Protein 8BGK (pdb70)

Sequence (84 aa):
WAQALLPIWTYTQTVSAPLFAALVAAYGIYAVTRYGIKKARTRNDSHQCANNRGWCRKSCFGHEYIDWYYTDVCGSFYCCRPRNWAQALLPIWTYTQTVSAPLFAALVAAYGIYAVTRYGIKKARTRNDSHQCANNRGWCRKSCFGHEYIDWYYTDVCGSFYCCRPRNWAQALLPIWTYTQTVSAPLFAALVAAYGIYAVTRYGIKKARTRNDSHQCANNRGWCRKSCFGHEYIDWYYTDVCGSFYCCRPRNWAQALLPIWTYTQTVSAPLFAALVAAYGIYAVTRYGIKKARTRNDSHQCANNRGWCRKSCFGHEYIDWYYTDVCGSFYCCRPRNWAQALLPIWTYTQTVSAPLFAALVAAYGIYAVTRYGIKKARTRNDSHQCANNRGWCRKSCFGHEYIDWYYTDVCGSFYCCRPRNWAQALLPIWTYTQTVSAPLFAALVAAYGIYAVTRYGIKKARTRNDSHQCANNRGWCRKSCFGHEYIDWYYTDVCGSFYCCRPRNWAQALLPIWTYTQTVSAPLFAALVAAYGIYAVTRYGIKKARTRNDSHQCANNRGWCRKSCFGHEYIDWYYTDVCGSFYCCRPRNWAQALLPIWTYTQTVSAPLFAALVAAYGIYAVTRYGIKKARTRNDSHQCANNRGWCRKSCFGHEYIDWYYTDVCGSFYCCRPRNWAQALLPIWTYTQTVSAPLFAALVAAYGIYAVTRYGIKKARTRNDSHQCANNRGWCRKSCFGHEYIDWYYTDVCGSFYCCRPRNWAQALLPIWTYTQTVSAPLFAALVAAYGIYAVTRYGIKKARTRNDSHQCANNRGWCRKSCFGHEYIDWYYTDVCGSFYCCRPRN

Structure (mmCIF, N/CA/C/O backbone):
data_8BGK
#
_entry.id   8BGK
#
loop_
_atom_site.group_PDB
_atom_site.id
_atom_site.type_symbol
_atom_site.label_atom_id
_atom_site.label_alt_id
_atom_site.label_comp_id
_atom_site.label_asym_id
_atom_site.label_entity_id
_atom_site.label_seq_id
_atom_site.pdbx_PDB_ins_code
_atom_site.Cartn_x
_atom_site.Cartn_y
_atom_site.Cartn_z
_atom_site.occupancy
_atom_site.B_iso_or_equiv
_atom_site.auth_seq_id
_atom_site.auth_comp_id
_atom_site.auth_asym_id
_atom_site.auth_atom_id
_atom_site.pdbx_PDB_model_num
ATOM 1 N N . TRP A 1 1 ? 12.307 -0.685 -14.395 1.00 0.00 1 TRP B N 1
ATOM 2 C CA . TRP A 1 1 ? 12.090 -1.453 -13.149 1.00 0.00 1 TRP B CA 1
ATOM 3 C C . TRP A 1 1 ? 11.757 -2.923 -13.476 1.00 0.00 1 TRP B C 1
ATOM 4 O O . TRP A 1 1 ? 12.331 -3.838 -12.882 1.00 0.00 1 TRP B O 1
ATOM 27 N N . ALA A 1 2 ? 10.856 -3.121 -14.464 1.00 0.00 2 ALA B N 1
ATOM 28 C CA . ALA A 1 2 ? 10.268 -4.428 -14.800 1.00 0.00 2 ALA B CA 1
ATOM 29 C C . ALA A 1 2 ? 9.469 -5.000 -13.630 1.00 0.00 2 ALA B C 1
ATOM 30 O O . ALA A 1 2 ? 8.245 -5.110 -13.697 1.00 0.00 2 ALA B O 1
ATOM 37 N N . GLN A 1 3 ? 10.170 -5.350 -12.567 1.00 0.00 3 GLN B N 1
ATOM 38 C CA . GLN A 1 3 ? 9.564 -5.739 -11.322 1.00 0.00 3 GLN B CA 1
ATOM 39 C C . GLN A 1 3 ? 9.517 -4.497 -10.468 1.00 0.00 3 GLN B C 1
ATOM 40 O O . GLN A 1 3 ? 10.492 -3.755 -10.415 1.00 0.00 3 GLN B O 1
ATOM 54 N N . ALA A 1 4 ? 8.365 -4.238 -9.884 1.00 0.00 4 ALA B N 1
ATOM 55 C CA . ALA A 1 4 ? 8.135 -3.028 -9.086 1.00 0.00 4 ALA B CA 1
ATOM 56 C C . ALA A 1 4 ? 9.095 -2.925 -7.907 1.00 0.00 4 ALA B C 1
ATOM 57 O O . ALA A 1 4 ? 8.736 -3.204 -6.764 1.00 0.00 4 ALA B O 1
ATOM 64 N N . LEU A 1 5 ? 10.322 -2.523 -8.208 1.00 0.00 5 LEU B N 1
ATOM 65 C CA . LEU A 1 5 ? 11.350 -2.289 -7.224 1.00 0.00 5 LEU B CA 1
ATOM 66 C C . LEU A 1 5 ? 11.084 -1.019 -6.431 1.00 0.00 5 LEU B C 1
ATOM 67 O O . LEU A 1 5 ? 12.021 -0.347 -6.003 1.00 0.00 5 LEU B O 1
ATOM 83 N N . LEU A 1 6 ? 9.814 -0.682 -6.268 1.00 0.00 6 LEU B N 1
ATOM 84 C CA . LEU A 1 6 ? 9.411 0.553 -5.628 1.00 0.00 6 LEU B CA 1
ATOM 85 C C . LEU A 1 6 ? 7.877 0.594 -5.519 1.00 0.00 6 LEU B C 1
ATOM 86 O O . LEU A 1 6 ? 7.232 1.549 -5.938 1.00 0.00 6 LEU B O 1
ATOM 102 N N . PRO A 1 7 ? 7.285 -0.432 -4.885 1.00 0.00 7 PRO B N 1
ATOM 103 C CA . PRO A 1 7 ? 5.861 -0.734 -4.975 1.00 0.00 7 PRO B CA 1
ATOM 104 C C . PRO A 1 7 ? 5.039 -0.141 -3.837 1.00 0.00 7 PRO B C 1
ATOM 105 O O . PRO A 1 7 ? 4.468 -0.878 -3.036 1.00 0.00 7 PRO B O 1
ATOM 116 N N . ILE A 1 8 ? 4.969 1.183 -3.751 1.00 0.00 8 ILE B N 1
ATOM 117 C CA . ILE A 1 8 ? 4.251 1.798 -2.642 1.00 0.00 8 ILE B CA 1
ATOM 118 C C . ILE A 1 8 ? 3.922 3.290 -2.881 1.00 0.00 8 ILE B C 1
ATOM 119 O O . ILE A 1 8 ? 2.949 3.583 -3.565 1.00 0.00 8 ILE B O 1
ATOM 135 N N . TRP A 1 9 ? 4.725 4.223 -2.352 1.00 0.00 9 TRP B N 1
ATOM 136 C CA . TRP A 1 9 ? 4.476 5.669 -2.490 1.00 0.00 9 TRP B CA 1
ATOM 137 C C . TRP A 1 9 ? 4.362 6.142 -3.948 1.00 0.00 9 TRP B C 1
ATOM 138 O O . TRP A 1 9 ? 4.010 7.294 -4.199 1.00 0.00 9 TRP B O 1
ATOM 159 N N . THR A 1 10 ? 4.659 5.273 -4.898 1.00 0.00 10 THR B N 1
ATOM 160 C CA . THR A 1 10 ? 4.568 5.635 -6.302 1.00 0.00 10 THR B CA 1
ATOM 161 C C . THR A 1 10 ? 3.626 4.679 -7.056 1.00 0.00 10 THR B C 1
ATOM 162 O O . THR A 1 10 ? 3.356 4.863 -8.242 1.00 0.00 10 THR B O 1
ATOM 173 N N . TYR A 1 11 ? 3.119 3.668 -6.355 1.00 0.00 11 TYR B N 1
ATOM 174 C CA . TYR A 1 11 ? 2.184 2.712 -6.938 1.00 0.00 11 TYR B CA 1
ATOM 175 C C . TYR A 1 11 ? 0.986 2.535 -6.014 1.00 0.00 11 TYR B C 1
ATOM 176 O O . TYR A 1 11 ? -0.054 3.172 -6.190 1.00 0.00 11 TYR B O 1
ATOM 194 N N . THR A 1 12 ? 1.155 1.655 -5.026 1.00 0.00 12 THR B N 1
ATOM 195 C CA . THR A 1 12 ? 0.165 1.432 -3.983 1.00 0.00 12 THR B CA 1
ATOM 196 C C . THR A 1 12 ? 0.846 1.055 -2.675 1.00 0.00 12 THR B C 1
ATOM 197 O O . THR A 1 12 ? 1.102 1.904 -1.818 1.00 0.00 12 THR B O 1
ATOM 208 N N . GLN A 1 13 ? 1.161 -0.229 -2.567 1.00 0.00 13 GLN B N 1
ATOM 209 C CA . GLN A 1 13 ? 1.812 -0.819 -1.408 1.00 0.00 13 GLN B CA 1
ATOM 210 C C . GLN A 1 13 ? 1.808 -2.340 -1.589 1.00 0.00 13 GLN B C 1
ATOM 211 O O . GLN A 1 13 ? 0.749 -2.967 -1.630 1.00 0.00 13 GLN B O 1
ATOM 244 N N . THR A 1 15 ? 3.668 -6.341 -0.820 1.00 0.00 15 THR B N 1
ATOM 245 C CA . THR A 1 15 ? 4.539 -7.194 -0.056 1.00 0.00 15 THR B CA 1
ATOM 246 C C . THR A 1 15 ? 5.490 -7.926 -0.982 1.00 0.00 15 THR B C 1
ATOM 247 O O . THR A 1 15 ? 5.061 -8.542 -1.959 1.00 0.00 15 THR B O 1
ATOM 258 N N . VAL A 1 16 ? 6.774 -7.871 -0.680 1.00 0.00 16 VAL B N 1
ATOM 259 C CA . VAL A 1 16 ? 7.759 -8.529 -1.525 1.00 0.00 16 VAL B CA 1
ATOM 260 C C . VAL A 1 16 ? 8.756 -9.293 -0.702 1.00 0.00 16 VAL B C 1
ATOM 261 O O . VAL A 1 16 ? 8.605 -10.497 -0.499 1.00 0.00 16 VAL B O 1
ATOM 274 N N . SER A 1 17 ? 9.752 -8.602 -0.207 1.00 0.00 17 SER B N 1
ATOM 275 C CA . SER A 1 17 ? 10.807 -9.254 0.509 1.00 0.00 17 SER B CA 1
ATOM 276 C C . SER A 1 17 ? 11.739 -8.238 1.106 1.00 0.00 17 SER B C 1
ATOM 277 O O . SER A 1 17 ? 11.580 -7.030 0.923 1.00 0.00 17 SER B O 1
ATOM 285 N N . ALA A 1 18 ? 12.706 -8.760 1.793 1.00 0.00 18 ALA B N 1
ATOM 286 C CA . ALA A 1 18 ? 13.750 -7.966 2.414 1.00 0.00 18 ALA B CA 1
ATOM 287 C C . ALA A 1 18 ? 14.608 -7.254 1.365 1.00 0.00 18 ALA B C 1
ATOM 288 O O . ALA A 1 18 ? 14.821 -6.050 1.471 1.00 0.00 18 ALA B O 1
ATOM 295 N N . PRO A 1 19 ? 15.103 -7.975 0.330 1.00 0.00 19 PRO B N 1
ATOM 296 C CA . PRO A 1 19 ? 15.885 -7.364 -0.748 1.00 0.00 19 PRO B CA 1
ATOM 297 C C . PRO A 1 19 ? 15.197 -6.147 -1.355 1.00 0.00 19 PRO B C 1
ATOM 298 O O . PRO A 1 19 ? 15.843 -5.153 -1.693 1.00 0.00 19 PRO B O 1
ATOM 309 N N . LEU A 1 20 ? 13.882 -6.232 -1.480 1.00 0.00 20 LEU B N 1
ATOM 310 C CA . LEU A 1 20 ? 13.101 -5.173 -2.077 1.00 0.00 20 LEU B CA 1
ATOM 311 C C . LEU A 1 20 ? 12.910 -4.050 -1.063 1.00 0.00 20 LEU B C 1
ATOM 312 O O . LEU A 1 20 ? 13.063 -2.870 -1.379 1.00 0.00 20 LEU B O 1
ATOM 328 N N . PHE A 1 21 ? 12.605 -4.439 0.161 1.00 0.00 21 PHE B N 1
ATOM 329 C CA . PHE A 1 21 ? 12.366 -3.496 1.242 1.00 0.00 21 PHE B CA 1
ATOM 330 C C . PHE A 1 21 ? 13.614 -2.669 1.490 1.00 0.00 21 PHE B C 1
ATOM 331 O O . PHE A 1 21 ? 13.560 -1.443 1.602 1.00 0.00 21 PHE B O 1
ATOM 348 N N . ALA A 1 22 ? 14.740 -3.363 1.540 1.00 0.00 22 ALA B N 1
ATOM 349 C CA . ALA A 1 22 ? 16.018 -2.745 1.818 1.00 0.00 22 ALA B CA 1
ATOM 350 C C . ALA A 1 22 ? 16.379 -1.756 0.725 1.00 0.00 22 ALA B C 1
ATOM 351 O O . ALA A 1 22 ? 16.954 -0.706 0.990 1.00 0.00 22 ALA B O 1
ATOM 358 N N . ALA A 1 23 ? 15.996 -2.090 -0.499 1.00 0.00 23 ALA B N 1
ATOM 359 C CA . ALA A 1 23 ? 16.286 -1.259 -1.654 1.00 0.00 23 ALA B CA 1
ATOM 360 C C . ALA A 1 23 ? 15.564 0.071 -1.543 1.00 0.00 23 ALA B C 1
ATOM 361 O O . ALA A 1 23 ? 16.059 1.111 -1.983 1.00 0.00 23 ALA B O 1
ATOM 368 N N . LEU A 1 24 ? 14.395 0.028 -0.937 1.00 0.00 24 LEU B N 1
ATOM 369 C CA . LEU A 1 24 ? 13.556 1.200 -0.811 1.00 0.00 24 LEU B CA 1
ATOM 370 C C . LEU A 1 24 ? 13.954 2.030 0.395 1.00 0.00 24 LEU B C 1
ATOM 371 O O . LEU A 1 24 ? 13.935 3.259 0.351 1.00 0.00 24 LEU B O 1
ATOM 387 N N . VAL A 1 25 ? 14.335 1.366 1.467 1.00 0.00 25 VAL B N 1
ATOM 388 C CA . VAL A 1 25 ? 14.801 2.064 2.650 1.00 0.00 25 VAL B CA 1
ATOM 389 C C . VAL A 1 25 ? 16.137 2.718 2.366 1.00 0.00 25 VAL B C 1
ATOM 390 O O . VAL A 1 25 ? 16.430 3.814 2.846 1.00 0.00 25 VAL B O 1
ATOM 403 N N . ALA A 1 26 ? 16.926 2.047 1.553 1.00 0.00 26 ALA B N 1
ATOM 404 C CA . ALA A 1 26 ? 18.259 2.522 1.221 1.00 0.00 26 ALA B CA 1
ATOM 405 C C . ALA A 1 26 ? 18.205 3.744 0.311 1.00 0.00 26 ALA B C 1
ATOM 406 O O . ALA A 1 26 ? 19.051 4.631 0.400 1.00 0.00 26 ALA B O 1
ATOM 413 N N . ALA A 1 27 ? 17.202 3.796 -0.554 1.00 0.00 27 ALA B N 1
ATOM 414 C CA . ALA A 1 27 ? 17.107 4.865 -1.533 1.00 0.00 27 ALA B CA 1
ATOM 415 C C . ALA A 1 27 ? 16.235 6.006 -1.034 1.00 0.00 27 ALA B C 1
ATOM 416 O O . ALA A 1 27 ? 16.520 7.176 -1.290 1.00 0.00 27 ALA B O 1
ATOM 423 N N . TYR A 1 28 ? 15.179 5.670 -0.312 1.00 0.00 28 TYR B N 1
ATOM 424 C CA . TYR A 1 28 ? 14.200 6.666 0.087 1.00 0.00 28 TYR B CA 1
ATOM 425 C C . TYR A 1 28 ? 14.291 6.986 1.570 1.00 0.00 28 TYR B C 1
ATOM 426 O O . TYR A 1 28 ? 14.618 8.109 1.951 1.00 0.00 28 TYR B O 1
ATOM 444 N N . GLY A 1 29 ? 14.028 5.989 2.401 1.00 0.00 29 GLY B N 1
ATOM 445 C CA . GLY A 1 29 ? 13.940 6.218 3.818 1.00 0.00 29 GLY B CA 1
ATOM 446 C C . GLY A 1 29 ? 12.913 5.309 4.434 1.00 0.00 29 GLY B C 1
ATOM 447 O O . GLY A 1 29 ? 11.774 5.255 3.970 1.00 0.00 29 GLY B O 1
ATOM 451 N N . ILE A 1 30 ? 13.320 4.607 5.478 1.00 0.00 30 ILE B N 1
ATOM 452 C CA . ILE A 1 30 ? 12.510 3.566 6.102 1.00 0.00 30 ILE B CA 1
ATOM 453 C C . ILE A 1 30 ? 11.097 4.074 6.419 1.00 0.00 30 ILE B C 1
ATOM 454 O O . ILE A 1 30 ? 10.122 3.342 6.259 1.00 0.00 30 ILE B O 1
ATOM 470 N N . TYR A 1 31 ? 10.987 5.348 6.787 1.00 0.00 31 TYR B N 1
ATOM 471 C CA . TYR A 1 31 ? 9.739 5.892 7.289 1.00 0.00 31 TYR B CA 1
ATOM 472 C C . TYR A 1 31 ? 8.635 5.842 6.236 1.00 0.00 31 TYR B C 1
ATOM 473 O O . TYR A 1 31 ? 7.535 5.442 6.545 1.00 0.00 31 TYR B O 1
ATOM 491 N N . ALA A 1 32 ? 8.959 6.196 4.990 1.00 0.00 32 ALA B N 1
ATOM 492 C CA . ALA A 1 32 ? 7.994 6.246 3.900 1.00 0.00 32 ALA B CA 1
ATOM 493 C C . ALA A 1 32 ? 7.700 4.843 3.428 1.00 0.00 32 ALA B C 1
ATOM 494 O O . ALA A 1 32 ? 6.580 4.516 3.040 1.00 0.00 32 ALA B O 1
ATOM 501 N N . VAL A 1 33 ? 8.726 4.019 3.504 1.00 0.00 33 VAL B N 1
ATOM 502 C CA . VAL A 1 33 ? 8.646 2.629 3.120 1.00 0.00 33 VAL B CA 1
ATOM 503 C C . VAL A 1 33 ? 7.593 1.904 3.961 1.00 0.00 33 VAL B C 1
ATOM 504 O O . VAL A 1 33 ? 6.631 1.356 3.434 1.00 0.00 33 VAL B O 1
ATOM 517 N N . THR A 1 34 ? 7.743 1.954 5.271 1.00 0.00 34 THR B N 1
ATOM 518 C CA . THR A 1 34 ? 6.797 1.300 6.167 1.00 0.00 34 THR B CA 1
ATOM 519 C C . THR A 1 34 ? 5.627 2.234 6.509 1.00 0.00 34 THR B C 1
ATOM 520 O O . THR A 1 34 ? 4.800 1.930 7.371 1.00 0.00 34 THR B O 1
ATOM 531 N N . ARG A 1 35 ? 5.552 3.363 5.818 1.00 0.00 35 ARG B N 1
ATOM 532 C CA . ARG A 1 35 ? 4.493 4.335 6.040 1.00 0.00 35 ARG B CA 1
ATOM 533 C C . ARG A 1 35 ? 3.259 4.008 5.230 1.00 0.00 35 ARG B C 1
ATOM 534 O O . ARG A 1 35 ? 2.167 3.847 5.771 1.00 0.00 35 ARG B O 1
ATOM 555 N N . TYR A 1 36 ? 3.434 3.918 3.930 1.00 0.00 36 TYR B N 1
ATOM 556 C CA . TYR A 1 36 ? 2.289 3.836 3.043 1.00 0.00 36 TYR B CA 1
ATOM 557 C C . TYR A 1 36 ? 1.741 2.418 2.933 1.00 0.00 36 TYR B C 1
ATOM 558 O O . TYR A 1 36 ? 0.542 2.234 2.729 1.00 0.00 36 TYR B O 1
ATOM 576 N N . GLY A 1 37 ? 2.600 1.413 3.066 1.00 0.00 37 GLY B N 1
ATOM 577 C CA . GLY A 1 37 ? 2.091 0.058 3.106 1.00 0.00 37 GLY B CA 1
ATOM 578 C C . GLY A 1 37 ? 2.966 -0.989 2.438 1.00 0.00 37 GLY B C 1
ATOM 579 O O . GLY A 1 37 ? 2.467 -2.054 2.074 1.00 0.00 37 GLY B O 1
ATOM 583 N N . ILE A 1 38 ? 4.255 -0.716 2.258 1.00 0.00 38 ILE B N 1
ATOM 584 C CA . ILE A 1 38 ? 5.163 -1.753 1.772 1.00 0.00 38 ILE B CA 1
ATOM 585 C C . ILE A 1 38 ? 5.168 -2.901 2.769 1.00 0.00 38 ILE B C 1
ATOM 586 O O . ILE A 1 38 ? 4.696 -2.755 3.902 1.00 0.00 38 ILE B O 1
ATOM 602 N N . LYS A 1 39 ? 5.713 -4.028 2.383 1.00 0.00 39 LYS B N 1
ATOM 603 C CA . LYS A 1 39 ? 5.918 -5.071 3.346 1.00 0.00 39 LYS B CA 1
ATOM 604 C C . LYS A 1 39 ? 7.155 -5.900 3.046 1.00 0.00 39 LYS B C 1
ATOM 605 O O . LYS A 1 39 ? 7.369 -6.347 1.914 1.00 0.00 39 LYS B O 1
ATOM 624 N N . LYS A 1 40 ? 7.955 -6.119 4.087 1.00 0.00 40 LYS B N 1
ATOM 625 C CA . LYS A 1 40 ? 9.144 -6.937 3.980 1.00 0.00 40 LYS B CA 1
ATOM 626 C C . LYS A 1 40 ? 8.776 -8.417 4.088 1.00 0.00 40 LYS B C 1
ATOM 627 O O . LYS A 1 40 ? 9.230 -9.118 4.991 1.00 0.00 40 LYS B O 1
ATOM 646 N N . ALA A 1 41 ? 7.938 -8.863 3.159 1.00 0.00 41 ALA B N 1
ATOM 647 C CA . ALA A 1 41 ? 7.441 -10.241 3.117 1.00 0.00 41 ALA B CA 1
ATOM 648 C C . ALA A 1 41 ? 6.691 -10.629 4.393 1.00 0.00 41 ALA B C 1
ATOM 649 O O . ALA A 1 41 ? 7.272 -11.201 5.316 1.00 0.00 41 ALA B O 1
ATOM 656 N N . ARG A 1 42 ? 5.387 -10.340 4.420 1.00 0.00 42 ARG B N 1
ATOM 657 C CA . ARG A 1 42 ? 4.543 -10.665 5.571 1.00 0.00 42 ARG B CA 1
ATOM 658 C C . ARG A 1 42 ? 3.086 -10.255 5.334 1.00 0.00 42 ARG B C 1
ATOM 659 O O . ARG A 1 42 ? 2.178 -10.802 5.954 1.00 0.00 42 ARG B O 1
ATOM 680 N N . THR A 1 43 ? 2.881 -9.298 4.421 1.00 0.00 43 THR B N 1
ATOM 681 C CA . THR A 1 43 ? 1.592 -8.634 4.235 1.00 0.00 43 THR B CA 1
ATOM 682 C C . THR A 1 43 ? 1.252 -7.759 5.450 1.00 0.00 43 THR B C 1
ATOM 683 O O . THR A 1 43 ? 1.581 -8.116 6.580 1.00 0.00 43 THR B O 1
ATOM 694 N N . ARG A 1 44 ? 0.653 -6.589 5.222 1.00 0.00 44 ARG B N 1
ATOM 695 C CA . ARG A 1 44 ? 0.332 -5.684 6.327 1.00 0.00 44 ARG B CA 1
ATOM 696 C C . ARG A 1 44 ? -0.519 -6.377 7.389 1.00 0.00 44 ARG B C 1
ATOM 697 O O . ARG A 1 44 ? -0.057 -6.630 8.503 1.00 0.00 44 ARG B O 1
ATOM 718 N N . ASN A 1 45 ? -1.758 -6.690 7.029 1.00 0.00 45 ASN B N 1
ATOM 719 C CA . ASN A 1 45 ? -2.689 -7.357 7.936 1.00 0.00 45 ASN B CA 1
ATOM 720 C C . ASN A 1 45 ? -3.504 -8.372 7.150 1.00 0.00 45 ASN B C 1
ATOM 721 O O . ASN A 1 45 ? -3.107 -8.774 6.057 1.00 0.00 45 ASN B O 1
ATOM 732 N N . ASP A 1 46 ? -4.653 -8.763 7.691 1.00 0.00 46 ASP B N 1
ATOM 733 C CA . ASP A 1 46 ? -5.610 -9.581 6.965 1.00 0.00 46 ASP B CA 1
ATOM 734 C C . ASP A 1 46 ? -6.110 -8.824 5.739 1.00 0.00 46 ASP B C 1
ATOM 735 O O . ASP A 1 46 ? -6.598 -9.415 4.775 1.00 0.00 46 ASP B O 1
ATOM 744 N N . SER A 1 47 ? -5.993 -7.504 5.821 1.00 0.00 47 SER B N 1
ATOM 745 C CA . SER A 1 47 ? -6.264 -6.601 4.721 1.00 0.00 47 SER B CA 1
ATOM 746 C C . SER A 1 47 ? -5.669 -7.121 3.414 1.00 0.00 47 SER B C 1
ATOM 747 O O . SER A 1 47 ? -4.532 -7.595 3.382 1.00 0.00 47 SER B O 1
ATOM 755 N N . HIS A 1 48 ? -6.428 -6.991 2.343 1.00 0.00 48 HIS B N 1
ATOM 756 C CA . HIS A 1 48 ? -6.039 -7.520 1.041 1.00 0.00 48 HIS B CA 1
ATOM 757 C C . HIS A 1 48 ? -6.352 -6.494 -0.036 1.00 0.00 48 HIS B C 1
ATOM 758 O O . HIS A 1 48 ? -7.113 -5.566 0.206 1.00 0.00 48 HIS B O 1
ATOM 773 N N . GLN A 1 49 ? -5.770 -6.648 -1.213 1.00 0.00 49 GLN B N 1
ATOM 774 C CA . GLN A 1 49 ? -5.894 -5.625 -2.242 1.00 0.00 49 GLN B CA 1
ATOM 775 C C . GLN A 1 49 ? -7.196 -5.751 -3.002 1.00 0.00 49 GLN B C 1
ATOM 776 O O . GLN A 1 49 ? -7.786 -6.829 -3.103 1.00 0.00 49 GLN B O 1
ATOM 790 N N . CYS A 1 50 ? -7.622 -4.629 -3.534 1.00 0.00 50 CYS B N 1
ATOM 791 C CA . CYS A 1 50 ? -8.833 -4.557 -4.331 1.00 0.00 50 CYS B CA 1
ATOM 792 C C . CYS A 1 50 ? -8.475 -4.105 -5.733 1.00 0.00 50 CYS B C 1
ATOM 793 O O . CYS A 1 50 ? -7.661 -3.187 -5.908 1.00 0.00 50 CYS B O 1
ATOM 800 N N . ALA A 1 51 ? -9.043 -4.788 -6.730 1.00 0.00 51 ALA B N 1
ATOM 801 C CA . ALA A 1 51 ? -8.650 -4.617 -8.130 1.00 0.00 51 ALA B CA 1
ATOM 802 C C . ALA A 1 51 ? -7.218 -5.110 -8.330 1.00 0.00 51 ALA B C 1
ATOM 803 O O . ALA A 1 51 ? -6.662 -5.047 -9.426 1.00 0.00 51 ALA B O 1
ATOM 810 N N . ASN A 1 52 ? -6.666 -5.627 -7.225 1.00 0.00 52 ASN B N 1
ATOM 811 C CA . ASN A 1 52 ? -5.278 -6.060 -7.102 1.00 0.00 52 ASN B CA 1
ATOM 812 C C . ASN A 1 52 ? -4.326 -5.166 -7.875 1.00 0.00 52 ASN B C 1
ATOM 813 O O . ASN A 1 52 ? -3.423 -5.650 -8.559 1.00 0.00 52 ASN B O 1
ATOM 824 N N . ASN A 1 53 ? -4.509 -3.857 -7.724 1.00 0.00 53 ASN B N 1
ATOM 825 C CA . ASN A 1 53 ? -3.710 -2.883 -8.462 1.00 0.00 53 ASN B CA 1
ATOM 826 C C . ASN A 1 53 ? -4.075 -1.451 -8.074 1.00 0.00 53 ASN B C 1
ATOM 827 O O . ASN A 1 53 ? -3.204 -0.589 -7.977 1.00 0.00 53 ASN B O 1
ATOM 838 N N . ARG A 1 54 ? -5.363 -1.192 -7.857 1.00 0.00 54 ARG B N 1
ATOM 839 C CA . ARG A 1 54 ? -5.822 0.174 -7.617 1.00 0.00 54 ARG B CA 1
ATOM 840 C C . ARG A 1 54 ? -5.599 0.609 -6.171 1.00 0.00 54 ARG B C 1
ATOM 841 O O . ARG A 1 54 ? -4.948 1.623 -5.921 1.00 0.00 54 ARG B O 1
ATOM 862 N N . GLY A 1 55 ? -6.146 -0.141 -5.226 1.00 0.00 55 GLY B N 1
ATOM 863 C CA . GLY A 1 55 ? -6.028 0.231 -3.828 1.00 0.00 55 GLY B CA 1
ATOM 864 C C . GLY A 1 55 ? -6.021 -0.975 -2.921 1.00 0.00 55 GLY B C 1
ATOM 865 O O . GLY A 1 55 ? -6.140 -2.103 -3.392 1.00 0.00 55 GLY B O 1
ATOM 869 N N . TRP A 1 56 ? -5.899 -0.751 -1.621 1.00 0.00 56 TRP B N 1
ATOM 870 C CA . TRP A 1 56 ? -5.835 -1.853 -0.679 1.00 0.00 56 TRP B CA 1
ATOM 871 C C . TRP A 1 56 ? -6.994 -1.789 0.308 1.00 0.00 56 TRP B C 1
ATOM 872 O O . TRP A 1 56 ? -7.230 -0.757 0.934 1.00 0.00 56 TRP B O 1
ATOM 893 N N . CYS A 1 57 ? -7.706 -2.899 0.437 1.00 0.00 57 CYS B N 1
ATOM 894 C CA . CYS A 1 57 ? -8.816 -3.009 1.374 1.00 0.00 57 CYS B CA 1
ATOM 895 C C . CYS A 1 57 ? -8.302 -2.971 2.813 1.00 0.00 57 CYS B C 1
ATOM 896 O O . CYS A 1 57 ? -7.687 -3.926 3.284 1.00 0.00 57 CYS B O 1
ATOM 903 N N . ARG A 1 58 ? -8.557 -1.864 3.500 1.00 0.00 58 ARG B N 1
ATOM 904 C CA . ARG A 1 58 ? -8.086 -1.662 4.868 1.00 0.00 58 ARG B CA 1
ATOM 905 C C . ARG A 1 58 ? -9.239 -1.209 5.744 1.00 0.00 58 ARG B C 1
ATOM 906 O O . ARG A 1 58 ? -10.301 -0.857 5.245 1.00 0.00 58 ARG B O 1
ATOM 927 N N . LYS A 1 59 ? -9.025 -1.215 7.050 1.00 0.00 59 LYS B N 1
ATOM 928 C CA . LYS A 1 59 ? -10.094 -0.918 7.996 1.00 0.00 59 LYS B CA 1
ATOM 929 C C . LYS A 1 59 ? -10.237 0.584 8.229 1.00 0.00 59 LYS B C 1
ATOM 930 O O . LYS A 1 59 ? -11.224 1.031 8.812 1.00 0.00 59 LYS B O 1
ATOM 949 N N . SER A 1 60 ? -9.246 1.346 7.778 1.00 0.00 60 SER B N 1
ATOM 950 C CA . SER A 1 60 ? -9.254 2.799 7.909 1.00 0.00 60 SER B CA 1
ATOM 951 C C . SER A 1 60 ? -7.971 3.371 7.320 1.00 0.00 60 SER B C 1
ATOM 952 O O . SER A 1 60 ? -6.906 2.754 7.413 1.00 0.00 60 SER B O 1
ATOM 960 N N . CYS A 1 61 ? -8.075 4.545 6.719 1.00 0.00 61 CYS B N 1
ATOM 961 C CA . CYS A 1 61 ? -6.944 5.156 6.034 1.00 0.00 61 CYS B CA 1
ATOM 962 C C . CYS A 1 61 ? -6.187 6.085 6.970 1.00 0.00 61 CYS B C 1
ATOM 963 O O . CYS A 1 61 ? -6.779 6.721 7.846 1.00 0.00 61 CYS B O 1
ATOM 970 N N . PHE A 1 62 ? -4.877 6.158 6.781 1.00 0.00 62 PHE B N 1
ATOM 971 C CA . PHE A 1 62 ? -4.021 6.945 7.664 1.00 0.00 62 PHE B CA 1
ATOM 972 C C . PHE A 1 62 ? -4.055 8.416 7.262 1.00 0.00 62 PHE B C 1
ATOM 973 O O . PHE A 1 62 ? -4.692 8.781 6.272 1.00 0.00 62 PHE B O 1
ATOM 990 N N . GLY A 1 63 ? -3.336 9.250 8.006 1.00 0.00 63 GLY B N 1
ATOM 991 C CA . GLY A 1 63 ? -3.310 10.678 7.731 1.00 0.00 63 GLY B CA 1
ATOM 992 C C . GLY A 1 63 ? -2.393 11.036 6.576 1.00 0.00 63 GLY B C 1
ATOM 993 O O . GLY A 1 63 ? -1.538 11.913 6.699 1.00 0.00 63 GLY B O 1
ATOM 997 N N . HIS A 1 64 ? -2.575 10.343 5.461 1.00 0.00 64 HIS B N 1
ATOM 998 C CA . HIS A 1 64 ? -1.806 10.571 4.242 1.00 0.00 64 HIS B CA 1
ATOM 999 C C . HIS A 1 64 ? -2.442 9.794 3.100 1.00 0.00 6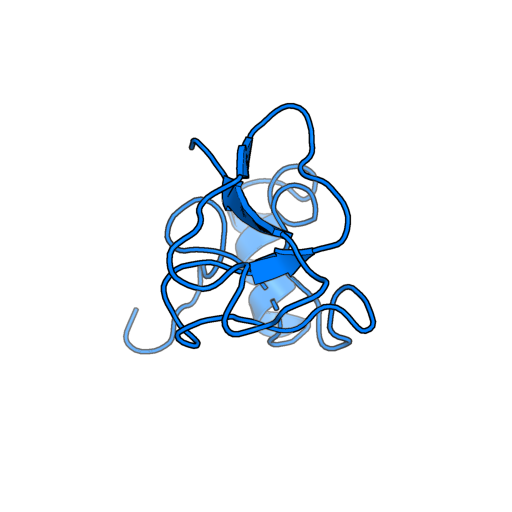4 HIS B C 1
ATOM 1000 O O . HIS A 1 64 ? -1.787 9.455 2.112 1.00 0.00 64 HIS B O 1
ATOM 1015 N N . GLU A 1 65 ? -3.737 9.527 3.238 1.00 0.00 65 GLU B N 1
ATOM 1016 C CA . GLU A 1 65 ? -4.451 8.674 2.301 1.00 0.00 65 GLU B CA 1
ATOM 1017 C C . GLU A 1 65 ? -5.894 9.128 2.158 1.00 0.00 65 GLU B C 1
ATOM 1018 O O . GLU A 1 65 ? -6.308 10.112 2.768 1.00 0.00 65 GLU B O 1
ATOM 1030 N N . TYR A 1 66 ? -6.647 8.406 1.350 1.00 0.00 66 TYR B N 1
ATOM 1031 C CA . TYR A 1 66 ? -8.066 8.661 1.181 1.00 0.00 66 TYR B CA 1
ATOM 1032 C C . TYR A 1 66 ? -8.780 7.356 0.871 1.00 0.00 66 TYR B C 1
ATOM 1033 O O . TYR A 1 66 ? -8.194 6.458 0.257 1.00 0.00 66 TYR B O 1
ATOM 1051 N N . ILE A 1 67 ? -10.024 7.228 1.318 1.00 0.00 67 ILE B N 1
ATOM 1052 C CA . ILE A 1 67 ? -10.800 6.047 0.987 1.00 0.00 67 ILE B CA 1
ATOM 1053 C C . ILE A 1 67 ? -11.232 6.123 -0.453 1.00 0.00 67 ILE B C 1
ATOM 1054 O O . ILE A 1 67 ? -11.868 7.096 -0.866 1.00 0.00 67 ILE B O 1
ATOM 1070 N N . ASP A 1 68 ? -10.890 5.121 -1.217 1.00 0.00 68 ASP B N 1
ATOM 1071 C CA . ASP A 1 68 ? -11.443 4.996 -2.535 1.00 0.00 68 ASP B CA 1
ATOM 1072 C C . ASP A 1 68 ? -12.428 3.861 -2.522 1.00 0.00 68 ASP B C 1
ATOM 1073 O O . ASP A 1 68 ? -12.354 2.961 -1.689 1.00 0.00 68 ASP B O 1
ATOM 1082 N N . TRP A 1 69 ? -13.380 3.932 -3.402 1.00 0.00 69 TRP B N 1
ATOM 1083 C CA . TRP A 1 69 ? -14.472 3.001 -3.397 1.00 0.00 69 TRP B CA 1
ATOM 1084 C C . TRP A 1 69 ? -14.467 2.203 -4.682 1.00 0.00 69 TRP B C 1
ATOM 1085 O O . TRP A 1 69 ? -13.405 1.763 -5.116 1.00 0.00 69 TRP B O 1
ATOM 1106 N N . TYR A 1 70 ? -15.647 2.000 -5.257 1.00 0.00 70 TYR B N 1
ATOM 1107 C CA . TYR A 1 70 ? -15.881 1.074 -6.375 1.00 0.00 70 TYR B CA 1
ATOM 1108 C C . TYR A 1 70 ? -15.725 -0.340 -5.856 1.00 0.00 70 TYR B C 1
ATOM 1109 O O . TYR A 1 70 ? -16.546 -1.217 -6.101 1.00 0.00 70 TYR B O 1
ATOM 1127 N N . TYR A 1 71 ? -14.651 -0.515 -5.116 1.00 0.00 71 TYR B N 1
ATOM 1128 C CA . TYR A 1 71 ? -14.186 -1.794 -4.663 1.00 0.00 71 TYR B CA 1
ATOM 1129 C C . TYR A 1 71 ? -14.454 -2.007 -3.177 1.00 0.00 71 TYR B C 1
ATOM 1130 O O . TYR A 1 71 ? -14.505 -3.141 -2.709 1.00 0.00 71 TYR B O 1
ATOM 1148 N N . THR A 1 72 ? -14.624 -0.918 -2.438 1.00 0.00 72 THR B N 1
ATOM 1149 C CA . THR A 1 72 ? -14.878 -0.999 -1.001 1.00 0.00 72 THR B CA 1
ATOM 1150 C C . THR A 1 72 ? -16.129 -1.840 -0.703 1.00 0.00 72 THR B C 1
ATOM 1151 O O . THR A 1 72 ? -16.255 -2.452 0.357 1.00 0.00 72 THR B O 1
ATOM 1162 N N . ASP A 1 73 ? -17.017 -1.922 -1.677 1.00 0.00 73 ASP B N 1
ATOM 1163 C CA . ASP A 1 73 ? -18.267 -2.637 -1.513 1.00 0.00 73 ASP B CA 1
ATOM 1164 C C . ASP A 1 73 ? -18.196 -4.001 -2.198 1.00 0.00 73 ASP B C 1
ATOM 1165 O O . ASP A 1 73 ? -19.002 -4.887 -1.926 1.00 0.00 73 ASP B O 1
ATOM 1174 N N . VAL A 1 74 ? -17.204 -4.178 -3.069 1.00 0.00 74 VAL B N 1
ATOM 1175 C CA . VAL A 1 74 ? -16.952 -5.487 -3.664 1.00 0.00 74 VAL B CA 1
ATOM 1176 C C . VAL A 1 74 ? -16.218 -6.328 -2.636 1.00 0.00 74 VAL B C 1
ATOM 1177 O O . VAL A 1 74 ? -16.438 -7.532 -2.507 1.00 0.00 74 VAL B O 1
ATOM 1190 N N . CYS A 1 75 ? -15.353 -5.652 -1.893 1.00 0.00 75 CYS B N 1
ATOM 1191 C CA . CYS A 1 75 ? -14.752 -6.207 -0.705 1.00 0.00 75 CYS B CA 1
ATOM 1192 C C . CYS A 1 75 ? -15.813 -6.297 0.377 1.00 0.00 75 CYS B C 1
ATOM 1193 O O . CYS A 1 75 ? -15.839 -7.237 1.169 1.00 0.00 75 CYS B O 1
ATOM 1200 N N . GLY A 1 76 ? -16.698 -5.307 0.392 1.00 0.00 76 GLY B N 1
ATOM 1201 C CA . GLY A 1 76 ? -17.840 -5.357 1.274 1.00 0.00 76 GLY B CA 1
ATOM 1202 C C . GLY A 1 76 ? -17.593 -4.677 2.600 1.00 0.00 76 GLY B C 1
ATOM 1203 O O . GLY A 1 76 ? -18.285 -3.720 2.948 1.00 0.00 76 GLY B O 1
ATOM 1207 N N . SER A 1 77 ? -16.601 -5.153 3.338 1.00 0.00 77 SER B N 1
ATOM 1208 C CA . SER A 1 77 ? -16.360 -4.654 4.677 1.00 0.00 77 SER B CA 1
ATOM 1209 C C . SER A 1 77 ? -15.184 -3.691 4.713 1.00 0.00 77 SER B C 1
ATOM 1210 O O . SER A 1 77 ? -15.129 -2.806 5.568 1.00 0.00 77 SER B O 1
ATOM 1218 N N . PHE A 1 78 ? -14.246 -3.844 3.790 1.00 0.00 78 PHE B N 1
ATOM 1219 C CA . PHE A 1 78 ? -13.037 -3.059 3.863 1.00 0.00 78 PHE B CA 1
ATOM 1220 C C . PHE A 1 78 ? -13.046 -1.841 2.985 1.00 0.00 78 PHE B C 1
ATOM 1221 O O . PHE A 1 78 ? -13.695 -1.787 1.944 1.00 0.00 78 PHE B O 1
ATOM 1238 N N . TYR A 1 79 ? -12.264 -0.885 3.435 1.00 0.00 79 TYR B N 1
ATOM 1239 C CA . TYR A 1 79 ? -12.122 0.397 2.805 1.00 0.00 79 TYR B CA 1
ATOM 1240 C C . TYR A 1 79 ? -10.921 0.393 1.870 1.00 0.00 79 TYR B C 1
ATOM 1241 O O . TYR A 1 79 ? -9.796 0.172 2.309 1.00 0.00 79 TYR B O 1
ATOM 1259 N N . CYS A 1 80 ? -11.156 0.621 0.590 1.00 0.00 80 CYS B N 1
ATOM 1260 C CA . CYS A 1 80 ? -10.081 0.629 -0.395 1.00 0.00 80 CYS B CA 1
ATOM 1261 C C . CYS A 1 80 ? -9.224 1.882 -0.234 1.00 0.00 80 CYS B C 1
ATOM 1262 O O . CYS A 1 80 ? -9.430 2.883 -0.916 1.00 0.00 80 CYS B O 1
ATOM 1269 N N . CYS A 1 81 ? -8.266 1.829 0.674 1.00 0.00 81 CYS B N 1
ATOM 1270 C CA . CYS A 1 81 ? -7.430 2.978 0.956 1.00 0.00 81 CYS B CA 1
ATOM 1271 C C . CYS A 1 81 ? -6.387 3.174 -0.131 1.00 0.00 81 CYS B C 1
ATOM 1272 O O . CYS A 1 81 ? -5.611 2.266 -0.440 1.00 0.00 81 CYS B O 1
ATOM 1279 N N . ARG A 1 82 ? -6.396 4.355 -0.729 1.00 0.00 82 ARG B N 1
ATOM 1280 C CA . ARG A 1 82 ? -5.413 4.707 -1.733 1.00 0.00 82 ARG B CA 1
ATOM 1281 C C . ARG A 1 82 ? -4.697 5.984 -1.299 1.00 0.00 82 ARG B C 1
ATOM 1282 O O . ARG A 1 82 ? -5.284 7.064 -1.310 1.00 0.00 82 ARG B O 1
ATOM 1303 N N . PRO A 1 83 ? -3.438 5.855 -0.849 1.00 0.00 83 PRO B N 1
ATOM 1304 C CA . PRO A 1 83 ? -2.620 6.988 -0.388 1.00 0.00 83 PRO B CA 1
ATOM 1305 C C . PRO A 1 83 ? -2.595 8.153 -1.380 1.00 0.00 83 PRO B C 1
ATOM 1306 O O . PRO A 1 83 ? -2.546 7.956 -2.596 1.00 0.00 83 PRO B O 1
ATOM 1317 N N . ARG A 1 84 ? -2.610 9.372 -0.844 1.00 0.00 84 ARG B N 1
ATOM 1318 C CA . ARG A 1 84 ? -2.774 10.571 -1.663 1.00 0.00 84 ARG B CA 1
ATOM 1319 C C . ARG A 1 84 ? -1.504 10.946 -2.416 1.00 0.00 84 ARG B C 1
ATOM 1320 O O . ARG A 1 84 ? -1.569 11.571 -3.475 1.00 0.00 84 ARG B O 1
ATOM 1341 N N . ASN A 1 85 ? -0.356 10.579 -1.867 1.00 0.00 85 ASN B N 1
ATOM 1342 C CA . ASN A 1 85 ? 0.923 10.800 -2.535 1.00 0.00 85 ASN B CA 1
ATOM 1343 C C . ASN A 1 85 ? 1.005 10.066 -3.868 1.00 0.00 85 ASN B C 1
ATOM 1344 O O . ASN A 1 85 ? 1.758 10.464 -4.755 1.00 0.00 85 ASN B O 1
ATOM 1377 N N . TRP A 1 1 ? 9.708 0.477 -14.099 1.00 0.00 1 TRP B N 2
ATOM 1378 C CA . TRP A 1 1 ? 11.079 -0.077 -14.146 1.00 0.00 1 TRP B CA 2
ATOM 1379 C C . TRP A 1 1 ? 11.013 -1.578 -14.370 1.00 0.00 1 TRP B C 2
ATOM 1380 O O . TRP A 1 1 ? 9.968 -2.184 -14.131 1.00 0.00 1 TRP B O 2
ATOM 1403 N N . ALA A 1 2 ? 12.110 -2.165 -14.852 1.00 0.00 2 ALA B N 2
ATOM 1404 C CA . ALA A 1 2 ? 12.171 -3.596 -15.129 1.00 0.00 2 ALA B CA 2
ATOM 1405 C C . ALA A 1 2 ? 11.571 -4.397 -13.983 1.00 0.00 2 ALA B C 2
ATOM 1406 O O . ALA A 1 2 ? 10.658 -5.201 -14.169 1.00 0.00 2 ALA B O 2
ATOM 1413 N N . GLN A 1 3 ? 12.084 -4.140 -12.797 1.00 0.00 3 GLN B N 2
ATOM 1414 C CA . GLN A 1 3 ? 11.571 -4.719 -11.585 1.00 0.00 3 GLN B CA 2
ATOM 1415 C C . GLN A 1 3 ? 11.224 -3.573 -10.665 1.00 0.00 3 GLN B C 2
ATOM 1416 O O . GLN A 1 3 ? 12.013 -2.647 -10.515 1.00 0.00 3 GLN B O 2
ATOM 1430 N N . ALA A 1 4 ? 10.010 -3.600 -10.136 1.00 0.00 4 ALA B N 2
ATOM 1431 C CA . ALA A 1 4 ? 9.522 -2.555 -9.235 1.00 0.00 4 ALA B CA 2
ATOM 1432 C C . ALA A 1 4 ? 10.349 -2.488 -7.956 1.00 0.00 4 ALA B C 2
ATOM 1433 O O . ALA A 1 4 ? 9.923 -2.906 -6.879 1.00 0.00 4 ALA B O 2
ATOM 1440 N N . LEU A 1 5 ? 11.545 -1.970 -8.129 1.00 0.00 5 LEU B N 2
ATOM 1441 C CA . LEU A 1 5 ? 12.528 -1.790 -7.083 1.00 0.00 5 LEU B CA 2
ATOM 1442 C C . LEU A 1 5 ? 12.010 -0.894 -5.992 1.00 0.00 5 LEU B C 2
ATOM 1443 O O . LEU A 1 5 ? 12.375 -1.007 -4.838 1.00 0.00 5 LEU B O 2
ATOM 1459 N N . LEU A 1 6 ? 11.159 -0.007 -6.388 1.00 0.00 6 LEU B N 2
ATOM 1460 C CA . LEU A 1 6 ? 10.785 1.104 -5.563 1.00 0.00 6 LEU B CA 2
ATOM 1461 C C . LEU A 1 6 ? 9.260 1.175 -5.481 1.00 0.00 6 LEU B C 2
ATOM 1462 O O . LEU A 1 6 ? 8.643 2.167 -5.842 1.00 0.00 6 LEU B O 2
ATOM 1478 N N . PRO A 1 7 ? 8.657 0.126 -4.890 1.00 0.00 7 PRO B N 2
ATOM 1479 C CA . PRO A 1 7 ? 7.268 -0.275 -5.141 1.00 0.00 7 PRO B CA 2
ATOM 1480 C C . PRO A 1 7 ? 6.213 0.463 -4.326 1.00 0.00 7 PRO B C 2
ATOM 1481 O O . PRO A 1 7 ? 5.072 0.018 -4.275 1.00 0.00 7 PRO B O 2
ATOM 1492 N N . ILE A 1 8 ? 6.551 1.591 -3.721 1.00 0.00 8 ILE B N 2
ATOM 1493 C CA . ILE A 1 8 ? 5.625 2.194 -2.772 1.00 0.00 8 ILE B CA 2
ATOM 1494 C C . ILE A 1 8 ? 5.298 3.679 -3.067 1.00 0.00 8 ILE B C 2
ATOM 1495 O O . ILE A 1 8 ? 4.391 3.949 -3.847 1.00 0.00 8 ILE B O 2
ATOM 1511 N N . TRP A 1 9 ? 6.025 4.628 -2.463 1.00 0.00 9 TRP B N 2
ATOM 1512 C CA . TRP A 1 9 ? 5.788 6.073 -2.644 1.00 0.00 9 TRP B CA 2
ATOM 1513 C C . TRP A 1 9 ? 5.840 6.532 -4.110 1.00 0.00 9 TRP B C 2
ATOM 1514 O O . TRP A 1 9 ? 5.660 7.716 -4.391 1.00 0.00 9 TRP B O 2
ATOM 1535 N N . THR A 1 10 ? 6.077 5.616 -5.038 1.00 0.00 10 THR B N 2
ATOM 1536 C CA . THR A 1 10 ? 6.060 5.955 -6.451 1.00 0.00 10 THR B CA 2
ATOM 1537 C C . THR A 1 10 ? 5.223 4.941 -7.251 1.00 0.00 10 THR B C 2
ATOM 1538 O O . THR A 1 10 ? 4.737 5.253 -8.339 1.00 0.00 10 THR B O 2
ATOM 1549 N N . TYR A 1 11 ? 5.045 3.736 -6.702 1.00 0.00 11 TYR B N 2
ATOM 1550 C CA . TYR A 1 11 ? 4.203 2.721 -7.337 1.00 0.00 11 TYR B CA 2
ATOM 1551 C C . TYR A 1 11 ? 2.935 2.510 -6.510 1.00 0.00 11 TYR B C 2
ATOM 1552 O O . TYR A 1 11 ? 1.892 3.095 -6.797 1.00 0.00 11 TYR B O 2
ATOM 1570 N N . THR A 1 12 ? 3.037 1.669 -5.479 1.00 0.00 12 THR B N 2
ATOM 1571 C CA . THR A 1 12 ? 1.940 1.447 -4.548 1.00 0.00 12 THR B CA 2
ATOM 1572 C C . THR A 1 12 ? 2.458 1.293 -3.120 1.00 0.00 12 THR B C 2
ATOM 1573 O O . THR A 1 12 ? 2.603 2.272 -2.386 1.00 0.00 12 THR B O 2
ATOM 1584 N N . GLN A 1 13 ? 2.745 0.054 -2.750 1.00 0.00 13 GLN B N 2
ATOM 1585 C CA . GLN A 1 13 ? 3.264 -0.300 -1.433 1.00 0.00 13 GLN B CA 2
ATOM 1586 C C . GLN A 1 13 ? 3.452 -1.820 -1.370 1.00 0.00 13 GLN B C 2
ATOM 1587 O O . GLN A 1 13 ? 4.329 -2.360 -2.045 1.00 0.00 13 GLN B O 2
ATOM 1620 N N . THR A 1 15 ? 3.525 -5.997 0.009 1.00 0.00 15 THR B N 2
ATOM 1621 C CA . THR A 1 15 ? 4.553 -6.859 0.553 1.00 0.00 15 THR B CA 2
ATOM 1622 C C . THR A 1 15 ? 5.397 -7.468 -0.551 1.00 0.00 15 THR B C 2
ATOM 1623 O O . THR A 1 15 ? 4.867 -8.030 -1.512 1.00 0.00 15 THR B O 2
ATOM 1634 N N . VAL A 1 16 ? 6.713 -7.355 -0.416 1.00 0.00 16 VAL B N 2
ATOM 1635 C CA . VAL A 1 16 ? 7.617 -7.878 -1.434 1.00 0.00 16 VAL B CA 2
ATOM 1636 C C . VAL A 1 16 ? 8.683 -8.767 -0.827 1.00 0.00 16 VAL B C 2
ATOM 1637 O O . VAL A 1 16 ? 8.432 -9.937 -0.536 1.00 0.00 16 VAL B O 2
ATOM 1650 N N . SER A 1 17 ? 9.857 -8.221 -0.614 1.00 0.00 17 SER B N 2
ATOM 1651 C CA . SER A 1 17 ? 10.948 -8.998 -0.114 1.00 0.00 17 SER B CA 2
ATOM 1652 C C . SER A 1 17 ? 11.857 -8.134 0.725 1.00 0.00 17 SER B C 2
ATOM 1653 O O . SER A 1 17 ? 11.931 -6.916 0.546 1.00 0.00 17 SER B O 2
ATOM 1661 N N . ALA A 1 18 ? 12.501 -8.773 1.658 1.00 0.00 18 ALA B N 2
ATOM 1662 C CA . ALA A 1 18 ? 13.452 -8.108 2.542 1.00 0.00 18 ALA B CA 2
ATOM 1663 C C . ALA A 1 18 ? 14.590 -7.428 1.762 1.00 0.00 18 ALA B C 2
ATOM 1664 O O . ALA A 1 18 ? 14.897 -6.265 2.026 1.00 0.00 18 ALA B O 2
ATOM 1671 N N . PRO A 1 19 ? 15.226 -8.121 0.783 1.00 0.00 19 PRO B N 2
ATOM 1672 C CA . PRO A 1 19 ? 16.243 -7.507 -0.083 1.00 0.00 19 PRO B CA 2
ATOM 1673 C C . PRO A 1 19 ? 15.737 -6.235 -0.742 1.00 0.00 19 PRO B C 2
ATOM 1674 O O . PRO A 1 19 ? 16.479 -5.268 -0.924 1.00 0.00 19 PRO B O 2
ATOM 1685 N N . LEU A 1 20 ? 14.460 -6.245 -1.074 1.00 0.00 20 LEU B N 2
ATOM 1686 C CA . LEU A 1 20 ? 13.837 -5.152 -1.769 1.00 0.00 20 LEU B CA 2
ATOM 1687 C C . LEU A 1 20 ? 13.640 -3.996 -0.793 1.00 0.00 20 LEU B C 2
ATOM 1688 O O . LEU A 1 20 ? 13.993 -2.852 -1.072 1.00 0.00 20 LEU B O 2
ATOM 1704 N N . PHE A 1 21 ? 13.118 -4.335 0.371 1.00 0.00 21 PHE B N 2
ATOM 1705 C CA . PHE A 1 21 ? 12.862 -3.380 1.438 1.00 0.00 21 PHE B CA 2
ATOM 1706 C C . PHE A 1 21 ? 14.142 -2.664 1.816 1.00 0.00 21 PHE B C 2
ATOM 1707 O O . PHE A 1 21 ? 14.180 -1.438 1.937 1.00 0.00 21 PHE B O 2
ATOM 1724 N N . ALA A 1 22 ? 15.193 -3.451 1.977 1.00 0.00 22 ALA B N 2
ATOM 1725 C CA . ALA A 1 22 ? 16.475 -2.943 2.419 1.00 0.00 22 ALA B CA 2
ATOM 1726 C C . ALA A 1 22 ? 17.046 -1.975 1.398 1.00 0.00 22 ALA B C 2
ATOM 1727 O O . ALA A 1 22 ? 17.777 -1.052 1.744 1.00 0.00 22 ALA B O 2
ATOM 1734 N N . ALA A 1 23 ? 16.677 -2.183 0.141 1.00 0.00 23 ALA B N 2
ATOM 1735 C CA . ALA A 1 23 ? 17.137 -1.346 -0.952 1.00 0.00 23 ALA B CA 2
ATOM 1736 C C . ALA A 1 23 ? 16.514 0.039 -0.876 1.00 0.00 23 ALA B C 2
ATOM 1737 O O . ALA A 1 23 ? 17.184 1.045 -1.102 1.00 0.00 23 ALA B O 2
ATOM 1744 N N . LEU A 1 24 ? 15.235 0.090 -0.539 1.00 0.00 24 LEU B N 2
ATOM 1745 C CA . LEU A 1 24 ? 14.531 1.351 -0.431 1.00 0.00 24 LEU B CA 2
ATOM 1746 C C . LEU A 1 24 ? 14.930 2.074 0.836 1.00 0.00 24 LEU B C 2
ATOM 1747 O O . LEU A 1 24 ? 15.054 3.294 0.861 1.00 0.00 24 LEU B O 2
ATOM 1763 N N . VAL A 1 25 ? 15.140 1.316 1.889 1.00 0.00 25 VAL B N 2
ATOM 1764 C CA . VAL A 1 25 ? 15.583 1.882 3.142 1.00 0.00 25 VAL B CA 2
ATOM 1765 C C . VAL A 1 25 ? 16.990 2.425 2.983 1.00 0.00 25 VAL B C 2
ATOM 1766 O O . VAL A 1 25 ? 17.379 3.411 3.605 1.00 0.00 25 VAL B O 2
ATOM 1779 N N . ALA A 1 26 ? 17.726 1.802 2.089 1.00 0.00 26 ALA B N 2
ATOM 1780 C CA . ALA A 1 26 ? 19.087 2.222 1.802 1.00 0.00 26 ALA B CA 2
ATOM 1781 C C . ALA A 1 26 ? 19.098 3.433 0.877 1.00 0.00 26 ALA B C 2
ATOM 1782 O O . ALA A 1 26 ? 20.051 4.212 0.860 1.00 0.00 26 ALA B O 2
ATOM 1789 N N . ALA A 1 27 ? 18.026 3.592 0.117 1.00 0.00 27 ALA B N 2
ATOM 1790 C CA . ALA A 1 27 ? 17.962 4.633 -0.896 1.00 0.00 27 ALA B CA 2
ATOM 1791 C C . ALA A 1 27 ? 17.208 5.859 -0.399 1.00 0.00 27 ALA B C 2
ATOM 1792 O O . ALA A 1 27 ? 17.348 6.949 -0.954 1.00 0.00 27 ALA B O 2
ATOM 1799 N N . TYR A 1 28 ? 16.404 5.683 0.638 1.00 0.00 28 TYR B N 2
ATOM 1800 C CA . TYR A 1 28 ? 15.586 6.770 1.148 1.00 0.00 28 TYR B CA 2
ATOM 1801 C C . TYR A 1 28 ? 15.831 6.990 2.630 1.00 0.00 28 TYR B C 2
ATOM 1802 O O . TYR A 1 28 ? 16.398 8.004 3.027 1.00 0.00 28 TYR B O 2
ATOM 1820 N N . GLY A 1 29 ? 15.420 6.031 3.445 1.00 0.00 29 GLY B N 2
ATOM 1821 C CA . GLY A 1 29 ? 15.602 6.160 4.878 1.00 0.00 29 GLY B CA 2
ATOM 1822 C C . GLY A 1 29 ? 15.115 4.944 5.623 1.00 0.00 29 GLY B C 2
ATOM 1823 O O . GLY A 1 29 ? 15.899 4.070 5.937 1.00 0.00 29 GLY B O 2
ATOM 1827 N N . ILE A 1 30 ? 13.832 4.933 5.959 1.00 0.00 30 ILE B N 2
ATOM 1828 C CA . ILE A 1 30 ? 13.166 3.772 6.514 1.00 0.00 30 ILE B CA 2
ATOM 1829 C C . ILE A 1 30 ? 11.700 4.121 6.735 1.00 0.00 30 ILE B C 2
ATOM 1830 O O . ILE A 1 30 ? 10.816 3.306 6.499 1.00 0.00 30 ILE B O 2
ATOM 1846 N N . TYR A 1 31 ? 11.455 5.378 7.104 1.00 0.00 31 TYR B N 2
ATOM 1847 C CA . TYR A 1 31 ? 10.143 5.809 7.495 1.00 0.00 31 TYR B CA 2
ATOM 1848 C C . TYR A 1 31 ? 9.213 5.763 6.309 1.00 0.00 31 TYR B C 2
ATOM 1849 O O . TYR A 1 31 ? 8.221 5.085 6.364 1.00 0.00 31 TYR B O 2
ATOM 1867 N N . ALA A 1 32 ? 9.616 6.405 5.217 1.00 0.00 32 ALA B N 2
ATOM 1868 C CA . ALA A 1 32 ? 8.822 6.515 3.998 1.00 0.00 32 ALA B CA 2
ATOM 1869 C C . ALA A 1 32 ? 8.563 5.145 3.437 1.00 0.00 32 ALA B C 2
ATOM 1870 O O . ALA A 1 32 ? 7.504 4.879 2.879 1.00 0.00 32 ALA B O 2
ATOM 1877 N N . VAL A 1 33 ? 9.539 4.280 3.621 1.00 0.00 33 VAL B N 2
ATOM 1878 C CA . VAL A 1 33 ? 9.441 2.911 3.201 1.00 0.00 33 VAL B CA 2
ATOM 1879 C C . VAL A 1 33 ? 8.287 2.218 3.922 1.00 0.00 33 VAL B C 2
ATOM 1880 O O . VAL A 1 33 ? 7.297 1.837 3.307 1.00 0.00 33 VAL B O 2
ATOM 1893 N N . THR A 1 34 ? 8.386 2.110 5.234 1.00 0.00 34 THR B N 2
ATOM 1894 C CA . THR A 1 34 ? 7.327 1.493 6.024 1.00 0.00 34 THR B CA 2
ATOM 1895 C C . THR A 1 34 ? 6.219 2.512 6.345 1.00 0.00 34 THR B C 2
ATOM 1896 O O . THR A 1 34 ? 5.375 2.292 7.219 1.00 0.00 34 THR B O 2
ATOM 1907 N N . ARG A 1 35 ? 6.219 3.620 5.611 1.00 0.00 35 ARG B N 2
ATOM 1908 C CA . ARG A 1 35 ? 5.262 4.695 5.817 1.00 0.00 35 ARG B CA 2
ATOM 1909 C C . ARG A 1 35 ? 4.017 4.468 5.004 1.00 0.00 35 ARG B C 2
ATOM 1910 O O . ARG A 1 35 ? 2.950 4.198 5.545 1.00 0.00 35 ARG B O 2
ATOM 1931 N N . TYR A 1 36 ? 4.168 4.553 3.700 1.00 0.00 36 TYR B N 2
ATOM 1932 C CA . TYR A 1 36 ? 3.025 4.500 2.809 1.00 0.00 36 TYR B CA 2
ATOM 1933 C C . TYR A 1 36 ? 2.447 3.097 2.729 1.00 0.00 36 TYR B C 2
ATOM 1934 O O . TYR A 1 36 ? 1.265 2.930 2.435 1.00 0.00 36 TYR B O 2
ATOM 1952 N N . GLY A 1 37 ? 3.269 2.089 2.994 1.00 0.00 37 GLY B N 2
ATOM 1953 C CA . GLY A 1 37 ? 2.721 0.761 3.156 1.00 0.00 37 GLY B CA 2
ATOM 1954 C C . GLY A 1 37 ? 3.551 -0.349 2.550 1.00 0.00 37 GLY B C 2
ATOM 1955 O O . GLY A 1 37 ? 2.997 -1.394 2.201 1.00 0.00 37 GLY B O 2
ATOM 1959 N N . ILE A 1 38 ? 4.859 -0.149 2.403 1.00 0.00 38 ILE B N 2
ATOM 1960 C CA . ILE A 1 38 ? 5.712 -1.233 1.945 1.00 0.00 38 ILE B CA 2
ATOM 1961 C C . ILE A 1 38 ? 5.698 -2.325 2.999 1.00 0.00 38 ILE B C 2
ATOM 1962 O O . ILE A 1 38 ? 5.379 -2.070 4.166 1.00 0.00 38 ILE B O 2
ATOM 1978 N N . LYS A 1 39 ? 6.030 -3.529 2.613 1.00 0.00 39 LYS B N 2
ATOM 1979 C CA . LYS A 1 39 ? 6.212 -4.556 3.599 1.00 0.00 39 LYS B CA 2
ATOM 1980 C C . LYS A 1 39 ? 7.413 -5.444 3.297 1.00 0.00 39 LYS B C 2
ATOM 1981 O O . LYS A 1 39 ? 7.579 -5.942 2.180 1.00 0.00 39 LYS B O 2
ATOM 2000 N N . LYS A 1 40 ? 8.231 -5.655 4.329 1.00 0.00 40 LYS B N 2
ATOM 2001 C CA . LYS A 1 40 ? 9.430 -6.473 4.231 1.00 0.00 40 LYS B CA 2
ATOM 2002 C C . LYS A 1 40 ? 9.086 -7.957 4.314 1.00 0.00 40 LYS B C 2
ATOM 2003 O O . LYS A 1 40 ? 9.566 -8.667 5.196 1.00 0.00 40 LYS B O 2
ATOM 2022 N N . ALA A 1 41 ? 8.230 -8.398 3.402 1.00 0.00 41 ALA B N 2
ATOM 2023 C CA . ALA A 1 41 ? 7.832 -9.800 3.292 1.00 0.00 41 ALA B CA 2
ATOM 2024 C C . ALA A 1 41 ? 7.272 -10.362 4.597 1.00 0.00 41 ALA B C 2
ATOM 2025 O O . ALA A 1 41 ? 7.509 -11.521 4.933 1.00 0.00 41 ALA B O 2
ATOM 2032 N N . ARG A 1 42 ? 6.517 -9.552 5.324 1.00 0.00 42 ARG B N 2
ATOM 2033 C CA . ARG A 1 42 ? 5.915 -10.001 6.572 1.00 0.00 42 ARG B CA 2
ATOM 2034 C C . ARG A 1 42 ? 4.419 -9.708 6.607 1.00 0.00 42 ARG B C 2
ATOM 2035 O O . ARG A 1 42 ? 3.805 -9.726 7.673 1.00 0.00 42 ARG B O 2
ATOM 2056 N N . THR A 1 43 ? 3.845 -9.447 5.428 1.00 0.00 43 THR B N 2
ATOM 2057 C CA . THR A 1 43 ? 2.418 -9.153 5.293 1.00 0.00 43 THR B CA 2
ATOM 2058 C C . THR A 1 43 ? 2.047 -7.816 5.942 1.00 0.00 43 THR B C 2
ATOM 2059 O O . THR A 1 43 ? 2.119 -7.649 7.161 1.00 0.00 43 THR B O 2
ATOM 2070 N N . ARG A 1 44 ? 1.671 -6.857 5.098 1.00 0.00 44 ARG B N 2
ATOM 2071 C CA . ARG A 1 44 ? 1.218 -5.556 5.553 1.00 0.00 44 ARG B CA 2
ATOM 2072 C C . ARG A 1 44 ? -0.034 -5.703 6.407 1.00 0.00 44 ARG B C 2
ATOM 2073 O O . ARG A 1 44 ? -0.068 -5.294 7.567 1.00 0.00 44 ARG B O 2
ATOM 2094 N N . ASN A 1 45 ? -1.053 -6.302 5.812 1.00 0.00 45 ASN B N 2
ATOM 2095 C CA . ASN A 1 45 ? -2.350 -6.464 6.450 1.00 0.00 45 ASN B CA 2
ATOM 2096 C C . ASN A 1 45 ? -3.130 -7.573 5.754 1.00 0.00 45 ASN B C 2
ATOM 2097 O O . ASN A 1 45 ? -2.983 -7.778 4.549 1.00 0.00 45 ASN B O 2
ATOM 2108 N N . ASP A 1 46 ? -3.952 -8.293 6.514 1.00 0.00 46 ASP B N 2
ATOM 2109 C CA . ASP A 1 46 ? -4.678 -9.446 5.975 1.00 0.00 46 ASP B CA 2
ATOM 2110 C C . ASP A 1 46 ? -5.929 -8.996 5.243 1.00 0.00 46 ASP B C 2
ATOM 2111 O O . ASP A 1 46 ? -6.724 -9.817 4.793 1.00 0.00 46 ASP B O 2
ATOM 2120 N N . SER A 1 47 ? -6.112 -7.688 5.167 1.00 0.00 47 SER B N 2
ATOM 2121 C CA . SER A 1 47 ? -7.192 -7.103 4.408 1.00 0.00 47 SER B CA 2
ATOM 2122 C C . SER A 1 47 ? -7.130 -7.580 2.956 1.00 0.00 47 SER B C 2
ATOM 2123 O O . SER A 1 47 ? -6.109 -8.103 2.513 1.00 0.00 47 SER B O 2
ATOM 2131 N N . HIS A 1 48 ? -8.213 -7.411 2.217 1.00 0.00 48 HIS B N 2
ATOM 2132 C CA . HIS A 1 48 ? -8.318 -8.008 0.887 1.00 0.00 48 HIS B CA 2
ATOM 2133 C C . HIS A 1 48 ? -8.414 -6.918 -0.170 1.00 0.00 48 HIS B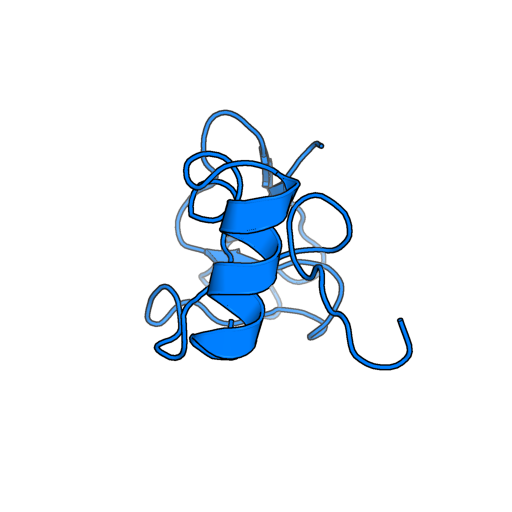 C 2
ATOM 2134 O O . HIS A 1 48 ? -8.690 -5.771 0.149 1.00 0.00 48 HIS B O 2
ATOM 2149 N N . GLN A 1 49 ? -8.178 -7.273 -1.425 1.00 0.00 49 GLN B N 2
ATOM 2150 C CA . GLN A 1 49 ? -8.214 -6.297 -2.510 1.00 0.00 49 GLN B CA 2
ATOM 2151 C C . GLN A 1 49 ? -9.578 -6.198 -3.159 1.00 0.00 49 GLN B C 2
ATOM 2152 O O . GLN A 1 49 ? -10.369 -7.145 -3.142 1.00 0.00 49 GLN B O 2
ATOM 2166 N N . CYS A 1 50 ? -9.834 -5.042 -3.743 1.00 0.00 50 CYS B N 2
ATOM 2167 C CA . CYS A 1 50 ? -11.018 -4.839 -4.550 1.00 0.00 50 CYS B CA 2
ATOM 2168 C C . CYS A 1 50 ? -10.607 -4.380 -5.945 1.00 0.00 50 CYS B C 2
ATOM 2169 O O . CYS A 1 50 ? -9.619 -3.650 -6.093 1.00 0.00 50 CYS B O 2
ATOM 2176 N N . ALA A 1 51 ? -11.337 -4.841 -6.965 1.00 0.00 51 ALA B N 2
ATOM 2177 C CA . ALA A 1 51 ? -11.027 -4.528 -8.367 1.00 0.00 51 ALA B CA 2
ATOM 2178 C C . ALA A 1 51 ? -9.686 -5.132 -8.779 1.00 0.00 51 ALA B C 2
ATOM 2179 O O . ALA A 1 51 ? -9.236 -4.952 -9.910 1.00 0.00 51 ALA B O 2
ATOM 2186 N N . ASN A 1 52 ? -9.079 -5.852 -7.830 1.00 0.00 52 ASN B N 2
ATOM 2187 C CA . ASN A 1 52 ? -7.742 -6.461 -7.952 1.00 0.00 52 ASN B CA 2
ATOM 2188 C C . ASN A 1 52 ? -6.723 -5.566 -8.671 1.00 0.00 52 ASN B C 2
ATOM 2189 O O . ASN A 1 52 ? -5.752 -6.057 -9.245 1.00 0.00 52 ASN B O 2
ATOM 2200 N N . ASN A 1 53 ? -6.913 -4.254 -8.595 1.00 0.00 53 ASN B N 2
ATOM 2201 C CA . ASN A 1 53 ? -6.042 -3.320 -9.300 1.00 0.00 53 ASN B CA 2
ATOM 2202 C C . ASN A 1 53 ? -6.209 -1.905 -8.768 1.00 0.00 53 ASN B C 2
ATOM 2203 O O . ASN A 1 53 ? -5.226 -1.229 -8.469 1.00 0.00 53 ASN B O 2
ATOM 2214 N N . ARG A 1 54 ? -7.458 -1.459 -8.660 1.00 0.00 54 ARG B N 2
ATOM 2215 C CA . ARG A 1 54 ? -7.751 -0.100 -8.225 1.00 0.00 54 ARG B CA 2
ATOM 2216 C C . ARG A 1 54 ? -7.172 0.193 -6.844 1.00 0.00 54 ARG B C 2
ATOM 2217 O O . ARG A 1 54 ? -6.370 1.116 -6.678 1.00 0.00 54 ARG B O 2
ATOM 2238 N N . GLY A 1 55 ? -7.584 -0.585 -5.858 1.00 0.00 55 GLY B N 2
ATOM 2239 C CA . GLY A 1 55 ? -7.148 -0.338 -4.507 1.00 0.00 55 GLY B CA 2
ATOM 2240 C C . GLY A 1 55 ? -7.182 -1.580 -3.657 1.00 0.00 55 GLY B C 2
ATOM 2241 O O . GLY A 1 55 ? -7.213 -2.700 -4.174 1.00 0.00 55 GLY B O 2
ATOM 2245 N N . TRP A 1 56 ? -7.188 -1.382 -2.355 1.00 0.00 56 TRP B N 2
ATOM 2246 C CA . TRP A 1 56 ? -7.169 -2.484 -1.419 1.00 0.00 56 TRP B CA 2
ATOM 2247 C C . TRP A 1 56 ? -8.124 -2.195 -0.272 1.00 0.00 56 TRP B C 2
ATOM 2248 O O . TRP A 1 56 ? -8.046 -1.141 0.360 1.00 0.00 56 TRP B O 2
ATOM 2269 N N . CYS A 1 57 ? -9.026 -3.127 -0.023 1.00 0.00 57 CYS B N 2
ATOM 2270 C CA . CYS A 1 57 ? -9.991 -3.005 1.054 1.00 0.00 57 CYS B CA 2
ATOM 2271 C C . CYS A 1 57 ? -9.285 -3.106 2.402 1.00 0.00 57 CYS B C 2
ATOM 2272 O O . CYS A 1 57 ? -8.812 -4.169 2.778 1.00 0.00 57 CYS B O 2
ATOM 2279 N N . ARG A 1 58 ? -9.225 -1.993 3.119 1.00 0.00 58 ARG B N 2
ATOM 2280 C CA . ARG A 1 58 ? -8.513 -1.908 4.391 1.00 0.00 58 ARG B CA 2
ATOM 2281 C C . ARG A 1 58 ? -9.444 -1.368 5.451 1.00 0.00 58 ARG B C 2
ATOM 2282 O O . ARG A 1 58 ? -10.538 -0.918 5.148 1.00 0.00 58 ARG B O 2
ATOM 2303 N N . LYS A 1 59 ? -9.007 -1.406 6.691 1.00 0.00 59 LYS B N 2
ATOM 2304 C CA . LYS A 1 59 ? -9.872 -1.064 7.807 1.00 0.00 59 LYS B CA 2
ATOM 2305 C C . LYS A 1 59 ? -10.020 0.441 7.964 1.00 0.00 59 LYS B C 2
ATOM 2306 O O . LYS A 1 59 ? -10.967 0.912 8.596 1.00 0.00 59 LYS B O 2
ATOM 2325 N N . SER A 1 60 ? -9.080 1.187 7.402 1.00 0.00 60 SER B N 2
ATOM 2326 C CA . SER A 1 60 ? -9.080 2.635 7.517 1.00 0.00 60 SER B CA 2
ATOM 2327 C C . SER A 1 60 ? -7.888 3.215 6.768 1.00 0.00 60 SER B C 2
ATOM 2328 O O . SER A 1 60 ? -6.845 2.571 6.644 1.00 0.00 60 SER B O 2
ATOM 2336 N N . CYS A 1 61 ? -8.067 4.418 6.249 1.00 0.00 61 CYS B N 2
ATOM 2337 C CA . CYS A 1 61 ? -6.999 5.127 5.568 1.00 0.00 61 CYS B CA 2
ATOM 2338 C C . CYS A 1 61 ? -6.050 5.728 6.597 1.00 0.00 61 CYS B C 2
ATOM 2339 O O . CYS A 1 61 ? -6.484 6.356 7.560 1.00 0.00 61 CYS B O 2
ATOM 2346 N N . PHE A 1 62 ? -4.755 5.542 6.382 1.00 0.00 62 PHE B N 2
ATOM 2347 C CA . PHE A 1 62 ? -3.765 5.743 7.431 1.00 0.00 62 PHE B CA 2
ATOM 2348 C C . PHE A 1 62 ? -3.361 7.201 7.578 1.00 0.00 62 PHE B C 2
ATOM 2349 O O . PHE A 1 62 ? -2.693 7.584 8.538 1.00 0.00 62 PHE B O 2
ATOM 2366 N N . GLY A 1 63 ? -3.764 7.996 6.620 1.00 0.00 63 GLY B N 2
ATOM 2367 C CA . GLY A 1 63 ? -3.405 9.403 6.604 1.00 0.00 63 GLY B CA 2
ATOM 2368 C C . GLY A 1 63 ? -2.805 9.797 5.274 1.00 0.00 63 GLY B C 2
ATOM 2369 O O . GLY A 1 63 ? -2.757 10.976 4.916 1.00 0.00 63 GLY B O 2
ATOM 2373 N N . HIS A 1 64 ? -2.359 8.795 4.536 1.00 0.00 64 HIS B N 2
ATOM 2374 C CA . HIS A 1 64 ? -1.795 8.998 3.212 1.00 0.00 64 HIS B CA 2
ATOM 2375 C C . HIS A 1 64 ? -2.603 8.214 2.190 1.00 0.00 64 HIS B C 2
ATOM 2376 O O . HIS A 1 64 ? -2.102 7.818 1.135 1.00 0.00 64 HIS B O 2
ATOM 2391 N N . GLU A 1 65 ? -3.867 8.013 2.519 1.00 0.00 65 GLU B N 2
ATOM 2392 C CA . GLU A 1 65 ? -4.806 7.332 1.644 1.00 0.00 65 GLU B CA 2
ATOM 2393 C C . GLU A 1 65 ? -6.095 8.136 1.547 1.00 0.00 65 GLU B C 2
ATOM 2394 O O . GLU A 1 65 ? -6.189 9.253 2.063 1.00 0.00 65 GLU B O 2
ATOM 2406 N N . TYR A 1 66 ? -7.066 7.565 0.862 1.00 0.00 66 TYR B N 2
ATOM 2407 C CA . TYR A 1 66 ? -8.420 8.089 0.826 1.00 0.00 66 TYR B CA 2
ATOM 2408 C C . TYR A 1 66 ? -9.366 6.951 0.474 1.00 0.00 66 TYR B C 2
ATOM 2409 O O . TYR A 1 66 ? -9.017 6.087 -0.332 1.00 0.00 66 TYR B O 2
ATOM 2427 N N . ILE A 1 67 ? -10.533 6.911 1.105 1.00 0.00 67 ILE B N 2
ATOM 2428 C CA . ILE A 1 67 ? -11.460 5.814 0.869 1.00 0.00 67 ILE B CA 2
ATOM 2429 C C . ILE A 1 67 ? -12.078 5.936 -0.509 1.00 0.00 67 ILE B C 2
ATOM 2430 O O . ILE A 1 67 ? -12.754 6.923 -0.811 1.00 0.00 67 ILE B O 2
ATOM 2446 N N . ASP A 1 68 ? -11.838 4.948 -1.346 1.00 0.00 68 ASP B N 2
ATOM 2447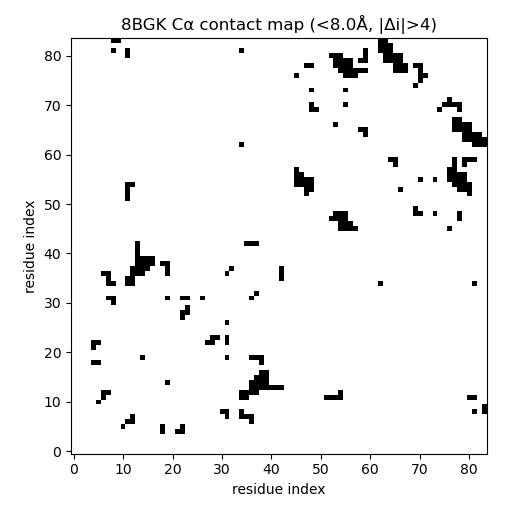 C CA . ASP A 1 68 ? -12.503 4.881 -2.623 1.00 0.00 68 ASP B CA 2
ATOM 2448 C C . ASP A 1 68 ? -13.554 3.802 -2.554 1.00 0.00 68 ASP B C 2
ATOM 2449 O O . ASP A 1 68 ? -13.313 2.703 -2.051 1.00 0.00 68 ASP B O 2
ATOM 2458 N N . TRP A 1 69 ? -14.729 4.127 -3.018 1.00 0.00 69 TRP B N 2
ATOM 2459 C CA . TRP A 1 69 ? -15.862 3.263 -2.841 1.00 0.00 69 TRP B CA 2
ATOM 2460 C C . TRP A 1 69 ? -16.118 2.472 -4.104 1.00 0.00 69 TRP B C 2
ATOM 2461 O O . TRP A 1 69 ? -15.171 1.978 -4.707 1.00 0.00 69 TRP B O 2
ATOM 2482 N N . TYR A 1 70 ? -17.391 2.336 -4.473 1.00 0.00 70 TYR B N 2
ATOM 2483 C CA . TYR A 1 70 ? -17.860 1.435 -5.537 1.00 0.00 70 TYR B CA 2
ATOM 2484 C C . TYR A 1 70 ? -17.653 0.009 -5.065 1.00 0.00 70 TYR B C 2
ATOM 2485 O O . TYR A 1 70 ? -18.573 -0.798 -4.993 1.00 0.00 70 TYR B O 2
ATOM 2503 N N . TYR A 1 71 ? -16.417 -0.235 -4.699 1.00 0.00 71 TYR B N 2
ATOM 2504 C CA . TYR A 1 71 ? -15.909 -1.518 -4.310 1.00 0.00 71 TYR B CA 2
ATOM 2505 C C . TYR A 1 71 ? -15.985 -1.736 -2.803 1.00 0.00 71 TYR B C 2
ATOM 2506 O O . TYR A 1 71 ? -16.140 -2.860 -2.341 1.00 0.00 71 TYR B O 2
ATOM 2524 N N . THR A 1 72 ? -15.869 -0.654 -2.040 1.00 0.00 72 THR B N 2
ATOM 2525 C CA . THR A 1 72 ? -15.878 -0.729 -0.578 1.00 0.00 72 THR B CA 2
ATOM 2526 C C . THR A 1 72 ? -17.114 -1.475 -0.048 1.00 0.00 72 THR B C 2
ATOM 2527 O O . THR A 1 72 ? -17.075 -2.105 1.008 1.00 0.00 72 THR B O 2
ATOM 2538 N N . ASP A 1 73 ? -18.179 -1.465 -0.827 1.00 0.00 73 ASP B N 2
ATOM 2539 C CA . ASP A 1 73 ? -19.445 -2.043 -0.413 1.00 0.00 73 ASP B CA 2
ATOM 2540 C C . ASP A 1 73 ? -19.617 -3.426 -1.040 1.00 0.00 73 ASP B C 2
ATOM 2541 O O . ASP A 1 73 ? -20.433 -4.229 -0.592 1.00 0.00 73 ASP B O 2
ATOM 2550 N N . VAL A 1 74 ? -18.809 -3.712 -2.065 1.00 0.00 74 VAL B N 2
ATOM 2551 C CA . VAL A 1 74 ? -18.773 -5.047 -2.657 1.00 0.00 74 VAL B CA 2
ATOM 2552 C C . VAL A 1 74 ? -17.934 -5.929 -1.752 1.00 0.00 74 VAL B C 2
ATOM 2553 O O . VAL A 1 74 ? -18.139 -7.138 -1.651 1.00 0.00 74 VAL B O 2
ATOM 2566 N N . CYS A 1 75 ? -16.982 -5.279 -1.100 1.00 0.00 75 CYS B N 2
ATOM 2567 C CA . CYS A 1 75 ? -16.220 -5.876 -0.032 1.00 0.00 75 CYS B CA 2
ATOM 2568 C C . CYS A 1 75 ? -17.069 -5.884 1.227 1.00 0.00 75 CYS B C 2
ATOM 2569 O O . CYS A 1 75 ? -17.029 -6.820 2.027 1.00 0.00 75 CYS B O 2
ATOM 2576 N N . GLY A 1 76 ? -17.847 -4.820 1.388 1.00 0.00 76 GLY B N 2
ATOM 2577 C CA . GLY A 1 76 ? -18.795 -4.744 2.479 1.00 0.00 76 GLY B CA 2
ATOM 2578 C C . GLY A 1 76 ? -18.175 -4.292 3.785 1.00 0.00 76 GLY B C 2
ATOM 2579 O O . GLY A 1 76 ? -18.553 -3.254 4.330 1.00 0.00 76 GLY B O 2
ATOM 2583 N N . SER A 1 77 ? -17.213 -5.054 4.284 1.00 0.00 77 SER B N 2
ATOM 2584 C CA . SER A 1 77 ? -16.663 -4.799 5.601 1.00 0.00 77 SER B CA 2
ATOM 2585 C C . SER A 1 77 ? -15.519 -3.801 5.539 1.00 0.00 77 SER B C 2
ATOM 2586 O O . SER A 1 77 ? -15.339 -2.993 6.453 1.00 0.00 77 SER B O 2
ATOM 2594 N N . PHE A 1 78 ? -14.750 -3.842 4.464 1.00 0.00 78 PHE B N 2
ATOM 2595 C CA . PHE A 1 78 ? -13.557 -3.033 4.389 1.00 0.00 78 PHE B CA 2
ATOM 2596 C C . PHE A 1 78 ? -13.712 -1.799 3.541 1.00 0.00 78 PHE B C 2
ATOM 2597 O O . PHE A 1 78 ? -14.655 -1.651 2.766 1.00 0.00 78 PHE B O 2
ATOM 2614 N N . TYR A 1 79 ? -12.743 -0.928 3.722 1.00 0.00 79 TYR B N 2
ATOM 2615 C CA . TYR A 1 79 ? -12.662 0.340 3.049 1.00 0.00 79 TYR B CA 2
ATOM 2616 C C . TYR A 1 79 ? -11.577 0.304 1.984 1.00 0.00 79 TYR B C 2
ATOM 2617 O O . TYR A 1 79 ? -10.395 0.240 2.312 1.00 0.00 79 TYR B O 2
ATOM 2635 N N . CYS A 1 80 ? -11.965 0.343 0.720 1.00 0.00 80 CYS B N 2
ATOM 2636 C CA . CYS A 1 80 ? -10.994 0.287 -0.365 1.00 0.00 80 CYS B CA 2
ATOM 2637 C C . CYS A 1 80 ? -10.221 1.597 -0.449 1.00 0.00 80 CYS B C 2
ATOM 2638 O O . CYS A 1 80 ? -10.528 2.479 -1.247 1.00 0.00 80 CYS B O 2
ATOM 2645 N N . CYS A 1 81 ? -9.223 1.719 0.404 1.00 0.00 81 CYS B N 2
ATOM 2646 C CA . CYS A 1 81 ? -8.413 2.913 0.459 1.00 0.00 81 CYS B CA 2
ATOM 2647 C C . CYS A 1 81 ? -7.430 2.954 -0.694 1.00 0.00 81 CYS B C 2
ATOM 2648 O O . CYS A 1 81 ? -6.721 1.982 -0.964 1.00 0.00 81 CYS B O 2
ATOM 2655 N N . ARG A 1 82 ? -7.404 4.084 -1.372 1.00 0.00 82 ARG B N 2
ATOM 2656 C CA . ARG A 1 82 ? -6.456 4.309 -2.445 1.00 0.00 82 ARG B CA 2
ATOM 2657 C C . ARG A 1 82 ? -5.482 5.386 -1.995 1.00 0.00 82 ARG B C 2
ATOM 2658 O O . ARG A 1 82 ? -5.885 6.515 -1.736 1.00 0.00 82 ARG B O 2
ATOM 2679 N N . PRO A 1 83 ? -4.206 5.026 -1.811 1.00 0.00 83 PRO B N 2
ATOM 2680 C CA . PRO A 1 83 ? -3.177 5.964 -1.355 1.00 0.00 83 PRO B CA 2
ATOM 2681 C C . PRO A 1 83 ? -3.090 7.214 -2.221 1.00 0.00 83 PRO B C 2
ATOM 2682 O O . PRO A 1 83 ? -3.011 7.134 -3.446 1.00 0.00 83 PRO B O 2
ATOM 2693 N N . ARG A 1 84 ? -3.109 8.366 -1.564 1.00 0.00 84 ARG B N 2
ATOM 2694 C CA . ARG A 1 84 ? -3.053 9.651 -2.250 1.00 0.00 84 ARG B CA 2
ATOM 2695 C C . ARG A 1 84 ? -1.656 9.907 -2.808 1.00 0.00 84 ARG B C 2
ATOM 2696 O O . ARG A 1 84 ? -1.477 10.657 -3.767 1.00 0.00 84 ARG B O 2
ATOM 2717 N N . ASN A 1 85 ? -0.674 9.286 -2.171 1.00 0.00 85 ASN B N 2
ATOM 2718 C CA . ASN A 1 85 ? 0.727 9.373 -2.587 1.00 0.00 85 ASN B CA 2
ATOM 2719 C C . ASN A 1 85 ? 0.972 8.500 -3.827 1.00 0.00 85 ASN B C 2
ATOM 2720 O O . ASN A 1 85 ? 0.099 8.367 -4.684 1.00 0.00 85 ASN B O 2
ATOM 2753 N N . TRP A 1 1 ? 11.548 -1.630 -14.830 1.00 0.00 1 TRP B N 3
ATOM 2754 C CA . TRP A 1 1 ? 11.480 -2.173 -13.456 1.00 0.00 1 TRP B CA 3
ATOM 2755 C C . TRP A 1 1 ? 11.320 -3.702 -13.498 1.00 0.00 1 TRP B C 3
ATOM 2756 O O . TRP A 1 1 ? 12.017 -4.422 -12.781 1.00 0.00 1 TRP B O 3
ATOM 2779 N N . ALA A 1 2 ? 10.421 -4.177 -14.387 1.00 0.00 2 ALA B N 3
ATOM 2780 C CA . ALA A 1 2 ? 9.995 -5.581 -14.468 1.00 0.00 2 ALA B CA 3
ATOM 2781 C C . ALA A 1 2 ? 9.310 -6.036 -13.183 1.00 0.00 2 ALA B C 3
ATOM 2782 O O . ALA A 1 2 ? 8.142 -6.433 -13.197 1.00 0.00 2 ALA B O 3
ATOM 2789 N N . GLN A 1 3 ? 10.041 -5.975 -12.087 1.00 0.00 3 GLN B N 3
ATOM 2790 C CA . GLN A 1 3 ? 9.502 -6.194 -10.772 1.00 0.00 3 GLN B CA 3
ATOM 2791 C C . GLN A 1 3 ? 9.363 -4.857 -10.120 1.00 0.00 3 GLN B C 3
ATOM 2792 O O . GLN A 1 3 ? 10.255 -4.023 -10.234 1.00 0.00 3 GLN B O 3
ATOM 2806 N N . ALA A 1 4 ? 8.219 -4.638 -9.517 1.00 0.00 4 ALA B N 3
ATOM 2807 C CA . ALA A 1 4 ? 7.967 -3.417 -8.776 1.00 0.00 4 ALA B CA 3
ATOM 2808 C C . ALA A 1 4 ? 9.040 -3.245 -7.721 1.00 0.00 4 ALA B C 3
ATOM 2809 O O . ALA A 1 4 ? 8.924 -3.721 -6.594 1.00 0.00 4 ALA B O 3
ATOM 2816 N N . LEU A 1 5 ? 10.091 -2.567 -8.125 1.00 0.00 5 LEU B N 3
ATOM 2817 C CA . LEU A 1 5 ? 11.295 -2.438 -7.349 1.00 0.00 5 LEU B CA 3
ATOM 2818 C C . LEU A 1 5 ? 11.134 -1.410 -6.265 1.00 0.00 5 LEU B C 3
ATOM 2819 O O . LEU A 1 5 ? 12.072 -1.099 -5.548 1.00 0.00 5 LEU B O 3
ATOM 2835 N N . LEU A 1 6 ? 9.944 -0.884 -6.175 1.00 0.00 6 LEU B N 3
ATOM 2836 C CA . LEU A 1 6 ? 9.690 0.304 -5.407 1.00 0.00 6 LEU B CA 3
ATOM 2837 C C . LEU A 1 6 ? 8.179 0.433 -5.178 1.00 0.00 6 LEU B C 3
ATOM 2838 O O . LEU A 1 6 ? 7.550 1.422 -5.544 1.00 0.00 6 LEU B O 3
ATOM 2854 N N . PRO A 1 7 ? 7.603 -0.568 -4.483 1.00 0.00 7 PRO B N 3
ATOM 2855 C CA . PRO A 1 7 ? 6.170 -0.879 -4.510 1.00 0.00 7 PRO B CA 3
ATOM 2856 C C . PRO A 1 7 ? 5.348 -0.110 -3.488 1.00 0.00 7 PRO B C 3
ATOM 2857 O O . PRO A 1 7 ? 4.661 -0.712 -2.662 1.00 0.00 7 PRO B O 3
ATOM 2868 N N . ILE A 1 8 ? 5.393 1.214 -3.542 1.00 0.00 8 ILE B N 3
ATOM 2869 C CA . ILE A 1 8 ? 4.652 1.998 -2.571 1.00 0.00 8 ILE B CA 3
ATOM 2870 C C . ILE A 1 8 ? 4.422 3.455 -3.014 1.00 0.00 8 ILE B C 3
ATOM 2871 O O . ILE A 1 8 ? 3.528 3.692 -3.812 1.00 0.00 8 ILE B O 3
ATOM 2887 N N . TRP A 1 9 ? 5.231 4.412 -2.534 1.00 0.00 9 TRP B N 3
ATOM 2888 C CA . TRP A 1 9 ? 5.075 5.846 -2.842 1.00 0.00 9 TRP B CA 3
ATOM 2889 C C . TRP A 1 9 ? 5.212 6.166 -4.345 1.00 0.00 9 TRP B C 3
ATOM 2890 O O . TRP A 1 9 ? 5.463 7.306 -4.719 1.00 0.00 9 TRP B O 3
ATOM 2911 N N . THR A 1 10 ? 5.043 5.164 -5.194 1.00 0.00 10 THR B N 3
ATOM 2912 C CA . THR A 1 10 ? 5.040 5.359 -6.630 1.00 0.00 10 THR B CA 3
ATOM 2913 C C . THR A 1 10 ? 4.135 4.313 -7.300 1.00 0.00 10 THR B C 3
ATOM 2914 O O . THR A 1 10 ? 3.523 4.584 -8.331 1.00 0.00 10 THR B O 3
ATOM 2925 N N . TYR A 1 11 ? 4.047 3.119 -6.704 1.00 0.00 11 TYR B N 3
ATOM 2926 C CA . TYR A 1 11 ? 3.148 2.079 -7.198 1.00 0.00 11 TYR B CA 3
ATOM 2927 C C . TYR A 1 11 ? 1.890 2.024 -6.332 1.00 0.00 11 TYR B C 3
ATOM 2928 O O . TYR A 1 11 ? 0.866 2.620 -6.671 1.00 0.00 11 TYR B O 3
ATOM 2946 N N . THR A 1 12 ? 1.984 1.306 -5.213 1.00 0.00 12 THR B N 3
ATOM 2947 C CA . THR A 1 12 ? 0.885 1.202 -4.261 1.00 0.00 12 THR B CA 3
ATOM 2948 C C . THR A 1 12 ? 1.408 1.148 -2.825 1.00 0.00 12 THR B C 3
ATOM 2949 O O . THR A 1 12 ? 1.842 2.157 -2.277 1.00 0.00 12 THR B O 3
ATOM 2960 N N . GLN A 1 13 ? 1.350 -0.041 -2.228 1.00 0.00 13 GLN B N 3
ATOM 2961 C CA . GLN A 1 13 ? 1.879 -0.311 -0.885 1.00 0.00 13 GLN B CA 3
ATOM 2962 C C . GLN A 1 13 ? 1.905 -1.826 -0.700 1.00 0.00 13 GLN B C 3
ATOM 2963 O O . GLN A 1 13 ? 1.069 -2.387 0.015 1.00 0.00 13 GLN B O 3
ATOM 2996 N N . THR A 1 15 ? 3.684 -5.910 -0.371 1.00 0.00 15 THR B N 3
ATOM 2997 C CA . THR A 1 15 ? 4.648 -6.732 0.325 1.00 0.00 15 THR B CA 3
ATOM 2998 C C . THR A 1 15 ? 5.521 -7.455 -0.684 1.00 0.00 15 THR B C 3
ATOM 2999 O O . THR A 1 15 ? 5.015 -7.986 -1.676 1.00 0.00 15 THR B O 3
ATOM 3010 N N . VAL A 1 16 ? 6.824 -7.482 -0.446 1.00 0.00 16 VAL B N 3
ATOM 3011 C CA . VAL A 1 16 ? 7.726 -8.148 -1.381 1.00 0.00 16 VAL B CA 3
ATOM 3012 C C . VAL A 1 16 ? 8.766 -8.964 -0.664 1.00 0.00 16 VAL B C 3
ATOM 3013 O O . VAL A 1 16 ? 8.531 -10.124 -0.335 1.00 0.00 16 VAL B O 3
ATOM 3026 N N . SER A 1 17 ? 9.901 -8.363 -0.409 1.00 0.00 17 SER B N 3
ATOM 3027 C CA . SER A 1 17 ? 11.002 -9.079 0.160 1.00 0.00 17 SER B CA 3
ATOM 3028 C C . SER A 1 17 ? 11.893 -8.136 0.925 1.00 0.00 17 SER B C 3
ATOM 3029 O O . SER A 1 17 ? 11.890 -6.926 0.692 1.00 0.00 17 SER B O 3
ATOM 3037 N N . ALA A 1 18 ? 12.617 -8.697 1.851 1.00 0.00 18 ALA B N 3
ATOM 3038 C CA . ALA A 1 18 ? 13.581 -7.937 2.643 1.00 0.00 18 ALA B CA 3
ATOM 3039 C C . ALA A 1 18 ? 14.625 -7.243 1.754 1.00 0.00 18 ALA B C 3
ATOM 3040 O O . ALA A 1 18 ? 14.865 -6.046 1.917 1.00 0.00 18 ALA B O 3
ATOM 3047 N N . PRO A 1 19 ? 15.249 -7.965 0.790 1.00 0.00 19 PRO B N 3
ATOM 3048 C CA . PRO A 1 19 ? 16.176 -7.359 -0.174 1.00 0.00 19 PRO B CA 3
ATOM 3049 C C . PRO A 1 19 ? 15.559 -6.174 -0.907 1.00 0.00 19 PRO B C 3
ATOM 3050 O O . PRO A 1 19 ? 16.240 -5.191 -1.210 1.00 0.00 19 PRO B O 3
ATOM 3061 N N . LEU A 1 20 ? 14.266 -6.269 -1.178 1.00 0.00 20 LEU B N 3
ATOM 3062 C CA . LEU A 1 20 ? 13.560 -5.234 -1.894 1.00 0.00 20 LEU B CA 3
ATOM 3063 C C . LEU A 1 20 ? 13.356 -4.039 -0.967 1.00 0.00 20 LEU B C 3
ATOM 3064 O O . LEU A 1 20 ? 13.603 -2.892 -1.336 1.00 0.00 20 LEU B O 3
ATOM 3080 N N . PHE A 1 21 ? 12.938 -4.339 0.249 1.00 0.00 21 PHE B N 3
ATOM 3081 C CA . PHE A 1 21 ? 12.670 -3.331 1.261 1.00 0.00 21 PHE B CA 3
ATOM 3082 C C . PHE A 1 21 ? 13.922 -2.528 1.558 1.00 0.00 21 PHE B C 3
ATOM 3083 O O . PHE A 1 21 ? 13.906 -1.295 1.574 1.00 0.00 21 PHE B O 3
ATOM 3100 N N . ALA A 1 22 ? 15.011 -3.248 1.772 1.00 0.00 22 ALA B N 3
ATOM 3101 C CA . ALA A 1 22 ? 16.272 -2.644 2.150 1.00 0.00 22 ALA B CA 3
ATOM 3102 C C . ALA A 1 22 ? 16.802 -1.757 1.034 1.00 0.00 22 ALA B C 3
ATOM 3103 O O . ALA A 1 22 ? 17.588 -0.842 1.271 1.00 0.00 22 ALA B O 3
ATOM 3110 N N . ALA A 1 23 ? 16.362 -2.036 -0.183 1.00 0.00 23 ALA B N 3
ATOM 3111 C CA . ALA A 1 23 ? 16.753 -1.254 -1.341 1.00 0.00 23 ALA B CA 3
ATOM 3112 C C . ALA A 1 23 ? 16.051 0.098 -1.342 1.00 0.00 23 ALA B C 3
ATOM 3113 O O . ALA A 1 23 ? 16.645 1.123 -1.673 1.00 0.00 23 ALA B O 3
ATOM 3120 N N . LEU A 1 24 ? 14.789 0.099 -0.941 1.00 0.00 24 LEU B N 3
ATOM 3121 C CA . LEU A 1 24 ? 13.991 1.310 -0.931 1.00 0.00 24 LEU B CA 3
ATOM 3122 C C . LEU A 1 24 ? 14.366 2.193 0.242 1.00 0.00 24 LEU B C 3
ATOM 3123 O O . LEU A 1 24 ? 14.378 3.417 0.136 1.00 0.00 24 LEU B O 3
ATOM 3139 N N . VAL A 1 25 ? 14.680 1.570 1.362 1.00 0.00 25 VAL B N 3
ATOM 3140 C CA . VAL A 1 25 ? 15.112 2.307 2.534 1.00 0.00 25 VAL B CA 3
ATOM 3141 C C . VAL A 1 25 ? 16.465 2.932 2.270 1.00 0.00 25 VAL B C 3
ATOM 3142 O O . VAL A 1 25 ? 16.794 4.003 2.782 1.00 0.00 25 VAL B O 3
ATOM 3155 N N . ALA A 1 26 ? 17.224 2.264 1.429 1.00 0.00 26 ALA B N 3
ATOM 3156 C CA . ALA A 1 26 ? 18.572 2.707 1.109 1.00 0.00 26 ALA B CA 3
ATOM 3157 C C . ALA A 1 26 ? 18.555 3.831 0.079 1.00 0.00 26 ALA B C 3
ATOM 3158 O O . ALA A 1 26 ? 19.456 4.668 0.044 1.00 0.00 26 ALA B O 3
ATOM 3165 N N . ALA A 1 27 ? 17.529 3.847 -0.758 1.00 0.00 27 ALA B N 3
ATOM 3166 C CA . ALA A 1 27 ? 17.426 4.841 -1.810 1.00 0.00 27 ALA B CA 3
ATOM 3167 C C . ALA A 1 27 ? 16.603 6.038 -1.358 1.00 0.00 27 ALA B C 3
ATOM 3168 O O . ALA A 1 27 ? 16.919 7.182 -1.680 1.00 0.00 27 ALA B O 3
ATOM 3175 N N . TYR A 1 28 ? 15.551 5.770 -0.602 1.00 0.00 28 TYR B N 3
ATOM 3176 C CA . TYR A 1 28 ? 14.617 6.812 -0.211 1.00 0.00 28 TYR B CA 3
ATOM 3177 C C . TYR A 1 28 ? 14.731 7.135 1.268 1.00 0.00 28 TYR B C 3
ATOM 3178 O O . TYR A 1 28 ? 15.135 8.235 1.649 1.00 0.00 28 TYR B O 3
ATOM 3196 N N . GLY A 1 29 ? 14.390 6.166 2.099 1.00 0.00 29 GLY B N 3
ATOM 3197 C CA . GLY A 1 29 ? 14.345 6.400 3.513 1.00 0.00 29 GLY B CA 3
ATOM 3198 C C . GLY A 1 29 ? 13.270 5.576 4.167 1.00 0.00 29 GLY B C 3
ATOM 3199 O O . GLY A 1 29 ? 12.118 5.590 3.729 1.00 0.00 29 GLY B O 3
ATOM 3203 N N . ILE A 1 30 ? 13.658 4.868 5.215 1.00 0.00 30 ILE B N 3
ATOM 3204 C CA . ILE A 1 30 ? 12.770 3.965 5.953 1.00 0.00 30 ILE B CA 3
ATOM 3205 C C . ILE A 1 30 ? 11.411 4.601 6.240 1.00 0.00 30 ILE B C 3
ATOM 3206 O O . ILE A 1 30 ? 10.381 3.938 6.148 1.00 0.00 30 ILE B O 3
ATOM 3222 N N . TYR A 1 31 ? 11.419 5.899 6.508 1.00 0.00 31 TYR B N 3
ATOM 3223 C CA . TYR A 1 31 ? 10.260 6.584 7.025 1.00 0.00 31 TYR B CA 3
ATOM 3224 C C . TYR A 1 31 ? 9.109 6.518 6.041 1.00 0.00 31 TYR B C 3
ATOM 3225 O O . TYR A 1 31 ? 7.997 6.266 6.448 1.00 0.00 31 TYR B O 3
ATOM 3243 N N . ALA A 1 32 ? 9.416 6.682 4.752 1.00 0.00 32 ALA B N 3
ATOM 3244 C CA . ALA A 1 32 ? 8.420 6.709 3.679 1.00 0.00 32 ALA B CA 3
ATOM 3245 C C 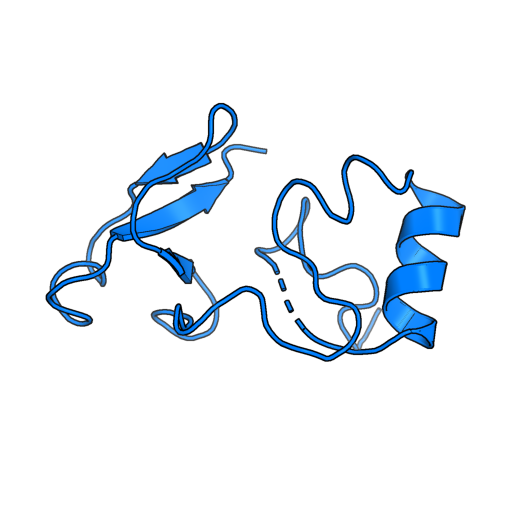. ALA A 1 32 ? 8.096 5.295 3.261 1.00 0.00 32 ALA B C 3
ATOM 3246 O O . ALA A 1 32 ? 6.955 4.968 2.944 1.00 0.00 32 ALA B O 3
ATOM 3253 N N . VAL A 1 33 ? 9.117 4.457 3.299 1.00 0.00 33 VAL B N 3
ATOM 3254 C CA . VAL A 1 33 ? 8.985 3.051 2.971 1.00 0.00 33 VAL B CA 3
ATOM 3255 C C . VAL A 1 33 ? 7.926 2.397 3.858 1.00 0.00 33 VAL B C 3
ATOM 3256 O O . VAL A 1 33 ? 6.940 1.853 3.371 1.00 0.00 33 VAL B O 3
ATOM 3269 N N . THR A 1 34 ? 8.100 2.502 5.162 1.00 0.00 34 THR B N 3
ATOM 3270 C CA . THR A 1 34 ? 7.136 1.947 6.097 1.00 0.00 34 THR B CA 3
ATOM 3271 C C . THR A 1 34 ? 6.105 3.006 6.506 1.00 0.00 34 THR B C 3
ATOM 3272 O O . THR A 1 34 ? 5.347 2.829 7.463 1.00 0.00 34 THR B O 3
ATOM 3283 N N . ARG A 1 35 ? 6.083 4.110 5.765 1.00 0.00 35 ARG B N 3
ATOM 3284 C CA . ARG A 1 35 ? 5.105 5.164 5.974 1.00 0.00 35 ARG B CA 3
ATOM 3285 C C . ARG A 1 35 ? 3.791 4.789 5.343 1.00 0.00 35 ARG B C 3
ATOM 3286 O O . ARG A 1 35 ? 2.766 4.688 6.009 1.00 0.00 35 ARG B O 3
ATOM 3307 N N . TYR A 1 36 ? 3.843 4.569 4.048 1.00 0.00 36 TYR B N 3
ATOM 3308 C CA . TYR A 1 36 ? 2.631 4.463 3.265 1.00 0.00 36 TYR B CA 3
ATOM 3309 C C . TYR A 1 36 ? 2.057 3.052 3.253 1.00 0.00 36 TYR B C 3
ATOM 3310 O O . TYR A 1 36 ? 0.838 2.892 3.197 1.00 0.00 36 TYR B O 3
ATOM 3328 N N . GLY A 1 37 ? 2.903 2.028 3.312 1.00 0.00 37 GLY B N 3
ATOM 3329 C CA . GLY A 1 37 ? 2.368 0.686 3.453 1.00 0.00 37 GLY B CA 3
ATOM 3330 C C . GLY A 1 37 ? 3.157 -0.409 2.755 1.00 0.00 37 GLY B C 3
ATOM 3331 O O . GLY A 1 37 ? 2.586 -1.451 2.427 1.00 0.00 37 GLY B O 3
ATOM 3335 N N . ILE A 1 38 ? 4.450 -0.202 2.518 1.00 0.00 38 ILE B N 3
ATOM 3336 C CA . ILE A 1 38 ? 5.293 -1.282 2.006 1.00 0.00 38 ILE B CA 3
ATOM 3337 C C . ILE A 1 38 ? 5.339 -2.402 3.035 1.00 0.00 38 ILE B C 3
ATOM 3338 O O . ILE A 1 38 ? 4.926 -2.216 4.185 1.00 0.00 38 ILE B O 3
ATOM 3354 N N . LYS A 1 39 ? 5.854 -3.549 2.653 1.00 0.00 39 LYS B N 3
ATOM 3355 C CA . LYS A 1 39 ? 6.101 -4.578 3.631 1.00 0.00 39 LYS B CA 3
ATOM 3356 C C . LYS A 1 39 ? 7.360 -5.383 3.321 1.00 0.00 39 LYS B C 3
ATOM 3357 O O . LYS A 1 39 ? 7.569 -5.826 2.187 1.00 0.00 39 LYS B O 3
ATOM 3376 N N . LYS A 1 40 ? 8.181 -5.592 4.355 1.00 0.00 40 LYS B N 3
ATOM 3377 C CA . LYS A 1 40 ? 9.420 -6.348 4.227 1.00 0.00 40 LYS B CA 3
ATOM 3378 C C . LYS A 1 40 ? 9.152 -7.853 4.281 1.00 0.00 40 LYS B C 3
ATOM 3379 O O . LYS A 1 40 ? 9.770 -8.585 5.054 1.00 0.00 40 LYS B O 3
ATOM 3398 N N . ALA A 1 41 ? 8.212 -8.290 3.455 1.00 0.00 41 ALA B N 3
ATOM 3399 C CA . ALA A 1 41 ? 7.835 -9.701 3.344 1.00 0.00 41 ALA B CA 3
ATOM 3400 C C . ALA A 1 41 ? 7.461 -10.313 4.688 1.00 0.00 41 ALA B C 3
ATOM 3401 O O . ALA A 1 41 ? 7.830 -11.444 4.988 1.00 0.00 41 ALA B O 3
ATOM 3408 N N . ARG A 1 42 ? 6.727 -9.569 5.498 1.00 0.00 42 ARG B N 3
ATOM 3409 C CA . ARG A 1 42 ? 6.264 -10.088 6.775 1.00 0.00 42 ARG B CA 3
ATOM 3410 C C . ARG A 1 42 ? 4.755 -9.959 6.907 1.00 0.00 42 ARG B C 3
ATOM 3411 O O . ARG A 1 42 ? 4.210 -10.099 8.002 1.00 0.00 42 ARG B O 3
ATOM 3432 N N . THR A 1 43 ? 4.088 -9.705 5.777 1.00 0.00 43 THR B N 3
ATOM 3433 C CA . THR A 1 43 ? 2.634 -9.586 5.738 1.00 0.00 43 THR B CA 3
ATOM 3434 C C . THR A 1 43 ? 2.148 -8.308 6.435 1.00 0.00 43 THR B C 3
ATOM 3435 O O . THR A 1 43 ? 2.619 -7.946 7.512 1.00 0.00 43 THR B O 3
ATOM 3446 N N . ARG A 1 44 ? 1.223 -7.611 5.786 1.00 0.00 44 ARG B N 3
ATOM 3447 C CA . ARG A 1 44 ? 0.612 -6.419 6.360 1.00 0.00 44 ARG B CA 3
ATOM 3448 C C . ARG A 1 44 ? -0.490 -6.817 7.336 1.00 0.00 44 ARG B C 3
ATOM 3449 O O . ARG A 1 44 ? -0.305 -6.769 8.550 1.00 0.00 44 ARG B O 3
ATOM 3470 N N . ASN A 1 45 ? -1.635 -7.217 6.793 1.00 0.00 45 ASN B N 3
ATOM 3471 C CA . ASN A 1 45 ? -2.761 -7.668 7.606 1.00 0.00 45 ASN B CA 3
ATOM 3472 C C . ASN A 1 45 ? -3.504 -8.777 6.870 1.00 0.00 45 ASN B C 3
ATOM 3473 O O . ASN A 1 45 ? -2.981 -9.348 5.909 1.00 0.00 45 ASN B O 3
ATOM 3484 N N . ASP A 1 46 ? -4.719 -9.075 7.303 1.00 0.00 46 ASP B N 3
ATOM 3485 C CA . ASP A 1 46 ? -5.559 -10.043 6.626 1.00 0.00 46 ASP B CA 3
ATOM 3486 C C . ASP A 1 46 ? -6.306 -9.379 5.470 1.00 0.00 46 ASP B C 3
ATOM 3487 O O . ASP A 1 46 ? -6.889 -10.052 4.624 1.00 0.00 46 ASP B O 3
ATOM 3496 N N . SER A 1 47 ? -6.282 -8.051 5.478 1.00 0.00 47 SER B N 3
ATOM 3497 C CA . SER A 1 47 ? -6.866 -7.205 4.441 1.00 0.00 47 SER B CA 3
ATOM 3498 C C . SER A 1 47 ? -6.600 -7.728 3.023 1.00 0.00 47 SER B C 3
ATOM 3499 O O . SER A 1 47 ? -5.528 -8.263 2.738 1.00 0.00 47 SER B O 3
ATOM 3507 N N . HIS A 1 48 ? -7.582 -7.553 2.135 1.00 0.00 48 HIS B N 3
ATOM 3508 C CA . HIS A 1 48 ? -7.492 -8.057 0.760 1.00 0.00 48 HIS B CA 3
ATOM 3509 C C . HIS A 1 48 ? -7.249 -6.906 -0.212 1.00 0.00 48 HIS B C 3
ATOM 3510 O O . HIS A 1 48 ? -7.275 -5.748 0.179 1.00 0.00 48 HIS B O 3
ATOM 3525 N N . GLN A 1 49 ? -7.004 -7.227 -1.476 1.00 0.00 49 GLN B N 3
ATOM 3526 C CA . GLN A 1 49 ? -6.823 -6.200 -2.499 1.00 0.00 49 GLN B CA 3
ATOM 3527 C C . GLN A 1 49 ? -8.143 -5.787 -3.126 1.00 0.00 49 GLN B C 3
ATOM 3528 O O . GLN A 1 49 ? -9.145 -6.496 -3.030 1.00 0.00 49 GLN B O 3
ATOM 3542 N N . CYS A 1 50 ? -8.116 -4.632 -3.769 1.00 0.00 50 CYS B N 3
ATOM 3543 C CA . CYS A 1 50 ? -9.251 -4.133 -4.525 1.00 0.00 50 CYS B CA 3
ATOM 3544 C C . CYS A 1 50 ? -8.758 -3.488 -5.817 1.00 0.00 50 CYS B C 3
ATOM 3545 O O . CYS A 1 50 ? -7.834 -2.668 -5.795 1.00 0.00 50 CYS B O 3
ATOM 3552 N N . ALA A 1 51 ? -9.336 -3.907 -6.948 1.00 0.00 51 ALA B N 3
ATOM 3553 C CA . ALA A 1 51 ? -8.886 -3.481 -8.279 1.00 0.00 51 ALA B CA 3
ATOM 3554 C C . ALA A 1 51 ? -7.488 -4.015 -8.564 1.00 0.00 51 ALA B C 3
ATOM 3555 O O . ALA A 1 51 ? -6.914 -3.760 -9.621 1.00 0.00 51 ALA B O 3
ATOM 3562 N N . ASN A 1 52 ? -6.965 -4.760 -7.596 1.00 0.00 52 ASN B N 3
ATOM 3563 C CA . ASN A 1 52 ? -5.630 -5.348 -7.646 1.00 0.00 52 ASN B CA 3
ATOM 3564 C C . ASN A 1 52 ? -4.549 -4.323 -8.011 1.00 0.00 52 ASN B C 3
ATOM 3565 O O . ASN A 1 52 ? -3.467 -4.698 -8.468 1.00 0.00 52 ASN B O 3
ATOM 3576 N N . ASN A 1 53 ? -4.829 -3.035 -7.786 1.00 0.00 53 ASN B N 3
ATOM 3577 C CA . ASN A 1 53 ? -3.882 -1.974 -8.143 1.00 0.00 53 ASN B CA 3
ATOM 3578 C C . ASN A 1 53 ? -4.371 -0.594 -7.706 1.00 0.00 53 ASN B C 3
ATOM 3579 O O . ASN A 1 53 ? -3.572 0.240 -7.283 1.00 0.00 53 ASN B O 3
ATOM 3590 N N . ARG A 1 54 ? -5.671 -0.335 -7.826 1.00 0.00 54 ARG B N 3
ATOM 3591 C CA . ARG A 1 54 ? -6.204 0.984 -7.499 1.00 0.00 54 ARG B CA 3
ATOM 3592 C C . ARG A 1 54 ? -5.976 1.308 -6.027 1.00 0.00 54 ARG B C 3
ATOM 3593 O O . ARG A 1 54 ? -5.581 2.420 -5.680 1.00 0.00 54 ARG B O 3
ATOM 3614 N N . GLY A 1 55 ? -6.215 0.329 -5.172 1.00 0.00 55 GLY B N 3
ATOM 3615 C CA . GLY A 1 55 ? -5.986 0.505 -3.757 1.00 0.00 55 GLY B CA 3
ATOM 3616 C C . GLY A 1 55 ? -5.929 -0.822 -3.041 1.00 0.00 55 GLY B C 3
ATOM 3617 O O . GLY A 1 55 ? -5.755 -1.866 -3.675 1.00 0.00 55 GLY B O 3
ATOM 3621 N N . TRP A 1 56 ? -6.078 -0.794 -1.728 1.00 0.00 56 TRP B N 3
ATOM 3622 C CA . TRP A 1 56 ? -6.096 -2.017 -0.951 1.00 0.00 56 TRP B CA 3
ATOM 3623 C C . TRP A 1 56 ? -7.236 -1.979 0.055 1.00 0.00 56 TRP B C 3
ATOM 3624 O O . TRP A 1 56 ? -7.442 -0.974 0.736 1.00 0.00 56 TRP B O 3
ATOM 3645 N N . CYS A 1 57 ? -7.976 -3.072 0.126 1.00 0.00 57 CYS B N 3
ATOM 3646 C CA . CYS A 1 57 ? -9.073 -3.213 1.068 1.00 0.00 57 CYS B CA 3
ATOM 3647 C C . CYS A 1 57 ? -8.541 -3.229 2.498 1.00 0.00 57 CYS B C 3
ATOM 3648 O O . CYS A 1 57 ? -7.962 -4.214 2.935 1.00 0.00 57 CYS B O 3
ATOM 3655 N N . ARG A 1 58 ? -8.756 -2.140 3.222 1.00 0.00 58 ARG B N 3
ATOM 3656 C CA . ARG A 1 58 ? -8.209 -1.977 4.563 1.00 0.00 58 ARG B CA 3
ATOM 3657 C C . ARG A 1 58 ? -9.294 -1.547 5.526 1.00 0.00 58 ARG B C 3
ATOM 3658 O O . ARG A 1 58 ? -10.312 -0.989 5.129 1.00 0.00 58 ARG B O 3
ATOM 3679 N N . LYS A 1 59 ? -9.071 -1.841 6.793 1.00 0.00 59 LYS B N 3
ATOM 3680 C CA . LYS A 1 59 ? -10.089 -1.676 7.817 1.00 0.00 59 LYS B CA 3
ATOM 3681 C C . LYS A 1 59 ? -10.200 -0.223 8.250 1.00 0.00 59 LYS B C 3
ATOM 3682 O O . LYS A 1 59 ? -11.104 0.147 8.999 1.00 0.00 59 LYS B O 3
ATOM 3701 N N . SER A 1 60 ? -9.272 0.585 7.759 1.00 0.00 60 SER B N 3
ATOM 3702 C CA . SER A 1 60 ? -9.251 2.011 8.016 1.00 0.00 60 SER B CA 3
ATOM 3703 C C . SER A 1 60 ? -8.053 2.620 7.315 1.00 0.00 60 SER B C 3
ATOM 3704 O O . SER A 1 60 ? -6.984 2.010 7.244 1.00 0.00 60 SER B O 3
ATOM 3712 N N . CYS A 1 61 ? -8.242 3.811 6.788 1.00 0.00 61 CYS B N 3
ATOM 3713 C CA . CYS A 1 61 ? -7.203 4.477 6.028 1.00 0.00 61 CYS B CA 3
ATOM 3714 C C . CYS A 1 61 ? -6.332 5.312 6.947 1.00 0.00 61 CYS B C 3
ATOM 3715 O O . CYS A 1 61 ? -6.824 5.945 7.887 1.00 0.00 61 CYS B O 3
ATOM 3722 N N . PHE A 1 62 ? -5.037 5.297 6.681 1.00 0.00 62 PHE B N 3
ATOM 3723 C CA . PHE A 1 62 ? -4.068 5.980 7.531 1.00 0.00 62 PHE B CA 3
ATOM 3724 C C . PHE A 1 62 ? -4.065 7.473 7.240 1.00 0.00 62 PHE B C 3
ATOM 3725 O O . PHE A 1 62 ? -4.812 7.946 6.382 1.00 0.00 62 PHE B O 3
ATOM 3742 N N . GLY A 1 63 ? -3.196 8.205 7.930 1.00 0.00 63 GLY B N 3
ATOM 3743 C CA . GLY A 1 63 ? -3.094 9.640 7.725 1.00 0.00 63 GLY B CA 3
ATOM 3744 C C . GLY A 1 63 ? -2.338 9.998 6.457 1.00 0.00 63 GLY B C 3
ATOM 3745 O O . GLY A 1 63 ? -1.551 10.943 6.438 1.00 0.00 63 GLY B O 3
ATOM 3749 N N . HIS A 1 64 ? -2.588 9.241 5.398 1.00 0.00 64 HIS B N 3
ATOM 3750 C CA . HIS A 1 64 ? -1.954 9.468 4.107 1.00 0.00 64 HIS B CA 3
ATOM 3751 C C . HIS A 1 64 ? -2.753 8.776 3.010 1.00 0.00 64 HIS B C 3
ATOM 3752 O O . HIS A 1 64 ? -2.225 8.466 1.943 1.00 0.00 64 HIS B O 3
ATOM 3767 N N . GLU A 1 65 ? -4.031 8.548 3.270 1.00 0.00 65 GLU B N 3
ATOM 3768 C CA . GLU A 1 65 ? -4.862 7.771 2.362 1.00 0.00 65 GLU B CA 3
ATOM 3769 C C . GLU A 1 65 ? -6.236 8.401 2.201 1.00 0.00 65 GLU B C 3
ATOM 3770 O O . GLU A 1 65 ? -6.533 9.437 2.794 1.00 0.00 65 GLU B O 3
ATOM 3782 N N . TYR A 1 66 ? -7.051 7.771 1.376 1.00 0.00 66 TYR B N 3
ATOM 3783 C CA . TYR A 1 66 ? -8.445 8.139 1.216 1.00 0.00 66 TYR B CA 3
ATOM 3784 C C . TYR A 1 66 ? -9.221 6.914 0.747 1.00 0.00 66 TYR B C 3
ATOM 3785 O O . TYR A 1 66 ? -8.656 6.035 0.091 1.00 0.00 66 TYR B O 3
ATOM 3803 N N . ILE A 1 67 ? -10.493 6.836 1.098 1.00 0.00 67 ILE B N 3
ATOM 3804 C CA . ILE A 1 67 ? -11.294 5.676 0.740 1.00 0.00 67 ILE B CA 3
ATOM 3805 C C . ILE A 1 67 ? -11.835 5.826 -0.683 1.00 0.00 67 ILE B C 3
ATOM 3806 O O . ILE A 1 67 ? -12.427 6.847 -1.035 1.00 0.00 67 ILE B O 3
ATOM 3822 N N . ASP A 1 68 ? -11.597 4.800 -1.487 1.00 0.00 68 ASP B N 3
ATOM 3823 C CA . ASP A 1 68 ? -11.966 4.781 -2.904 1.00 0.00 68 ASP B CA 3
ATOM 3824 C C . ASP A 1 68 ? -13.450 4.542 -3.095 1.00 0.00 68 ASP B C 3
ATOM 3825 O O . ASP A 1 68 ? -14.102 5.102 -3.977 1.00 0.00 68 ASP B O 3
ATOM 3834 N N . TRP A 1 69 ? -13.939 3.723 -2.216 1.00 0.00 69 TRP B N 3
ATOM 3835 C CA . TRP A 1 69 ? -15.337 3.303 -2.128 1.00 0.00 69 TRP B CA 3
ATOM 3836 C C . TRP A 1 69 ? -15.888 2.497 -3.282 1.00 0.00 69 TRP B C 3
ATOM 3837 O O . TRP A 1 69 ? -16.677 1.582 -3.025 1.00 0.00 69 TRP B O 3
ATOM 3858 N N . TYR A 1 70 ? -15.555 2.837 -4.528 1.00 0.00 70 TYR B N 3
ATOM 3859 C CA . TYR A 1 70 ? -16.095 2.078 -5.658 1.00 0.00 70 TYR B CA 3
ATOM 3860 C C . TYR A 1 70 ? -15.864 0.614 -5.384 1.00 0.00 70 TYR B C 3
ATOM 3861 O O . TYR A 1 70 ? -16.707 -0.225 -5.670 1.00 0.00 70 TYR B O 3
ATOM 3879 N N . TYR A 1 71 ? -14.716 0.348 -4.776 1.00 0.00 71 TYR B N 3
ATOM 3880 C CA . TYR A 1 71 ? -14.307 -0.991 -4.426 1.00 0.00 71 TYR B CA 3
ATOM 3881 C C . TYR A 1 71 ? -14.605 -1.348 -2.962 1.00 0.00 71 TYR B C 3
ATOM 3882 O O . TYR A 1 71 ? -14.603 -2.520 -2.599 1.00 0.00 71 TYR B O 3
ATOM 3900 N N . THR A 1 72 ? -14.879 -0.351 -2.127 1.00 0.00 72 THR B N 3
ATOM 3901 C CA . THR A 1 72 ? -15.188 -0.595 -0.713 1.00 0.00 72 THR B CA 3
ATOM 3902 C C . THR A 1 72 ? -16.434 -1.468 -0.563 1.00 0.00 72 THR B C 3
ATOM 3903 O O . THR A 1 72 ? -16.565 -2.247 0.376 1.00 0.00 72 THR B O 3
ATOM 3914 N N . ASP A 1 73 ? -17.320 -1.366 -1.529 1.00 0.00 73 ASP B N 3
ATOM 3915 C CA . ASP A 1 73 ? -18.600 -2.042 -1.476 1.00 0.00 73 ASP B CA 3
ATOM 3916 C C . ASP A 1 73 ? -18.525 -3.352 -2.244 1.00 0.00 73 ASP B C 3
ATOM 3917 O O . ASP A 1 73 ? -19.296 -4.278 -2.000 1.00 0.00 73 ASP B O 3
ATOM 3926 N N . VAL A 1 74 ? -17.555 -3.435 -3.148 1.00 0.00 74 VAL B N 3
ATOM 3927 C CA . VAL A 1 74 ? -17.312 -4.665 -3.883 1.00 0.00 74 VAL B CA 3
ATOM 3928 C C . VAL A 1 74 ? -16.620 -5.630 -2.944 1.00 0.00 74 VAL B C 3
ATOM 3929 O O . VAL A 1 74 ? -16.758 -6.849 -3.043 1.00 0.00 74 VAL B O 3
ATOM 3942 N N . CYS A 1 75 ? -15.875 -5.043 -2.026 1.00 0.00 75 CYS B N 3
ATOM 3943 C CA . CYS A 1 75 ? -15.286 -5.759 -0.923 1.00 0.00 75 CYS B CA 3
ATOM 3944 C C . CYS A 1 75 ? -16.321 -5.931 0.176 1.00 0.00 75 CYS B C 3
ATOM 3945 O O . CYS A 1 75 ? -16.367 -6.958 0.850 1.00 0.00 75 CYS B O 3
ATOM 3952 N N . GLY A 1 76 ? -17.161 -4.916 0.341 1.00 0.00 76 GLY B N 3
ATOM 3953 C CA . GLY A 1 76 ? -18.240 -4.999 1.303 1.00 0.00 76 GLY B CA 3
ATOM 3954 C C . GLY A 1 76 ? -17.831 -4.521 2.677 1.00 0.00 76 GLY B C 3
ATOM 3955 O O . GLY A 1 76 ? -18.255 -3.451 3.120 1.00 0.00 76 GLY B O 3
ATOM 3959 N N . SER A 1 77 ? -17.015 -5.311 3.358 1.00 0.00 77 SER B N 3
ATOM 3960 C CA . SER A 1 77 ? -16.574 -4.972 4.701 1.00 0.00 77 SER B CA 3
ATOM 3961 C C . SER A 1 77 ? -15.397 -4.007 4.669 1.00 0.00 77 SER B C 3
ATOM 3962 O O . SER A 1 77 ? -15.379 -3.013 5.398 1.00 0.00 77 SER B O 3
ATOM 3970 N N . PHE A 1 78 ? -14.421 -4.290 3.823 1.00 0.00 78 PHE B N 3
ATOM 3971 C CA . PHE A 1 78 ? -13.205 -3.513 3.797 1.00 0.00 78 PHE B CA 3
ATOM 3972 C C . PHE A 1 78 ? -13.348 -2.224 3.023 1.00 0.00 78 PHE B C 3
ATOM 3973 O O . PHE A 1 78 ? -14.148 -2.107 2.097 1.00 0.00 78 PHE B O 3
ATOM 3990 N N . TYR A 1 79 ? -12.536 -1.272 3.423 1.00 0.00 79 TYR B N 3
ATOM 3991 C CA . TYR A 1 79 ? -12.468 0.020 2.795 1.00 0.00 79 TYR B CA 3
ATOM 3992 C C . TYR A 1 79 ? -11.322 0.043 1.805 1.00 0.00 79 TYR B C 3
ATOM 3993 O O . TYR A 1 79 ? -10.184 -0.195 2.180 1.00 0.00 79 TYR B O 3
ATOM 4011 N N . CYS A 1 80 ? -11.606 0.319 0.551 1.00 0.00 80 CYS B N 3
ATOM 4012 C CA . CYS A 1 80 ? -10.551 0.389 -0.439 1.00 0.00 80 CYS B CA 3
ATOM 4013 C C . CYS A 1 80 ? -9.729 1.649 -0.210 1.00 0.00 80 CYS B C 3
ATOM 4014 O O . CYS A 1 80 ? -10.091 2.728 -0.672 1.00 0.00 80 CYS B O 3
ATOM 4021 N N . CYS A 1 81 ? -8.647 1.517 0.538 1.00 0.00 81 CYS B N 3
ATOM 4022 C CA . CYS A 1 81 ? -7.828 2.657 0.883 1.00 0.00 81 CYS B CA 3
ATOM 4023 C C . CYS A 1 81 ? -6.792 2.925 -0.190 1.00 0.00 81 CYS B C 3
ATOM 4024 O O . CYS A 1 81 ? -5.965 2.066 -0.513 1.00 0.00 81 CYS B O 3
ATOM 4031 N N . ARG A 1 82 ? -6.878 4.110 -0.766 1.00 0.00 82 ARG B N 3
ATOM 4032 C CA . ARG A 1 82 ? -5.926 4.557 -1.760 1.00 0.00 82 ARG B CA 3
ATOM 4033 C C . ARG A 1 82 ? -5.079 5.673 -1.179 1.00 0.00 82 ARG B C 3
ATOM 4034 O O . ARG A 1 82 ? -5.584 6.763 -0.913 1.00 0.00 82 ARG B O 3
ATOM 4055 N N . PRO A 1 83 ? -3.799 5.406 -0.920 1.00 0.00 83 PRO B N 3
ATOM 4056 C CA . PRO A 1 83 ? -2.856 6.433 -0.486 1.00 0.00 83 PRO B CA 3
ATOM 4057 C C . PRO A 1 83 ? -2.859 7.635 -1.422 1.00 0.00 83 PRO B C 3
ATOM 4058 O O . PRO A 1 83 ? -2.832 7.490 -2.645 1.00 0.00 83 PRO B O 3
ATOM 4069 N N . ARG A 1 84 ? -2.904 8.818 -0.830 1.00 0.00 84 ARG B N 3
ATOM 4070 C CA . ARG A 1 84 ? -3.021 10.062 -1.583 1.00 0.00 84 ARG B CA 3
ATOM 4071 C C . ARG A 1 84 ? -1.730 10.392 -2.330 1.00 0.00 84 ARG B C 3
ATOM 4072 O O . ARG A 1 84 ? -1.738 11.132 -3.312 1.00 0.00 84 ARG B O 3
ATOM 4093 N N . ASN A 1 85 ? -0.631 9.848 -1.845 1.00 0.00 85 ASN B N 3
ATOM 4094 C CA . ASN A 1 85 ? 0.655 9.933 -2.518 1.00 0.00 85 ASN B CA 3
ATOM 4095 C C . ASN A 1 85 ? 0.729 8.897 -3.655 1.00 0.00 85 ASN B C 3
ATOM 4096 O O . ASN A 1 85 ? -0.280 8.636 -4.316 1.00 0.00 85 ASN B O 3
ATOM 4129 N N . TRP A 1 1 ? 9.848 0.474 -13.434 1.00 0.00 1 TRP B N 4
ATOM 4130 C CA . TRP A 1 1 ? 10.966 -0.490 -13.347 1.00 0.00 1 TRP B CA 4
ATOM 4131 C C . TRP A 1 1 ? 10.640 -1.762 -14.119 1.00 0.00 1 TRP B C 4
ATOM 4132 O O . TRP A 1 1 ? 9.474 -2.007 -14.434 1.00 0.00 1 TRP B O 4
ATOM 4155 N N . ALA A 1 2 ? 11.675 -2.541 -14.446 1.00 0.00 2 ALA B N 4
ATOM 4156 C CA . ALA A 1 2 ? 11.508 -3.832 -15.098 1.00 0.00 2 ALA B CA 4
ATOM 4157 C C . ALA A 1 2 ? 10.427 -4.636 -14.397 1.00 0.00 2 ALA B C 4
ATOM 4158 O O . ALA A 1 2 ? 9.386 -4.950 -14.979 1.00 0.00 2 ALA B O 4
ATOM 4165 N N . GLN A 1 3 ? 10.679 -4.955 -13.136 1.00 0.00 3 GLN B N 4
ATOM 4166 C CA . GLN A 1 3 ? 9.666 -5.519 -12.297 1.00 0.00 3 GLN B CA 4
ATOM 4167 C C . GLN A 1 3 ? 9.116 -4.439 -11.421 1.00 0.00 3 GLN B C 4
ATOM 4168 O O . GLN A 1 3 ? 9.528 -3.283 -11.480 1.00 0.00 3 GLN B O 4
ATOM 4182 N N . ALA A 1 4 ? 8.201 -4.827 -10.598 1.00 0.00 4 ALA B N 4
ATOM 4183 C CA . ALA A 1 4 ? 7.598 -3.904 -9.685 1.00 0.00 4 ALA B CA 4
ATOM 4184 C C . ALA A 1 4 ? 8.283 -3.972 -8.343 1.00 0.00 4 ALA B C 4
ATOM 4185 O O . ALA A 1 4 ? 7.767 -4.542 -7.382 1.00 0.00 4 ALA B O 4
ATOM 4192 N N . LEU A 1 5 ? 9.486 -3.424 -8.314 1.00 0.00 5 LEU B N 4
ATOM 4193 C CA . LEU A 1 5 ? 10.121 -3.052 -7.071 1.00 0.00 5 LEU B CA 4
ATOM 4194 C C . LEU A 1 5 ? 9.358 -1.862 -6.511 1.00 0.00 5 LEU B C 4
ATOM 4195 O O . LEU A 1 5 ? 8.164 -1.745 -6.742 1.00 0.00 5 LEU B O 4
ATOM 4211 N N . LEU A 1 6 ? 10.070 -0.995 -5.791 1.00 0.00 6 LEU B N 4
ATOM 4212 C CA . LEU A 1 6 ? 9.587 0.324 -5.352 1.00 0.00 6 LEU B CA 4
ATOM 4213 C C . LEU A 1 6 ? 8.065 0.377 -5.105 1.00 0.00 6 LEU B C 4
ATOM 4214 O O . LEU A 1 6 ? 7.416 1.371 -5.438 1.00 0.00 6 LEU B O 4
ATOM 4230 N N . PRO A 1 7 ? 7.488 -0.637 -4.437 1.00 0.00 7 PRO B N 4
ATOM 4231 C CA . PRO A 1 7 ? 6.067 -0.952 -4.549 1.00 0.00 7 PRO B CA 4
ATOM 4232 C C . PRO A 1 7 ? 5.214 -0.154 -3.593 1.00 0.00 7 PRO B C 4
ATOM 4233 O O . PRO A 1 7 ? 4.494 -0.725 -2.781 1.00 0.00 7 PRO B O 4
ATOM 4244 N N . ILE A 1 8 ? 5.280 1.164 -3.683 1.00 0.00 8 ILE B N 4
ATOM 4245 C CA . ILE A 1 8 ? 4.592 1.980 -2.710 1.00 0.00 8 ILE B CA 4
ATOM 4246 C C . ILE A 1 8 ? 4.407 3.451 -3.152 1.00 0.00 8 ILE B C 4
ATOM 4247 O O . ILE A 1 8 ? 3.565 3.718 -3.999 1.00 0.00 8 ILE B O 4
ATOM 4263 N N . TRP A 1 9 ? 5.191 4.389 -2.604 1.00 0.00 9 TRP B N 4
ATOM 4264 C CA . TRP A 1 9 ? 5.021 5.827 -2.861 1.00 0.00 9 TRP B CA 4
ATOM 4265 C C . TRP A 1 9 ? 5.024 6.186 -4.355 1.00 0.00 9 TRP B C 4
ATOM 4266 O O . TRP A 1 9 ? 4.634 7.291 -4.724 1.00 0.00 9 TRP B O 4
ATOM 4287 N N . THR A 1 10 ? 5.450 5.266 -5.213 1.00 0.00 10 THR B N 4
ATOM 4288 C CA . THR A 1 10 ? 5.424 5.518 -6.644 1.00 0.00 10 THR B CA 4
ATOM 4289 C C . THR A 1 10 ? 4.505 4.526 -7.377 1.00 0.00 10 THR B C 4
ATOM 4290 O O . THR A 1 10 ? 3.994 4.830 -8.456 1.00 0.00 10 THR B O 4
ATOM 4301 N N . TYR A 1 11 ? 4.294 3.344 -6.796 1.00 0.00 11 TYR B N 4
ATOM 4302 C CA . TYR A 1 11 ? 3.341 2.387 -7.348 1.00 0.00 11 TYR B CA 4
ATOM 4303 C C . TYR A 1 11 ? 2.076 2.379 -6.495 1.00 0.00 11 TYR B C 4
ATOM 4304 O O . TYR A 1 11 ? 1.132 3.118 -6.770 1.00 0.00 11 TYR B O 4
ATOM 4322 N N . THR A 1 12 ? 2.072 1.549 -5.450 1.00 0.00 12 THR B N 4
ATOM 4323 C CA . THR A 1 12 ? 0.959 1.507 -4.513 1.00 0.00 12 THR B CA 4
ATOM 4324 C C . THR A 1 12 ? 1.429 1.280 -3.074 1.00 0.00 12 THR B C 4
ATOM 4325 O O . THR A 1 12 ? 1.700 2.234 -2.348 1.00 0.00 12 THR B O 4
ATOM 4336 N N . GLN A 1 13 ? 1.526 0.010 -2.680 1.00 0.00 13 GLN B N 4
ATOM 4337 C CA . GLN A 1 13 ? 1.964 -0.382 -1.334 1.00 0.00 13 GLN B CA 4
ATOM 4338 C C . GLN A 1 13 ? 1.866 -1.906 -1.175 1.00 0.00 13 GLN B C 4
ATOM 4339 O O . GLN A 1 13 ? 1.063 -2.423 -0.405 1.00 0.00 13 GLN B O 4
ATOM 4372 N N . THR A 1 15 ? 3.382 -6.075 -0.975 1.00 0.00 15 THR B N 4
ATOM 4373 C CA . THR A 1 15 ? 4.345 -6.947 -0.340 1.00 0.00 15 THR B CA 4
ATOM 4374 C C . THR A 1 15 ? 5.256 -7.569 -1.383 1.00 0.00 15 THR B C 4
ATOM 4375 O O . THR A 1 15 ? 4.784 -8.083 -2.396 1.00 0.00 15 THR B O 4
ATOM 4386 N N . VAL A 1 16 ? 6.558 -7.529 -1.141 1.00 0.00 16 VAL B N 4
ATOM 4387 C CA . VAL A 1 16 ? 7.504 -8.080 -2.107 1.00 0.00 16 VAL B CA 4
ATOM 4388 C C . VAL A 1 16 ? 8.574 -8.901 -1.430 1.00 0.00 16 VAL B C 4
ATOM 4389 O O . VAL A 1 16 ? 8.368 -10.081 -1.152 1.00 0.00 16 VAL B O 4
ATOM 4402 N N . SER A 1 17 ? 9.700 -8.291 -1.145 1.00 0.00 17 SER B N 4
ATOM 4403 C CA . SER A 1 17 ? 10.806 -9.024 -0.606 1.00 0.00 17 SER B CA 4
ATOM 4404 C C . SER A 1 17 ? 11.629 -8.161 0.317 1.00 0.00 17 SER B C 4
ATOM 4405 O O . SER A 1 17 ? 11.665 -6.933 0.192 1.00 0.00 17 SER B O 4
ATOM 4413 N N . ALA A 1 18 ? 12.254 -8.818 1.256 1.00 0.00 18 ALA B N 4
ATOM 4414 C CA . ALA A 1 18 ? 13.154 -8.163 2.199 1.00 0.00 18 ALA B CA 4
ATOM 4415 C C . ALA A 1 18 ? 14.286 -7.410 1.484 1.00 0.00 18 ALA B C 4
ATOM 4416 O O . ALA A 1 18 ? 14.510 -6.236 1.778 1.00 0.00 18 ALA B O 4
ATOM 4423 N N . PRO A 1 19 ? 15.017 -8.058 0.542 1.00 0.00 19 PRO B N 4
ATOM 4424 C CA . PRO A 1 19 ? 16.048 -7.383 -0.258 1.00 0.00 19 PRO B CA 4
ATOM 4425 C C . PRO A 1 19 ? 15.554 -6.086 -0.889 1.00 0.00 19 PRO B C 4
ATOM 4426 O O . PRO A 1 19 ? 16.272 -5.085 -0.929 1.00 0.00 19 PRO B O 4
ATOM 4437 N N . LEU A 1 20 ? 14.317 -6.107 -1.357 1.00 0.00 20 LEU B N 4
ATOM 4438 C CA . LEU A 1 20 ? 13.743 -4.972 -2.049 1.00 0.00 20 LEU B CA 4
ATOM 4439 C C . LEU A 1 20 ? 13.368 -3.900 -1.032 1.00 0.00 20 LEU B C 4
ATOM 4440 O O . LEU A 1 20 ? 13.615 -2.709 -1.236 1.00 0.00 20 LEU B O 4
ATOM 4456 N N . PHE A 1 21 ? 12.815 -4.340 0.081 1.00 0.00 21 PHE B N 4
ATOM 4457 C CA . PHE A 1 21 ? 12.441 -3.443 1.159 1.00 0.00 21 PHE B CA 4
ATOM 4458 C C . PHE A 1 21 ? 13.661 -2.681 1.643 1.00 0.00 21 PHE B C 4
ATOM 4459 O O . PHE A 1 21 ? 13.637 -1.459 1.795 1.00 0.00 21 PHE B O 4
ATOM 4476 N N . ALA A 1 22 ? 14.734 -3.427 1.852 1.00 0.00 22 ALA B N 4
ATOM 4477 C CA . ALA A 1 22 ? 15.962 -2.877 2.388 1.00 0.00 22 ALA B CA 4
ATOM 4478 C C . ALA A 1 22 ? 16.571 -1.882 1.412 1.00 0.00 22 ALA B C 4
ATOM 4479 O O . ALA A 1 22 ? 17.223 -0.919 1.812 1.00 0.00 22 ALA B O 4
ATOM 4486 N N . ALA A 1 23 ? 16.329 -2.116 0.132 1.00 0.00 23 ALA B N 4
ATOM 4487 C CA . ALA A 1 23 ? 16.825 -1.246 -0.921 1.00 0.00 23 ALA B CA 4
ATOM 4488 C C . ALA A 1 23 ? 16.050 0.066 -0.939 1.00 0.00 23 ALA B C 4
ATOM 4489 O O . ALA A 1 23 ? 16.602 1.132 -1.210 1.00 0.00 23 ALA B O 4
ATOM 4496 N N . LEU A 1 24 ? 14.770 -0.024 -0.622 1.00 0.00 24 LEU B N 4
ATOM 4497 C CA . LEU A 1 24 ? 13.899 1.139 -0.586 1.00 0.00 24 LEU B CA 4
ATOM 4498 C C . LEU A 1 24 ? 14.204 1.986 0.635 1.00 0.00 24 LEU B C 4
ATOM 4499 O O . LEU A 1 24 ? 14.229 3.213 0.568 1.00 0.00 24 LEU B O 4
ATOM 4515 N N . VAL A 1 25 ? 14.452 1.325 1.747 1.00 0.00 25 VAL B N 4
ATOM 4516 C CA . VAL A 1 25 ? 14.841 2.013 2.960 1.00 0.00 25 VAL B CA 4
ATOM 4517 C C . VAL A 1 25 ? 16.192 2.664 2.760 1.00 0.00 25 VAL B C 4
ATOM 4518 O O . VAL A 1 25 ? 16.467 3.749 3.270 1.00 0.00 25 VAL B O 4
ATOM 4531 N N . ALA A 1 26 ? 17.008 2.001 1.969 1.00 0.00 26 ALA B N 4
ATOM 4532 C CA . ALA A 1 26 ? 18.370 2.450 1.723 1.00 0.00 26 ALA B CA 4
ATOM 4533 C C . ALA A 1 26 ? 18.396 3.711 0.865 1.00 0.00 26 ALA B C 4
ATOM 4534 O O . ALA A 1 26 ? 19.287 4.548 1.002 1.00 0.00 26 ALA B O 4
ATOM 4541 N N . ALA A 1 27 ? 17.417 3.842 -0.020 1.00 0.00 27 ALA B N 4
ATOM 4542 C CA . ALA A 1 27 ? 17.370 4.966 -0.938 1.00 0.00 27 ALA B CA 4
ATOM 4543 C C . ALA A 1 27 ? 16.460 6.078 -0.431 1.00 0.00 27 ALA B C 4
ATOM 4544 O O . ALA A 1 27 ? 16.781 7.260 -0.560 1.00 0.00 27 ALA B O 4
ATOM 4551 N N . TYR A 1 28 ? 15.329 5.702 0.146 1.00 0.00 28 TYR B N 4
ATOM 4552 C CA . TYR A 1 28 ? 14.307 6.675 0.503 1.00 0.00 28 TYR B CA 4
ATOM 4553 C C . TYR A 1 28 ? 14.277 6.947 1.998 1.00 0.00 28 TYR B C 4
ATOM 4554 O O . TYR A 1 28 ? 14.384 8.092 2.435 1.00 0.00 28 TYR B O 4
ATOM 4572 N N . GLY A 1 29 ? 14.125 5.891 2.781 1.00 0.00 29 GLY B N 4
ATOM 4573 C CA . GLY A 1 29 ? 14.002 6.045 4.204 1.00 0.00 29 GLY B CA 4
ATOM 4574 C C . GLY A 1 29 ? 12.918 5.149 4.736 1.00 0.00 29 GLY B C 4
ATOM 4575 O O . GLY A 1 29 ? 11.797 5.165 4.226 1.00 0.00 29 GLY B O 4
ATOM 4579 N N . ILE A 1 30 ? 13.256 4.379 5.757 1.00 0.00 30 ILE B N 4
ATOM 4580 C CA . ILE A 1 30 ? 12.369 3.367 6.320 1.00 0.00 30 ILE B CA 4
ATOM 4581 C C . ILE A 1 30 ? 10.979 3.945 6.603 1.00 0.00 30 ILE B C 4
ATOM 4582 O O . ILE A 1 30 ? 9.974 3.261 6.432 1.00 0.00 30 ILE B O 4
ATOM 4598 N N . TYR A 1 31 ? 10.923 5.232 6.944 1.00 0.00 31 TYR B N 4
ATOM 4599 C CA . TYR A 1 31 ? 9.705 5.825 7.447 1.00 0.00 31 TYR B CA 4
ATOM 4600 C C . TYR A 1 31 ? 8.644 5.899 6.366 1.00 0.00 31 TYR B C 4
ATOM 4601 O O . TYR A 1 31 ? 7.504 5.630 6.651 1.00 0.00 31 TYR B O 4
ATOM 4619 N N . ALA A 1 32 ? 9.045 6.210 5.127 1.00 0.00 32 ALA B N 4
ATOM 4620 C CA . ALA A 1 32 ? 8.121 6.338 3.995 1.00 0.00 32 ALA B CA 4
ATOM 4621 C C . ALA A 1 32 ? 7.790 4.962 3.474 1.00 0.00 32 ALA B C 4
ATOM 4622 O O . ALA A 1 32 ? 6.670 4.694 3.053 1.00 0.00 32 ALA B O 4
ATOM 4629 N N . VAL A 1 33 ? 8.779 4.092 3.551 1.00 0.00 33 VAL B N 4
ATOM 4630 C CA . VAL A 1 33 ? 8.645 2.714 3.128 1.00 0.00 33 VAL B CA 4
ATOM 4631 C C . VAL A 1 33 ? 7.518 2.026 3.899 1.00 0.00 33 VAL B C 4
ATOM 4632 O O . VAL A 1 33 ? 6.522 1.602 3.319 1.00 0.00 33 VAL B O 4
ATOM 4645 N N . THR A 1 34 ? 7.646 1.973 5.212 1.00 0.00 34 THR B N 4
ATOM 4646 C CA . THR A 1 34 ? 6.630 1.348 6.051 1.00 0.00 34 THR B CA 4
ATOM 4647 C C . THR A 1 34 ? 5.509 2.343 6.381 1.00 0.00 34 THR B C 4
ATOM 4648 O O . THR A 1 34 ? 4.603 2.050 7.164 1.00 0.00 34 THR B O 4
ATOM 4659 N N . ARG A 1 35 ? 5.577 3.515 5.764 1.00 0.00 35 ARG B N 4
ATOM 4660 C CA . ARG A 1 35 ? 4.582 4.557 5.953 1.00 0.00 35 ARG B CA 4
ATOM 4661 C C . ARG A 1 35 ? 3.343 4.248 5.157 1.00 0.00 35 ARG B C 4
ATOM 4662 O O . ARG A 1 35 ? 2.256 4.058 5.700 1.00 0.00 35 ARG B O 4
ATOM 4683 N N . TYR A 1 36 ? 3.534 4.176 3.860 1.00 0.00 36 TYR B N 4
ATOM 4684 C CA . TYR A 1 36 ? 2.421 4.169 2.939 1.00 0.00 36 TYR B CA 4
ATOM 4685 C C . TYR A 1 36 ? 1.819 2.780 2.751 1.00 0.00 36 TYR B C 4
ATOM 4686 O O . TYR A 1 36 ? 0.664 2.665 2.347 1.00 0.00 36 TYR B O 4
ATOM 4704 N N . GLY A 1 37 ? 2.581 1.728 3.035 1.00 0.00 37 GLY B N 4
ATOM 4705 C CA . GLY A 1 37 ? 1.989 0.401 3.035 1.00 0.00 37 GLY B CA 4
ATOM 4706 C C . GLY A 1 37 ? 2.819 -0.674 2.353 1.00 0.00 37 GLY B C 4
ATOM 4707 O O . GLY A 1 37 ? 2.284 -1.718 1.990 1.00 0.00 37 GLY B O 4
ATOM 4711 N N . ILE A 1 38 ? 4.111 -0.433 2.152 1.00 0.00 38 ILE B N 4
ATOM 4712 C CA . ILE A 1 38 ? 4.995 -1.479 1.640 1.00 0.00 38 ILE B CA 4
ATOM 4713 C C . ILE A 1 38 ? 4.965 -2.683 2.573 1.00 0.00 38 ILE B C 4
ATOM 4714 O O . ILE A 1 38 ? 4.497 -2.592 3.716 1.00 0.00 38 ILE B O 4
ATOM 4730 N N . LYS A 1 39 ? 5.487 -3.799 2.117 1.00 0.00 39 LYS B N 4
ATOM 4731 C CA . LYS A 1 39 ? 5.688 -4.903 3.014 1.00 0.00 39 LYS B CA 4
ATOM 4732 C C . LYS A 1 39 ? 6.952 -5.688 2.689 1.00 0.00 39 LYS B C 4
ATOM 4733 O O . LYS A 1 39 ? 7.197 -6.066 1.539 1.00 0.00 39 LYS B O 4
ATOM 4752 N N . LYS A 1 40 ? 7.734 -5.950 3.733 1.00 0.00 40 LYS B N 4
ATOM 4753 C CA . LYS A 1 40 ? 8.982 -6.684 3.621 1.00 0.00 40 LYS B CA 4
ATOM 4754 C C . LYS A 1 40 ? 8.728 -8.188 3.566 1.00 0.00 40 LYS B C 4
ATOM 4755 O O . LYS A 1 40 ? 9.302 -8.957 4.337 1.00 0.00 40 LYS B O 4
ATOM 4774 N N . ALA A 1 41 ? 7.857 -8.586 2.654 1.00 0.00 41 ALA B N 4
ATOM 4775 C CA . ALA A 1 41 ? 7.501 -9.991 2.464 1.00 0.00 41 ALA B CA 4
ATOM 4776 C C . ALA A 1 41 ? 6.990 -10.623 3.757 1.00 0.00 41 ALA B C 4
ATOM 4777 O O . ALA A 1 41 ? 7.639 -11.500 4.326 1.00 0.00 41 ALA B O 4
ATOM 4784 N N . ARG A 1 42 ? 5.828 -10.173 4.221 1.00 0.00 42 ARG B N 4
ATOM 4785 C CA . ARG A 1 42 ? 5.243 -10.716 5.441 1.00 0.00 42 ARG B CA 4
ATOM 4786 C C . ARG A 1 42 ? 3.773 -10.301 5.574 1.00 0.00 42 ARG B C 4
ATOM 4787 O O . ARG A 1 42 ? 3.258 -10.177 6.684 1.00 0.00 42 ARG B O 4
ATOM 4808 N N . THR A 1 43 ? 3.111 -10.090 4.433 1.00 0.00 43 THR B N 4
ATOM 4809 C CA . THR A 1 43 ? 1.693 -9.723 4.402 1.00 0.00 43 THR B CA 4
ATOM 4810 C C . THR A 1 43 ? 1.431 -8.342 5.014 1.00 0.00 43 THR B C 4
ATOM 4811 O O . THR A 1 43 ? 1.688 -8.108 6.196 1.00 0.00 43 THR B O 4
ATOM 4822 N N . ARG A 1 44 ? 0.930 -7.421 4.202 1.00 0.00 44 ARG B N 4
ATOM 4823 C CA . ARG A 1 44 ? 0.500 -6.131 4.701 1.00 0.00 44 ARG B CA 4
ATOM 4824 C C . ARG A 1 44 ? -0.855 -6.257 5.402 1.00 0.00 44 ARG B C 4
ATOM 4825 O O . ARG A 1 44 ? -1.887 -5.882 4.835 1.00 0.00 44 ARG B O 4
ATOM 4846 N N . ASN A 1 45 ? -0.844 -6.810 6.617 1.00 0.00 45 ASN B N 4
ATOM 4847 C CA . ASN A 1 45 ? -2.059 -6.982 7.425 1.00 0.00 45 ASN B CA 4
ATOM 4848 C C . ASN A 1 45 ? -3.015 -7.997 6.775 1.00 0.00 45 ASN B C 4
ATOM 4849 O O . ASN A 1 45 ? -2.899 -8.313 5.592 1.00 0.00 45 ASN B O 4
ATOM 4860 N N . ASP A 1 46 ? -3.954 -8.511 7.563 1.00 0.00 46 ASP B N 4
ATOM 4861 C CA . ASP A 1 46 ? -4.871 -9.554 7.106 1.00 0.00 46 ASP B CA 4
ATOM 4862 C C . ASP A 1 46 ? -5.808 -9.028 6.030 1.00 0.00 46 ASP B C 4
ATOM 4863 O O . ASP A 1 46 ? -6.360 -9.804 5.251 1.00 0.00 46 ASP B O 4
ATOM 4872 N N . SER A 1 47 ? -5.994 -7.709 6.016 1.00 0.00 47 SER B N 4
ATOM 4873 C CA . SER A 1 47 ? -6.836 -7.039 5.041 1.00 0.00 47 SER B CA 4
ATOM 4874 C C . SER A 1 47 ? -6.528 -7.508 3.620 1.00 0.00 47 SER B C 4
ATOM 4875 O O . SER A 1 47 ? -5.399 -7.884 3.309 1.00 0.00 47 SER B O 4
ATOM 4883 N N . HIS A 1 48 ? -7.539 -7.477 2.764 1.00 0.00 48 HIS B N 4
ATOM 4884 C CA . HIS A 1 48 ? -7.427 -8.027 1.416 1.00 0.00 48 HIS B CA 4
ATOM 4885 C C . HIS A 1 48 ? -7.339 -6.883 0.410 1.00 0.00 48 HIS B C 4
ATOM 4886 O O . HIS A 1 48 ? -7.541 -5.731 0.772 1.00 0.00 48 HIS B O 4
ATOM 4901 N N . GLN A 1 49 ? -7.019 -7.187 -0.840 1.00 0.00 49 GLN B N 4
ATOM 4902 C CA . GLN A 1 49 ? -6.993 -6.162 -1.877 1.00 0.00 49 GLN B CA 4
ATOM 4903 C C . GLN A 1 49 ? -8.293 -6.088 -2.658 1.00 0.00 49 GLN B C 4
ATOM 4904 O O . GLN A 1 49 ? -9.113 -7.005 -2.626 1.00 0.00 49 GLN B O 4
ATOM 4918 N N . CYS A 1 50 ? -8.483 -4.963 -3.327 1.00 0.00 50 CYS B N 4
ATOM 4919 C CA . CYS A 1 50 ? -9.513 -4.843 -4.331 1.00 0.00 50 CYS B CA 4
ATOM 4920 C C . CYS A 1 50 ? -8.885 -4.318 -5.614 1.00 0.00 50 CYS B C 4
ATOM 4921 O O . CYS A 1 50 ? -8.017 -3.436 -5.569 1.00 0.00 50 CYS B O 4
ATOM 4928 N N . ALA A 1 51 ? -9.277 -4.900 -6.747 1.00 0.00 51 ALA B N 4
ATOM 4929 C CA . ALA A 1 51 ? -8.726 -4.544 -8.058 1.00 0.00 51 ALA B CA 4
ATOM 4930 C C . ALA A 1 51 ? -7.267 -4.999 -8.194 1.00 0.00 51 ALA B C 4
ATOM 4931 O O . ALA A 1 51 ? -6.716 -5.040 -9.295 1.00 0.00 51 ALA B O 4
ATOM 4938 N N . ASN A 1 52 ? -6.660 -5.337 -7.050 1.00 0.00 52 ASN B N 4
ATOM 4939 C CA . ASN A 1 52 ? -5.281 -5.834 -6.972 1.00 0.00 52 ASN B CA 4
ATOM 4940 C C . ASN A 1 52 ? -4.281 -4.809 -7.517 1.00 0.00 52 ASN B C 4
ATOM 4941 O O . ASN A 1 52 ? -3.136 -5.129 -7.827 1.00 0.00 52 ASN B O 4
ATOM 4952 N N . ASN A 1 53 ? -4.711 -3.560 -7.593 1.00 0.00 53 ASN B N 4
ATOM 4953 C CA . ASN A 1 53 ? -3.865 -2.497 -8.115 1.00 0.00 53 ASN B CA 4
ATOM 4954 C C . ASN A 1 53 ? -4.368 -1.132 -7.675 1.00 0.00 53 ASN B C 4
ATOM 4955 O O . ASN A 1 53 ? -3.577 -0.261 -7.324 1.00 0.00 53 ASN B O 4
ATOM 4966 N N . ARG A 1 54 ? -5.683 -0.942 -7.703 1.00 0.00 54 ARG B N 4
ATOM 4967 C CA . ARG A 1 54 ? -6.271 0.330 -7.314 1.00 0.00 54 ARG B CA 4
ATOM 4968 C C . ARG A 1 54 ? -5.933 0.691 -5.868 1.00 0.00 54 ARG B C 4
ATOM 4969 O O . ARG A 1 54 ? -5.372 1.755 -5.603 1.00 0.00 54 ARG B O 4
ATOM 4990 N N . GLY A 1 55 ? -6.269 -0.190 -4.939 1.00 0.00 55 GLY B N 4
ATOM 4991 C CA . GLY A 1 55 ? -5.990 0.074 -3.544 1.00 0.00 55 GLY B CA 4
ATOM 4992 C C . GLY A 1 55 ? -6.070 -1.179 -2.709 1.00 0.00 55 GLY B C 4
ATOM 4993 O O . GLY A 1 55 ? -6.280 -2.272 -3.241 1.00 0.00 55 GLY B O 4
ATOM 4997 N N . TRP A 1 56 ? -5.896 -1.035 -1.405 1.00 0.00 56 TRP B N 4
ATOM 4998 C CA . TRP A 1 56 ? -5.980 -2.168 -0.515 1.00 0.00 56 TRP B CA 4
ATOM 4999 C C . TRP A 1 56 ? -7.146 -1.982 0.439 1.00 0.00 56 TRP B C 4
ATOM 5000 O O . TRP A 1 56 ? -7.259 -0.951 1.103 1.00 0.00 56 TRP B O 4
ATOM 5021 N N . CYS A 1 57 ? -8.010 -2.977 0.482 1.00 0.00 57 CYS B N 4
ATOM 5022 C CA . CYS A 1 57 ? -9.154 -2.973 1.373 1.00 0.00 57 CYS B CA 4
ATOM 5023 C C . CYS A 1 57 ? -8.685 -2.999 2.824 1.00 0.00 57 CYS B C 4
ATOM 5024 O O . CYS A 1 57 ? -8.249 -4.032 3.321 1.00 0.00 57 CYS B O 4
ATOM 5031 N N . ARG A 1 58 ? -8.777 -1.858 3.492 1.00 0.00 58 ARG B N 4
ATOM 5032 C CA . ARG A 1 58 ? -8.250 -1.705 4.841 1.00 0.00 58 ARG B CA 4
ATOM 5033 C C . ARG A 1 58 ? -9.329 -1.241 5.793 1.00 0.00 58 ARG B C 4
ATOM 5034 O O . ARG A 1 58 ? -10.409 -0.837 5.380 1.00 0.00 58 ARG B O 4
ATOM 5055 N N . LYS A 1 59 ? -9.016 -1.297 7.075 1.00 0.00 59 LYS B N 4
ATOM 5056 C CA . LYS A 1 59 ? -9.990 -1.039 8.120 1.00 0.00 59 LYS B CA 4
ATOM 5057 C C . LYS A 1 59 ? -10.103 0.451 8.379 1.00 0.00 59 LYS B C 4
ATOM 5058 O O . LYS A 1 59 ? -11.041 0.912 9.031 1.00 0.00 59 LYS B O 4
ATOM 5077 N N . SER A 1 60 ? -9.138 1.188 7.854 1.00 0.00 60 SER B N 4
ATOM 5078 C CA . SER A 1 60 ? -9.097 2.629 7.982 1.00 0.00 60 SER B CA 4
ATOM 5079 C C . SER A 1 60 ? -7.885 3.149 7.227 1.00 0.00 60 SER B C 4
ATOM 5080 O O . SER A 1 60 ? -6.926 2.408 6.992 1.00 0.00 60 SER B O 4
ATOM 5088 N N . CYS A 1 61 ? -7.932 4.407 6.840 1.00 0.00 61 CYS B N 4
ATOM 5089 C CA . CYS A 1 61 ? -6.864 4.995 6.058 1.00 0.00 61 CYS B CA 4
ATOM 5090 C C . CYS A 1 61 ? -5.922 5.773 6.958 1.00 0.00 61 CYS B C 4
ATOM 5091 O O . CYS A 1 61 ? -6.314 6.245 8.027 1.00 0.00 61 CYS B O 4
ATOM 5098 N N . PHE A 1 62 ? -4.682 5.891 6.523 1.00 0.00 62 PHE B N 4
ATOM 5099 C CA . PHE A 1 62 ? -3.667 6.595 7.290 1.00 0.00 62 PHE B CA 4
ATOM 5100 C C . PHE A 1 62 ? -3.736 8.085 6.980 1.00 0.00 62 PHE B C 4
ATOM 5101 O O . PHE A 1 62 ? -4.551 8.515 6.163 1.00 0.00 62 PHE B O 4
ATOM 5118 N N . GLY A 1 63 ? -2.863 8.865 7.605 1.00 0.00 63 GLY B N 4
ATOM 5119 C CA . GLY A 1 63 ? -2.842 10.299 7.368 1.00 0.00 63 GLY B CA 4
ATOM 5120 C C . GLY A 1 63 ? -2.101 10.668 6.093 1.00 0.00 63 GLY B C 4
ATOM 5121 O O . GLY A 1 63 ? -1.325 11.623 6.072 1.00 0.00 63 GLY B O 4
ATOM 5125 N N . HIS A 1 64 ? -2.342 9.907 5.035 1.00 0.00 64 HIS B N 4
ATOM 5126 C CA . HIS A 1 64 ? -1.698 10.136 3.747 1.00 0.00 64 HIS B CA 4
ATOM 5127 C C . HIS A 1 64 ? -2.507 9.465 2.642 1.00 0.00 64 HIS B C 4
ATOM 5128 O O . HIS A 1 64 ? -1.976 9.106 1.592 1.00 0.00 64 HIS B O 4
ATOM 5143 N N . GLU A 1 65 ? -3.801 9.298 2.871 1.00 0.00 65 GLU B N 4
ATOM 5144 C CA . GLU A 1 65 ? -4.617 8.487 1.980 1.00 0.00 65 GLU B CA 4
ATOM 5145 C C . GLU A 1 65 ? -6.005 9.071 1.793 1.00 0.00 65 GLU B C 4
ATOM 5146 O O . GLU A 1 65 ? -6.321 10.147 2.300 1.00 0.00 65 GLU B O 4
ATOM 5158 N N . TYR A 1 66 ? -6.813 8.345 1.045 1.00 0.00 66 TYR B N 4
ATOM 5159 C CA . TYR A 1 66 ? -8.209 8.676 0.844 1.00 0.00 66 TYR B CA 4
ATOM 5160 C C . TYR A 1 66 ? -8.965 7.395 0.504 1.00 0.00 66 TYR B C 4
ATOM 5161 O O . TYR A 1 66 ? -8.424 6.520 -0.176 1.00 0.00 66 TYR B O 4
ATOM 5179 N N . ILE A 1 67 ? -10.185 7.257 1.004 1.00 0.00 67 ILE B N 4
ATOM 5180 C CA . ILE A 1 67 ? -10.963 6.053 0.739 1.00 0.00 67 ILE B CA 4
ATOM 5181 C C . ILE A 1 67 ? -11.477 6.071 -0.685 1.00 0.00 67 ILE B C 4
ATOM 5182 O O . ILE A 1 67 ? -12.126 7.031 -1.098 1.00 0.00 67 ILE B O 4
ATOM 5198 N N . ASP A 1 68 ? -11.191 5.027 -1.438 1.00 0.00 68 ASP B N 4
ATOM 5199 C CA . ASP A 1 68 ? -11.784 4.890 -2.746 1.00 0.00 68 ASP B CA 4
ATOM 5200 C C . ASP A 1 68 ? -12.750 3.736 -2.714 1.00 0.00 68 ASP B C 4
ATOM 5201 O O . ASP A 1 68 ? -12.480 2.687 -2.130 1.00 0.00 68 ASP B O 4
ATOM 5210 N N . TRP A 1 69 ? -13.892 3.945 -3.305 1.00 0.00 69 TRP B N 4
ATOM 5211 C CA . TRP A 1 69 ? -14.964 2.997 -3.200 1.00 0.00 69 TRP B CA 4
ATOM 5212 C C . TRP A 1 69 ? -15.056 2.171 -4.463 1.00 0.00 69 TRP B C 4
ATOM 5213 O O . TRP A 1 69 ? -14.026 1.779 -5.002 1.00 0.00 69 TRP B O 4
ATOM 5234 N N . TYR A 1 70 ? -16.282 1.910 -4.910 1.00 0.00 70 TYR B N 4
ATOM 5235 C CA . TYR A 1 70 ? -16.597 0.907 -5.937 1.00 0.00 70 TYR B CA 4
ATOM 5236 C C . TYR A 1 70 ? -16.273 -0.447 -5.346 1.00 0.00 70 TYR B C 4
ATOM 5237 O O . TYR A 1 70 ? -17.135 -1.289 -5.112 1.00 0.00 70 TYR B O 4
ATOM 5255 N N . TYR A 1 71 ? -15.005 -0.569 -5.039 1.00 0.00 71 TYR B N 4
ATOM 5256 C CA . TYR A 1 71 ? -14.388 -1.766 -4.546 1.00 0.00 71 TYR B CA 4
ATOM 5257 C C . TYR A 1 71 ? -14.613 -1.950 -3.055 1.00 0.00 71 TYR B C 4
ATOM 5258 O O . TYR A 1 71 ? -14.655 -3.073 -2.559 1.00 0.00 71 TYR B O 4
ATOM 5276 N N . THR A 1 72 ? -14.752 -0.844 -2.339 1.00 0.00 72 THR B N 4
ATOM 5277 C CA . THR A 1 72 ? -14.991 -0.894 -0.903 1.00 0.00 72 THR B CA 4
ATOM 5278 C C . THR A 1 72 ? -16.245 -1.724 -0.581 1.00 0.00 72 THR B C 4
ATOM 5279 O O . THR A 1 72 ? -16.370 -2.305 0.496 1.00 0.00 72 THR B O 4
ATOM 5290 N N . ASP A 1 73 ? -17.135 -1.836 -1.554 1.00 0.00 73 ASP B N 4
ATOM 5291 C CA . ASP A 1 73 ? -18.374 -2.573 -1.376 1.00 0.00 73 ASP B CA 4
ATOM 5292 C C . ASP A 1 73 ? -18.272 -3.957 -2.014 1.00 0.00 73 ASP B C 4
ATOM 5293 O O . ASP A 1 73 ? -19.016 -4.868 -1.660 1.00 0.00 73 ASP B O 4
ATOM 5302 N N . VAL A 1 74 ? -17.317 -4.129 -2.928 1.00 0.00 74 VAL B N 4
ATOM 5303 C CA . VAL A 1 74 ? -17.053 -5.449 -3.502 1.00 0.00 74 VAL B CA 4
ATOM 5304 C C . VAL A 1 74 ? -16.321 -6.265 -2.452 1.00 0.00 74 VAL B C 4
ATOM 5305 O O . VAL A 1 74 ? -16.410 -7.492 -2.396 1.00 0.00 74 VAL B O 4
ATOM 5318 N N . CYS A 1 75 ? -15.594 -5.538 -1.629 1.00 0.00 75 CYS B N 4
ATOM 5319 C CA . CYS A 1 75 ? -15.000 -6.069 -0.428 1.00 0.00 75 CYS B CA 4
ATOM 5320 C C . CYS A 1 75 ? -16.039 -6.062 0.681 1.00 0.00 75 CYS B C 4
ATOM 5321 O O . CYS A 1 75 ? -16.060 -6.942 1.544 1.00 0.00 75 CYS B O 4
ATOM 5328 N N . GLY A 1 76 ? -16.901 -5.050 0.650 1.00 0.00 76 GLY B N 4
ATOM 5329 C CA . GLY A 1 76 ? -18.016 -4.984 1.571 1.00 0.00 76 GLY B CA 4
ATOM 5330 C C . GLY A 1 76 ? -17.630 -4.430 2.924 1.00 0.00 76 GLY B C 4
ATOM 5331 O O . GLY A 1 76 ? -18.112 -3.372 3.332 1.00 0.00 76 GLY B O 4
ATOM 5335 N N . SER A 1 77 ? -16.746 -5.132 3.612 1.00 0.00 77 SER B N 4
ATOM 5336 C CA . SER A 1 77 ? -16.400 -4.788 4.976 1.00 0.00 77 SER B CA 4
ATOM 5337 C C . SER A 1 77 ? -15.178 -3.881 5.045 1.00 0.00 77 SER B C 4
ATOM 5338 O O . SER A 1 77 ? -14.904 -3.289 6.089 1.00 0.00 77 SER B O 4
ATOM 5346 N N . PHE A 1 78 ? -14.438 -3.758 3.953 1.00 0.00 78 PHE B N 4
ATOM 5347 C CA . PHE A 1 78 ? -13.213 -2.998 4.004 1.00 0.00 78 PHE B CA 4
ATOM 5348 C C . PHE A 1 78 ? -13.209 -1.783 3.117 1.00 0.00 78 PHE B C 4
ATOM 5349 O O . PHE A 1 78 ? -13.875 -1.722 2.088 1.00 0.00 78 PHE B O 4
ATOM 5366 N N . TYR A 1 79 ? -12.395 -0.842 3.546 1.00 0.00 79 TYR B N 4
ATOM 5367 C CA . TYR A 1 79 ? -12.212 0.429 2.897 1.00 0.00 79 TYR B CA 4
ATOM 5368 C C . TYR A 1 79 ? -11.039 0.364 1.933 1.00 0.00 79 TYR B C 4
ATOM 5369 O O . TYR A 1 79 ? -9.893 0.263 2.362 1.00 0.00 79 TYR B O 4
ATOM 5387 N N . CYS A 1 80 ? -11.314 0.421 0.646 1.00 0.00 80 CYS B N 4
ATOM 5388 C CA . CYS A 1 80 ? -10.253 0.378 -0.347 1.00 0.00 80 CYS B CA 4
ATOM 5389 C C . CYS A 1 80 ? -9.518 1.713 -0.383 1.00 0.00 80 CYS B C 4
ATOM 5390 O O . CYS A 1 80 ? -9.768 2.566 -1.235 1.00 0.00 80 CYS B O 4
ATOM 5397 N N . CYS A 1 81 ? -8.623 1.896 0.567 1.00 0.00 81 CYS B N 4
ATOM 5398 C CA . CYS A 1 81 ? -7.887 3.134 0.689 1.00 0.00 81 CYS B CA 4
ATOM 5399 C C . CYS A 1 81 ? -6.819 3.247 -0.388 1.00 0.00 81 CYS B C 4
ATOM 5400 O O . CYS A 1 81 ? -6.019 2.329 -0.591 1.00 0.00 81 CYS B O 4
ATOM 5407 N N . ARG A 1 82 ? -6.823 4.372 -1.085 1.00 0.00 82 ARG B N 4
ATOM 5408 C CA . ARG A 1 82 ? -5.812 4.654 -2.084 1.00 0.00 82 ARG B CA 4
ATOM 5409 C C . ARG A 1 82 ? -4.963 5.813 -1.589 1.00 0.00 82 ARG B C 4
ATOM 5410 O O . ARG A 1 82 ? -5.439 6.943 -1.520 1.00 0.00 82 ARG B O 4
ATOM 5431 N N . PRO A 1 83 ? -3.723 5.541 -1.173 1.00 0.00 83 PRO B N 4
ATOM 5432 C CA . PRO A 1 83 ? -2.804 6.580 -0.705 1.00 0.00 83 PRO B CA 4
ATOM 5433 C C . PRO A 1 83 ? -2.626 7.694 -1.737 1.00 0.00 83 PRO B C 4
ATOM 5434 O O . PRO A 1 83 ? -2.505 7.438 -2.937 1.00 0.00 83 PRO B O 4
ATOM 5445 N N . ARG A 1 84 ? -2.606 8.930 -1.257 1.00 0.00 84 ARG B N 4
ATOM 5446 C CA . ARG A 1 84 ? -2.649 10.100 -2.129 1.00 0.00 84 ARG B CA 4
ATOM 5447 C C . ARG A 1 84 ? -1.304 10.362 -2.815 1.00 0.00 84 ARG B C 4
ATOM 5448 O O . ARG A 1 84 ? -1.257 10.884 -3.928 1.00 0.00 84 ARG B O 4
ATOM 5469 N N . ASN A 1 85 ? -0.225 9.986 -2.139 1.00 0.00 85 ASN B N 4
ATOM 5470 C CA . ASN A 1 85 ? 1.141 10.213 -2.615 1.00 0.00 85 ASN B CA 4
ATOM 5471 C C . ASN A 1 85 ? 1.479 9.441 -3.880 1.00 0.00 85 ASN B C 4
ATOM 5472 O O . ASN A 1 85 ? 2.273 9.907 -4.698 1.00 0.00 85 ASN B O 4
ATOM 5505 N N . TRP A 1 1 ? 8.859 0.782 -14.549 1.00 0.00 1 TRP B N 5
ATOM 5506 C CA . TRP A 1 1 ? 10.199 0.173 -14.711 1.00 0.00 1 TRP B CA 5
ATOM 5507 C C . TRP A 1 1 ? 10.060 -1.316 -14.999 1.00 0.00 1 TRP B C 5
ATOM 5508 O O . TRP A 1 1 ? 8.972 -1.873 -14.841 1.00 0.00 1 TRP B O 5
ATOM 5531 N N . ALA A 1 2 ? 11.152 -1.947 -15.436 1.00 0.00 2 ALA B N 5
ATOM 5532 C CA . ALA A 1 2 ? 11.171 -3.379 -15.700 1.00 0.00 2 ALA B CA 5
ATOM 5533 C C . ALA A 1 2 ? 10.579 -4.143 -14.524 1.00 0.00 2 ALA B C 5
ATOM 5534 O O . ALA A 1 2 ? 9.602 -4.884 -14.667 1.00 0.00 2 ALA B O 5
ATOM 5541 N N . GLN A 1 3 ? 11.171 -3.935 -13.360 1.00 0.00 3 GLN B N 5
ATOM 5542 C CA . GLN A 1 3 ? 10.646 -4.467 -12.134 1.00 0.00 3 GLN B CA 5
ATOM 5543 C C . GLN A 1 3 ? 10.430 -3.310 -11.190 1.00 0.00 3 GLN B C 5
ATOM 5544 O O . GLN A 1 3 ? 11.229 -2.378 -11.134 1.00 0.00 3 GLN B O 5
ATOM 5558 N N . ALA A 1 4 ? 9.334 -3.363 -10.488 1.00 0.00 4 ALA B N 5
ATOM 5559 C CA . ALA A 1 4 ? 8.954 -2.316 -9.571 1.00 0.00 4 ALA B CA 5
ATOM 5560 C C . ALA A 1 4 ? 9.849 -2.331 -8.348 1.00 0.00 4 ALA B C 5
ATOM 5561 O O . ALA A 1 4 ? 9.515 -2.884 -7.303 1.00 0.00 4 ALA B O 5
ATOM 5568 N N . LEU A 1 5 ? 11.008 -1.741 -8.527 1.00 0.00 5 LEU B N 5
ATOM 5569 C CA . LEU A 1 5 ? 11.975 -1.539 -7.468 1.00 0.00 5 LEU B CA 5
ATOM 5570 C C . LEU A 1 5 ? 11.492 -0.468 -6.532 1.00 0.00 5 LEU B C 5
ATOM 5571 O O . LEU A 1 5 ? 11.995 -0.291 -5.429 1.00 0.00 5 LEU B O 5
ATOM 5587 N N . LEU A 1 6 ? 10.521 0.255 -7.019 1.00 0.00 6 LEU B N 5
ATOM 5588 C CA . LEU A 1 6 ? 10.019 1.431 -6.359 1.00 0.00 6 LEU B CA 5
ATOM 5589 C C . LEU A 1 6 ? 8.530 1.233 -6.058 1.00 0.00 6 LEU B C 5
ATOM 5590 O O . LEU A 1 6 ? 7.728 2.159 -6.196 1.00 0.00 6 LEU B O 5
ATOM 5606 N N . PRO A 1 7 ? 8.156 0.037 -5.566 1.00 0.00 7 PRO B N 5
ATOM 5607 C CA . PRO A 1 7 ? 6.804 -0.495 -5.700 1.00 0.00 7 PRO B CA 5
ATOM 5608 C C . PRO A 1 7 ? 5.868 -0.004 -4.623 1.00 0.00 7 PRO B C 5
ATOM 5609 O O . PRO A 1 7 ? 5.188 -0.800 -3.982 1.00 0.00 7 PRO B O 5
ATOM 5620 N N . ILE A 1 8 ? 5.830 1.301 -4.412 1.00 0.00 8 ILE B N 5
ATOM 5621 C CA . ILE A 1 8 ? 5.010 1.823 -3.348 1.00 0.00 8 ILE B CA 5
ATOM 5622 C C . ILE A 1 8 ? 4.752 3.342 -3.453 1.00 0.00 8 ILE B C 5
ATOM 5623 O O . ILE A 1 8 ? 3.783 3.745 -4.090 1.00 0.00 8 ILE B O 5
ATOM 5639 N N . TRP A 1 9 ? 5.611 4.181 -2.875 1.00 0.00 9 TRP B N 5
ATOM 5640 C CA . TRP A 1 9 ? 5.370 5.631 -2.822 1.00 0.00 9 TRP B CA 5
ATOM 5641 C C . TRP A 1 9 ? 5.250 6.251 -4.213 1.00 0.00 9 TRP B C 5
ATOM 5642 O O . TRP A 1 9 ? 4.700 7.341 -4.361 1.00 0.00 9 TRP B O 5
ATOM 5663 N N . THR A 1 10 ? 5.762 5.568 -5.230 1.00 0.00 10 THR B N 5
ATOM 5664 C CA . THR A 1 10 ? 5.683 6.095 -6.582 1.00 0.00 10 THR B CA 5
ATOM 5665 C C . THR A 1 10 ? 4.980 5.111 -7.522 1.00 0.00 10 THR B C 5
ATOM 5666 O O . THR A 1 10 ? 4.668 5.448 -8.665 1.00 0.00 10 THR B O 5
ATOM 5677 N N . TYR A 1 11 ? 4.733 3.897 -7.041 1.00 0.00 11 TYR B N 5
ATOM 5678 C CA . TYR A 1 11 ? 3.951 2.926 -7.794 1.00 0.00 11 TYR B CA 5
ATOM 5679 C C . TYR A 1 11 ? 2.650 2.639 -7.048 1.00 0.00 11 TYR B C 5
ATOM 5680 O O . TYR A 1 11 ? 1.649 3.323 -7.261 1.00 0.00 11 TYR B O 5
ATOM 5698 N N . THR A 1 12 ? 2.676 1.646 -6.159 1.00 0.00 12 THR B N 5
ATOM 5699 C CA . THR A 1 12 ? 1.535 1.340 -5.302 1.00 0.00 12 THR B CA 5
ATOM 5700 C C . THR A 1 12 ? 1.996 0.759 -3.965 1.00 0.00 12 THR B C 5
ATOM 5701 O O . THR A 1 12 ? 2.292 1.479 -3.022 1.00 0.00 12 THR B O 5
ATOM 5712 N N . GLN A 1 13 ? 2.089 -0.549 -3.912 1.00 0.00 13 GLN B N 5
ATOM 5713 C CA . GLN A 1 13 ? 2.537 -1.262 -2.737 1.00 0.00 13 GLN B CA 5
ATOM 5714 C C . GLN A 1 13 ? 2.616 -2.738 -3.093 1.00 0.00 13 GLN B C 5
ATOM 5715 O O . GLN A 1 13 ? 1.646 -3.320 -3.582 1.00 0.00 13 GLN B O 5
ATOM 5748 N N . THR A 1 15 ? 4.147 -6.814 -2.139 1.00 0.00 15 THR B N 5
ATOM 5749 C CA . THR A 1 15 ? 4.565 -7.712 -1.112 1.00 0.00 15 THR B CA 5
ATOM 5750 C C . THR A 1 15 ? 5.793 -8.489 -1.559 1.00 0.00 15 THR B C 5
ATOM 5751 O O . THR A 1 15 ? 5.686 -9.472 -2.287 1.00 0.00 15 THR B O 5
ATOM 5762 N N . VAL A 1 16 ? 6.962 -8.057 -1.101 1.00 0.00 16 VAL B N 5
ATOM 5763 C CA . VAL A 1 16 ? 8.213 -8.585 -1.629 1.00 0.00 16 VAL B CA 5
ATOM 5764 C C . VAL A 1 16 ? 9.074 -9.221 -0.552 1.00 0.00 16 VAL B C 5
ATOM 5765 O O . VAL A 1 16 ? 8.699 -10.235 0.026 1.00 0.00 16 VAL B O 5
ATOM 5778 N N . SER A 1 17 ? 10.194 -8.614 -0.248 1.00 0.00 17 SER B N 5
ATOM 5779 C CA . SER A 1 17 ? 11.206 -9.281 0.527 1.00 0.00 17 SER B CA 5
ATOM 5780 C C . SER A 1 17 ? 12.008 -8.282 1.323 1.00 0.00 17 SER B C 5
ATOM 5781 O O . SER A 1 17 ? 12.055 -7.095 0.996 1.00 0.00 17 SER B O 5
ATOM 5789 N N . ALA A 1 18 ? 12.624 -8.780 2.361 1.00 0.00 18 ALA B N 5
ATOM 5790 C CA . ALA A 1 18 ? 13.464 -7.969 3.236 1.00 0.00 18 ALA B CA 5
ATOM 5791 C C . ALA A 1 18 ? 14.650 -7.335 2.490 1.00 0.00 18 ALA B C 5
ATOM 5792 O O . ALA A 1 18 ? 14.900 -6.143 2.651 1.00 0.00 18 ALA B O 5
ATOM 5799 N N . PRO A 1 19 ? 15.399 -8.105 1.662 1.00 0.00 19 PRO B N 5
ATOM 5800 C CA . PRO A 1 19 ? 16.487 -7.553 0.838 1.00 0.00 19 PRO B CA 5
ATOM 5801 C C . PRO A 1 19 ? 16.039 -6.356 0.004 1.00 0.00 19 PRO B C 5
ATOM 5802 O O . PRO A 1 19 ? 16.783 -5.393 -0.179 1.00 0.00 19 PRO B O 5
ATOM 5813 N N . LEU A 1 20 ? 14.809 -6.421 -0.476 1.00 0.00 20 LEU B N 5
ATOM 5814 C CA . LEU A 1 20 ? 14.264 -5.394 -1.340 1.00 0.00 20 LEU B CA 5
ATOM 5815 C C . LEU A 1 20 ? 13.831 -4.213 -0.483 1.00 0.00 20 LEU B C 5
ATOM 5816 O O . LEU A 1 20 ? 14.089 -3.052 -0.800 1.00 0.00 20 LEU B O 5
ATOM 5832 N N . PHE A 1 21 ? 13.196 -4.544 0.622 1.00 0.00 21 PHE B N 5
ATOM 5833 C CA . PHE A 1 21 ? 12.729 -3.573 1.588 1.00 0.00 21 PHE B CA 5
ATOM 5834 C C . PHE A 1 21 ? 13.897 -2.751 2.116 1.00 0.00 21 PHE B C 5
ATOM 5835 O O . PHE A 1 21 ? 13.813 -1.530 2.237 1.00 0.00 21 PHE B O 5
ATOM 5852 N N . ALA A 1 22 ? 14.994 -3.438 2.396 1.00 0.00 22 ALA B N 5
ATOM 5853 C CA . ALA A 1 22 ? 16.175 -2.814 2.965 1.00 0.00 22 ALA B CA 5
ATOM 5854 C C . ALA A 1 22 ? 16.774 -1.825 1.981 1.00 0.00 22 ALA B C 5
ATOM 5855 O O . ALA A 1 22 ? 17.299 -0.783 2.371 1.00 0.00 22 ALA B O 5
ATOM 5862 N N . ALA A 1 23 ? 16.669 -2.154 0.701 1.00 0.00 23 ALA B N 5
ATOM 5863 C CA . ALA A 1 23 ? 17.139 -1.285 -0.362 1.00 0.00 23 ALA B CA 5
ATOM 5864 C C . ALA A 1 23 ? 16.293 -0.021 -0.417 1.00 0.00 23 ALA B C 5
ATOM 5865 O O . ALA A 1 23 ? 16.794 1.081 -0.647 1.00 0.00 23 ALA B O 5
ATOM 5872 N N . LEU A 1 24 ? 15.006 -0.192 -0.164 1.00 0.00 24 LEU B N 5
ATOM 5873 C CA . LEU A 1 24 ? 14.059 0.906 -0.209 1.00 0.00 24 LEU B CA 5
ATOM 5874 C C . LEU A 1 24 ? 14.211 1.788 1.020 1.00 0.00 24 LEU B C 5
ATOM 5875 O O . LEU A 1 24 ? 14.091 3.008 0.950 1.00 0.00 24 LEU B O 5
ATOM 5891 N N . VAL A 1 25 ? 14.497 1.169 2.147 1.00 0.00 25 VAL B N 5
ATOM 5892 C CA . VAL A 1 25 ? 14.753 1.910 3.367 1.00 0.00 25 VAL B CA 5
ATOM 5893 C C . VAL A 1 25 ? 16.057 2.673 3.238 1.00 0.00 25 VAL B C 5
ATOM 5894 O O . VAL A 1 25 ? 16.199 3.789 3.736 1.00 0.00 25 VAL B O 5
ATOM 5907 N N . ALA A 1 26 ? 16.987 2.070 2.523 1.00 0.00 26 ALA B N 5
ATOM 5908 C CA . ALA A 1 26 ? 18.315 2.640 2.358 1.00 0.00 26 ALA B CA 5
ATOM 5909 C C . ALA A 1 26 ? 18.279 3.893 1.490 1.00 0.00 26 ALA B C 5
ATOM 5910 O O . ALA A 1 26 ? 18.942 4.887 1.787 1.00 0.00 26 ALA B O 5
ATOM 5917 N N . ALA A 1 27 ? 17.485 3.852 0.431 1.00 0.00 27 ALA B N 5
ATOM 5918 C CA . ALA A 1 27 ? 17.459 4.929 -0.539 1.00 0.00 27 ALA B CA 5
ATOM 5919 C C . ALA A 1 27 ? 16.394 5.961 -0.206 1.00 0.00 27 ALA B C 5
ATOM 5920 O O . ALA A 1 27 ? 16.568 7.150 -0.466 1.00 0.00 27 ALA B O 5
ATOM 5927 N N . TYR A 1 28 ? 15.294 5.507 0.371 1.00 0.00 28 TYR B N 5
ATOM 5928 C CA . TYR A 1 28 ? 14.151 6.378 0.583 1.00 0.00 28 TYR B CA 5
ATOM 5929 C C . TYR A 1 28 ? 13.946 6.689 2.058 1.00 0.00 28 TYR B C 5
ATOM 5930 O O . TYR A 1 28 ? 13.967 7.852 2.462 1.00 0.00 28 TYR B O 5
ATOM 5948 N N . GLY A 1 29 ? 13.754 5.653 2.861 1.00 0.00 29 GLY B N 5
ATOM 5949 C CA . GLY A 1 29 ? 13.508 5.856 4.270 1.00 0.00 29 GLY B CA 5
ATOM 5950 C C . GLY A 1 29 ? 12.428 4.937 4.786 1.00 0.00 29 GLY B C 5
ATOM 5951 O O . GLY A 1 29 ? 11.319 4.919 4.249 1.00 0.00 29 GLY B O 5
ATOM 5955 N N . ILE A 1 30 ? 12.756 4.191 5.835 1.00 0.00 30 ILE B N 5
ATOM 5956 C CA . ILE A 1 30 ? 11.864 3.184 6.424 1.00 0.00 30 ILE B CA 5
ATOM 5957 C C . ILE A 1 30 ? 10.438 3.696 6.587 1.00 0.00 30 ILE B C 5
ATOM 5958 O O . ILE A 1 30 ? 9.478 2.973 6.329 1.00 0.00 30 ILE B O 5
ATOM 5974 N N . TYR A 1 31 ? 10.312 4.963 6.946 1.00 0.00 31 TYR B N 5
ATOM 5975 C CA . TYR A 1 31 ? 9.048 5.510 7.364 1.00 0.00 31 TYR B CA 5
ATOM 5976 C C . TYR A 1 31 ? 8.065 5.517 6.214 1.00 0.00 31 TYR B C 5
ATOM 5977 O O . TYR A 1 31 ? 6.889 5.316 6.428 1.00 0.00 31 TYR B O 5
ATOM 5995 N N . ALA A 1 32 ? 8.579 5.690 4.998 1.00 0.00 32 ALA B N 5
ATOM 5996 C CA . ALA A 1 32 ? 7.765 5.773 3.795 1.00 0.00 32 ALA B CA 5
ATOM 5997 C C . ALA A 1 32 ? 7.586 4.384 3.211 1.00 0.00 32 ALA B C 5
ATOM 5998 O O . ALA A 1 32 ? 6.545 4.058 2.650 1.00 0.00 32 ALA B O 5
ATOM 6005 N N . VAL A 1 33 ? 8.607 3.563 3.395 1.00 0.00 33 VAL B N 5
ATOM 6006 C CA . VAL A 1 33 ? 8.617 2.192 2.912 1.00 0.00 33 VAL B CA 5
ATOM 6007 C C . VAL A 1 33 ? 7.482 1.380 3.538 1.00 0.00 33 VAL B C 5
ATOM 6008 O O . VAL A 1 33 ? 6.744 0.685 2.845 1.00 0.00 33 VAL B O 5
ATOM 6021 N N . THR A 1 34 ? 7.337 1.487 4.849 1.00 0.00 34 THR B N 5
ATOM 6022 C CA . THR A 1 34 ? 6.251 0.808 5.546 1.00 0.00 34 THR B CA 5
ATOM 6023 C C . THR A 1 34 ? 5.098 1.778 5.822 1.00 0.00 34 THR B C 5
ATOM 6024 O O . THR A 1 34 ? 4.130 1.448 6.512 1.00 0.00 34 THR B O 5
ATOM 6035 N N . ARG A 1 35 ? 5.210 2.977 5.268 1.00 0.00 35 ARG B N 5
ATOM 6036 C CA . ARG A 1 35 ? 4.168 3.986 5.366 1.00 0.00 35 ARG B CA 5
ATOM 6037 C C . ARG A 1 35 ? 2.985 3.602 4.511 1.00 0.00 35 ARG B C 5
ATOM 6038 O O . ARG A 1 35 ? 1.845 3.549 4.972 1.00 0.00 35 ARG B O 5
ATOM 6059 N N . TYR A 1 36 ? 3.281 3.325 3.262 1.00 0.00 36 TYR B N 5
ATOM 6060 C CA . TYR A 1 36 ? 2.245 3.166 2.265 1.00 0.00 36 TYR B CA 5
ATOM 6061 C C . TYR A 1 36 ? 1.786 1.716 2.121 1.00 0.00 36 TYR B C 5
ATOM 6062 O O . TYR A 1 36 ? 0.600 1.431 2.301 1.00 0.00 36 TYR B O 5
ATOM 6080 N N . GLY A 1 37 ? 2.694 0.789 1.814 1.00 0.00 37 GLY B N 5
ATOM 6081 C CA . GLY A 1 37 ? 2.255 -0.591 1.688 1.00 0.00 37 GLY B CA 5
ATOM 6082 C C . GLY A 1 37 ? 3.307 -1.602 1.240 1.00 0.00 37 GLY B C 5
ATOM 6083 O O . GLY A 1 37 ? 2.953 -2.741 0.933 1.00 0.00 37 GLY B O 5
ATOM 6087 N N . ILE A 1 38 ? 4.581 -1.231 1.180 1.00 0.00 38 ILE B N 5
ATOM 6088 C CA . ILE A 1 38 ? 5.612 -2.222 0.862 1.00 0.00 38 ILE B CA 5
ATOM 6089 C C . ILE A 1 38 ? 5.816 -3.176 2.045 1.00 0.00 38 ILE B C 5
ATOM 6090 O O . ILE A 1 38 ? 5.827 -2.752 3.205 1.00 0.00 38 ILE B O 5
ATOM 6106 N N . LYS A 1 39 ? 5.934 -4.468 1.748 1.00 0.00 39 LYS B N 5
ATOM 6107 C CA . LYS A 1 39 ? 6.084 -5.479 2.779 1.00 0.00 39 LYS B CA 5
ATOM 6108 C C . LYS A 1 39 ? 7.505 -6.015 2.859 1.00 0.00 39 LYS B C 5
ATOM 6109 O O . LYS A 1 39 ? 8.160 -6.239 1.835 1.00 0.00 39 LYS B O 5
ATOM 6128 N N . LYS A 1 40 ? 7.955 -6.256 4.087 1.00 0.00 40 LYS B N 5
ATOM 6129 C CA . LYS A 1 40 ? 9.257 -6.848 4.331 1.00 0.00 40 LYS B CA 5
ATOM 6130 C C . LYS A 1 40 ? 9.083 -8.309 4.705 1.00 0.00 40 LYS B C 5
ATOM 6131 O O . LYS A 1 40 ? 9.441 -8.724 5.811 1.00 0.00 40 LYS B O 5
ATOM 6150 N N . ALA A 1 41 ? 8.471 -9.054 3.792 1.00 0.00 41 ALA B N 5
ATOM 6151 C CA . ALA A 1 41 ? 8.170 -10.477 3.973 1.00 0.00 41 ALA B CA 5
ATOM 6152 C C . ALA A 1 41 ? 6.969 -10.681 4.903 1.00 0.00 41 ALA B C 5
ATOM 6153 O O . ALA A 1 41 ? 6.434 -11.784 5.010 1.00 0.00 41 ALA B O 5
ATOM 6160 N N . ARG A 1 42 ? 6.540 -9.610 5.559 1.00 0.00 42 ARG B N 5
ATOM 6161 C CA . ARG A 1 42 ? 5.308 -9.621 6.335 1.00 0.00 42 ARG B CA 5
ATOM 6162 C C . ARG A 1 42 ? 4.317 -8.629 5.738 1.00 0.00 42 ARG B C 5
ATOM 6163 O O . ARG A 1 42 ? 4.541 -7.420 5.779 1.00 0.00 42 ARG B O 5
ATOM 6184 N N . THR A 1 43 ? 3.248 -9.158 5.148 1.00 0.00 43 THR B N 5
ATOM 6185 C CA . THR A 1 43 ? 2.239 -8.376 4.460 1.00 0.00 43 THR B CA 5
ATOM 6186 C C . THR A 1 43 ? 1.791 -7.152 5.254 1.00 0.00 43 THR B C 5
ATOM 6187 O O . THR A 1 43 ? 1.678 -7.199 6.480 1.00 0.00 43 THR B O 5
ATOM 6198 N N . ARG A 1 44 ? 1.585 -6.070 4.513 1.00 0.00 44 ARG B N 5
ATOM 6199 C CA . ARG A 1 44 ? 1.164 -4.757 5.040 1.00 0.00 44 ARG B CA 5
ATOM 6200 C C . ARG A 1 44 ? 0.248 -4.912 6.254 1.00 0.00 44 ARG B C 5
ATOM 6201 O O . ARG A 1 44 ? 0.544 -4.420 7.346 1.00 0.00 44 ARG B O 5
ATOM 6222 N N . ASN A 1 45 ? -0.860 -5.599 6.039 1.00 0.00 45 ASN B N 5
ATOM 6223 C CA . ASN A 1 45 ? -1.812 -5.917 7.089 1.00 0.00 45 ASN B CA 5
ATOM 6224 C C . ASN A 1 45 ? -2.569 -7.178 6.689 1.00 0.00 45 ASN B C 5
ATOM 6225 O O . ASN A 1 45 ? -2.198 -7.833 5.713 1.00 0.00 45 ASN B O 5
ATOM 6236 N N . ASP A 1 46 ? -3.609 -7.534 7.430 1.00 0.00 46 ASP B N 5
ATOM 6237 C CA . ASP A 1 46 ? -4.400 -8.707 7.071 1.00 0.00 46 ASP B CA 5
ATOM 6238 C C . ASP A 1 46 ? -5.651 -8.289 6.329 1.00 0.00 46 ASP B C 5
ATOM 6239 O O . ASP A 1 46 ? -6.549 -9.097 6.094 1.00 0.00 46 ASP B O 5
ATOM 6248 N N . SER A 1 47 ? -5.719 -7.017 5.989 1.00 0.00 47 SER B N 5
ATOM 6249 C CA . SER A 1 47 ? -6.791 -6.506 5.187 1.00 0.00 47 SER B CA 5
ATOM 6250 C C . SER A 1 47 ? -6.688 -7.091 3.783 1.00 0.00 47 SER B C 5
ATOM 6251 O O . SER A 1 47 ? -5.696 -7.734 3.451 1.00 0.00 47 SER B O 5
ATOM 6259 N N . HIS A 1 48 ? -7.701 -6.885 2.965 1.00 0.00 48 HIS B N 5
ATOM 6260 C CA . HIS A 1 48 ? -7.785 -7.587 1.691 1.00 0.00 48 HIS B CA 5
ATOM 6261 C C . HIS A 1 48 ? -7.775 -6.598 0.541 1.00 0.00 48 HIS B C 5
ATOM 6262 O O . HIS A 1 48 ? -8.087 -5.429 0.722 1.00 0.00 48 HIS B O 5
ATOM 6277 N N . GLN A 1 49 ? -7.423 -7.073 -0.641 1.00 0.00 49 GLN B N 5
ATOM 6278 C CA . GLN A 1 49 ? -7.314 -6.205 -1.803 1.00 0.00 49 GLN B CA 5
ATOM 6279 C C . GLN A 1 49 ? -8.659 -5.908 -2.422 1.00 0.00 49 GLN B C 5
ATOM 6280 O O . GLN A 1 49 ? -9.608 -6.688 -2.316 1.00 0.00 49 GLN B O 5
ATOM 6294 N N . CYS A 1 50 ? -8.714 -4.774 -3.079 1.00 0.00 50 CYS B N 5
ATOM 6295 C CA . CYS A 1 50 ? -9.870 -4.391 -3.850 1.00 0.00 50 CYS B CA 5
ATOM 6296 C C . CYS A 1 50 ? -9.427 -4.038 -5.259 1.00 0.00 50 CYS B C 5
ATOM 6297 O O . CYS A 1 50 ? -8.534 -3.204 -5.448 1.00 0.00 50 CYS B O 5
ATOM 6304 N N . ALA A 1 51 ? -10.003 -4.734 -6.233 1.00 0.00 51 ALA B N 5
ATOM 6305 C CA . ALA A 1 51 ? -9.685 -4.545 -7.649 1.00 0.00 51 ALA B CA 5
ATOM 6306 C C . ALA A 1 51 ? -8.322 -5.137 -8.021 1.00 0.00 51 ALA B C 5
ATOM 6307 O O . ALA A 1 51 ? -8.004 -5.265 -9.202 1.00 0.00 51 ALA B O 5
ATOM 6314 N N . ASN A 1 52 ? -7.522 -5.495 -7.002 1.00 0.00 52 ASN B N 5
ATOM 6315 C CA . ASN A 1 52 ? -6.161 -6.012 -7.199 1.00 0.00 52 ASN B CA 5
ATOM 6316 C C . ASN A 1 52 ? -5.348 -5.042 -8.059 1.00 0.00 52 ASN B C 5
ATOM 6317 O O . ASN A 1 52 ? -4.379 -5.404 -8.722 1.00 0.00 52 ASN B O 5
ATOM 6328 N N . ASN A 1 53 ? -5.731 -3.779 -7.997 1.00 0.00 53 ASN B N 5
ATOM 6329 C CA . ASN A 1 53 ? -5.160 -2.770 -8.877 1.00 0.00 53 ASN B CA 5
ATOM 6330 C C . ASN A 1 53 ? -5.470 -1.377 -8.362 1.00 0.00 53 ASN B C 5
ATOM 6331 O O . ASN A 1 53 ? -4.568 -0.551 -8.212 1.00 0.00 53 ASN B O 5
ATOM 6342 N N . ARG A 1 54 ? -6.750 -1.121 -8.100 1.00 0.00 54 ARG B N 5
ATOM 6343 C CA . ARG A 1 54 ? -7.177 0.158 -7.551 1.00 0.00 54 ARG B CA 5
ATOM 6344 C C . ARG A 1 54 ? -6.439 0.476 -6.258 1.00 0.00 54 ARG B C 5
ATOM 6345 O O . ARG A 1 54 ? -5.757 1.497 -6.155 1.00 0.00 54 ARG B O 5
ATOM 6366 N N . GLY A 1 55 ? -6.576 -0.401 -5.280 1.00 0.00 55 GLY B N 5
ATOM 6367 C CA . GLY A 1 55 ? -5.922 -0.200 -4.011 1.00 0.00 55 GLY B CA 5
ATOM 6368 C C . GLY A 1 55 ? -6.052 -1.408 -3.118 1.00 0.00 55 GLY B C 5
ATOM 6369 O O . GLY A 1 55 ? -6.062 -2.546 -3.595 1.00 0.00 55 GLY B O 5
ATOM 6373 N N . TRP A 1 56 ? -6.178 -1.164 -1.829 1.00 0.00 56 TRP B N 5
ATOM 6374 C CA . TRP A 1 56 ? -6.269 -2.237 -0.862 1.00 0.00 56 TRP B CA 5
ATOM 6375 C C . TRP A 1 56 ? -7.302 -1.886 0.199 1.00 0.00 56 TRP B C 5
ATOM 6376 O O . TRP A 1 56 ? -7.214 -0.839 0.839 1.00 0.00 56 TRP B O 5
ATOM 6397 N N . CYS A 1 57 ? -8.283 -2.755 0.358 1.00 0.00 57 CYS B N 5
ATOM 6398 C CA . CYS A 1 57 ? -9.326 -2.573 1.351 1.00 0.00 57 CYS B CA 5
ATOM 6399 C C . CYS A 1 57 ? -8.760 -2.722 2.758 1.00 0.00 57 CYS B C 5
ATOM 6400 O O . CYS A 1 57 ? -8.285 -3.786 3.133 1.00 0.00 57 CYS B O 5
ATOM 6407 N N . ARG A 1 58 ? -8.834 -1.646 3.527 1.00 0.00 58 ARG B N 5
ATOM 6408 C CA . ARG A 1 58 ? -8.239 -1.579 4.857 1.00 0.00 58 ARG B CA 5
ATOM 6409 C C . ARG A 1 58 ? -9.262 -1.052 5.846 1.00 0.00 58 ARG B C 5
ATOM 6410 O O . ARG A 1 58 ? -10.337 -0.614 5.456 1.00 0.00 58 ARG B O 5
ATOM 6431 N N . LYS A 1 59 ? -8.925 -1.098 7.124 1.00 0.00 59 LYS B N 5
ATOM 6432 C CA . LYS A 1 59 ? -9.889 -0.792 8.176 1.00 0.00 59 LYS B CA 5
ATOM 6433 C C . LYS A 1 59 ? -10.025 0.710 8.387 1.00 0.00 59 LYS B C 5
ATOM 6434 O O . LYS A 1 59 ? -10.996 1.175 8.985 1.00 0.00 59 LYS B O 5
ATOM 6453 N N . SER A 1 60 ? -9.041 1.456 7.911 1.00 0.00 60 SER B N 5
ATOM 6454 C CA . SER A 1 60 ? -9.038 2.903 8.032 1.00 0.00 60 SER B CA 5
ATOM 6455 C C . SER A 1 60 ? -7.838 3.473 7.292 1.00 0.00 60 SER B C 5
ATOM 6456 O O . SER A 1 60 ? -6.775 2.849 7.234 1.00 0.00 60 SER B O 5
ATOM 6464 N N . CYS A 1 61 ? -8.020 4.649 6.723 1.00 0.00 61 CYS B N 5
ATOM 6465 C CA . CYS A 1 61 ? -6.986 5.285 5.929 1.00 0.00 61 CYS B CA 5
ATOM 6466 C C . CYS A 1 61 ? -6.141 6.200 6.802 1.00 0.00 61 CYS B C 5
ATOM 6467 O 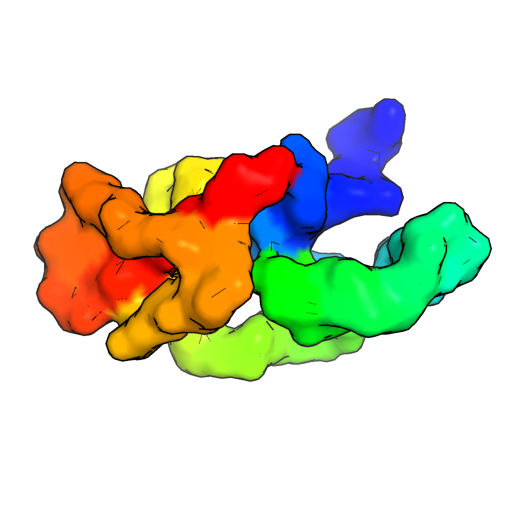O . CYS A 1 61 ? -6.669 6.977 7.602 1.00 0.00 61 CYS B O 5
ATOM 6474 N N . PHE A 1 62 ? -4.829 6.097 6.646 1.00 0.00 62 PHE B N 5
ATOM 6475 C CA . PHE A 1 62 ? -3.895 6.840 7.484 1.00 0.00 62 PHE B CA 5
ATOM 6476 C C . PHE A 1 62 ? -3.805 8.286 7.013 1.00 0.00 62 PHE B C 5
ATOM 6477 O O . PHE A 1 62 ? -4.479 8.670 6.058 1.00 0.00 62 PHE B O 5
ATOM 6494 N N . GLY A 1 63 ? -2.945 9.069 7.657 1.00 0.00 63 GLY B N 5
ATOM 6495 C CA . GLY A 1 63 ? -2.801 10.477 7.318 1.00 0.00 63 GLY B CA 5
ATOM 6496 C C . GLY A 1 63 ? -2.019 10.701 6.035 1.00 0.00 63 GLY B C 5
ATOM 6497 O O . GLY A 1 63 ? -1.132 11.551 5.979 1.00 0.00 63 GLY B O 5
ATOM 6501 N N . HIS A 1 64 ? -2.353 9.933 5.008 1.00 0.00 64 HIS B N 5
ATOM 6502 C CA . HIS A 1 64 ? -1.705 10.023 3.706 1.00 0.00 64 HIS B CA 5
ATOM 6503 C C . HIS A 1 64 ? -2.532 9.251 2.687 1.00 0.00 64 HIS B C 5
ATOM 6504 O O . HIS A 1 64 ? -2.035 8.840 1.636 1.00 0.00 64 HIS B O 5
ATOM 6519 N N . GLU A 1 65 ? -3.807 9.068 3.003 1.00 0.00 65 GLU B N 5
ATOM 6520 C CA . GLU A 1 65 ? -4.684 8.220 2.208 1.00 0.00 65 GLU B CA 5
ATOM 6521 C C . GLU A 1 65 ? -6.103 8.752 2.254 1.00 0.00 65 GLU B C 5
ATOM 6522 O O . GLU A 1 65 ? -6.392 9.705 2.976 1.00 0.00 65 GLU B O 5
ATOM 6534 N N . TYR A 1 66 ? -6.975 8.134 1.484 1.00 0.00 66 TYR B N 5
ATOM 6535 C CA . TYR A 1 66 ? -8.376 8.512 1.450 1.00 0.00 66 TYR B CA 5
ATOM 6536 C C . TYR A 1 66 ? -9.218 7.286 1.129 1.00 0.00 66 TYR B C 5
ATOM 6537 O O . TYR A 1 66 ? -8.746 6.369 0.446 1.00 0.00 66 TYR B O 5
ATOM 6555 N N . ILE A 1 67 ? -10.445 7.247 1.635 1.00 0.00 67 ILE B N 5
ATOM 6556 C CA . ILE A 1 67 ? -11.320 6.118 1.363 1.00 0.00 67 ILE B CA 5
ATOM 6557 C C . ILE A 1 67 ? -11.880 6.238 -0.035 1.00 0.00 67 ILE B C 5
ATOM 6558 O O . ILE A 1 67 ? -12.532 7.230 -0.367 1.00 0.00 67 ILE B O 5
ATOM 6574 N N . ASP A 1 68 ? -11.620 5.248 -0.858 1.00 0.00 68 ASP B N 5
ATOM 6575 C CA . ASP A 1 68 ? -12.221 5.205 -2.165 1.00 0.00 68 ASP B CA 5
ATOM 6576 C C . ASP A 1 68 ? -13.260 4.113 -2.175 1.00 0.00 68 ASP B C 5
ATOM 6577 O O . ASP A 1 68 ? -13.044 3.027 -1.647 1.00 0.00 68 ASP B O 5
ATOM 6586 N N . TRP A 1 69 ? -14.400 4.411 -2.733 1.00 0.00 69 TRP B N 5
ATOM 6587 C CA . TRP A 1 69 ? -15.515 3.506 -2.661 1.00 0.00 69 TRP B CA 5
ATOM 6588 C C . TRP A 1 69 ? -15.686 2.760 -3.964 1.00 0.00 69 TRP B C 5
ATOM 6589 O O . TRP A 1 69 ? -14.697 2.446 -4.617 1.00 0.00 69 TRP B O 5
ATOM 6610 N N . TYR A 1 70 ? -16.943 2.484 -4.313 1.00 0.00 70 TYR B N 5
ATOM 6611 C CA . TYR A 1 70 ? -17.349 1.521 -5.347 1.00 0.00 70 TYR B CA 5
ATOM 6612 C C . TYR A 1 70 ? -16.857 0.144 -4.938 1.00 0.00 70 TYR B C 5
ATOM 6613 O O . TYR A 1 70 ? -17.635 -0.790 -4.781 1.00 0.00 70 TYR B O 5
ATOM 6631 N N . TYR A 1 71 ? -15.568 0.077 -4.696 1.00 0.00 71 TYR B N 5
ATOM 6632 C CA . TYR A 1 71 ? -14.870 -1.122 -4.311 1.00 0.00 71 TYR B CA 5
ATOM 6633 C C . TYR A 1 71 ? -15.045 -1.451 -2.832 1.00 0.00 71 TYR B C 5
ATOM 6634 O O . TYR A 1 71 ? -15.036 -2.618 -2.444 1.00 0.00 71 TYR B O 5
ATOM 6652 N N . THR A 1 72 ? -15.218 -0.421 -2.011 1.00 0.00 72 THR B N 5
ATOM 6653 C CA . THR A 1 72 ? -15.425 -0.601 -0.573 1.00 0.00 72 THR B CA 5
ATOM 6654 C C . THR A 1 72 ? -16.679 -1.449 -0.295 1.00 0.00 72 THR B C 5
ATOM 6655 O O . THR A 1 72 ? -16.836 -2.045 0.770 1.00 0.00 72 THR B O 5
ATOM 6666 N N . ASP A 1 73 ? -17.530 -1.551 -1.297 1.00 0.00 73 ASP B N 5
ATOM 6667 C CA . ASP A 1 73 ? -18.786 -2.271 -1.192 1.00 0.00 73 ASP B CA 5
ATOM 6668 C C . ASP A 1 73 ? -18.712 -3.584 -1.969 1.00 0.00 73 ASP B C 5
ATOM 6669 O O . ASP A 1 73 ? -19.583 -4.443 -1.853 1.00 0.00 73 ASP B O 5
ATOM 6678 N N . VAL A 1 74 ? -17.634 -3.762 -2.731 1.00 0.00 74 VAL B N 5
ATOM 6679 C CA . VAL A 1 74 ? -17.445 -4.994 -3.480 1.00 0.00 74 VAL B CA 5
ATOM 6680 C C . VAL A 1 74 ? -16.664 -5.945 -2.603 1.00 0.00 74 VAL B C 5
ATOM 6681 O O . VAL A 1 74 ? -16.766 -7.165 -2.711 1.00 0.00 74 VAL B O 5
ATOM 6694 N N . CYS A 1 75 ? -15.884 -5.344 -1.721 1.00 0.00 75 CYS B N 5
ATOM 6695 C CA . CYS A 1 75 ? -15.148 -6.073 -0.724 1.00 0.00 75 CYS B CA 5
ATOM 6696 C C . CYS A 1 75 ? -15.921 -6.025 0.584 1.00 0.00 75 CYS B C 5
ATOM 6697 O O . CYS A 1 75 ? -15.759 -6.884 1.452 1.00 0.00 75 CYS B O 5
ATOM 6704 N N . GLY A 1 76 ? -16.766 -4.999 0.707 1.00 0.00 76 GLY B N 5
ATOM 6705 C CA . GLY A 1 76 ? -17.746 -4.948 1.778 1.00 0.00 76 GLY B CA 5
ATOM 6706 C C . GLY A 1 76 ? -17.175 -4.610 3.143 1.00 0.00 76 GLY B C 5
ATOM 6707 O O . GLY A 1 76 ? -17.427 -3.532 3.679 1.00 0.00 76 GLY B O 5
ATOM 6711 N N . SER A 1 77 ? -16.395 -5.521 3.703 1.00 0.00 77 SER B N 5
ATOM 6712 C CA . SER A 1 77 ? -15.994 -5.420 5.098 1.00 0.00 77 SER B CA 5
ATOM 6713 C C . SER A 1 77 ? -14.854 -4.433 5.305 1.00 0.00 77 SER B C 5
ATOM 6714 O O . SER A 1 77 ? -14.447 -4.188 6.440 1.00 0.00 77 SER B O 5
ATOM 6722 N N . PHE A 1 78 ? -14.335 -3.858 4.229 1.00 0.00 78 PHE B N 5
ATOM 6723 C CA . PHE A 1 78 ? -13.229 -2.942 4.362 1.00 0.00 78 PHE B CA 5
ATOM 6724 C C . PHE A 1 78 ? -13.383 -1.686 3.548 1.00 0.00 78 PHE B C 5
ATOM 6725 O O . PHE A 1 78 ? -14.193 -1.600 2.629 1.00 0.00 78 PHE B O 5
ATOM 6742 N N . TYR A 1 79 ? -12.556 -0.726 3.911 1.00 0.00 79 TYR B N 5
ATOM 6743 C CA . TYR A 1 79 ? -12.489 0.550 3.256 1.00 0.00 79 TYR B CA 5
ATOM 6744 C C . TYR A 1 79 ? -11.376 0.545 2.218 1.00 0.00 79 TYR B C 5
ATOM 6745 O O . TYR A 1 79 ? -10.211 0.396 2.569 1.00 0.00 79 TYR B O 5
ATOM 6763 N N . CYS A 1 80 ? -11.724 0.696 0.950 1.00 0.00 80 CYS B N 5
ATOM 6764 C CA . CYS A 1 80 ? -10.728 0.693 -0.115 1.00 0.00 80 CYS B CA 5
ATOM 6765 C C . CYS A 1 80 ? -9.865 1.945 -0.034 1.00 0.00 80 CYS B C 5
ATOM 6766 O O . CYS A 1 80 ? -10.134 2.948 -0.694 1.00 0.00 80 CYS B O 5
ATOM 6773 N N . CYS A 1 81 ? -8.842 1.892 0.798 1.00 0.00 81 CYS B N 5
ATOM 6774 C CA . CYS A 1 81 ? -7.958 3.020 0.969 1.00 0.00 81 CYS B CA 5
ATOM 6775 C C . CYS A 1 81 ? -7.010 3.144 -0.208 1.00 0.00 81 CYS B C 5
ATOM 6776 O O . CYS A 1 81 ? -6.201 2.252 -0.473 1.00 0.00 81 CYS B O 5
ATOM 6783 N N . ARG A 1 82 ? -7.140 4.243 -0.930 1.00 0.00 82 ARG B N 5
ATOM 6784 C CA . ARG A 1 82 ? -6.220 4.559 -2.000 1.00 0.00 82 ARG B CA 5
ATOM 6785 C C . ARG A 1 82 ? -5.364 5.729 -1.551 1.00 0.00 82 ARG B C 5
ATOM 6786 O O . ARG A 1 82 ? -5.833 6.862 -1.518 1.00 0.00 82 ARG B O 5
ATOM 6807 N N . PRO A 1 83 ? -4.126 5.459 -1.131 1.00 0.00 83 PRO B N 5
ATOM 6808 C CA . PRO A 1 83 ? -3.184 6.498 -0.715 1.00 0.00 83 PRO B CA 5
ATOM 6809 C C . PRO A 1 83 ? -3.090 7.635 -1.724 1.00 0.00 83 PRO B C 5
ATOM 6810 O O . PRO A 1 83 ? -3.050 7.417 -2.937 1.00 0.00 83 PRO B O 5
ATOM 6821 N N . ARG A 1 84 ? -3.049 8.848 -1.199 1.00 0.00 84 ARG B N 5
ATOM 6822 C CA . ARG A 1 84 ? -3.153 10.050 -2.014 1.00 0.00 84 ARG B CA 5
ATOM 6823 C C . ARG A 1 84 ? -1.944 10.238 -2.925 1.00 0.00 84 ARG B C 5
ATOM 6824 O O . ARG A 1 84 ? -2.057 10.821 -4.004 1.00 0.00 84 ARG B O 5
ATOM 6845 N N . ASN A 1 85 ? -0.790 9.757 -2.489 1.00 0.00 85 ASN B N 5
ATOM 6846 C CA . ASN A 1 85 ? 0.407 9.793 -3.309 1.00 0.00 85 ASN B CA 5
ATOM 6847 C C . ASN A 1 85 ? 0.417 8.665 -4.339 1.00 0.00 85 ASN B C 5
ATOM 6848 O O . ASN A 1 85 ? 0.751 8.889 -5.501 1.00 0.00 85 ASN B O 5
ATOM 6881 N N . TRP A 1 1 ? 9.578 -0.119 -13.973 1.00 0.00 1 TRP B N 6
ATOM 6882 C CA . TRP A 1 1 ? 10.750 -1.017 -14.050 1.00 0.00 1 TRP B CA 6
ATOM 6883 C C . TRP A 1 1 ? 10.306 -2.463 -13.892 1.00 0.00 1 TRP B C 6
ATOM 6884 O O . TRP A 1 1 ? 9.303 -2.727 -13.227 1.00 0.00 1 TRP B O 6
ATOM 6907 N N . ALA A 1 2 ? 11.036 -3.385 -14.521 1.00 0.00 2 ALA B N 6
ATOM 6908 C CA . ALA A 1 2 ? 10.686 -4.801 -14.503 1.00 0.00 2 ALA B CA 6
ATOM 6909 C C . ALA A 1 2 ? 10.400 -5.281 -13.083 1.00 0.00 2 ALA B C 6
ATOM 6910 O O . ALA A 1 2 ? 9.263 -5.622 -12.748 1.00 0.00 2 ALA B O 6
ATOM 6917 N N . GLN A 1 3 ? 11.427 -5.288 -12.252 1.00 0.00 3 GLN B N 6
ATOM 6918 C CA . GLN A 1 3 ? 11.266 -5.580 -10.849 1.00 0.00 3 GLN B CA 6
ATOM 6919 C C . GLN A 1 3 ? 11.064 -4.274 -10.137 1.00 0.00 3 GLN B C 6
ATOM 6920 O O . GLN A 1 3 ? 11.925 -3.404 -10.172 1.00 0.00 3 GLN B O 6
ATOM 6934 N N . ALA A 1 4 ? 9.896 -4.126 -9.548 1.00 0.00 4 ALA B N 6
ATOM 6935 C CA . ALA A 1 4 ? 9.527 -2.900 -8.863 1.00 0.00 4 ALA B CA 6
ATOM 6936 C C . ALA A 1 4 ? 10.433 -2.634 -7.670 1.00 0.00 4 ALA B C 6
ATOM 6937 O O . ALA A 1 4 ? 10.093 -2.916 -6.525 1.00 0.00 4 ALA B O 6
ATOM 6944 N N . LEU A 1 5 ? 11.603 -2.104 -7.978 1.00 0.00 5 LEU B N 6
ATOM 6945 C CA . LEU A 1 5 ? 12.594 -1.712 -6.995 1.00 0.00 5 LEU B CA 6
ATOM 6946 C C . LEU A 1 5 ? 12.060 -0.602 -6.126 1.00 0.00 5 LEU B C 6
ATOM 6947 O O . LEU A 1 5 ? 12.540 -0.351 -5.038 1.00 0.00 5 LEU B O 6
ATOM 6963 N N . LEU A 1 6 ? 11.054 0.051 -6.630 1.00 0.00 6 LEU B N 6
ATOM 6964 C CA . LEU A 1 6 ? 10.593 1.295 -6.068 1.00 0.00 6 LEU B CA 6
ATOM 6965 C C . LEU A 1 6 ? 9.108 1.172 -5.699 1.00 0.00 6 LEU B C 6
ATOM 6966 O O . LEU A 1 6 ? 8.319 2.083 -5.936 1.00 0.00 6 LEU B O 6
ATOM 6982 N N . PRO A 1 7 ? 8.733 0.078 -5.016 1.00 0.00 7 PRO B N 6
ATOM 6983 C CA . PRO A 1 7 ? 7.376 -0.472 -5.057 1.00 0.00 7 PRO B CA 6
ATOM 6984 C C . PRO A 1 7 ? 6.392 0.211 -4.126 1.00 0.00 7 PRO B C 6
ATOM 6985 O O . PRO A 1 7 ? 5.414 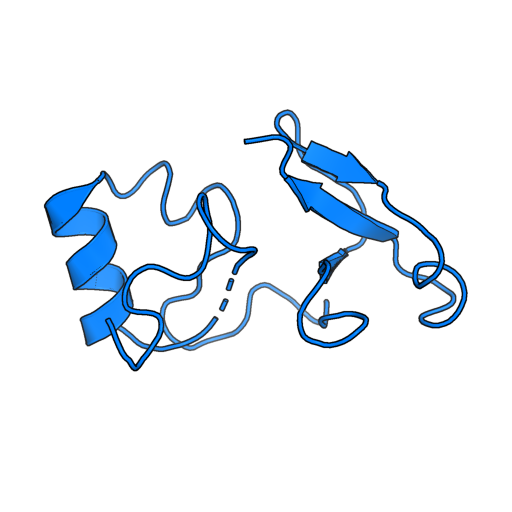-0.404 -3.716 1.00 0.00 7 PRO B O 6
ATOM 6996 N N . ILE A 1 8 ? 6.615 1.478 -3.817 1.00 0.00 8 ILE B N 6
ATOM 6997 C CA . ILE A 1 8 ? 5.778 2.146 -2.838 1.00 0.00 8 ILE B CA 6
ATOM 6998 C C . ILE A 1 8 ? 5.463 3.612 -3.204 1.00 0.00 8 ILE B C 6
ATOM 6999 O O . ILE A 1 8 ? 4.491 3.857 -3.908 1.00 0.00 8 ILE B O 6
ATOM 7015 N N . TRP A 1 9 ? 6.282 4.576 -2.760 1.00 0.00 9 TRP B N 6
ATOM 7016 C CA . TRP A 1 9 ? 6.062 6.007 -3.037 1.00 0.00 9 TRP B CA 6
ATOM 7017 C C . TRP A 1 9 ? 6.083 6.361 -4.537 1.00 0.00 9 TRP B C 6
ATOM 7018 O O . TRP A 1 9 ? 6.104 7.539 -4.889 1.00 0.00 9 TRP B O 6
ATOM 7039 N N . THR A 1 10 ? 6.066 5.365 -5.414 1.00 0.00 10 THR B N 6
ATOM 7040 C CA . THR A 1 10 ? 5.942 5.618 -6.844 1.00 0.00 10 THR B CA 6
ATOM 7041 C C . THR A 1 10 ? 5.143 4.504 -7.543 1.00 0.00 10 THR B C 6
ATOM 7042 O O . THR A 1 10 ? 4.565 4.724 -8.608 1.00 0.00 10 THR B O 6
ATOM 7053 N N . TYR A 1 11 ? 5.087 3.313 -6.941 1.00 0.00 11 TYR B N 6
ATOM 7054 C CA . TYR A 1 11 ? 4.263 2.233 -7.483 1.00 0.00 11 TYR B CA 6
ATOM 7055 C C . TYR A 1 11 ? 3.013 2.037 -6.626 1.00 0.00 11 TYR B C 6
ATOM 7056 O O . TYR A 1 11 ? 1.960 2.599 -6.921 1.00 0.00 11 TYR B O 6
ATOM 7074 N N . THR A 1 12 ? 3.134 1.250 -5.558 1.00 0.00 12 THR B N 6
ATOM 7075 C CA . THR A 1 12 ? 2.022 1.031 -4.642 1.00 0.00 12 THR B CA 6
ATOM 7076 C C . THR A 1 12 ? 2.465 1.170 -3.188 1.00 0.00 12 THR B C 6
ATOM 7077 O O . THR A 1 12 ? 2.380 2.248 -2.605 1.00 0.00 12 THR B O 6
ATOM 7088 N N . GLN A 1 13 ? 2.954 0.083 -2.608 1.00 0.00 13 GLN B N 6
ATOM 7089 C CA . GLN A 1 13 ? 3.428 0.107 -1.231 1.00 0.00 13 GLN B CA 6
ATOM 7090 C C . GLN A 1 13 ? 4.114 -1.195 -0.838 1.00 0.00 13 GLN B C 6
ATOM 7091 O O . GLN A 1 13 ? 5.329 -1.268 -0.719 1.00 0.00 13 GLN B O 6
ATOM 7124 N N . THR A 1 15 ? 4.423 -5.488 0.427 1.00 0.00 15 THR B N 6
ATOM 7125 C CA . THR A 1 15 ? 5.291 -6.636 0.435 1.00 0.00 15 THR B CA 6
ATOM 7126 C C . THR A 1 15 ? 5.994 -6.947 -0.874 1.00 0.00 15 THR B C 6
ATOM 7127 O O . THR A 1 15 ? 5.364 -7.099 -1.924 1.00 0.00 15 THR B O 6
ATOM 7138 N N . VAL A 1 16 ? 7.316 -7.048 -0.779 1.00 0.00 16 VAL B N 6
ATOM 7139 C CA . VAL A 1 16 ? 8.142 -7.503 -1.890 1.00 0.00 16 VAL B CA 6
ATOM 7140 C C . VAL A 1 16 ? 9.222 -8.436 -1.390 1.00 0.00 16 VAL B C 6
ATOM 7141 O O . VAL A 1 16 ? 9.040 -9.654 -1.372 1.00 0.00 16 VAL B O 6
ATOM 7154 N N . SER A 1 17 ? 10.336 -7.874 -0.967 1.00 0.00 17 SER B N 6
ATOM 7155 C CA . SER A 1 17 ? 11.427 -8.661 -0.461 1.00 0.00 17 SER B CA 6
ATOM 7156 C C . SER A 1 17 ? 12.250 -7.828 0.496 1.00 0.00 17 SER B C 6
ATOM 7157 O O . SER A 1 17 ? 12.361 -6.612 0.351 1.00 0.00 17 SER B O 6
ATOM 7165 N N . ALA A 1 18 ? 12.787 -8.498 1.478 1.00 0.00 18 ALA B N 6
ATOM 7166 C CA . ALA A 1 18 ? 13.685 -7.883 2.455 1.00 0.00 18 ALA B CA 6
ATOM 7167 C C . ALA A 1 18 ? 14.890 -7.206 1.785 1.00 0.00 18 ALA B C 6
ATOM 7168 O O . ALA A 1 18 ? 15.193 -6.057 2.106 1.00 0.00 18 ALA B O 6
ATOM 7175 N N . PRO A 1 19 ? 15.602 -7.891 0.855 1.00 0.00 19 PRO B N 6
ATOM 7176 C CA . PRO A 1 19 ? 16.681 -7.267 0.073 1.00 0.00 19 PRO B CA 6
ATOM 7177 C C . PRO A 1 19 ? 16.238 -5.976 -0.601 1.00 0.00 19 PRO B C 6
ATOM 7178 O O . PRO A 1 19 ? 16.989 -5.002 -0.672 1.00 0.00 19 PRO B O 6
ATOM 7189 N N . LEU A 1 20 ? 15.003 -5.979 -1.074 1.00 0.00 20 LEU B N 6
ATOM 7190 C CA . LEU A 1 20 ? 14.451 -4.855 -1.795 1.00 0.00 20 LEU B CA 6
ATOM 7191 C C . LEU A 1 20 ? 14.165 -3.723 -0.812 1.00 0.00 20 LEU B C 6
ATOM 7192 O O . LEU A 1 20 ? 14.478 -2.561 -1.063 1.00 0.00 20 LEU B O 6
ATOM 7208 N N . PHE A 1 21 ? 13.607 -4.098 0.327 1.00 0.00 21 PHE B N 6
ATOM 7209 C CA . PHE A 1 21 ? 13.275 -3.160 1.388 1.00 0.00 21 PHE B CA 6
ATOM 7210 C C . PHE A 1 21 ? 14.521 -2.434 1.851 1.00 0.00 21 PHE B C 6
ATOM 7211 O O . PHE A 1 21 ? 14.537 -1.210 1.996 1.00 0.00 21 PHE B O 6
ATOM 7228 N N . ALA A 1 22 ? 15.567 -3.211 2.066 1.00 0.00 22 ALA B N 6
ATOM 7229 C CA . ALA A 1 22 ? 16.809 -2.692 2.599 1.00 0.00 22 ALA B CA 6
ATOM 7230 C C . ALA A 1 22 ? 17.439 -1.710 1.627 1.00 0.00 22 ALA B C 6
ATOM 7231 O O . ALA A 1 22 ? 18.113 -0.763 2.029 1.00 0.00 22 ALA B O 6
ATOM 7238 N N . ALA A 1 23 ? 17.191 -1.935 0.346 1.00 0.00 23 ALA B N 6
ATOM 7239 C CA . ALA A 1 23 ? 17.695 -1.065 -0.701 1.00 0.00 23 ALA B CA 6
ATOM 7240 C C . ALA A 1 23 ? 17.002 0.289 -0.644 1.00 0.00 23 ALA B C 6
ATOM 7241 O O . ALA A 1 23 ? 17.616 1.331 -0.869 1.00 0.00 23 ALA B O 6
ATOM 7248 N N . LEU A 1 24 ? 15.725 0.259 -0.304 1.00 0.00 24 LEU B N 6
ATOM 7249 C CA . LEU A 1 24 ? 14.900 1.455 -0.296 1.00 0.00 24 LEU B CA 6
ATOM 7250 C C . LEU A 1 24 ? 15.164 2.296 0.934 1.00 0.00 24 LEU B C 6
ATOM 7251 O O . LEU A 1 24 ? 15.201 3.523 0.867 1.00 0.00 24 LEU B O 6
ATOM 7267 N N . VAL A 1 25 ? 15.359 1.640 2.058 1.00 0.00 25 VAL B N 6
ATOM 7268 C CA . VAL A 1 25 ? 15.690 2.337 3.285 1.00 0.00 25 VAL B CA 6
ATOM 7269 C C . VAL A 1 25 ? 17.056 2.973 3.149 1.00 0.00 25 VAL B C 6
ATOM 7270 O O . VAL A 1 25 ? 17.355 4.003 3.752 1.00 0.00 25 VAL B O 6
ATOM 7283 N N . ALA A 1 26 ? 17.863 2.361 2.309 1.00 0.00 26 ALA B N 6
ATOM 7284 C CA . ALA A 1 26 ? 19.226 2.815 2.099 1.00 0.00 26 ALA B CA 6
ATOM 7285 C C . ALA A 1 26 ? 19.270 4.027 1.171 1.00 0.00 26 ALA B C 6
ATOM 7286 O O . ALA A 1 26 ? 20.076 4.936 1.364 1.00 0.00 26 ALA B O 6
ATOM 7293 N N . ALA A 1 27 ? 18.392 4.044 0.176 1.00 0.00 27 ALA B N 6
ATOM 7294 C CA . ALA A 1 27 ? 18.395 5.101 -0.823 1.00 0.00 27 ALA B CA 6
ATOM 7295 C C . ALA A 1 27 ? 17.477 6.250 -0.433 1.00 0.00 27 ALA B C 6
ATOM 7296 O O . ALA A 1 27 ? 17.709 7.398 -0.816 1.00 0.00 27 ALA B O 6
ATOM 7303 N N . TYR A 1 28 ? 16.431 5.947 0.319 1.00 0.00 28 TYR B N 6
ATOM 7304 C CA . TYR A 1 28 ? 15.432 6.953 0.640 1.00 0.00 28 TYR B CA 6
ATOM 7305 C C . TYR A 1 28 ? 15.386 7.242 2.130 1.00 0.00 28 TYR B C 6
ATOM 7306 O O . TYR A 1 28 ? 15.565 8.382 2.558 1.00 0.00 28 TYR B O 6
ATOM 7324 N N . GLY A 1 29 ? 15.130 6.209 2.917 1.00 0.00 29 GLY B N 6
ATOM 7325 C CA . GLY A 1 29 ? 14.974 6.387 4.333 1.00 0.00 29 GLY B CA 6
ATOM 7326 C C . GLY A 1 29 ? 13.811 5.580 4.844 1.00 0.00 29 GLY B C 6
ATOM 7327 O O . GLY A 1 29 ? 12.710 5.668 4.297 1.00 0.00 29 GLY B O 6
ATOM 7331 N N . ILE A 1 30 ? 14.063 4.801 5.885 1.00 0.00 30 ILE B N 6
ATOM 7332 C CA . ILE A 1 30 ? 13.078 3.881 6.468 1.00 0.00 30 ILE B CA 6
ATOM 7333 C C . ILE A 1 30 ? 11.702 4.519 6.619 1.00 0.00 30 ILE B C 6
ATOM 7334 O O . ILE A 1 30 ? 10.687 3.865 6.395 1.00 0.00 30 ILE B O 6
ATOM 7350 N N . TYR A 1 31 ? 11.677 5.808 6.917 1.00 0.00 31 TYR B N 6
ATOM 7351 C CA . TYR A 1 31 ? 10.472 6.463 7.345 1.00 0.00 31 TYR B CA 6
ATOM 7352 C C . TYR A 1 31 ? 9.448 6.449 6.230 1.00 0.00 31 TYR B C 6
ATOM 7353 O O . TYR A 1 31 ? 8.316 6.101 6.468 1.00 0.00 31 TYR B O 6
ATOM 7371 N N . ALA A 1 32 ? 9.904 6.740 5.009 1.00 0.00 32 ALA B N 6
ATOM 7372 C CA . ALA A 1 32 ? 9.062 6.829 3.817 1.00 0.00 32 ALA B CA 6
ATOM 7373 C C . ALA A 1 32 ? 8.755 5.443 3.313 1.00 0.00 32 ALA B C 6
ATOM 7374 O O . ALA A 1 32 ? 7.664 5.173 2.821 1.00 0.00 32 ALA B O 6
ATOM 7381 N N . VAL A 1 33 ? 9.728 4.571 3.471 1.00 0.00 33 VAL B N 6
ATOM 7382 C CA . VAL A 1 33 ? 9.596 3.181 3.095 1.00 0.00 33 VAL B CA 6
ATOM 7383 C C . VAL A 1 33 ? 8.418 2.551 3.837 1.00 0.00 33 VAL B C 6
ATOM 7384 O O . VAL A 1 33 ? 7.453 2.104 3.223 1.00 0.00 33 VAL B O 6
ATOM 7397 N N . THR A 1 34 ? 8.462 2.576 5.156 1.00 0.00 34 THR B N 6
ATOM 7398 C CA . THR A 1 34 ? 7.359 2.058 5.954 1.00 0.00 34 THR B CA 6
ATOM 7399 C C . THR A 1 34 ? 6.295 3.142 6.177 1.00 0.00 34 THR B C 6
ATOM 7400 O O . THR A 1 34 ? 5.378 2.981 6.985 1.00 0.00 34 THR B O 6
ATOM 7411 N N . ARG A 1 35 ? 6.412 4.238 5.434 1.00 0.00 35 ARG B N 6
ATOM 7412 C CA . ARG A 1 35 ? 5.478 5.345 5.533 1.00 0.00 35 ARG B CA 6
ATOM 7413 C C . ARG A 1 35 ? 4.254 5.098 4.696 1.00 0.00 35 ARG B C 6
ATOM 7414 O O . ARG A 1 35 ? 3.131 5.067 5.197 1.00 0.00 35 ARG B O 6
ATOM 7435 N N . TYR A 1 36 ? 4.477 4.919 3.413 1.00 0.00 36 TYR B N 6
ATOM 7436 C CA . TYR A 1 36 ? 3.375 4.814 2.485 1.00 0.00 36 TYR B CA 6
ATOM 7437 C C . TYR A 1 36 ? 2.851 3.385 2.406 1.00 0.00 36 TYR B C 6
ATOM 7438 O O . TYR A 1 36 ? 1.833 3.127 1.769 1.00 0.00 36 TYR B O 6
ATOM 7456 N N . GLY A 1 37 ? 3.566 2.456 3.029 1.00 0.00 37 GLY B N 6
ATOM 7457 C CA . GLY A 1 37 ? 3.006 1.137 3.247 1.00 0.00 37 GLY B CA 6
ATOM 7458 C C . GLY A 1 37 ? 3.784 0.012 2.601 1.00 0.00 37 GLY B C 6
ATOM 7459 O O . GLY A 1 37 ? 3.192 -0.981 2.207 1.00 0.00 37 GLY B O 6
ATOM 7463 N N . ILE A 1 38 ? 5.094 0.149 2.475 1.00 0.00 38 ILE B N 6
ATOM 7464 C CA . ILE A 1 38 ? 5.907 -0.952 1.968 1.00 0.00 38 ILE B CA 6
ATOM 7465 C C . ILE A 1 38 ? 5.837 -2.122 2.938 1.00 0.00 38 ILE B C 6
ATOM 7466 O O . ILE A 1 38 ? 5.460 -1.952 4.102 1.00 0.00 38 ILE B O 6
ATOM 7482 N N . LYS A 1 39 ? 6.179 -3.303 2.472 1.00 0.00 39 LYS B N 6
ATOM 7483 C CA . LYS A 1 39 ? 6.406 -4.393 3.398 1.00 0.00 39 LYS B CA 6
ATOM 7484 C C . LYS A 1 39 ? 7.657 -5.197 3.063 1.00 0.00 39 LYS B C 6
ATOM 7485 O O . LYS A 1 39 ? 7.888 -5.584 1.914 1.00 0.00 39 LYS B O 6
ATOM 7504 N N . LYS A 1 40 ? 8.441 -5.466 4.102 1.00 0.00 40 LYS B N 6
ATOM 7505 C CA . LYS A 1 40 ? 9.653 -6.255 3.995 1.00 0.00 40 LYS B CA 6
ATOM 7506 C C . LYS A 1 40 ? 9.333 -7.746 3.999 1.00 0.00 40 LYS B C 6
ATOM 7507 O O . LYS A 1 40 ? 9.798 -8.495 4.858 1.00 0.00 40 LYS B O 6
ATOM 7526 N N . ALA A 1 41 ? 8.518 -8.153 3.042 1.00 0.00 41 ALA B N 6
ATOM 7527 C CA . ALA A 1 41 ? 8.174 -9.555 2.844 1.00 0.00 41 ALA B CA 6
ATOM 7528 C C . ALA A 1 41 ? 7.520 -10.179 4.078 1.00 0.00 41 ALA B C 6
ATOM 7529 O O . ALA A 1 41 ? 8.092 -11.054 4.726 1.00 0.00 41 ALA B O 6
ATOM 7536 N N . ARG A 1 42 ? 6.319 -9.715 4.398 1.00 0.00 42 ARG B N 6
ATOM 7537 C CA . ARG A 1 42 ? 5.532 -10.301 5.468 1.00 0.00 42 ARG B CA 6
ATOM 7538 C C . ARG A 1 42 ? 4.057 -10.366 5.057 1.00 0.00 42 ARG B C 6
ATOM 7539 O O . ARG A 1 42 ? 3.626 -11.337 4.439 1.00 0.00 42 ARG B O 6
ATOM 7560 N N . THR A 1 43 ? 3.313 -9.300 5.349 1.00 0.00 43 THR B N 6
ATOM 7561 C CA . THR A 1 43 ? 1.875 -9.222 5.083 1.00 0.00 43 THR B CA 6
ATOM 7562 C C . THR A 1 43 ? 1.385 -7.807 5.400 1.00 0.00 43 THR B C 6
ATOM 7563 O O . THR A 1 43 ? 1.868 -7.186 6.347 1.00 0.00 43 THR B O 6
ATOM 7574 N N . ARG A 1 44 ? 0.471 -7.282 4.589 1.00 0.00 44 ARG B N 6
ATOM 7575 C CA . ARG A 1 44 ? -0.155 -6.004 4.877 1.00 0.00 44 ARG B CA 6
ATOM 7576 C C . ARG A 1 44 ? -1.207 -6.182 5.966 1.00 0.00 44 ARG B C 6
ATOM 7577 O O . ARG A 1 44 ? -1.189 -5.499 6.990 1.00 0.00 44 ARG B O 6
ATOM 7598 N N . ASN A 1 45 ? -2.114 -7.117 5.707 1.00 0.00 45 ASN B N 6
ATOM 7599 C CA . ASN A 1 45 ? -3.243 -7.422 6.583 1.00 0.00 45 ASN B CA 6
ATOM 7600 C C . ASN A 1 45 ? -4.127 -8.431 5.862 1.00 0.00 45 ASN B C 6
ATOM 7601 O O . ASN A 1 45 ? -4.131 -8.471 4.631 1.00 0.00 45 ASN B O 6
ATOM 7612 N N . ASP A 1 46 ? -4.873 -9.240 6.619 1.00 0.00 46 ASP B N 6
ATOM 7613 C CA . ASP A 1 46 ? -5.737 -10.276 6.037 1.00 0.00 46 ASP B CA 6
ATOM 7614 C C . ASP A 1 46 ? -6.788 -9.648 5.139 1.00 0.00 46 ASP B C 6
ATOM 7615 O O . ASP A 1 46 ? -7.443 -10.343 4.366 1.00 0.00 46 ASP B O 6
ATOM 7624 N N . SER A 1 47 ? -6.968 -8.339 5.304 1.00 0.00 47 SER B N 6
ATOM 7625 C CA . SER A 1 47 ? -7.754 -7.509 4.406 1.00 0.00 47 SER B CA 6
ATOM 7626 C C . SER A 1 47 ? -7.537 -7.931 2.950 1.00 0.00 47 SER B C 6
ATOM 7627 O O . SER A 1 47 ? -6.419 -8.269 2.563 1.00 0.00 47 SER B O 6
ATOM 7635 N N . HIS A 1 48 ? -8.595 -7.917 2.154 1.00 0.00 48 HIS B N 6
ATOM 7636 C CA . HIS A 1 48 ? -8.505 -8.388 0.774 1.00 0.00 48 HIS B CA 6
ATOM 7637 C C . HIS A 1 48 ? -8.437 -7.198 -0.167 1.00 0.00 48 HIS B C 6
ATOM 7638 O O . HIS A 1 48 ? -8.584 -6.061 0.257 1.00 0.00 48 HIS B O 6
ATOM 7653 N N . GLN A 1 49 ? -8.200 -7.460 -1.438 1.00 0.00 49 GLN B N 6
ATOM 7654 C CA . GLN A 1 49 ? -8.153 -6.404 -2.433 1.00 0.00 49 GLN B CA 6
ATOM 7655 C C . GLN A 1 49 ? -9.520 -6.131 -3.031 1.00 0.00 49 GLN B C 6
ATOM 7656 O O . GLN A 1 49 ? -10.394 -6.996 -3.051 1.00 0.00 49 GLN B O 6
ATOM 7670 N N . CYS A 1 50 ? -9.684 -4.916 -3.517 1.00 0.00 50 CYS B N 6
ATOM 7671 C CA . CYS A 1 50 ? -10.891 -4.520 -4.218 1.00 0.00 50 CYS B CA 6
ATOM 7672 C C . CYS A 1 50 ? -10.513 -4.030 -5.604 1.00 0.00 50 CYS B C 6
ATOM 7673 O O . CYS A 1 50 ? -9.552 -3.267 -5.755 1.00 0.00 50 CYS B O 6
ATOM 7680 N N . ALA A 1 51 ? -11.229 -4.514 -6.618 1.00 0.00 51 ALA B N 6
ATOM 7681 C CA . ALA A 1 51 ? -10.902 -4.229 -8.016 1.00 0.00 51 ALA B CA 6
ATOM 7682 C C . ALA A 1 51 ? -9.559 -4.851 -8.389 1.00 0.00 51 ALA B C 6
ATOM 7683 O O . ALA A 1 51 ? -9.063 -4.661 -9.499 1.00 0.00 51 ALA B O 6
ATOM 7690 N N . ASN A 1 52 ? -9.004 -5.610 -7.432 1.00 0.00 52 ASN B N 6
ATOM 7691 C CA . ASN A 1 52 ? -7.681 -6.243 -7.519 1.00 0.00 52 ASN B CA 6
ATOM 7692 C C . ASN A 1 52 ? -6.655 -5.380 -8.254 1.00 0.00 52 ASN B C 6
ATOM 7693 O O . ASN A 1 52 ? -5.794 -5.899 -8.964 1.00 0.00 52 ASN B O 6
ATOM 7704 N N . ASN A 1 53 ? -6.725 -4.070 -8.044 1.00 0.00 53 ASN B N 6
ATOM 7705 C CA . ASN A 1 53 ? -5.865 -3.135 -8.762 1.00 0.00 53 ASN B CA 6
ATOM 7706 C C . ASN A 1 53 ? -6.043 -1.722 -8.224 1.00 0.00 53 ASN B C 6
ATOM 7707 O O . ASN A 1 53 ? -5.083 -1.098 -7.771 1.00 0.00 53 ASN B O 6
ATOM 7718 N N . ARG A 1 54 ? -7.279 -1.228 -8.272 1.00 0.00 54 ARG B N 6
ATOM 7719 C CA . ARG A 1 54 ? -7.567 0.158 -7.926 1.00 0.00 54 ARG B CA 6
ATOM 7720 C C . ARG A 1 54 ? -7.205 0.461 -6.475 1.00 0.00 54 ARG B C 6
ATOM 7721 O O . ARG A 1 54 ? -6.539 1.456 -6.189 1.00 0.00 54 ARG B O 6
ATOM 7742 N N . GLY A 1 55 ? -7.643 -0.393 -5.566 1.00 0.00 55 GLY B N 6
ATOM 7743 C CA . GLY A 1 55 ? -7.356 -0.180 -4.167 1.00 0.00 55 GLY B CA 6
ATOM 7744 C C . GLY A 1 55 ? -7.296 -1.477 -3.394 1.00 0.00 55 GLY B C 6
ATOM 7745 O O . GLY A 1 55 ? -7.127 -2.552 -3.980 1.00 0.00 55 GLY B O 6
ATOM 7749 N N . TRP A 1 56 ? -7.439 -1.378 -2.084 1.00 0.00 56 TRP B N 6
ATOM 7750 C CA . TRP A 1 56 ? -7.413 -2.542 -1.221 1.00 0.00 56 TRP B CA 6
ATOM 7751 C C . TRP A 1 56 ? -8.443 -2.375 -0.113 1.00 0.00 56 TRP B C 6
ATOM 7752 O O . TRP A 1 56 ? -8.574 -1.296 0.464 1.00 0.00 56 TRP B O 6
ATOM 7773 N N . CYS A 1 57 ? -9.168 -3.443 0.172 1.00 0.00 57 CYS B N 6
ATOM 7774 C CA . CYS A 1 57 ? -10.199 -3.434 1.197 1.00 0.00 57 CYS B CA 6
ATOM 7775 C C . CYS A 1 57 ? -9.566 -3.369 2.584 1.00 0.00 57 CYS B C 6
ATOM 7776 O O . CYS A 1 57 ? -8.964 -4.332 3.039 1.00 0.00 57 CYS B O 6
ATOM 7783 N N . ARG A 1 58 ? -9.699 -2.227 3.246 1.00 0.00 58 ARG B N 6
ATOM 7784 C CA . ARG A 1 58 ? -9.059 -2.003 4.534 1.00 0.00 58 ARG B CA 6
ATOM 7785 C C . ARG A 1 58 ? -10.047 -1.429 5.532 1.00 0.00 58 ARG B C 6
ATOM 7786 O O . ARG A 1 58 ? -11.131 -0.980 5.167 1.00 0.00 58 ARG B O 6
ATOM 7807 N N . LYS A 1 59 ? -9.652 -1.451 6.792 1.00 0.00 59 LYS B N 6
ATOM 7808 C CA . LYS A 1 59 ? -10.548 -1.149 7.897 1.00 0.00 59 LYS B CA 6
ATOM 7809 C C . LYS A 1 59 ? -10.595 0.344 8.175 1.00 0.00 59 LYS B C 6
ATOM 7810 O O . LYS A 1 59 ? -11.533 0.842 8.800 1.00 0.00 59 LYS B O 6
ATOM 7829 N N . SER A 1 60 ? -9.578 1.043 7.705 1.00 0.00 60 SER B N 6
ATOM 7830 C CA . SER A 1 60 ? -9.472 2.479 7.881 1.00 0.00 60 SER B CA 6
ATOM 7831 C C . SER A 1 60 ? -8.228 2.976 7.168 1.00 0.00 60 SER B C 6
ATOM 7832 O O . SER A 1 60 ? -7.179 2.329 7.200 1.00 0.00 60 SER B O 6
ATOM 7840 N N . CYS A 1 61 ? -8.350 4.110 6.518 1.00 0.00 61 CYS B N 6
ATOM 7841 C CA . CYS A 1 61 ? -7.266 4.643 5.716 1.00 0.00 61 CYS B CA 6
ATOM 7842 C C . CYS A 1 61 ? -6.266 5.375 6.587 1.00 0.00 61 CYS B C 6
ATOM 7843 O O . CYS A 1 61 ? -6.635 6.091 7.522 1.00 0.00 61 CYS B O 6
ATOM 7850 N N . PHE A 1 62 ? -4.995 5.174 6.286 1.00 0.00 62 PHE B N 6
ATOM 7851 C CA . PHE A 1 62 ? -3.928 5.774 7.059 1.00 0.00 62 PHE B CA 6
ATOM 7852 C C . PHE A 1 62 ? -3.712 7.213 6.619 1.00 0.00 62 PHE B C 6
ATOM 7853 O O . PHE A 1 62 ? -4.454 7.724 5.776 1.00 0.00 62 PHE B O 6
ATOM 7870 N N . GLY A 1 63 ? -2.683 7.854 7.145 1.00 0.00 63 GLY B N 6
ATOM 7871 C CA . GLY A 1 63 ? -2.397 9.222 6.768 1.00 0.00 63 GLY B CA 6
ATOM 7872 C C . GLY A 1 63 ? -2.002 9.345 5.310 1.00 0.00 63 GLY B C 6
ATOM 7873 O O . GLY A 1 63 ? -2.011 10.432 4.747 1.00 0.00 63 GLY B O 6
ATOM 7877 N N . HIS A 1 64 ? -1.674 8.220 4.692 1.00 0.00 64 HIS B N 6
ATOM 7878 C CA . HIS A 1 64 ? -1.212 8.216 3.311 1.00 0.00 64 HIS B CA 6
ATOM 7879 C C . HIS A 1 64 ? -2.263 7.634 2.359 1.00 0.00 64 HIS B C 6
ATOM 7880 O O . HIS A 1 64 ? -1.942 7.302 1.218 1.00 0.00 64 HIS B O 6
ATOM 7895 N N . GLU A 1 65 ? -3.511 7.520 2.810 1.00 0.00 65 GLU B N 6
ATOM 7896 C CA . GLU A 1 65 ? -4.556 6.886 2.006 1.00 0.00 65 GLU B CA 6
ATOM 7897 C C . GLU A 1 65 ? -5.887 7.605 2.153 1.00 0.00 65 GLU B C 6
ATOM 7898 O O . GLU A 1 65 ? -6.067 8.428 3.047 1.00 0.00 65 GLU B O 6
ATOM 7910 N N . TYR A 1 66 ? -6.811 7.267 1.267 1.00 0.00 66 TYR B N 6
ATOM 7911 C CA . TYR A 1 66 ? -8.160 7.814 1.282 1.00 0.00 66 TYR B CA 6
ATOM 7912 C C . TYR A 1 66 ? -9.149 6.703 0.946 1.00 0.00 66 TYR B C 6
ATOM 7913 O O . TYR A 1 66 ? -8.782 5.735 0.273 1.00 0.00 66 TYR B O 6
ATOM 7931 N N . ILE A 1 67 ? -10.388 6.816 1.424 1.00 0.00 67 ILE B N 6
ATOM 7932 C CA . ILE A 1 67 ? -11.384 5.794 1.128 1.00 0.00 67 ILE B CA 6
ATOM 7933 C C . ILE A 1 67 ? -11.898 5.959 -0.285 1.00 0.00 67 ILE B C 6
ATOM 7934 O O . ILE A 1 67 ? -12.472 6.993 -0.626 1.00 0.00 67 ILE B O 6
ATOM 7950 N N . ASP A 1 68 ? -11.683 4.955 -1.101 1.00 0.00 68 ASP B N 6
ATOM 7951 C CA . ASP A 1 68 ? -12.313 4.899 -2.397 1.00 0.00 68 ASP B CA 6
ATOM 7952 C C . ASP A 1 68 ? -13.539 4.026 -2.290 1.00 0.00 68 ASP B C 6
ATOM 7953 O O . ASP A 1 68 ? -13.598 3.106 -1.474 1.00 0.00 68 ASP B O 6
ATOM 7962 N N . TRP A 1 69 ? -14.534 4.342 -3.070 1.00 0.00 69 TRP B N 6
ATOM 7963 C CA . TRP A 1 69 ? -15.782 3.628 -3.016 1.00 0.00 69 TRP B CA 6
ATOM 7964 C C . TRP A 1 69 ? -15.980 2.867 -4.313 1.00 0.00 69 TRP B C 6
ATOM 7965 O O . TRP A 1 69 ? -15.002 2.400 -4.887 1.00 0.00 69 TRP B O 6
ATOM 7986 N N . TYR A 1 70 ? -17.229 2.701 -4.744 1.00 0.00 70 TYR B N 6
ATOM 7987 C CA . TYR A 1 70 ? -17.597 1.791 -5.852 1.00 0.00 70 TYR B CA 6
ATOM 7988 C C . TYR A 1 70 ? -17.134 0.362 -5.557 1.00 0.00 70 TYR B C 6
ATOM 7989 O O . TYR A 1 70 ? -17.383 -0.554 -6.341 1.00 0.00 70 TYR B O 6
ATOM 8007 N N . TYR A 1 71 ? -16.475 0.185 -4.418 1.00 0.00 71 TYR B N 6
ATOM 8008 C CA . TYR A 1 71 ? -15.865 -1.078 -4.050 1.00 0.00 71 TYR B CA 6
ATOM 8009 C C . TYR A 1 71 ? -16.005 -1.340 -2.555 1.00 0.00 71 TYR B C 6
ATOM 8010 O O . TYR A 1 71 ? -16.050 -2.485 -2.120 1.00 0.00 71 TYR B O 6
ATOM 8028 N N . THR A 1 72 ? -16.085 -0.272 -1.772 1.00 0.00 72 THR B N 6
ATOM 8029 C CA . THR A 1 72 ? -16.251 -0.388 -0.326 1.00 0.00 72 THR B CA 6
ATOM 8030 C C . THR A 1 72 ? -17.529 -1.166 0.029 1.00 0.00 72 THR B C 6
ATOM 8031 O O . THR A 1 72 ? -17.615 -1.822 1.066 1.00 0.00 72 THR B O 6
ATOM 8042 N N . ASP A 1 73 ? -18.491 -1.138 -0.868 1.00 0.00 73 ASP B N 6
ATOM 8043 C CA . ASP A 1 73 ? -19.773 -1.774 -0.639 1.00 0.00 73 ASP B CA 6
ATOM 8044 C C . ASP A 1 73 ? -19.821 -3.124 -1.337 1.00 0.00 73 ASP B C 6
ATOM 8045 O O . ASP A 1 73 ? -20.600 -3.999 -0.966 1.00 0.00 73 ASP B O 6
ATOM 8054 N N . VAL A 1 74 ? -18.958 -3.300 -2.334 1.00 0.00 74 VAL B N 6
ATOM 8055 C CA . VAL A 1 74 ? -18.841 -4.583 -3.016 1.00 0.00 74 VAL B CA 6
ATOM 8056 C C . VAL A 1 74 ? -18.056 -5.514 -2.114 1.00 0.00 74 VAL B C 6
ATOM 8057 O O . VAL A 1 74 ? -18.247 -6.729 -2.105 1.00 0.00 74 VAL B O 6
ATOM 8070 N N . CYS A 1 75 ? -17.165 -4.902 -1.352 1.00 0.00 75 CYS B N 6
ATOM 8071 C CA . CYS A 1 75 ? -16.456 -5.574 -0.296 1.00 0.00 75 CYS B CA 6
ATOM 8072 C C . CYS A 1 75 ? -17.350 -5.671 0.923 1.00 0.00 75 CYS B C 6
ATOM 8073 O O . CYS A 1 75 ? -17.318 -6.656 1.658 1.00 0.00 75 CYS B O 6
ATOM 8080 N N . GLY A 1 76 ? -18.158 -4.634 1.125 1.00 0.00 76 GLY B N 6
ATOM 8081 C CA . GLY A 1 76 ? -19.145 -4.650 2.190 1.00 0.00 76 GLY B CA 6
ATOM 8082 C C . GLY A 1 76 ? -18.547 -4.431 3.568 1.00 0.00 76 GLY B C 6
ATOM 8083 O O . GLY A 1 76 ? -18.876 -3.457 4.247 1.00 0.00 76 GLY B O 6
ATOM 8087 N N . SER A 1 77 ? -17.666 -5.329 3.981 1.00 0.00 77 SER B N 6
ATOM 8088 C CA . SER A 1 77 ? -17.082 -5.265 5.307 1.00 0.00 77 SER B CA 6
ATOM 8089 C C . SER A 1 77 ? -15.914 -4.291 5.334 1.00 0.00 77 SER B C 6
ATOM 8090 O O . SER A 1 77 ? -15.539 -3.790 6.395 1.00 0.00 77 SER B O 6
ATOM 8098 N N . PHE A 1 78 ? -15.352 -4.007 4.167 1.00 0.00 78 PHE B N 6
ATOM 8099 C CA . PHE A 1 78 ? -14.154 -3.203 4.103 1.00 0.00 78 PHE B CA 6
ATOM 8100 C C . PHE A 1 78 ? -14.271 -1.987 3.215 1.00 0.00 78 PHE B C 6
ATOM 8101 O O . PHE A 1 78 ? -15.170 -1.867 2.387 1.00 0.00 78 PHE B O 6
ATOM 8118 N N . TYR A 1 79 ? -13.308 -1.108 3.414 1.00 0.00 79 TYR B N 6
ATOM 8119 C CA . TYR A 1 79 ? -13.199 0.145 2.713 1.00 0.00 79 TYR B CA 6
ATOM 8120 C C . TYR A 1 79 ? -12.145 0.040 1.624 1.00 0.00 79 TYR B C 6
ATOM 8121 O O . TYR A 1 79 ? -11.068 -0.486 1.862 1.00 0.00 79 TYR B O 6
ATOM 8139 N N . CYS A 1 80 ? -12.435 0.541 0.441 1.00 0.00 80 CYS B N 6
ATOM 8140 C CA . CYS A 1 80 ? -11.472 0.477 -0.649 1.00 0.00 80 CYS B CA 6
ATOM 8141 C C . CYS A 1 80 ? -10.442 1.591 -0.509 1.00 0.00 80 CYS B C 6
ATOM 8142 O O . CYS A 1 80 ? -10.414 2.535 -1.287 1.00 0.00 80 CYS B O 6
ATOM 8149 N N . CYS A 1 81 ? -9.601 1.481 0.501 1.00 0.00 81 CYS B N 6
ATOM 8150 C CA . CYS A 1 81 ? -8.591 2.491 0.753 1.00 0.00 81 CYS B CA 6
ATOM 8151 C C . CYS A 1 81 ? -7.499 2.438 -0.304 1.00 0.00 81 CYS B C 6
ATOM 8152 O O . CYS A 1 81 ? -6.966 1.367 -0.612 1.00 0.00 81 CYS B O 6
ATOM 8159 N N . ARG A 1 82 ? -7.183 3.596 -0.867 1.00 0.00 82 ARG B N 6
ATOM 8160 C CA . ARG A 1 82 ? -6.128 3.694 -1.860 1.00 0.00 82 ARG B CA 6
ATOM 8161 C C . ARG A 1 82 ? -5.165 4.803 -1.446 1.00 0.00 82 ARG B C 6
ATOM 8162 O O . ARG A 1 82 ? -5.594 5.892 -1.062 1.00 0.00 82 ARG B O 6
ATOM 8183 N N . PRO A 1 83 ? -3.860 4.512 -1.465 1.00 0.00 83 PRO B N 6
ATOM 8184 C CA . PRO A 1 83 ? -2.811 5.491 -1.155 1.00 0.00 83 PRO B CA 6
ATOM 8185 C C . PRO A 1 83 ? -2.902 6.753 -2.010 1.00 0.00 83 PRO B C 6
ATOM 8186 O O . PRO A 1 83 ? -3.047 6.687 -3.231 1.00 0.00 83 PRO B O 6
ATOM 8197 N N . ARG A 1 84 ? -2.804 7.904 -1.352 1.00 0.00 84 ARG B N 6
ATOM 8198 C CA . ARG A 1 84 ? -2.900 9.189 -2.033 1.00 0.00 84 ARG B CA 6
ATOM 8199 C C . ARG A 1 84 ? -1.585 9.562 -2.702 1.00 0.00 84 ARG B C 6
ATOM 8200 O O . ARG A 1 84 ? -1.564 10.281 -3.699 1.00 0.00 84 ARG B O 6
ATOM 8221 N N . ASN A 1 85 ? -0.498 9.077 -2.128 1.00 0.00 85 ASN B N 6
ATOM 8222 C CA . ASN A 1 85 ? 0.849 9.307 -2.653 1.00 0.00 85 ASN B CA 6
ATOM 8223 C C . ASN A 1 85 ? 1.093 8.445 -3.903 1.00 0.00 85 ASN B C 6
ATOM 8224 O O . ASN A 1 85 ? 0.186 8.246 -4.714 1.00 0.00 85 ASN B O 6
ATOM 8257 N N . TRP A 1 1 ? 7.746 -0.463 -13.862 1.00 0.00 1 TRP B N 7
ATOM 8258 C CA . TRP A 1 1 ? 8.961 -1.305 -13.878 1.00 0.00 1 TRP B CA 7
ATOM 8259 C C . TRP A 1 1 ? 8.591 -2.754 -14.204 1.00 0.00 1 TRP B C 7
ATOM 8260 O O . TRP A 1 1 ? 7.405 -3.078 -14.299 1.00 0.00 1 TRP B O 7
ATOM 8283 N N . ALA A 1 2 ? 9.599 -3.607 -14.413 1.00 0.00 2 ALA B N 7
ATOM 8284 C CA . ALA A 1 2 ? 9.383 -5.035 -14.624 1.00 0.00 2 ALA B CA 7
ATOM 8285 C C . ALA A 1 2 ? 8.478 -5.588 -13.535 1.00 0.00 2 ALA B C 7
ATOM 8286 O O . ALA A 1 2 ? 7.431 -6.181 -13.805 1.00 0.00 2 ALA B O 7
ATOM 8293 N N . GLN A 1 3 ? 8.910 -5.391 -12.303 1.00 0.00 3 GLN B N 7
ATOM 8294 C CA . GLN A 1 3 ? 8.088 -5.623 -11.145 1.00 0.00 3 GLN B CA 7
ATOM 8295 C C . GLN A 1 3 ? 8.009 -4.336 -10.381 1.00 0.00 3 GLN B C 7
ATOM 8296 O O . GLN A 1 3 ? 8.477 -3.298 -10.831 1.00 0.00 3 GLN B O 7
ATOM 8310 N N . ALA A 1 4 ? 7.432 -4.408 -9.230 1.00 0.00 4 ALA B N 7
ATOM 8311 C CA . ALA A 1 4 ? 7.341 -3.254 -8.375 1.00 0.00 4 ALA B CA 7
ATOM 8312 C C . ALA A 1 4 ? 8.514 -3.213 -7.412 1.00 0.00 4 ALA B C 7
ATOM 8313 O O . ALA A 1 4 ? 8.402 -3.596 -6.249 1.00 0.00 4 ALA B O 7
ATOM 8320 N N . LEU A 1 5 ? 9.649 -2.745 -7.919 1.00 0.00 5 LEU B N 7
ATOM 8321 C CA . LEU A 1 5 ? 10.851 -2.553 -7.108 1.00 0.00 5 LEU B CA 7
ATOM 8322 C C . LEU A 1 5 ? 10.733 -1.324 -6.234 1.00 0.00 5 LEU B C 7
ATOM 8323 O O . LEU A 1 5 ? 11.737 -0.765 -5.811 1.00 0.00 5 LEU B O 7
ATOM 8339 N N . LEU A 1 6 ? 9.517 -0.896 -5.989 1.00 0.00 6 LEU B N 7
ATOM 8340 C CA . LEU A 1 6 ? 9.277 0.366 -5.330 1.00 0.00 6 LEU B CA 7
ATOM 8341 C C . LEU A 1 6 ? 7.779 0.511 -5.043 1.00 0.00 6 LEU B C 7
ATOM 8342 O O . LEU A 1 6 ? 7.142 1.494 -5.414 1.00 0.00 6 LEU B O 7
ATOM 8358 N N . PRO A 1 7 ? 7.227 -0.452 -4.281 1.00 0.00 7 PRO B N 7
ATOM 8359 C CA . PRO A 1 7 ? 5.790 -0.729 -4.212 1.00 0.00 7 PRO B CA 7
ATOM 8360 C C . PRO A 1 7 ? 5.065 0.084 -3.153 1.00 0.00 7 PRO B C 7
ATOM 8361 O O . PRO A 1 7 ? 4.250 -0.454 -2.409 1.00 0.00 7 PRO B O 7
ATOM 8372 N N . ILE A 1 8 ? 5.343 1.375 -3.079 1.00 0.00 8 ILE B N 7
ATOM 8373 C CA . ILE A 1 8 ? 4.793 2.165 -1.996 1.00 0.00 8 ILE B CA 7
ATOM 8374 C C . ILE A 1 8 ? 4.537 3.638 -2.390 1.00 0.00 8 ILE B C 7
ATOM 8375 O O . ILE A 1 8 ? 3.556 3.911 -3.070 1.00 0.00 8 ILE B O 7
ATOM 8391 N N . TRP A 1 9 ? 5.421 4.568 -2.003 1.00 0.00 9 TRP B N 7
ATOM 8392 C CA . TRP A 1 9 ? 5.243 6.015 -2.243 1.00 0.00 9 TRP B CA 7
ATOM 8393 C C . TRP A 1 9 ? 5.176 6.409 -3.733 1.00 0.00 9 TRP B C 7
ATOM 8394 O O . TRP A 1 9 ? 5.311 7.586 -4.067 1.00 0.00 9 TRP B O 7
ATOM 8415 N N . THR A 1 10 ? 4.960 5.449 -4.618 1.00 0.00 10 THR B N 7
ATOM 8416 C CA . THR A 1 10 ? 4.815 5.741 -6.038 1.00 0.00 10 THR B CA 7
ATOM 8417 C C . THR A 1 10 ? 3.741 4.844 -6.667 1.00 0.00 10 THR B C 7
ATOM 8418 O O . THR A 1 10 ? 3.138 5.202 -7.678 1.00 0.00 10 THR B O 7
ATOM 8429 N N . TYR A 1 11 ? 3.504 3.680 -6.064 1.00 0.00 11 TYR B N 7
ATOM 8430 C CA . TYR A 1 11 ? 2.431 2.797 -6.504 1.00 0.00 11 TYR B CA 7
ATOM 8431 C C . TYR A 1 11 ? 1.284 2.858 -5.513 1.00 0.00 11 TYR B C 7
ATOM 8432 O O . TYR A 1 11 ? 0.239 3.441 -5.789 1.00 0.00 11 TYR B O 7
ATOM 8450 N N . THR A 1 12 ? 1.503 2.238 -4.356 1.00 0.00 12 THR B N 7
ATOM 8451 C CA . THR A 1 12 ? 0.537 2.230 -3.272 1.00 0.00 12 THR B CA 7
ATOM 8452 C C . THR A 1 12 ? 1.240 2.027 -1.929 1.00 0.00 12 THR B C 7
ATOM 8453 O O . THR A 1 12 ? 1.612 2.996 -1.265 1.00 0.00 12 THR B O 7
ATOM 8464 N N . GLN A 1 13 ? 1.433 0.754 -1.567 1.00 0.00 13 GLN B N 7
ATOM 8465 C CA . GLN A 1 13 ? 2.106 0.340 -0.327 1.00 0.00 13 GLN B CA 7
ATOM 8466 C C . GLN A 1 13 ? 1.848 -1.155 -0.095 1.00 0.00 13 GLN B C 7
ATOM 8467 O O . GLN A 1 13 ? 0.862 -1.540 0.544 1.00 0.00 13 GLN B O 7
ATOM 8500 N N . THR A 1 15 ? 3.545 -5.514 0.047 1.00 0.00 15 THR B N 7
ATOM 8501 C CA . THR A 1 15 ? 4.558 -6.389 0.615 1.00 0.00 15 THR B CA 7
ATOM 8502 C C . THR A 1 15 ? 5.393 -7.054 -0.473 1.00 0.00 15 THR B C 7
ATOM 8503 O O . THR A 1 15 ? 4.859 -7.462 -1.507 1.00 0.00 15 THR B O 7
ATOM 8514 N N . VAL A 1 16 ? 6.696 -7.189 -0.237 1.00 0.00 16 VAL B N 7
ATOM 8515 C CA . VAL A 1 16 ? 7.564 -7.860 -1.207 1.00 0.00 16 VAL B CA 7
ATOM 8516 C C . VAL A 1 16 ? 8.595 -8.727 -0.530 1.00 0.00 16 VAL B C 7
ATOM 8517 O O . VAL A 1 16 ? 8.337 -9.895 -0.242 1.00 0.00 16 VAL B O 7
ATOM 8530 N N . SER A 1 17 ? 9.749 -8.164 -0.262 1.00 0.00 17 SER B N 7
ATOM 8531 C CA . SER A 1 17 ? 10.842 -8.944 0.234 1.00 0.00 17 SER B CA 7
ATOM 8532 C C . SER A 1 17 ? 11.810 -8.076 0.992 1.00 0.00 17 SER B C 7
ATOM 8533 O O . SER A 1 17 ? 11.816 -6.851 0.854 1.00 0.00 17 SER B O 7
ATOM 8541 N N . ALA A 1 18 ? 12.594 -8.725 1.804 1.00 0.00 18 ALA B N 7
ATOM 8542 C CA . ALA A 1 18 ? 13.663 -8.065 2.545 1.00 0.00 18 ALA B CA 7
ATOM 8543 C C . ALA A 1 18 ? 14.695 -7.420 1.609 1.00 0.00 18 ALA B C 7
ATOM 8544 O O . ALA A 1 18 ? 15.045 -6.256 1.802 1.00 0.00 18 ALA B O 7
ATOM 8551 N N . PRO A 1 19 ? 15.203 -8.150 0.584 1.00 0.00 19 PRO B N 7
ATOM 8552 C CA . PRO A 1 19 ? 16.105 -7.574 -0.420 1.00 0.00 19 PRO B CA 7
ATOM 8553 C C . PRO A 1 19 ? 15.546 -6.302 -1.045 1.00 0.00 19 PRO B C 7
ATOM 8554 O O . PRO A 1 19 ? 16.268 -5.326 -1.244 1.00 0.00 19 PRO B O 7
ATOM 8565 N N . LEU A 1 20 ? 14.252 -6.315 -1.338 1.00 0.00 20 LEU B N 7
ATOM 8566 C CA . LEU A 1 20 ? 13.603 -5.195 -1.989 1.00 0.00 20 LEU B CA 7
ATOM 8567 C C . LEU A 1 20 ? 13.438 -4.054 -0.989 1.00 0.00 20 LEU B C 7
ATOM 8568 O O . LEU A 1 20 ? 13.669 -2.888 -1.308 1.00 0.00 20 LEU B O 7
ATOM 8584 N N . PHE A 1 21 ? 13.066 -4.410 0.230 1.00 0.00 21 PHE B N 7
ATOM 8585 C CA . PHE A 1 21 ? 12.880 -3.437 1.294 1.00 0.00 21 PHE B CA 7
ATOM 8586 C C . PHE A 1 21 ? 14.181 -2.714 1.571 1.00 0.00 21 PHE B C 7
ATOM 8587 O O . PHE A 1 21 ? 14.229 -1.485 1.632 1.00 0.00 21 PHE B O 7
ATOM 8604 N N . ALA A 1 22 ? 15.236 -3.499 1.721 1.00 0.00 22 ALA B N 7
ATOM 8605 C CA . ALA A 1 22 ? 16.545 -2.970 2.036 1.00 0.00 22 ALA B CA 7
ATOM 8606 C C . ALA A 1 22 ? 17.025 -2.058 0.923 1.00 0.00 22 ALA B C 7
ATOM 8607 O O . ALA A 1 22 ? 17.714 -1.072 1.166 1.00 0.00 22 ALA B O 7
ATOM 8614 N N . ALA A 1 23 ? 16.617 -2.384 -0.296 1.00 0.00 23 ALA B N 7
ATOM 8615 C CA . ALA A 1 23 ? 16.978 -1.613 -1.470 1.00 0.00 23 ALA B CA 7
ATOM 8616 C C . ALA A 1 23 ? 16.259 -0.271 -1.470 1.00 0.00 23 ALA B C 7
ATOM 8617 O O . ALA A 1 23 ? 16.812 0.748 -1.884 1.00 0.00 23 ALA B O 7
ATOM 8624 N N . LEU A 1 24 ? 15.028 -0.276 -0.982 1.00 0.00 24 LEU B N 7
ATOM 8625 C CA . LEU A 1 24 ? 14.221 0.933 -0.916 1.00 0.00 24 LEU B CA 7
ATOM 8626 C C . LEU A 1 24 ? 14.712 1.838 0.193 1.00 0.00 24 LEU B C 7
ATOM 8627 O O . LEU A 1 24 ? 14.756 3.057 0.052 1.00 0.00 24 LEU B O 7
ATOM 8643 N N . VAL A 1 25 ? 15.100 1.236 1.293 1.00 0.00 25 VAL B N 7
ATOM 8644 C CA . VAL A 1 25 ? 15.672 1.981 2.394 1.00 0.00 25 VAL B CA 7
ATOM 8645 C C . VAL A 1 25 ? 17.031 2.520 1.991 1.00 0.00 25 VAL B C 7
ATOM 8646 O O . VAL A 1 25 ? 17.452 3.594 2.421 1.00 0.00 25 VAL B O 7
ATOM 8659 N N . ALA A 1 26 ? 17.682 1.782 1.115 1.00 0.00 26 ALA B N 7
ATOM 8660 C CA . ALA A 1 26 ? 19.029 2.125 0.684 1.00 0.00 26 ALA B CA 7
ATOM 8661 C C . ALA A 1 26 ? 19.017 3.226 -0.371 1.00 0.00 26 ALA B C 7
ATOM 8662 O O . ALA A 1 26 ? 19.983 3.975 -0.506 1.00 0.00 26 ALA B O 7
ATOM 8669 N N . ALA A 1 27 ? 17.926 3.322 -1.119 1.00 0.00 27 ALA B N 7
ATOM 8670 C CA . ALA A 1 27 ? 17.835 4.290 -2.200 1.00 0.00 27 ALA B CA 7
ATOM 8671 C C . ALA A 1 27 ? 16.973 5.493 -1.827 1.00 0.00 27 ALA B C 7
ATOM 8672 O O . ALA A 1 27 ? 17.145 6.580 -2.380 1.00 0.00 27 ALA B O 7
ATOM 8679 N N . TYR A 1 28 ? 16.046 5.307 -0.898 1.00 0.00 28 TYR B N 7
ATOM 8680 C CA . TYR A 1 28 ? 15.107 6.367 -0.552 1.00 0.00 28 TYR B CA 7
ATOM 8681 C C . TYR A 1 28 ? 15.260 6.796 0.900 1.00 0.00 28 TYR B C 7
ATOM 8682 O O . TYR A 1 28 ? 15.576 7.950 1.185 1.00 0.00 28 TYR B O 7
ATOM 8700 N N . GLY A 1 29 ? 15.042 5.864 1.815 1.00 0.00 29 GLY B N 7
ATOM 8701 C CA . GLY A 1 29 ? 15.101 6.185 3.217 1.00 0.00 29 GLY B CA 7
ATOM 8702 C C . GLY A 1 29 ? 14.063 5.421 3.989 1.00 0.00 29 GLY B C 7
ATOM 8703 O O . GLY A 1 29 ? 12.876 5.491 3.665 1.00 0.00 29 GLY B O 7
ATOM 8707 N N . ILE A 1 30 ? 14.514 4.693 5.003 1.00 0.00 30 ILE B N 7
ATOM 8708 C CA . ILE A 1 30 ? 13.655 3.829 5.816 1.00 0.00 30 ILE B CA 7
ATOM 8709 C C . ILE A 1 30 ? 12.340 4.507 6.189 1.00 0.00 30 ILE B C 7
ATOM 8710 O O . ILE A 1 30 ? 11.288 3.878 6.161 1.00 0.00 30 ILE B O 7
ATOM 8726 N N . TYR A 1 31 ? 12.402 5.804 6.456 1.00 0.00 31 TYR B N 7
ATOM 8727 C CA . TYR A 1 31 ? 11.294 6.514 7.049 1.00 0.00 31 TYR B CA 7
ATOM 8728 C C . TYR A 1 31 ? 10.091 6.519 6.123 1.00 0.00 31 TYR B C 7
ATOM 8729 O O . TYR A 1 31 ? 8.986 6.351 6.585 1.00 0.00 31 TYR B O 7
ATOM 8747 N N . ALA A 1 32 ? 10.336 6.652 4.816 1.00 0.00 32 ALA B N 7
ATOM 8748 C CA . ALA A 1 32 ? 9.277 6.721 3.812 1.00 0.00 32 ALA B CA 7
ATOM 8749 C C . ALA A 1 32 ? 8.851 5.316 3.451 1.00 0.00 32 ALA B C 7
ATOM 8750 O O . ALA A 1 32 ? 7.693 5.061 3.135 1.00 0.00 32 ALA B O 7
ATOM 8757 N N . VAL A 1 33 ? 9.808 4.409 3.539 1.00 0.00 33 VAL B N 7
ATOM 8758 C CA . VAL A 1 33 ? 9.587 3.004 3.265 1.00 0.00 33 VAL B CA 7
ATOM 8759 C C . VAL A 1 33 ? 8.587 2.421 4.267 1.00 0.00 33 VAL B C 7
ATOM 8760 O O . VAL A 1 33 ? 7.571 1.851 3.886 1.00 0.00 33 VAL B O 7
ATOM 8773 N N . THR A 1 34 ? 8.848 2.615 5.549 1.00 0.00 34 THR B N 7
ATOM 8774 C CA . THR A 1 34 ? 7.932 2.154 6.585 1.00 0.00 34 THR B CA 7
ATOM 8775 C C . THR A 1 34 ? 6.971 3.281 6.994 1.00 0.00 34 THR B C 7
ATOM 8776 O O . THR A 1 34 ? 6.307 3.218 8.031 1.00 0.00 34 THR B O 7
ATOM 8787 N N . ARG A 1 35 ? 6.908 4.314 6.165 1.00 0.00 35 ARG B N 7
ATOM 8788 C CA . ARG A 1 35 ? 5.983 5.419 6.364 1.00 0.00 35 ARG B CA 7
ATOM 8789 C C . ARG A 1 35 ? 4.618 5.061 5.826 1.00 0.00 35 ARG B C 7
ATOM 8790 O O . ARG A 1 35 ? 3.638 4.965 6.564 1.00 0.00 35 ARG B O 7
ATOM 8811 N N . TYR A 1 36 ? 4.572 4.848 4.530 1.00 0.00 36 TYR B N 7
ATOM 8812 C CA . TYR A 1 36 ? 3.313 4.668 3.846 1.00 0.00 36 TYR B CA 7
ATOM 8813 C C . TYR A 1 36 ? 2.744 3.270 4.068 1.00 0.00 36 TYR B C 7
ATOM 8814 O O . TYR A 1 36 ? 1.642 3.129 4.601 1.00 0.00 36 TYR B O 7
ATOM 8832 N N . GLY A 1 37 ? 3.478 2.235 3.705 1.00 0.00 37 GLY B N 7
ATOM 8833 C CA . GLY A 1 37 ? 2.984 0.904 3.984 1.00 0.00 37 GLY B CA 7
ATOM 8834 C C . GLY A 1 37 ? 3.637 -0.196 3.185 1.00 0.00 37 GLY B C 7
ATOM 8835 O O . GLY A 1 37 ? 2.963 -1.149 2.795 1.00 0.00 37 GLY B O 7
ATOM 8839 N N . ILE A 1 38 ? 4.932 -0.080 2.931 1.00 0.00 38 ILE B N 7
ATOM 8840 C CA . ILE A 1 38 ? 5.679 -1.191 2.358 1.00 0.00 38 ILE B CA 7
ATOM 8841 C C . ILE A 1 38 ? 5.663 -2.341 3.355 1.00 0.00 38 ILE B C 7
ATOM 8842 O O . ILE A 1 38 ? 5.259 -2.169 4.510 1.00 0.00 38 ILE B O 7
ATOM 8858 N N . LYS A 1 39 ? 6.105 -3.503 2.940 1.00 0.00 39 LYS B N 7
ATOM 8859 C CA . LYS A 1 39 ? 6.325 -4.556 3.889 1.00 0.00 39 LYS B CA 7
ATOM 8860 C C . LYS A 1 39 ? 7.500 -5.439 3.492 1.00 0.00 39 LYS B C 7
ATOM 8861 O O . LYS A 1 39 ? 7.598 -5.898 2.348 1.00 0.00 39 LYS B O 7
ATOM 8880 N N . LYS A 1 40 ? 8.380 -5.684 4.462 1.00 0.00 40 LYS B N 7
ATOM 8881 C CA . LYS A 1 40 ? 9.587 -6.466 4.250 1.00 0.00 40 LYS B CA 7
ATOM 8882 C C . LYS A 1 40 ? 9.282 -7.965 4.253 1.00 0.00 40 LYS B C 7
ATOM 8883 O O . LYS A 1 40 ? 9.929 -8.748 4.951 1.00 0.00 40 LYS B O 7
ATOM 8902 N N . ALA A 1 41 ? 8.292 -8.339 3.461 1.00 0.00 41 ALA B N 7
ATOM 8903 C CA . ALA A 1 41 ? 7.838 -9.724 3.353 1.00 0.00 41 ALA B CA 7
ATOM 8904 C C . ALA A 1 41 ? 7.401 -10.288 4.699 1.00 0.00 41 ALA B C 7
ATOM 8905 O O . ALA A 1 41 ? 7.987 -11.238 5.213 1.00 0.00 41 ALA B O 7
ATOM 8912 N N . ARG A 1 42 ? 6.368 -9.688 5.262 1.00 0.00 42 ARG B N 7
ATOM 8913 C CA . ARG A 1 42 ? 5.737 -10.207 6.464 1.00 0.00 42 ARG B CA 7
ATOM 8914 C C . ARG A 1 42 ? 4.251 -9.864 6.423 1.00 0.00 42 ARG B C 7
ATOM 8915 O O . ARG A 1 42 ? 3.567 -9.860 7.443 1.00 0.00 42 ARG B O 7
ATOM 8936 N N . THR A 1 43 ? 3.768 -9.583 5.208 1.00 0.00 43 THR B N 7
ATOM 8937 C CA . THR A 1 43 ? 2.375 -9.223 4.972 1.00 0.00 43 THR B CA 7
ATOM 8938 C C . THR A 1 43 ? 2.028 -7.856 5.584 1.00 0.00 43 THR B C 7
ATOM 8939 O O . THR A 1 43 ? 2.277 -7.592 6.759 1.00 0.00 43 THR B O 7
ATOM 8950 N N . ARG A 1 44 ? 1.488 -6.970 4.748 1.00 0.00 44 ARG B N 7
ATOM 8951 C CA . ARG A 1 44 ? 1.068 -5.642 5.183 1.00 0.00 44 ARG B CA 7
ATOM 8952 C C . ARG A 1 44 ? -0.063 -5.779 6.200 1.00 0.00 44 ARG B C 7
ATOM 8953 O O . ARG A 1 44 ? -0.063 -5.118 7.237 1.00 0.00 44 ARG B O 7
ATOM 8974 N N . ASN A 1 45 ? -1.020 -6.644 5.883 1.00 0.00 45 ASN B N 7
ATOM 8975 C CA . ASN A 1 45 ? -2.176 -6.879 6.738 1.00 0.00 45 ASN B CA 7
ATOM 8976 C C . ASN A 1 45 ? -2.989 -8.066 6.225 1.00 0.00 45 ASN B C 7
ATOM 8977 O O . ASN A 1 45 ? -2.722 -8.586 5.139 1.00 0.00 45 ASN B O 7
ATOM 8988 N N . ASP A 1 46 ? -3.976 -8.495 7.007 1.00 0.00 46 ASP B N 7
ATOM 8989 C CA . ASP A 1 46 ? -4.853 -9.587 6.592 1.00 0.00 46 ASP B CA 7
ATOM 8990 C C . ASP A 1 46 ? -5.919 -9.054 5.661 1.00 0.00 46 ASP B C 7
ATOM 8991 O O . ASP A 1 46 ? -6.650 -9.817 5.037 1.00 0.00 46 ASP B O 7
ATOM 9000 N N . SER A 1 47 ? -6.021 -7.731 5.610 1.00 0.00 47 SER B N 7
ATOM 9001 C CA . SER A 1 47 ? -6.946 -7.061 4.728 1.00 0.00 47 SER B CA 7
ATOM 9002 C C . SER A 1 47 ? -6.700 -7.494 3.283 1.00 0.00 47 SER B C 7
ATOM 9003 O O . SER A 1 47 ? -5.605 -7.938 2.941 1.00 0.00 47 SER B O 7
ATOM 9011 N N . HIS A 1 48 ? -7.720 -7.383 2.447 1.00 0.00 48 HIS B N 7
ATOM 9012 C CA . HIS A 1 48 ? -7.676 -7.969 1.108 1.00 0.00 48 HIS B CA 7
ATOM 9013 C C . HIS A 1 48 ? -7.532 -6.874 0.060 1.00 0.00 48 HIS B C 7
ATOM 9014 O O . HIS A 1 48 ? -7.510 -5.700 0.394 1.00 0.00 48 HIS B O 7
ATOM 9029 N N . GLN A 1 49 ? -7.420 -7.255 -1.202 1.00 0.00 49 GLN B N 7
ATOM 9030 C CA . GLN A 1 49 ? -7.336 -6.278 -2.277 1.00 0.00 49 GLN B CA 7
ATOM 9031 C C . GLN A 1 49 ? -8.679 -6.060 -2.952 1.00 0.00 49 GLN B C 7
ATOM 9032 O O . GLN A 1 49 ? -9.608 -6.851 -2.805 1.00 0.00 49 GLN B O 7
ATOM 9046 N N . CYS A 1 50 ? -8.751 -4.972 -3.695 1.00 0.00 50 CYS B N 7
ATOM 9047 C CA . CYS A 1 50 ? -9.908 -4.656 -4.518 1.00 0.00 50 CYS B CA 7
ATOM 9048 C C . CYS A 1 50 ? -9.420 -4.020 -5.812 1.00 0.00 50 CYS B C 7
ATOM 9049 O O . CYS A 1 50 ? -8.536 -3.156 -5.784 1.00 0.00 50 CYS B O 7
ATOM 9056 N N . ALA A 1 51 ? -9.943 -4.498 -6.944 1.00 0.00 51 ALA B N 7
ATOM 9057 C CA . ALA A 1 51 ? -9.450 -4.115 -8.274 1.00 0.00 51 ALA B CA 7
ATOM 9058 C C . ALA A 1 51 ? -8.053 -4.696 -8.514 1.00 0.00 51 ALA B C 7
ATOM 9059 O O . ALA A 1 51 ? -7.523 -4.657 -9.622 1.00 0.00 51 ALA B O 7
ATOM 9066 N N . ASN A 1 52 ? -7.471 -5.219 -7.438 1.00 0.00 52 ASN B N 7
ATOM 9067 C CA . ASN A 1 52 ? -6.196 -5.922 -7.453 1.00 0.00 52 ASN B CA 7
ATOM 9068 C C . ASN A 1 52 ? -5.039 -5.030 -7.893 1.00 0.00 52 ASN B C 7
ATOM 9069 O O . ASN A 1 52 ? -3.957 -5.524 -8.204 1.00 0.00 52 ASN B O 7
ATOM 9080 N N . ASN A 1 53 ? -5.253 -3.721 -7.889 1.00 0.00 53 ASN B N 7
ATOM 9081 C CA . ASN A 1 53 ? -4.214 -2.781 -8.304 1.00 0.00 53 ASN B CA 7
ATOM 9082 C C . ASN A 1 53 ? -4.553 -1.361 -7.872 1.00 0.00 53 ASN B C 7
ATOM 9083 O O . ASN A 1 53 ? -3.673 -0.611 -7.442 1.00 0.00 53 ASN B O 7
ATOM 9094 N N . ARG A 1 54 ? -5.828 -0.996 -7.997 1.00 0.00 54 ARG B N 7
ATOM 9095 C CA . ARG A 1 54 ? -6.298 0.330 -7.609 1.00 0.00 54 ARG B CA 7
ATOM 9096 C C . ARG A 1 54 ? -5.938 0.645 -6.167 1.00 0.00 54 ARG B C 7
ATOM 9097 O O . ARG A 1 54 ? -5.193 1.584 -5.889 1.00 0.00 54 ARG B O 7
ATOM 9118 N N . GLY A 1 55 ? -6.472 -0.146 -5.256 1.00 0.00 55 GLY B N 7
ATOM 9119 C CA . GLY A 1 55 ? -6.226 0.078 -3.856 1.00 0.00 55 GLY B CA 7
ATOM 9120 C C . GLY A 1 55 ? -6.244 -1.208 -3.076 1.00 0.00 55 GLY B C 7
ATOM 9121 O O . GLY A 1 55 ? -6.180 -2.301 -3.653 1.00 0.00 55 GLY B O 7
ATOM 9125 N N . TRP A 1 56 ? -6.336 -1.086 -1.770 1.00 0.00 56 TRP B N 7
ATOM 9126 C CA . TRP A 1 56 ? -6.356 -2.244 -0.908 1.00 0.00 56 TRP B CA 7
ATOM 9127 C C . TRP A 1 56 ? -7.478 -2.101 0.102 1.00 0.00 56 TRP B C 7
ATOM 9128 O O . TRP A 1 56 ? -7.616 -1.061 0.747 1.00 0.00 56 TRP B O 7
ATOM 9149 N N . CYS A 1 57 ? -8.283 -3.137 0.200 1.00 0.00 57 CYS B N 7
ATOM 9150 C CA . CYS A 1 57 ? -9.354 -3.202 1.173 1.00 0.00 57 CYS B CA 7
ATOM 9151 C C . CYS A 1 57 ? -8.786 -3.128 2.579 1.00 0.00 57 CYS B C 7
ATOM 9152 O O . CYS A 1 57 ? -8.114 -4.046 3.013 1.00 0.00 57 CYS B O 7
ATOM 9159 N N . ARG A 1 58 ? -9.047 -2.036 3.277 1.00 0.00 58 ARG B N 7
ATOM 9160 C CA . ARG A 1 58 ? -8.550 -1.852 4.634 1.00 0.00 58 ARG B CA 7
ATOM 9161 C C . ARG A 1 58 ? -9.681 -1.402 5.542 1.00 0.00 58 ARG B C 7
ATOM 9162 O O . ARG A 1 58 ? -10.738 -0.985 5.078 1.00 0.00 58 ARG B O 7
ATOM 9183 N N . LYS A 1 59 ? -9.448 -1.504 6.840 1.00 0.00 59 LYS B N 7
ATOM 9184 C CA . LYS A 1 59 ? -10.473 -1.223 7.842 1.00 0.00 59 LYS B CA 7
ATOM 9185 C C . LYS A 1 59 ? -10.622 0.268 8.081 1.00 0.00 59 LYS B C 7
ATOM 9186 O O . LYS A 1 59 ? -11.655 0.728 8.572 1.00 0.00 59 LYS B O 7
ATOM 9205 N N . SER A 1 60 ? -9.584 1.004 7.734 1.00 0.00 60 SER B N 7
ATOM 9206 C CA . SER A 1 60 ? -9.562 2.443 7.894 1.00 0.00 60 SER B CA 7
ATOM 9207 C C . SER A 1 60 ? -8.274 2.975 7.299 1.00 0.00 60 SER B C 7
ATOM 9208 O O . SER A 1 60 ? -7.204 2.381 7.467 1.00 0.00 60 SER B O 7
ATOM 9216 N N . CYS A 1 61 ? -8.388 4.078 6.598 1.00 0.00 61 CYS B N 7
ATOM 9217 C CA . CYS A 1 61 ? -7.283 4.613 5.827 1.00 0.00 61 CYS B CA 7
ATOM 9218 C C . CYS A 1 61 ? -6.355 5.439 6.706 1.00 0.00 61 CYS B C 7
ATOM 9219 O O . CYS A 1 61 ? -6.800 6.146 7.614 1.00 0.00 61 CYS B O 7
ATOM 9226 N N . PHE A 1 62 ? -5.061 5.332 6.436 1.00 0.00 62 PHE B N 7
ATOM 9227 C CA . PHE A 1 62 ? -4.046 6.033 7.211 1.00 0.00 62 PHE B CA 7
ATOM 9228 C C . PHE A 1 62 ? -4.054 7.516 6.859 1.00 0.00 62 PHE B C 7
ATOM 9229 O O . PHE A 1 62 ? -4.789 7.945 5.968 1.00 0.00 62 PHE B O 7
ATOM 9246 N N . GLY A 1 63 ? -3.206 8.291 7.527 1.00 0.00 63 GLY B N 7
ATOM 9247 C CA . GLY A 1 63 ? -3.138 9.722 7.269 1.00 0.00 63 GLY B CA 7
ATOM 9248 C C . GLY A 1 63 ? -2.386 10.050 5.991 1.00 0.00 63 GLY B C 7
ATOM 9249 O O . GLY A 1 63 ? -1.666 11.046 5.918 1.00 0.00 63 GLY B O 7
ATOM 9253 N N . HIS A 1 64 ? -2.559 9.199 4.987 1.00 0.00 64 HIS B N 7
ATOM 9254 C CA . HIS A 1 64 ? -1.935 9.377 3.684 1.00 0.00 64 HIS B CA 7
ATOM 9255 C C . HIS A 1 64 ? -2.711 8.590 2.633 1.00 0.00 64 HIS B C 7
ATOM 9256 O O . HIS A 1 64 ? -2.147 8.114 1.648 1.00 0.00 64 HIS B O 7
ATOM 9271 N N . GLU A 1 65 ? -4.016 8.482 2.844 1.00 0.00 65 GLU B N 7
ATOM 9272 C CA . GLU A 1 65 ? -4.884 7.681 1.984 1.00 0.00 65 GLU B CA 7
ATOM 9273 C C . GLU A 1 65 ? -6.233 8.363 1.806 1.00 0.00 65 GLU B C 7
ATOM 9274 O O . GLU A 1 65 ? -6.422 9.501 2.226 1.00 0.00 65 GLU B O 7
ATOM 9286 N N . TYR A 1 66 ? -7.146 7.668 1.152 1.00 0.00 66 TYR B N 7
ATOM 9287 C CA . TYR A 1 66 ? -8.536 8.085 1.053 1.00 0.00 66 TYR B CA 7
ATOM 9288 C C . TYR A 1 66 ? -9.369 6.885 0.634 1.00 0.00 66 TYR B C 7
ATOM 9289 O O . TYR A 1 66 ? -8.864 5.990 -0.051 1.00 0.00 66 TYR B O 7
ATOM 9307 N N . ILE A 1 67 ? -10.622 6.840 1.060 1.00 0.00 67 ILE B N 7
ATOM 9308 C CA . ILE A 1 67 ? -11.470 5.712 0.721 1.00 0.00 67 ILE B CA 7
ATOM 9309 C C . ILE A 1 67 ? -11.931 5.821 -0.717 1.00 0.00 67 ILE B C 7
ATOM 9310 O O . ILE A 1 67 ? -12.678 6.733 -1.077 1.00 0.00 67 ILE B O 7
ATOM 9326 N N . ASP A 1 68 ? -11.465 4.906 -1.538 1.00 0.00 68 ASP B N 7
ATOM 9327 C CA . ASP A 1 68 ? -11.941 4.798 -2.896 1.00 0.00 68 ASP B CA 7
ATOM 9328 C C . ASP A 1 68 ? -13.078 3.811 -2.917 1.00 0.00 68 ASP B C 7
ATOM 9329 O O . ASP A 1 68 ? -12.994 2.739 -2.327 1.00 0.00 68 ASP B O 7
ATOM 9338 N N . TRP A 1 69 ? -14.156 4.178 -3.550 1.00 0.00 69 TRP B N 7
ATOM 9339 C CA . TRP A 1 69 ? -15.313 3.323 -3.579 1.00 0.00 69 TRP B CA 7
ATOM 9340 C C . TRP A 1 69 ? -15.379 2.601 -4.900 1.00 0.00 69 TRP B C 7
ATOM 9341 O O . TRP A 1 69 ? -14.338 2.233 -5.435 1.00 0.00 69 TRP B O 7
ATOM 9362 N N . TYR A 1 70 ? -16.594 2.390 -5.403 1.00 0.00 70 TYR B N 7
ATOM 9363 C CA . TYR A 1 70 ? -16.884 1.493 -6.533 1.00 0.00 70 TYR B CA 7
ATOM 9364 C C . TYR A 1 70 ? -16.579 0.075 -6.083 1.00 0.00 70 TYR B C 7
ATOM 9365 O O . TYR A 1 70 ? -17.436 -0.802 -6.075 1.00 0.00 70 TYR B O 7
ATOM 9383 N N . TYR A 1 71 ? -15.348 -0.077 -5.651 1.00 0.00 71 TYR B N 7
ATOM 9384 C CA . TYR A 1 71 ? -14.755 -1.320 -5.237 1.00 0.00 71 TYR B CA 7
ATOM 9385 C C . TYR A 1 71 ? -15.039 -1.646 -3.771 1.00 0.00 71 TYR B C 7
ATOM 9386 O O . TYR A 1 71 ? -15.109 -2.811 -3.397 1.00 0.00 71 TYR B O 7
ATOM 9404 N N . THR A 1 72 ? -15.196 -0.619 -2.943 1.00 0.00 72 THR B N 7
ATOM 9405 C CA . THR A 1 72 ? -15.410 -0.815 -1.507 1.00 0.00 72 THR B CA 7
ATOM 9406 C C . THR A 1 72 ? -16.645 -1.690 -1.233 1.00 0.00 72 THR B C 7
ATOM 9407 O O . THR A 1 72 ? -16.707 -2.411 -0.238 1.00 0.00 72 THR B O 7
ATOM 9418 N N . ASP A 1 73 ? -17.585 -1.673 -2.156 1.00 0.00 73 ASP B N 7
ATOM 9419 C CA . ASP A 1 73 ? -18.833 -2.400 -2.008 1.00 0.00 73 ASP B CA 7
ATOM 9420 C C . ASP A 1 73 ? -18.758 -3.738 -2.735 1.00 0.00 73 ASP B C 7
ATOM 9421 O O . ASP A 1 73 ? -19.458 -4.687 -2.382 1.00 0.00 73 ASP B O 7
ATOM 9430 N N . VAL A 1 74 ? -17.885 -3.818 -3.739 1.00 0.00 74 VAL B N 7
ATOM 9431 C CA . VAL A 1 74 ? -17.636 -5.086 -4.421 1.00 0.00 74 VAL B CA 7
ATOM 9432 C C . VAL A 1 74 ? -16.789 -5.956 -3.506 1.00 0.00 74 VAL B C 7
ATOM 9433 O O . VAL A 1 74 ? -16.834 -7.185 -3.553 1.00 0.00 74 VAL B O 7
ATOM 9446 N N . CYS A 1 75 ? -16.010 -5.276 -2.678 1.00 0.00 75 CYS B N 7
ATOM 9447 C CA . CYS A 1 75 ? -15.253 -5.903 -1.621 1.00 0.00 75 CYS B CA 7
ATOM 9448 C C . CYS A 1 75 ? -16.171 -6.123 -0.429 1.00 0.00 75 CYS B C 7
ATOM 9449 O O . CYS A 1 75 ? -16.097 -7.143 0.256 1.00 0.00 75 CYS B O 7
ATOM 9456 N N . GLY A 1 76 ? -17.046 -5.148 -0.193 1.00 0.00 76 GLY B N 7
ATOM 9457 C CA . GLY A 1 76 ? -18.112 -5.323 0.775 1.00 0.00 76 GLY B CA 7
ATOM 9458 C C . GLY A 1 76 ? -17.693 -5.099 2.217 1.00 0.00 76 GLY B C 7
ATOM 9459 O O . GLY A 1 76 ? -18.241 -4.230 2.893 1.00 0.00 76 GLY B O 7
ATOM 9463 N N . SER A 1 77 ? -16.725 -5.869 2.695 1.00 0.00 77 SER B N 7
ATOM 9464 C CA . SER A 1 77 ? -16.389 -5.862 4.111 1.00 0.00 77 SER B CA 7
ATOM 9465 C C . SER A 1 77 ? -15.309 -4.839 4.433 1.00 0.00 77 SER B C 7
ATOM 9466 O O . SER A 1 77 ? -15.065 -4.535 5.602 1.00 0.00 77 SER B O 7
ATOM 9474 N N . PHE A 1 78 ? -14.660 -4.301 3.411 1.00 0.00 78 PHE B N 7
ATOM 9475 C CA . PHE A 1 78 ? -13.570 -3.385 3.646 1.00 0.00 78 PHE B CA 7
ATOM 9476 C C . PHE A 1 78 ? -13.660 -2.114 2.839 1.00 0.00 78 PHE B C 7
ATOM 9477 O O . PHE A 1 78 ? -14.475 -1.982 1.926 1.00 0.00 78 PHE B O 7
ATOM 9494 N N . TYR A 1 79 ? -12.792 -1.190 3.211 1.00 0.00 79 TYR B N 7
ATOM 9495 C CA . TYR A 1 79 ? -12.688 0.102 2.582 1.00 0.00 79 TYR B CA 7
ATOM 9496 C C . TYR A 1 79 ? -11.511 0.123 1.615 1.00 0.00 79 TYR B C 7
ATOM 9497 O O . TYR A 1 79 ? -10.383 -0.142 2.012 1.00 0.00 79 TYR B O 7
ATOM 9515 N N . CYS A 1 80 ? -11.763 0.437 0.358 1.00 0.00 80 CYS B N 7
ATOM 9516 C CA . CYS A 1 80 ? -10.702 0.438 -0.643 1.00 0.00 80 CYS B CA 7
ATOM 9517 C C . CYS A 1 80 ? -9.823 1.672 -0.484 1.00 0.00 80 CYS B C 7
ATOM 9518 O O . CYS A 1 80 ? -10.035 2.689 -1.137 1.00 0.00 80 CYS B O 7
ATOM 9525 N N . CYS A 1 81 ? -8.843 1.591 0.394 1.00 0.00 81 CYS B N 7
ATOM 9526 C CA . CYS A 1 81 ? -7.969 2.719 0.646 1.00 0.00 81 CYS B CA 7
ATOM 9527 C C . CYS A 1 81 ? -6.921 2.869 -0.453 1.00 0.00 81 CYS B C 7
ATOM 9528 O O . CYS A 1 81 ? -6.086 1.983 -0.662 1.00 0.00 81 CYS B O 7
ATOM 9535 N N . ARG A 1 82 ? -6.996 3.983 -1.175 1.00 0.00 82 ARG B N 7
ATOM 9536 C CA . ARG A 1 82 ? -5.981 4.330 -2.161 1.00 0.00 82 ARG B CA 7
ATOM 9537 C C . ARG A 1 82 ? -5.143 5.484 -1.615 1.00 0.00 82 ARG B C 7
ATOM 9538 O O . ARG A 1 82 ? -5.656 6.584 -1.424 1.00 0.00 82 ARG B O 7
ATOM 9559 N N . PRO A 1 83 ? -3.865 5.225 -1.296 1.00 0.00 83 PRO B N 7
ATOM 9560 C CA . PRO A 1 83 ? -2.939 6.246 -0.788 1.00 0.00 83 PRO B CA 7
ATOM 9561 C C . PRO A 1 83 ? -2.988 7.563 -1.562 1.00 0.00 83 PRO B C 7
ATOM 9562 O O . PRO A 1 83 ? -2.832 7.594 -2.783 1.00 0.00 83 PRO B O 7
ATOM 9573 N N . ARG A 1 84 ? -3.189 8.648 -0.820 1.00 0.00 84 ARG B N 7
ATOM 9574 C CA . ARG A 1 84 ? -3.274 9.988 -1.381 1.00 0.00 84 ARG B CA 7
ATOM 9575 C C . ARG A 1 84 ? -1.880 10.464 -1.754 1.00 0.00 84 ARG B C 7
ATOM 9576 O O . ARG A 1 84 ? -1.697 11.288 -2.650 1.00 0.00 84 ARG B O 7
ATOM 9597 N N . ASN A 1 85 ? -0.913 9.914 -1.038 1.00 0.00 85 ASN B N 7
ATOM 9598 C CA . ASN A 1 85 ? 0.500 10.222 -1.223 1.00 0.00 85 ASN B CA 7
ATOM 9599 C C . ASN A 1 85 ? 0.926 10.099 -2.682 1.00 0.00 85 ASN B C 7
ATOM 9600 O O . ASN A 1 85 ? 1.519 11.017 -3.249 1.00 0.00 85 ASN B O 7
ATOM 9633 N N . TRP A 1 1 ? 9.234 -2.324 -14.198 1.00 0.00 1 TRP B N 8
ATOM 9634 C CA . TRP A 1 1 ? 10.378 -3.252 -14.090 1.00 0.00 1 TRP B CA 8
ATOM 9635 C C . TRP A 1 1 ? 9.878 -4.642 -13.727 1.00 0.00 1 TRP B C 8
ATOM 9636 O O . TRP A 1 1 ? 8.763 -4.777 -13.219 1.00 0.00 1 TRP B O 8
ATOM 9659 N N . ALA A 1 2 ? 10.679 -5.669 -14.006 1.00 0.00 2 ALA B N 8
ATOM 9660 C CA . ALA A 1 2 ? 10.311 -7.038 -13.678 1.00 0.00 2 ALA B CA 8
ATOM 9661 C C . ALA A 1 2 ? 9.909 -7.137 -12.211 1.00 0.00 2 ALA B C 8
ATOM 9662 O O . ALA A 1 2 ? 8.821 -7.614 -11.874 1.00 0.00 2 ALA B O 8
ATOM 9669 N N . GLN A 1 3 ? 10.789 -6.657 -11.352 1.00 0.00 3 GLN B N 8
ATOM 9670 C CA . GLN A 1 3 ? 10.518 -6.547 -9.936 1.00 0.00 3 GLN B CA 8
ATOM 9671 C C . GLN A 1 3 ? 10.341 -5.087 -9.592 1.00 0.00 3 GLN B C 8
ATOM 9672 O O . GLN A 1 3 ? 11.259 -4.293 -9.750 1.00 0.00 3 GLN B O 8
ATOM 9686 N N . ALA A 1 4 ? 9.154 -4.738 -9.158 1.00 0.00 4 ALA B N 8
ATOM 9687 C CA . ALA A 1 4 ? 8.860 -3.389 -8.731 1.00 0.00 4 ALA B CA 8
ATOM 9688 C C . ALA A 1 4 ? 9.725 -3.020 -7.539 1.00 0.00 4 ALA B C 8
ATOM 9689 O O . ALA A 1 4 ? 9.348 -3.207 -6.386 1.00 0.00 4 ALA B O 8
ATOM 9696 N N . LEU A 1 5 ? 10.905 -2.527 -7.852 1.00 0.00 5 LEU B N 8
ATOM 9697 C CA . LEU A 1 5 ? 11.859 -2.039 -6.872 1.00 0.00 5 LEU B CA 8
ATOM 9698 C C . LEU A 1 5 ? 11.444 -0.676 -6.345 1.00 0.00 5 LEU B C 8
ATOM 9699 O O . LEU A 1 5 ? 12.264 0.090 -5.848 1.00 0.00 5 LEU B O 8
ATOM 9715 N N . LEU A 1 6 ? 10.172 -0.385 -6.470 1.00 0.00 6 LEU B N 8
ATOM 9716 C CA . LEU A 1 6 ? 9.638 0.909 -6.111 1.00 0.00 6 LEU B CA 8
ATOM 9717 C C . LEU A 1 6 ? 8.125 0.802 -5.882 1.00 0.00 6 LEU B C 8
ATOM 9718 O O . LEU A 1 6 ? 7.367 1.687 -6.264 1.00 0.00 6 LEU B O 8
ATOM 9734 N N . PRO A 1 7 ? 7.683 -0.249 -5.156 1.00 0.00 7 PRO B N 8
ATOM 9735 C CA . PRO A 1 7 ? 6.292 -0.698 -5.150 1.00 0.00 7 PRO B CA 8
ATOM 9736 C C . PRO A 1 7 ? 5.437 -0.020 -4.091 1.00 0.00 7 PRO B C 8
ATOM 9737 O O . PRO A 1 7 ? 4.604 -0.668 -3.461 1.00 0.00 7 PRO B O 8
ATOM 9748 N N . ILE A 1 8 ? 5.624 1.277 -3.888 1.00 0.00 8 ILE B N 8
ATOM 9749 C CA . ILE A 1 8 ? 4.886 1.950 -2.835 1.00 0.00 8 ILE B CA 8
ATOM 9750 C C . ILE A 1 8 ? 4.703 3.461 -3.082 1.00 0.00 8 ILE B C 8
ATOM 9751 O O . ILE A 1 8 ? 3.737 3.834 -3.726 1.00 0.00 8 ILE B O 8
ATOM 9767 N N . TRP A 1 9 ? 5.625 4.321 -2.613 1.00 0.00 9 TRP B N 8
ATOM 9768 C CA . TRP A 1 9 ? 5.483 5.792 -2.718 1.00 0.00 9 TRP B CA 8
ATOM 9769 C C . TRP A 1 9 ? 5.352 6.299 -4.160 1.00 0.00 9 TRP B C 8
ATOM 9770 O O . TRP A 1 9 ? 5.214 7.501 -4.384 1.00 0.00 9 TRP B O 8
ATOM 9791 N N . THR A 1 10 ? 5.395 5.402 -5.127 1.00 0.00 10 THR B N 8
ATOM 9792 C CA . THR A 1 10 ? 5.195 5.784 -6.511 1.00 0.00 10 THR B CA 8
ATOM 9793 C C . THR A 1 10 ? 4.350 4.733 -7.247 1.00 0.00 10 THR B C 8
ATOM 9794 O O . THR A 1 10 ? 4.257 4.727 -8.477 1.00 0.00 10 THR B O 8
ATOM 9805 N N . TYR A 1 11 ? 3.739 3.845 -6.471 1.00 0.00 11 TYR B N 8
ATOM 9806 C CA . TYR A 1 11 ? 2.794 2.865 -6.985 1.00 0.00 11 TYR B CA 8
ATOM 9807 C C . TYR A 1 11 ? 1.591 2.806 -6.054 1.00 0.00 11 TYR B C 8
ATOM 9808 O O . TYR A 1 11 ? 0.615 3.529 -6.239 1.00 0.00 11 TYR B O 8
ATOM 9826 N N . THR A 1 12 ? 1.690 1.952 -5.040 1.00 0.00 12 THR B N 8
ATOM 9827 C CA . THR A 1 12 ? 0.679 1.845 -3.996 1.00 0.00 12 THR B CA 8
ATOM 9828 C C . THR A 1 12 ? 1.319 1.391 -2.689 1.00 0.00 12 THR B C 8
ATOM 9829 O O . THR A 1 12 ? 1.665 2.199 -1.830 1.00 0.00 12 THR B O 8
ATOM 9840 N N . GLN A 1 13 ? 1.486 0.086 -2.580 1.00 0.00 13 GLN B N 8
ATOM 9841 C CA . GLN A 1 13 ? 2.112 -0.558 -1.436 1.00 0.00 13 GLN B CA 8
ATOM 9842 C C . GLN A 1 13 ? 2.093 -2.060 -1.666 1.00 0.00 13 GLN B C 8
ATOM 9843 O O . GLN A 1 13 ? 1.026 -2.651 -1.835 1.00 0.00 13 GLN B O 8
ATOM 9876 N N . THR A 1 15 ? 3.787 -6.021 -0.629 1.00 0.00 15 THR B N 8
ATOM 9877 C CA . THR A 1 15 ? 4.615 -6.913 0.137 1.00 0.00 15 THR B CA 8
ATOM 9878 C C . THR A 1 15 ? 5.531 -7.677 -0.791 1.00 0.00 15 THR B C 8
ATOM 9879 O O . THR A 1 15 ? 5.083 -8.230 -1.796 1.00 0.00 15 THR B O 8
ATOM 9890 N N . VAL A 1 16 ? 6.808 -7.717 -0.466 1.00 0.00 16 VAL B N 8
ATOM 9891 C CA . VAL A 1 16 ? 7.753 -8.422 -1.314 1.00 0.00 16 VAL B CA 8
ATOM 9892 C C . VAL A 1 16 ? 8.708 -9.244 -0.497 1.00 0.00 16 VAL B C 8
ATOM 9893 O O . VAL A 1 16 ? 8.407 -10.378 -0.127 1.00 0.00 16 VAL B O 8
ATOM 9906 N N . SER A 1 17 ? 9.839 -8.672 -0.187 1.00 0.00 17 SER B N 8
ATOM 9907 C CA . SER A 1 17 ? 10.882 -9.410 0.452 1.00 0.00 17 SER B CA 8
ATOM 9908 C C . SER A 1 17 ? 11.794 -8.464 1.188 1.00 0.00 17 SER B C 8
ATOM 9909 O O . SER A 1 17 ? 11.827 -7.266 0.902 1.00 0.00 17 SER B O 8
ATOM 9917 N N . ALA A 1 18 ? 12.504 -9.006 2.133 1.00 0.00 18 ALA B N 8
ATOM 9918 C CA . ALA A 1 18 ? 13.485 -8.242 2.900 1.00 0.00 18 ALA B CA 8
ATOM 9919 C C . ALA A 1 18 ? 14.509 -7.548 1.985 1.00 0.00 18 ALA B C 8
ATOM 9920 O O . ALA A 1 18 ? 14.734 -6.349 2.129 1.00 0.00 18 ALA B O 8
ATOM 9927 N N . PRO A 1 19 ? 15.126 -8.276 1.018 1.00 0.00 19 PRO B N 8
ATOM 9928 C CA . PRO A 1 19 ? 16.057 -7.679 0.047 1.00 0.00 19 PRO B CA 8
ATOM 9929 C C . PRO A 1 19 ? 15.491 -6.437 -0.634 1.00 0.00 19 PRO B C 8
ATOM 9930 O O . PRO A 1 19 ? 16.202 -5.457 -0.857 1.00 0.00 19 PRO B O 8
ATOM 9941 N N . LEU A 1 20 ? 14.205 -6.482 -0.944 1.00 0.00 20 LEU B N 8
ATOM 9942 C CA . LEU A 1 20 ? 13.550 -5.401 -1.652 1.00 0.00 20 LEU B CA 8
ATOM 9943 C C . LEU A 1 20 ? 13.279 -4.257 -0.679 1.00 0.00 20 LEU B C 8
ATOM 9944 O O . LEU A 1 20 ? 13.480 -3.087 -1.001 1.00 0.00 20 LEU B O 8
ATOM 9960 N N . PHE A 1 21 ? 12.862 -4.617 0.523 1.00 0.00 21 PHE B N 8
ATOM 9961 C CA . PHE A 1 21 ? 12.577 -3.645 1.566 1.00 0.00 21 PHE B CA 8
ATOM 9962 C C . PHE A 1 21 ? 13.837 -2.870 1.903 1.00 0.00 21 PHE B C 8
ATOM 9963 O O . PHE A 1 21 ? 13.825 -1.642 2.020 1.00 0.00 21 PHE B O 8
ATOM 9980 N N . ALA A 1 22 ? 14.929 -3.606 2.021 1.00 0.00 22 ALA B N 8
ATOM 9981 C CA . ALA A 1 22 ? 16.201 -3.039 2.413 1.00 0.00 22 ALA B CA 8
ATOM 9982 C C . ALA A 1 22 ? 16.720 -2.096 1.340 1.00 0.00 22 ALA B C 8
ATOM 9983 O O . ALA A 1 22 ? 17.379 -1.104 1.635 1.00 0.00 22 ALA B O 8
ATOM 9990 N N . ALA A 1 23 ? 16.398 -2.410 0.094 1.00 0.00 23 ALA B N 8
ATOM 9991 C CA . ALA A 1 23 ? 16.796 -1.590 -1.038 1.00 0.00 23 ALA B CA 8
ATOM 9992 C C . ALA A 1 23 ? 16.060 -0.261 -1.009 1.00 0.00 23 ALA B C 8
ATOM 9993 O O . ALA A 1 23 ? 16.595 0.781 -1.393 1.00 0.00 23 ALA B O 8
ATOM 10000 N N . LEU A 1 24 ? 14.837 -0.310 -0.516 1.00 0.00 24 LEU B N 8
ATOM 10001 C CA . LEU A 1 24 ? 13.965 0.847 -0.489 1.00 0.00 24 LEU B CA 8
ATOM 10002 C C . LEU A 1 24 ? 14.298 1.752 0.686 1.00 0.00 24 LEU B C 8
ATOM 10003 O O . LEU A 1 24 ? 14.319 2.974 0.559 1.00 0.00 24 LEU B O 8
ATOM 10019 N N . VAL A 1 25 ? 14.577 1.156 1.827 1.00 0.00 25 VAL B N 8
ATOM 10020 C CA . VAL A 1 25 ? 14.984 1.923 2.990 1.00 0.00 25 VAL B CA 8
ATOM 10021 C C . VAL A 1 25 ? 16.336 2.558 2.738 1.00 0.00 25 VAL B C 8
ATOM 10022 O O . VAL A 1 25 ? 16.623 3.667 3.194 1.00 0.00 25 VAL B O 8
ATOM 10035 N N . ALA A 1 26 ? 17.140 1.858 1.965 1.00 0.00 26 ALA B N 8
ATOM 10036 C CA . ALA A 1 26 ? 18.495 2.299 1.680 1.00 0.00 26 ALA B CA 8
ATOM 10037 C C . ALA A 1 26 ? 18.504 3.515 0.761 1.00 0.00 26 ALA B C 8
ATOM 10038 O O . ALA A 1 26 ? 19.331 4.413 0.917 1.00 0.00 26 ALA B O 8
ATOM 10045 N N . ALA A 1 27 ? 17.573 3.552 -0.184 1.00 0.00 27 ALA B N 8
ATOM 10046 C CA . ALA A 1 27 ? 17.557 4.606 -1.184 1.00 0.00 27 ALA B CA 8
ATOM 10047 C C . ALA A 1 27 ? 16.612 5.744 -0.817 1.00 0.00 27 ALA B C 8
ATOM 10048 O O . ALA A 1 27 ? 16.865 6.898 -1.154 1.00 0.00 27 ALA B O 8
ATOM 10055 N N . TYR A 1 28 ? 15.524 5.426 -0.128 1.00 0.00 28 TYR B N 8
ATOM 10056 C CA . TYR A 1 28 ? 14.464 6.404 0.083 1.00 0.00 28 TYR B CA 8
ATOM 10057 C C . TYR A 1 28 ? 14.353 6.830 1.538 1.00 0.00 28 TYR B C 8
ATOM 10058 O O . TYR A 1 28 ? 14.373 8.023 1.846 1.00 0.00 28 TYR B O 8
ATOM 10076 N N . GLY A 1 29 ? 14.223 5.862 2.432 1.00 0.00 29 GLY B N 8
ATOM 10077 C CA . GLY A 1 29 ? 14.084 6.174 3.831 1.00 0.00 29 GLY B CA 8
ATOM 10078 C C . GLY A 1 29 ? 13.040 5.306 4.477 1.00 0.00 29 GLY B C 8
ATOM 10079 O O . GLY A 1 29 ? 11.898 5.263 4.017 1.00 0.00 29 GLY B O 8
ATOM 10083 N N . ILE A 1 30 ? 13.433 4.626 5.546 1.00 0.00 30 ILE B N 8
ATOM 10084 C CA . ILE A 1 30 ? 12.588 3.653 6.230 1.00 0.00 30 ILE B CA 8
ATOM 10085 C C . ILE A 1 30 ? 11.190 4.223 6.503 1.00 0.00 30 ILE B C 8
ATOM 10086 O O . ILE A 1 30 ? 10.199 3.506 6.403 1.00 0.00 30 ILE B O 8
ATOM 10102 N N . TYR A 1 31 ? 11.104 5.530 6.751 1.00 0.00 31 TYR B N 8
ATOM 10103 C CA . TYR A 1 31 ? 9.870 6.128 7.210 1.00 0.00 31 TYR B CA 8
ATOM 10104 C C . TYR A 1 31 ? 8.818 6.060 6.120 1.00 0.00 31 TYR B C 8
ATOM 10105 O O . TYR A 1 31 ? 7.690 5.716 6.401 1.00 0.00 31 TYR B O 8
ATOM 10123 N N . ALA A 1 32 ? 9.228 6.323 4.876 1.00 0.00 32 ALA B N 8
ATOM 10124 C CA . ALA A 1 32 ? 8.325 6.381 3.730 1.00 0.00 32 ALA B CA 8
ATOM 10125 C C . ALA A 1 32 ? 8.047 4.978 3.239 1.00 0.00 32 ALA B C 8
ATOM 10126 O O . ALA A 1 32 ? 6.953 4.673 2.772 1.00 0.00 32 ALA B O 8
ATOM 10133 N N . VAL A 1 33 ? 9.046 4.126 3.389 1.00 0.00 33 VAL B N 8
ATOM 10134 C CA . VAL A 1 33 ? 8.935 2.724 3.045 1.00 0.00 33 VAL B CA 8
ATOM 10135 C C . VAL A 1 33 ? 7.799 2.077 3.837 1.00 0.00 33 VAL B C 8
ATOM 10136 O O . VAL A 1 33 ? 6.835 1.583 3.267 1.00 0.00 33 VAL B O 8
ATOM 10149 N N . THR A 1 34 ? 7.884 2.132 5.152 1.00 0.00 34 THR B N 8
ATOM 10150 C CA . THR A 1 34 ? 6.833 1.580 5.995 1.00 0.00 34 THR B CA 8
ATOM 10151 C C . THR A 1 34 ? 5.736 2.623 6.248 1.00 0.00 34 THR B C 8
ATOM 10152 O O . THR A 1 34 ? 4.869 2.441 7.104 1.00 0.00 34 THR B O 8
ATOM 10163 N N . ARG A 1 35 ? 5.776 3.709 5.485 1.00 0.00 35 ARG B N 8
ATOM 10164 C CA . ARG A 1 35 ? 4.802 4.781 5.605 1.00 0.00 35 ARG B CA 8
ATOM 10165 C C . ARG A 1 35 ? 3.556 4.468 4.815 1.00 0.00 35 ARG B C 8
ATOM 10166 O O . ARG A 1 35 ? 2.469 4.306 5.366 1.00 0.00 35 ARG B O 8
ATOM 10187 N N . TYR A 1 36 ? 3.730 4.389 3.514 1.00 0.00 36 TYR B N 8
ATOM 10188 C CA . TYR A 1 36 ? 2.608 4.303 2.611 1.00 0.00 36 TYR B CA 8
ATOM 10189 C C . TYR A 1 36 ? 2.021 2.898 2.559 1.00 0.00 36 TYR B C 8
ATOM 10190 O O . TYR A 1 36 ? 0.826 2.744 2.309 1.00 0.00 36 TYR B O 8
ATOM 10208 N N . GLY A 1 37 ? 2.843 1.876 2.805 1.00 0.00 37 GLY B N 8
ATOM 10209 C CA . GLY A 1 37 ? 2.288 0.543 2.962 1.00 0.00 37 GLY B CA 8
ATOM 10210 C C . GLY A 1 37 ? 3.128 -0.595 2.399 1.00 0.00 37 GLY B C 8
ATOM 10211 O O . GLY A 1 37 ? 2.596 -1.684 2.167 1.00 0.00 37 GLY B O 8
ATOM 10215 N N . ILE A 1 38 ? 4.412 -0.375 2.148 1.00 0.00 38 ILE B N 8
ATOM 10216 C CA . ILE A 1 38 ? 5.288 -1.492 1.786 1.00 0.00 38 ILE B CA 8
ATOM 10217 C C . ILE A 1 38 ? 5.207 -2.570 2.861 1.00 0.00 38 ILE B C 8
ATOM 10218 O O . ILE A 1 38 ? 4.733 -2.324 3.981 1.00 0.00 38 ILE B O 8
ATOM 10234 N N . LYS A 1 39 ? 5.691 -3.748 2.547 1.00 0.00 39 LYS B N 8
ATOM 10235 C CA . LYS A 1 39 ? 5.834 -4.754 3.559 1.00 0.00 39 LYS B CA 8
ATOM 10236 C C . LYS A 1 39 ? 7.055 -5.631 3.327 1.00 0.00 39 LYS B C 8
ATOM 10237 O O . LYS A 1 39 ? 7.293 -6.111 2.214 1.00 0.00 39 LYS B O 8
ATOM 10256 N N . LYS A 1 40 ? 7.811 -5.851 4.397 1.00 0.00 40 LYS B N 8
ATOM 10257 C CA . LYS A 1 40 ? 8.963 -6.725 4.358 1.00 0.00 40 LYS B CA 8
ATOM 10258 C C . LYS A 1 40 ? 8.521 -8.177 4.528 1.00 0.00 40 LYS B C 8
ATOM 10259 O O . LYS A 1 40 ? 8.894 -8.842 5.496 1.00 0.00 40 LYS B O 8
ATOM 10278 N N . ALA A 1 41 ? 7.703 -8.633 3.589 1.00 0.00 41 ALA B N 8
ATOM 10279 C CA . ALA A 1 41 ? 7.169 -9.997 3.578 1.00 0.00 41 ALA B CA 8
ATOM 10280 C C . ALA A 1 41 ? 6.244 -10.279 4.773 1.00 0.00 41 ALA B C 8
ATOM 10281 O O . ALA A 1 41 ? 6.670 -10.848 5.779 1.00 0.00 41 ALA B O 8
ATOM 10288 N N . ARG A 1 42 ? 4.972 -9.882 4.650 1.00 0.00 42 ARG B N 8
ATOM 10289 C CA . ARG A 1 42 ? 3.966 -10.132 5.691 1.00 0.00 42 ARG B CA 8
ATOM 10290 C C . ARG A 1 42 ? 2.563 -9.700 5.218 1.00 0.00 42 ARG B C 8
ATOM 10291 O O . ARG A 1 42 ? 1.641 -9.566 6.021 1.00 0.00 42 ARG B O 8
ATOM 10312 N N . THR A 1 43 ? 2.436 -9.489 3.901 1.00 0.00 43 THR B N 8
ATOM 10313 C CA . THR A 1 43 ? 1.182 -9.099 3.219 1.00 0.00 43 THR B CA 8
ATOM 10314 C C . THR A 1 43 ? 0.378 -8.039 3.978 1.00 0.00 43 THR B C 8
ATOM 10315 O O . THR A 1 43 ? -0.854 -8.039 3.977 1.00 0.00 43 THR B O 8
ATOM 10326 N N . ARG A 1 44 ? 1.108 -7.093 4.530 1.00 0.00 44 ARG B N 8
ATOM 10327 C CA . ARG A 1 44 ? 0.558 -6.062 5.422 1.00 0.00 44 ARG B CA 8
ATOM 10328 C C . ARG A 1 44 ? -0.188 -6.700 6.601 1.00 0.00 44 ARG B C 8
ATOM 10329 O O . ARG A 1 44 ? 0.374 -6.886 7.679 1.00 0.00 44 ARG B O 8
ATOM 10350 N N . ASN A 1 45 ? -1.449 -7.045 6.369 1.00 0.00 45 ASN B N 8
ATOM 10351 C CA . ASN A 1 45 ? -2.313 -7.653 7.380 1.00 0.00 45 ASN B CA 8
ATOM 10352 C C . ASN A 1 45 ? -3.260 -8.615 6.675 1.00 0.00 45 ASN B C 8
ATOM 10353 O O . ASN A 1 45 ? -2.947 -9.115 5.595 1.00 0.00 45 ASN B O 8
ATOM 10364 N N . ASP A 1 46 ? -4.417 -8.869 7.272 1.00 0.00 46 ASP B N 8
ATOM 10365 C CA . ASP A 1 46 ? -5.488 -9.582 6.569 1.00 0.00 46 ASP B CA 8
ATOM 10366 C C . ASP A 1 46 ? -5.954 -8.735 5.396 1.00 0.00 46 ASP B C 8
ATOM 10367 O O . ASP A 1 46 ? -6.470 -9.244 4.399 1.00 0.00 46 ASP B O 8
ATOM 10376 N N . SER A 1 47 ? -5.753 -7.425 5.543 1.00 0.00 47 SER B N 8
ATOM 10377 C CA . SER A 1 47 ? -6.045 -6.453 4.509 1.00 0.00 47 SER B CA 8
ATOM 10378 C C . SER A 1 47 ? -5.563 -6.942 3.145 1.00 0.00 47 SER B C 8
ATOM 10379 O O . SER A 1 47 ? -4.375 -7.202 2.948 1.00 0.00 47 SER B O 8
ATOM 10387 N N . HIS A 1 48 ? -6.496 -7.067 2.222 1.00 0.00 48 HIS B N 8
ATOM 10388 C CA . HIS A 1 48 ? -6.212 -7.567 0.883 1.00 0.00 48 HIS B CA 8
ATOM 10389 C C . HIS A 1 48 ? -6.447 -6.462 -0.136 1.00 0.00 48 HIS B C 8
ATOM 10390 O O . HIS A 1 48 ? -6.866 -5.378 0.230 1.00 0.00 48 HIS B O 8
ATOM 10405 N N . GLN A 1 49 ? -6.149 -6.708 -1.398 1.00 0.00 49 GLN B N 8
ATOM 10406 C CA . GLN A 1 49 ? -6.255 -5.656 -2.405 1.00 0.00 49 GLN B CA 8
ATOM 10407 C C . GLN A 1 49 ? -7.636 -5.579 -3.031 1.00 0.00 49 GLN B C 8
ATOM 10408 O O . GLN A 1 49 ? -8.381 -6.557 -3.062 1.00 0.00 49 GLN B O 8
ATOM 10422 N N . CYS A 1 50 ? -7.960 -4.389 -3.516 1.00 0.00 50 CYS B N 8
ATOM 10423 C CA . CYS A 1 50 ? -9.158 -4.171 -4.302 1.00 0.00 50 CYS B CA 8
ATOM 10424 C C . CYS A 1 50 ? -8.760 -3.619 -5.663 1.00 0.00 50 CYS B C 8
ATOM 10425 O O . CYS A 1 50 ? -7.891 -2.744 -5.748 1.00 0.00 50 CYS B O 8
ATOM 10432 N N . ALA A 1 51 ? -9.356 -4.166 -6.726 1.00 0.00 51 ALA B N 8
ATOM 10433 C CA . ALA A 1 51 ? -8.990 -3.819 -8.103 1.00 0.00 51 ALA B CA 8
ATOM 10434 C C . ALA A 1 51 ? -7.584 -4.323 -8.425 1.00 0.00 51 ALA B C 8
ATOM 10435 O O . ALA A 1 51 ? -7.063 -4.105 -9.520 1.00 0.00 51 ALA B O 8
ATOM 10442 N N . ASN A 1 52 ? -6.997 -5.004 -7.440 1.00 0.00 52 ASN B N 8
ATOM 10443 C CA . ASN A 1 52 ? -5.626 -5.527 -7.489 1.00 0.00 52 ASN B CA 8
ATOM 10444 C C . ASN A 1 52 ? -4.609 -4.492 -7.970 1.00 0.00 52 ASN B C 8
ATOM 10445 O O . ASN A 1 52 ? -3.516 -4.857 -8.410 1.00 0.00 52 ASN B O 8
ATOM 10456 N N . ASN A 1 53 ? -4.943 -3.213 -7.871 1.00 0.00 53 ASN B N 8
ATOM 10457 C CA . ASN A 1 53 ? -4.079 -2.169 -8.410 1.00 0.00 53 ASN B CA 8
ATOM 10458 C C . ASN A 1 53 ? -4.552 -0.786 -7.994 1.00 0.00 53 ASN B C 8
ATOM 10459 O O . ASN A 1 53 ? -3.760 0.021 -7.509 1.00 0.00 53 ASN B O 8
ATOM 10470 N N . ARG A 1 54 ? -5.844 -0.511 -8.188 1.00 0.00 54 ARG B N 8
ATOM 10471 C CA . ARG A 1 54 ? -6.387 0.813 -7.915 1.00 0.00 54 ARG B CA 8
ATOM 10472 C C . ARG A 1 54 ? -6.169 1.194 -6.456 1.00 0.00 54 ARG B C 8
ATOM 10473 O O . ARG A 1 54 ? -5.599 2.243 -6.157 1.00 0.00 54 ARG B O 8
ATOM 10494 N N . GLY A 1 55 ? -6.614 0.337 -5.552 1.00 0.00 55 GLY B N 8
ATOM 10495 C CA . GLY A 1 55 ? -6.472 0.618 -4.143 1.00 0.00 55 GLY B CA 8
ATOM 10496 C C . GLY A 1 55 ? -6.193 -0.630 -3.344 1.00 0.00 55 GLY B C 8
ATOM 10497 O O . GLY A 1 55 ? -5.796 -1.657 -3.898 1.00 0.00 55 GLY B O 8
ATOM 10501 N N . TRP A 1 56 ? -6.405 -0.549 -2.045 1.00 0.00 56 TRP B N 8
ATOM 10502 C CA . TRP A 1 56 ? -6.201 -1.686 -1.177 1.00 0.00 56 TRP B CA 8
ATOM 10503 C C . TRP A 1 56 ? -7.270 -1.713 -0.097 1.00 0.00 56 TRP B C 8
ATOM 10504 O O . TRP A 1 56 ? -7.590 -0.683 0.495 1.00 0.00 56 TRP B O 8
ATOM 10525 N N . CYS A 1 57 ? -7.812 -2.893 0.138 1.00 0.00 57 CYS B N 8
ATOM 10526 C CA . CYS A 1 57 ? -8.826 -3.101 1.157 1.00 0.00 57 CYS B CA 8
ATOM 10527 C C . CYS A 1 57 ? -8.213 -2.955 2.548 1.00 0.00 57 CYS B C 8
ATOM 10528 O O . CYS A 1 57 ? -7.476 -3.827 3.006 1.00 0.00 57 CYS B O 8
ATOM 10535 N N . ARG A 1 58 ? -8.525 -1.851 3.217 1.00 0.00 58 ARG B N 8
ATOM 10536 C CA . ARG A 1 58 ? -7.934 -1.543 4.515 1.00 0.00 58 ARG B CA 8
ATOM 10537 C C . ARG A 1 58 ? -9.020 -1.191 5.513 1.00 0.00 58 ARG B C 8
ATOM 10538 O O . ARG A 1 58 ? -10.073 -0.679 5.146 1.00 0.00 58 ARG B O 8
ATOM 10559 N N . LYS A 1 59 ? -8.759 -1.500 6.769 1.00 0.00 59 LYS B N 8
ATOM 10560 C CA . LYS A 1 59 ? -9.755 -1.369 7.824 1.00 0.00 59 LYS B CA 8
ATOM 10561 C C . LYS A 1 59 ? -9.795 0.063 8.330 1.00 0.00 59 LYS B C 8
ATOM 10562 O O . LYS A 1 59 ? -10.676 0.444 9.105 1.00 0.00 59 LYS B O 8
ATOM 10581 N N . SER A 1 60 ? -8.831 0.844 7.868 1.00 0.00 60 SER B N 8
ATOM 10582 C CA . SER A 1 60 ? -8.743 2.255 8.174 1.00 0.00 60 SER B CA 8
ATOM 10583 C C . SER A 1 60 ? -7.591 2.857 7.389 1.00 0.00 60 SER B C 8
ATOM 10584 O O . SER A 1 60 ? -6.533 2.240 7.250 1.00 0.00 60 SER B O 8
ATOM 10592 N N . CYS A 1 61 ? -7.814 4.044 6.863 1.00 0.00 61 CYS B N 8
ATOM 10593 C CA . CYS A 1 61 ? -6.848 4.692 5.997 1.00 0.00 61 CYS B CA 8
ATOM 10594 C C . CYS A 1 61 ? -5.850 5.492 6.820 1.00 0.00 61 CYS B C 8
ATOM 10595 O O . CYS A 1 61 ? -6.186 6.018 7.884 1.00 0.00 61 CYS B O 8
ATOM 10602 N N . PHE A 1 62 ? -4.623 5.571 6.328 1.00 0.00 62 PHE B N 8
ATOM 10603 C CA . PHE A 1 62 ? -3.550 6.259 7.037 1.00 0.00 62 PHE B CA 8
ATOM 10604 C C . PHE A 1 62 ? -3.684 7.770 6.873 1.00 0.00 62 PHE B C 8
ATOM 10605 O O . PHE A 1 62 ? -4.620 8.254 6.230 1.00 0.00 62 PHE B O 8
ATOM 10622 N N . GLY A 1 63 ? -2.725 8.510 7.424 1.00 0.00 63 GLY B N 8
ATOM 10623 C CA . GLY A 1 63 ? -2.745 9.962 7.332 1.00 0.00 63 GLY B CA 8
ATOM 10624 C C . GLY A 1 63 ? -2.202 10.469 6.007 1.00 0.00 63 GLY B C 8
ATOM 10625 O O . GLY A 1 63 ? -1.514 11.491 5.953 1.00 0.00 63 GLY B O 8
ATOM 10629 N N . HIS A 1 64 ? -2.514 9.744 4.942 1.00 0.00 64 HIS B N 8
ATOM 10630 C CA . HIS A 1 64 ? -2.085 10.101 3.596 1.00 0.00 64 HIS B CA 8
ATOM 10631 C C . HIS A 1 64 ? -2.936 9.353 2.581 1.00 0.00 64 HIS B C 8
ATOM 10632 O O . HIS A 1 64 ? -2.461 8.960 1.515 1.00 0.00 64 HIS B O 8
ATOM 10647 N N . GLU A 1 65 ? -4.202 9.163 2.913 1.00 0.00 65 GLU B N 8
ATOM 10648 C CA . GLU A 1 65 ? -5.076 8.337 2.099 1.00 0.00 65 GLU B CA 8
ATOM 10649 C C . GLU A 1 65 ? -6.464 8.933 1.954 1.00 0.00 65 GLU B C 8
ATOM 10650 O O . GLU A 1 65 ? -6.755 10.016 2.461 1.00 0.00 65 GLU B O 8
ATOM 10662 N N . TYR A 1 66 ? -7.295 8.204 1.230 1.00 0.00 66 TYR B N 8
ATOM 10663 C CA . TYR A 1 66 ? -8.708 8.497 1.107 1.00 0.00 66 TYR B CA 8
ATOM 10664 C C . TYR A 1 66 ? -9.436 7.217 0.698 1.00 0.00 66 TYR B C 8
ATOM 10665 O O . TYR A 1 66 ? -8.894 6.413 -0.064 1.00 0.00 66 TYR B O 8
ATOM 10683 N N . ILE A 1 67 ? -10.630 6.990 1.230 1.00 0.00 67 ILE B N 8
ATOM 10684 C CA . ILE A 1 67 ? -11.416 5.835 0.811 1.00 0.00 67 ILE B CA 8
ATOM 10685 C C . ILE A 1 67 ? -12.013 6.130 -0.550 1.00 0.00 67 ILE B C 8
ATOM 10686 O O . ILE A 1 67 ? -12.713 7.127 -0.710 1.00 0.00 67 ILE B O 8
ATOM 10702 N N . ASP A 1 68 ? -11.731 5.294 -1.536 1.00 0.00 68 ASP B N 8
ATOM 10703 C CA . ASP A 1 68 ? -12.190 5.588 -2.888 1.00 0.00 68 ASP B CA 8
ATOM 10704 C C . ASP A 1 68 ? -13.347 4.717 -3.286 1.00 0.00 68 ASP B C 8
ATOM 10705 O O . ASP A 1 68 ? -13.940 4.887 -4.352 1.00 0.00 68 ASP B O 8
ATOM 10714 N N . TRP A 1 69 ? -13.695 3.835 -2.374 1.00 0.00 69 TRP B N 8
ATOM 10715 C CA . TRP A 1 69 ? -14.853 2.970 -2.518 1.00 0.00 69 TRP B CA 8
ATOM 10716 C C . TRP A 1 69 ? -14.851 2.285 -3.874 1.00 0.00 69 TRP B C 8
ATOM 10717 O O . TRP A 1 69 ? -13.790 1.896 -4.366 1.00 0.00 69 TRP B O 8
ATOM 10738 N N . TYR A 1 70 ? -16.049 2.128 -4.446 1.00 0.00 70 TYR B N 8
ATOM 10739 C CA . TYR A 1 70 ? -16.313 1.271 -5.614 1.00 0.00 70 TYR B CA 8
ATOM 10740 C C . TYR A 1 70 ? -16.142 -0.159 -5.177 1.00 0.00 70 TYR B C 8
ATOM 10741 O O . TYR A 1 70 ? -16.978 -1.025 -5.411 1.00 0.00 70 TYR B O 8
ATOM 10759 N N . TYR A 1 71 ? -15.027 -0.353 -4.517 1.00 0.00 71 TYR B N 8
ATOM 10760 C CA . TYR A 1 71 ? -14.541 -1.635 -4.122 1.00 0.00 71 TYR B CA 8
ATOM 10761 C C . TYR A 1 71 ? -14.732 -1.868 -2.627 1.00 0.00 71 TYR B C 8
ATOM 10762 O O . TYR A 1 71 ? -14.579 -2.983 -2.140 1.00 0.00 71 TYR B O 8
ATOM 10780 N N . THR A 1 72 ? -15.080 -0.813 -1.902 1.00 0.00 72 THR B N 8
ATOM 10781 C CA . THR A 1 72 ? -15.279 -0.913 -0.460 1.00 0.00 72 THR B CA 8
ATOM 10782 C C . THR A 1 72 ? -16.446 -1.853 -0.139 1.00 0.00 72 THR B C 8
ATOM 10783 O O . THR A 1 72 ? -16.475 -2.511 0.898 1.00 0.00 72 THR B O 8
ATOM 10794 N N . ASP A 1 73 ? -17.370 -1.949 -1.072 1.00 0.00 73 ASP B N 8
ATOM 10795 C CA . ASP A 1 73 ? -18.578 -2.732 -0.891 1.00 0.00 73 ASP B CA 8
ATOM 10796 C C . ASP A 1 73 ? -18.443 -4.081 -1.592 1.00 0.00 73 ASP B C 8
ATOM 10797 O O . ASP A 1 73 ? -19.162 -5.029 -1.282 1.00 0.00 73 ASP B O 8
ATOM 10806 N N . VAL A 1 74 ? -17.488 -4.172 -2.515 1.00 0.00 74 VAL B N 8
ATOM 10807 C CA . VAL A 1 74 ? -17.167 -5.447 -3.150 1.00 0.00 74 VAL B CA 8
ATOM 10808 C C . VAL A 1 74 ? -16.335 -6.250 -2.175 1.00 0.00 74 VAL B C 8
ATOM 10809 O O . VAL A 1 74 ? -16.336 -7.480 -2.171 1.00 0.00 74 VAL B O 8
ATOM 10822 N N . CYS A 1 75 ? -15.612 -5.512 -1.355 1.00 0.00 75 CYS B N 8
ATOM 10823 C CA . CYS A 1 75 ? -14.904 -6.068 -0.236 1.00 0.00 75 CYS B CA 8
ATOM 10824 C C . CYS A 1 75 ? -15.864 -6.224 0.932 1.00 0.00 75 CYS B C 8
ATOM 10825 O O . CYS A 1 75 ? -15.780 -7.181 1.702 1.00 0.00 75 CYS B O 8
ATOM 10832 N N . GLY A 1 76 ? -16.792 -5.275 1.047 1.00 0.00 76 GLY B N 8
ATOM 10833 C CA . GLY A 1 76 ? -17.818 -5.353 2.068 1.00 0.00 76 GLY B CA 8
ATOM 10834 C C . GLY A 1 76 ? -17.307 -4.953 3.436 1.00 0.00 76 GLY B C 8
ATOM 10835 O O . GLY A 1 76 ? -17.752 -3.959 4.006 1.00 0.00 76 GLY B O 8
ATOM 10839 N N . SER A 1 77 ? -16.367 -5.724 3.957 1.00 0.00 77 SER B N 8
ATOM 10840 C CA . SER A 1 77 ? -15.812 -5.470 5.273 1.00 0.00 77 SER B CA 8
ATOM 10841 C C . SER A 1 77 ? -14.691 -4.438 5.211 1.00 0.00 77 SER B C 8
ATOM 10842 O O . SER A 1 77 ? -14.502 -3.656 6.141 1.00 0.00 77 SER B O 8
ATOM 10850 N N . PHE A 1 78 ? -13.958 -4.428 4.111 1.00 0.00 78 PHE B N 8
ATOM 10851 C CA . PHE A 1 78 ? -12.816 -3.551 3.983 1.00 0.00 78 PHE B CA 8
ATOM 10852 C C . PHE A 1 78 ? -13.119 -2.306 3.181 1.00 0.00 78 PHE B C 8
ATOM 10853 O O . PHE A 1 78 ? -14.066 -2.258 2.397 1.00 0.00 78 PHE B O 8
ATOM 10870 N N . TYR A 1 79 ? -12.291 -1.303 3.397 1.00 0.00 79 TYR B N 8
ATOM 10871 C CA . TYR A 1 79 ? -12.377 -0.049 2.691 1.00 0.00 79 TYR B CA 8
ATOM 10872 C C . TYR A 1 79 ? -11.369 -0.024 1.557 1.00 0.00 79 TYR B C 8
ATOM 10873 O O . TYR A 1 79 ? -10.256 -0.506 1.721 1.00 0.00 79 TYR B O 8
ATOM 10891 N N . CYS A 1 80 ? -11.732 0.538 0.417 1.00 0.00 80 CYS B N 8
ATOM 10892 C CA . CYS A 1 80 ? -10.782 0.652 -0.671 1.00 0.00 80 CYS B CA 8
ATOM 10893 C C . CYS A 1 80 ? -9.996 1.938 -0.504 1.00 0.00 80 CYS B C 8
ATOM 10894 O O . CYS A 1 80 ? -10.250 2.936 -1.184 1.00 0.00 80 CYS B O 8
ATOM 10901 N N . CYS A 1 81 ? -9.075 1.919 0.443 1.00 0.00 81 CYS B N 8
ATOM 10902 C CA . CYS A 1 81 ? -8.251 3.072 0.724 1.00 0.00 81 CYS B CA 8
ATOM 10903 C C . CYS A 1 81 ? -7.198 3.243 -0.356 1.00 0.00 81 CYS B C 8
ATOM 10904 O O . CYS A 1 81 ? -6.404 2.333 -0.626 1.00 0.00 81 CYS B O 8
ATOM 10911 N N . ARG A 1 82 ? -7.231 4.391 -1.000 1.00 0.00 82 ARG B N 8
ATOM 10912 C CA . ARG A 1 82 ? -6.253 4.731 -2.005 1.00 0.00 82 ARG B CA 8
ATOM 10913 C C . ARG A 1 82 ? -5.454 5.924 -1.519 1.00 0.00 82 ARG B C 8
ATOM 10914 O O . ARG A 1 82 ? -6.016 6.994 -1.291 1.00 0.00 82 ARG B O 8
ATOM 10935 N N . PRO A 1 83 ? -4.146 5.750 -1.299 1.00 0.00 83 PRO B N 8
ATOM 10936 C CA . PRO A 1 83 ? -3.289 6.830 -0.822 1.00 0.00 83 PRO B CA 8
ATOM 10937 C C . PRO A 1 83 ? -3.306 8.019 -1.765 1.00 0.00 83 PRO B C 8
ATOM 10938 O O . PRO A 1 83 ? -3.353 7.867 -2.985 1.00 0.00 83 PRO B O 8
ATOM 10949 N N . ARG A 1 84 ? -3.271 9.205 -1.186 1.00 0.00 84 ARG B N 8
ATOM 10950 C CA . ARG A 1 84 ? -3.398 10.426 -1.955 1.00 0.00 84 ARG B CA 8
ATOM 10951 C C . ARG A 1 84 ? -2.154 10.683 -2.803 1.00 0.00 84 ARG B C 8
ATOM 10952 O O . ARG A 1 84 ? -2.221 11.374 -3.819 1.00 0.00 84 ARG B O 8
ATOM 10973 N N . ASN A 1 85 ? -1.020 10.143 -2.381 1.00 0.00 85 ASN B N 8
ATOM 10974 C CA . ASN A 1 85 ? 0.170 10.139 -3.212 1.00 0.00 85 ASN B CA 8
ATOM 10975 C C . ASN A 1 85 ? 0.118 9.005 -4.226 1.00 0.00 85 ASN B C 8
ATOM 10976 O O . ASN A 1 85 ? 0.534 9.166 -5.372 1.00 0.00 85 ASN B O 8
ATOM 11009 N N . TRP A 1 1 ? 11.746 -0.901 -14.453 1.00 0.00 1 TRP B N 9
ATOM 11010 C CA . TRP A 1 1 ? 11.107 -1.772 -13.446 1.00 0.00 1 TRP B CA 9
ATOM 11011 C C . TRP A 1 1 ? 10.764 -3.130 -14.056 1.00 0.00 1 TRP B C 9
ATOM 11012 O O . TRP A 1 1 ? 10.487 -3.226 -15.251 1.00 0.00 1 TRP B O 9
ATOM 11035 N N . ALA A 1 2 ? 10.814 -4.177 -13.238 1.00 0.00 2 ALA B N 9
ATOM 11036 C CA . ALA A 1 2 ? 10.217 -5.457 -13.605 1.00 0.00 2 ALA B CA 9
ATOM 11037 C C . ALA A 1 2 ? 9.795 -6.247 -12.368 1.00 0.00 2 ALA B C 9
ATOM 11038 O O . ALA A 1 2 ? 9.447 -7.424 -12.459 1.00 0.00 2 ALA B O 9
ATOM 11045 N N . GLN A 1 3 ? 9.811 -5.589 -11.213 1.00 0.00 3 GLN B N 9
ATOM 11046 C CA . GLN A 1 3 ? 9.445 -6.233 -9.955 1.00 0.00 3 GLN B CA 9
ATOM 11047 C C . GLN A 1 3 ? 8.769 -5.260 -9.031 1.00 0.00 3 GLN B C 9
ATOM 11048 O O . GLN A 1 3 ? 8.799 -5.412 -7.809 1.00 0.00 3 GLN B O 9
ATOM 11062 N N . ALA A 1 4 ? 8.121 -4.308 -9.659 1.00 0.00 4 ALA B N 9
ATOM 11063 C CA . ALA A 1 4 ? 7.606 -3.116 -9.004 1.00 0.00 4 ALA B CA 9
ATOM 11064 C C . ALA A 1 4 ? 8.457 -2.733 -7.816 1.00 0.00 4 ALA B C 9
ATOM 11065 O O . ALA A 1 4 ? 8.031 -2.784 -6.666 1.00 0.00 4 ALA B O 9
ATOM 11072 N N . LEU A 1 5 ? 9.661 -2.315 -8.136 1.00 0.00 5 LEU B N 9
ATOM 11073 C CA . LEU A 1 5 ? 10.693 -2.076 -7.156 1.00 0.00 5 LEU B CA 9
ATOM 11074 C C . LEU A 1 5 ? 10.524 -0.723 -6.489 1.00 0.00 5 LEU B C 9
ATOM 11075 O O . LEU A 1 5 ? 11.476 -0.123 -6.001 1.00 0.00 5 LEU B O 9
ATOM 11091 N N . LEU A 1 6 ? 9.301 -0.257 -6.487 1.00 0.00 6 LEU B N 9
ATOM 11092 C CA . LEU A 1 6 ? 8.975 1.067 -6.019 1.00 0.00 6 LEU B CA 9
ATOM 11093 C C . LEU A 1 6 ? 7.518 1.079 -5.539 1.00 0.00 6 LEU B C 9
ATOM 11094 O O . LEU A 1 6 ? 6.772 2.026 -5.783 1.00 0.00 6 LEU B O 9
ATOM 11110 N N . PRO A 1 7 ? 7.135 0.051 -4.748 1.00 0.00 7 PRO B N 9
ATOM 11111 C CA . PRO A 1 7 ? 5.742 -0.365 -4.556 1.00 0.00 7 PRO B CA 9
ATOM 11112 C C . PRO A 1 7 ? 5.023 0.402 -3.463 1.00 0.00 7 PRO B C 9
ATOM 11113 O O . PRO A 1 7 ? 4.200 -0.156 -2.743 1.00 0.00 7 PRO B O 9
ATOM 11124 N N . ILE A 1 8 ? 5.316 1.679 -3.338 1.00 0.00 8 ILE B N 9
ATOM 11125 C CA . ILE A 1 8 ? 4.727 2.456 -2.273 1.00 0.00 8 ILE B CA 9
ATOM 11126 C C . ILE A 1 8 ? 4.551 3.932 -2.667 1.00 0.00 8 ILE B C 9
ATOM 11127 O O . ILE A 1 8 ? 3.597 4.248 -3.361 1.00 0.00 8 ILE B O 9
ATOM 11143 N N . TRP A 1 9 ? 5.483 4.811 -2.298 1.00 0.00 9 TRP B N 9
ATOM 11144 C CA . TRP A 1 9 ? 5.331 6.264 -2.495 1.00 0.00 9 TRP B CA 9
ATOM 11145 C C . TRP A 1 9 ? 5.050 6.669 -3.955 1.00 0.00 9 TRP B C 9
ATOM 11146 O O . TRP A 1 9 ? 4.751 7.832 -4.222 1.00 0.00 9 TRP B O 9
ATOM 11167 N N . THR A 1 10 ? 5.142 5.734 -4.893 1.00 0.00 10 THR B N 9
ATOM 11168 C CA . THR A 1 10 ? 4.810 6.033 -6.279 1.00 0.00 10 THR B CA 9
ATOM 11169 C C . THR A 1 10 ? 3.783 5.042 -6.852 1.00 0.00 10 THR B C 9
ATOM 11170 O O . THR A 1 10 ? 3.033 5.391 -7.763 1.00 0.00 10 THR B O 9
ATOM 11181 N N . TYR A 1 11 ? 3.742 3.816 -6.327 1.00 0.00 11 TYR B N 9
ATOM 11182 C CA . TYR A 1 11 ? 2.685 2.871 -6.699 1.00 0.00 11 TYR B CA 9
ATOM 11183 C C . TYR A 1 11 ? 1.488 3.054 -5.775 1.00 0.00 11 TYR B C 9
ATOM 11184 O O . TYR A 1 11 ? 0.535 3.756 -6.112 1.00 0.00 11 TYR B O 9
ATOM 11202 N N . THR A 1 12 ? 1.554 2.407 -4.613 1.00 0.00 12 THR B N 9
ATOM 11203 C CA . THR A 1 12 ? 0.582 2.602 -3.544 1.00 0.00 12 THR B CA 9
ATOM 11204 C C . THR A 1 12 ? 1.253 2.414 -2.184 1.00 0.00 12 THR B C 9
ATOM 11205 O O . THR A 1 12 ? 1.843 3.344 -1.649 1.00 0.00 12 THR B O 9
ATOM 11216 N N . GLN A 1 13 ? 1.181 1.188 -1.664 1.00 0.00 13 GLN B N 9
ATOM 11217 C CA . GLN A 1 13 ? 1.822 0.772 -0.406 1.00 0.00 13 GLN B CA 9
ATOM 11218 C C . GLN A 1 13 ? 1.694 -0.748 -0.320 1.00 0.00 13 GLN B C 9
ATOM 11219 O O . GLN A 1 13 ? 0.874 -1.263 0.446 1.00 0.00 13 GLN B O 9
ATOM 11252 N N . THR A 1 15 ? 2.897 -5.022 -0.440 1.00 0.00 15 THR B N 9
ATOM 11253 C CA . THR A 1 15 ? 3.759 -6.023 0.148 1.00 0.00 15 THR B CA 9
ATOM 11254 C C . THR A 1 15 ? 4.514 -6.761 -0.948 1.00 0.00 15 THR B C 9
ATOM 11255 O O . THR A 1 15 ? 3.906 -7.227 -1.913 1.00 0.00 15 THR B O 9
ATOM 11266 N N . VAL A 1 16 ? 5.829 -6.871 -0.811 1.00 0.00 16 VAL B N 9
ATOM 11267 C CA . VAL A 1 16 ? 6.625 -7.520 -1.851 1.00 0.00 16 VAL B CA 9
ATOM 11268 C C . VAL A 1 16 ? 7.635 -8.486 -1.274 1.00 0.00 16 VAL B C 9
ATOM 11269 O O . VAL A 1 16 ? 7.301 -9.629 -0.969 1.00 0.00 16 VAL B O 9
ATOM 11282 N N . SER A 1 17 ? 8.857 -8.036 -1.108 1.00 0.00 17 SER B N 9
ATOM 11283 C CA . SER A 1 17 ? 9.918 -8.918 -0.705 1.00 0.00 17 SER B CA 9
ATOM 11284 C C . SER A 1 17 ? 10.912 -8.182 0.156 1.00 0.00 17 SER B C 9
ATOM 11285 O O . SER A 1 17 ? 11.103 -6.973 0.019 1.00 0.00 17 SER B O 9
ATOM 11293 N N . ALA A 1 18 ? 11.515 -8.924 1.047 1.00 0.00 18 ALA B N 9
ATOM 11294 C CA . ALA A 1 18 ? 12.544 -8.395 1.934 1.00 0.00 18 ALA B CA 9
ATOM 11295 C C . ALA A 1 18 ? 13.698 -7.747 1.154 1.00 0.00 18 ALA B C 9
ATOM 11296 O O . ALA A 1 18 ? 14.069 -6.611 1.455 1.00 0.00 18 ALA B O 9
ATOM 11303 N N . PRO A 1 19 ? 14.277 -8.436 0.138 1.00 0.00 19 PRO B N 9
ATOM 11304 C CA . PRO A 1 19 ? 15.306 -7.844 -0.732 1.00 0.00 19 PRO B CA 9
ATOM 11305 C C . PRO A 1 19 ? 14.884 -6.496 -1.307 1.00 0.00 19 PRO B C 9
ATOM 11306 O O . PRO A 1 19 ? 15.694 -5.577 -1.440 1.00 0.00 19 PRO B O 9
ATOM 11317 N N . LEU A 1 20 ? 13.602 -6.388 -1.630 1.00 0.00 20 LEU B N 9
ATOM 11318 C CA . LEU A 1 20 ? 13.055 -5.202 -2.254 1.00 0.00 20 LEU B CA 9
ATOM 11319 C C . LEU A 1 20 ? 12.892 -4.102 -1.206 1.00 0.00 20 LEU B C 9
ATOM 11320 O O . LEU A 1 20 ? 13.203 -2.938 -1.452 1.00 0.00 20 LEU B O 9
ATOM 11336 N N . PHE A 1 21 ? 12.431 -4.493 -0.031 1.00 0.00 21 PHE B N 9
ATOM 11337 C CA . PHE A 1 21 ? 12.251 -3.566 1.078 1.00 0.00 21 PHE B CA 9
ATOM 11338 C C . PHE A 1 21 ? 13.585 -2.953 1.455 1.00 0.00 21 PHE B C 9
ATOM 11339 O O . PHE A 1 21 ? 13.713 -1.736 1.601 1.00 0.00 21 PHE B O 9
ATOM 11356 N N . ALA A 1 22 ? 14.579 -3.817 1.592 1.00 0.00 22 ALA B N 9
ATOM 11357 C CA . ALA A 1 22 ? 15.905 -3.396 1.988 1.00 0.00 22 ALA B CA 9
ATOM 11358 C C . ALA A 1 22 ? 16.496 -2.468 0.939 1.00 0.00 22 ALA B C 9
ATOM 11359 O O . ALA A 1 22 ? 17.257 -1.558 1.255 1.00 0.00 22 ALA B O 9
ATOM 11366 N N . ALA A 1 23 ? 16.105 -2.698 -0.307 1.00 0.00 23 ALA B N 9
ATOM 11367 C CA . ALA A 1 23 ? 16.551 -1.889 -1.427 1.00 0.00 23 ALA B CA 9
ATOM 11368 C C . ALA A 1 23 ? 15.960 -0.491 -1.341 1.00 0.00 23 ALA B C 9
ATOM 11369 O O . ALA A 1 23 ? 16.615 0.503 -1.652 1.00 0.00 23 ALA B O 9
ATOM 11376 N N . LEU A 1 24 ? 14.722 -0.427 -0.886 1.00 0.00 24 LEU B N 9
ATOM 11377 C CA . LEU A 1 24 ? 13.996 0.826 -0.792 1.00 0.00 24 LEU B CA 9
ATOM 11378 C C . LEU A 1 24 ? 14.495 1.650 0.377 1.00 0.00 24 LEU B C 9
ATOM 11379 O O . LEU A 1 24 ? 14.639 2.867 0.283 1.00 0.00 24 LEU B O 9
ATOM 11395 N N . VAL A 1 25 ? 14.772 0.982 1.477 1.00 0.00 25 VAL B N 9
ATOM 11396 C CA . VAL A 1 25 ? 15.324 1.651 2.639 1.00 0.00 25 VAL B CA 9
ATOM 11397 C C . VAL A 1 25 ? 16.728 2.132 2.331 1.00 0.00 25 VAL B C 9
ATOM 11398 O O . VAL A 1 25 ? 17.171 3.173 2.814 1.00 0.00 25 VAL B O 9
ATOM 11411 N N . ALA A 1 26 ? 17.392 1.384 1.474 1.00 0.00 26 ALA B N 9
ATOM 11412 C CA . ALA A 1 26 ? 18.776 1.666 1.123 1.00 0.00 26 ALA B CA 9
ATOM 11413 C C . ALA A 1 26 ? 18.877 2.844 0.161 1.00 0.00 26 ALA B C 9
ATOM 11414 O O . ALA A 1 26 ? 19.876 3.563 0.147 1.00 0.00 26 ALA B O 9
ATOM 11421 N N . ALA A 1 27 ? 17.844 3.037 -0.644 1.00 0.00 27 ALA B N 9
ATOM 11422 C CA . ALA A 1 27 ? 17.847 4.086 -1.646 1.00 0.00 27 ALA B CA 9
ATOM 11423 C C . ALA A 1 27 ? 17.127 5.331 -1.154 1.00 0.00 27 ALA B C 9
ATOM 11424 O O . ALA A 1 27 ? 17.597 6.452 -1.347 1.00 0.00 27 ALA B O 9
ATOM 11431 N N . TYR A 1 28 ? 15.992 5.130 -0.506 1.00 0.00 28 TYR B N 9
ATOM 11432 C CA . TYR A 1 28 ? 15.142 6.237 -0.100 1.00 0.00 28 TYR B CA 9
ATOM 11433 C C . TYR A 1 28 ? 15.315 6.551 1.374 1.00 0.00 28 TYR B C 9
ATOM 11434 O O . TYR A 1 28 ? 15.643 7.677 1.753 1.00 0.00 28 TYR B O 9
ATOM 11452 N N . GLY A 1 29 ? 15.094 5.544 2.203 1.00 0.00 29 GLY B N 9
ATOM 11453 C CA . GLY A 1 29 ? 15.154 5.734 3.623 1.00 0.00 29 GLY B CA 9
ATOM 11454 C C . GLY A 1 29 ? 13.990 5.059 4.295 1.00 0.00 29 GLY B C 9
ATOM 11455 O O . GLY A 1 29 ? 12.845 5.237 3.877 1.00 0.00 29 GLY B O 9
ATOM 11459 N N . ILE A 1 30 ? 14.292 4.281 5.324 1.00 0.00 30 ILE B N 9
ATOM 11460 C CA . ILE A 1 30 ? 13.289 3.524 6.081 1.00 0.00 30 ILE B CA 9
ATOM 11461 C C . ILE A 1 30 ? 12.052 4.364 6.387 1.00 0.00 30 ILE B C 9
ATOM 11462 O O . ILE A 1 30 ? 10.930 3.863 6.351 1.00 0.00 30 ILE B O 9
ATOM 11478 N N . TYR A 1 31 ? 12.266 5.653 6.615 1.00 0.00 31 TYR B N 9
ATOM 11479 C CA . TYR A 1 31 ? 11.241 6.531 7.122 1.00 0.00 31 TYR B CA 9
ATOM 11480 C C . TYR A 1 31 ? 10.054 6.591 6.174 1.00 0.00 31 TYR B C 9
ATOM 11481 O O . TYR A 1 31 ? 8.930 6.546 6.628 1.00 0.00 31 TYR B O 9
ATOM 11499 N N . ALA A 1 32 ? 10.330 6.633 4.866 1.00 0.00 32 ALA B N 9
ATOM 11500 C CA . ALA A 1 32 ? 9.304 6.762 3.831 1.00 0.00 32 ALA B CA 9
ATOM 11501 C C . ALA A 1 32 ? 8.779 5.394 3.458 1.00 0.00 32 ALA B C 9
ATOM 11502 O O . ALA A 1 32 ? 7.618 5.232 3.093 1.00 0.00 32 ALA B O 9
ATOM 11509 N N . VAL A 1 33 ? 9.653 4.415 3.582 1.00 0.00 33 VAL B N 9
ATOM 11510 C CA . VAL A 1 33 ? 9.335 3.041 3.261 1.00 0.00 33 VAL B CA 9
ATOM 11511 C C . VAL A 1 33 ? 8.237 2.522 4.190 1.00 0.00 33 VAL B 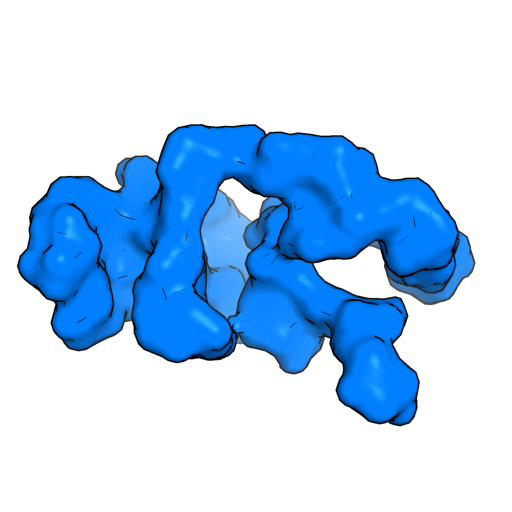C 9
ATOM 11512 O O . VAL A 1 33 ? 7.210 2.023 3.739 1.00 0.00 33 VAL B O 9
ATOM 11525 N N . THR A 1 34 ? 8.431 2.686 5.485 1.00 0.00 34 THR B N 9
ATOM 11526 C CA . THR A 1 34 ? 7.422 2.281 6.451 1.00 0.00 34 THR B CA 9
ATOM 11527 C C . THR A 1 34 ? 6.528 3.469 6.833 1.00 0.00 34 THR B C 9
ATOM 11528 O O . THR A 1 34 ? 5.693 3.375 7.734 1.00 0.00 34 THR B O 9
ATOM 11539 N N . ARG A 1 35 ? 6.703 4.579 6.121 1.00 0.00 35 ARG B N 9
ATOM 11540 C CA . ARG A 1 35 ? 5.877 5.764 6.306 1.00 0.00 35 ARG B CA 9
ATOM 11541 C C . ARG A 1 35 ? 4.501 5.520 5.746 1.00 0.00 35 ARG B C 9
ATOM 11542 O O . ARG A 1 35 ? 3.498 5.545 6.459 1.00 0.00 35 ARG B O 9
ATOM 11563 N N . TYR A 1 36 ? 4.473 5.278 4.456 1.00 0.00 36 TYR B N 9
ATOM 11564 C CA . TYR A 1 36 ? 3.234 5.156 3.749 1.00 0.00 36 TYR B CA 9
ATOM 11565 C C . TYR A 1 36 ? 2.570 3.812 4.030 1.00 0.00 36 TYR B C 9
ATOM 11566 O O . TYR A 1 36 ? 1.529 3.770 4.688 1.00 0.00 36 TYR B O 9
ATOM 11584 N N . GLY A 1 37 ? 3.165 2.712 3.585 1.00 0.00 37 GLY B N 9
ATOM 11585 C CA . GLY A 1 37 ? 2.573 1.420 3.891 1.00 0.00 37 GLY B CA 9
ATOM 11586 C C . GLY A 1 37 ? 3.154 0.255 3.110 1.00 0.00 37 GLY B C 9
ATOM 11587 O O . GLY A 1 37 ? 2.434 -0.695 2.798 1.00 0.00 37 GLY B O 9
ATOM 11591 N N . ILE A 1 38 ? 4.436 0.322 2.775 1.00 0.00 38 ILE B N 9
ATOM 11592 C CA . ILE A 1 38 ? 5.121 -0.824 2.172 1.00 0.00 38 ILE B CA 9
ATOM 11593 C C . ILE A 1 38 ? 5.029 -2.020 3.116 1.00 0.00 38 ILE B C 9
ATOM 11594 O O . ILE A 1 38 ? 4.650 -1.879 4.284 1.00 0.00 38 ILE B O 9
ATOM 11610 N N . LYS A 1 39 ? 5.388 -3.187 2.632 1.00 0.00 39 LYS B N 9
ATOM 11611 C CA . LYS A 1 39 ? 5.547 -4.312 3.517 1.00 0.00 39 LYS B CA 9
ATOM 11612 C C . LYS A 1 39 ? 6.668 -5.241 3.069 1.00 0.00 39 LYS B C 9
ATOM 11613 O O . LYS A 1 39 ? 6.765 -5.608 1.894 1.00 0.00 39 LYS B O 9
ATOM 11632 N N . LYS A 1 40 ? 7.496 -5.633 4.034 1.00 0.00 40 LYS B N 9
ATOM 11633 C CA . LYS A 1 40 ? 8.608 -6.533 3.793 1.00 0.00 40 LYS B CA 9
ATOM 11634 C C . LYS A 1 40 ? 8.136 -7.987 3.762 1.00 0.00 40 LYS B C 9
ATOM 11635 O O . LYS A 1 40 ? 8.566 -8.811 4.571 1.00 0.00 40 LYS B O 9
ATOM 11654 N N . ALA A 1 41 ? 7.229 -8.272 2.841 1.00 0.00 41 ALA B N 9
ATOM 11655 C CA . ALA A 1 41 ? 6.727 -9.625 2.605 1.00 0.00 41 ALA B CA 9
ATOM 11656 C C . ALA A 1 41 ? 6.129 -10.268 3.857 1.00 0.00 41 ALA B C 9
ATOM 11657 O O . ALA A 1 41 ? 6.534 -11.357 4.266 1.00 0.00 41 ALA B O 9
ATOM 11664 N N . ARG A 1 42 ? 5.167 -9.593 4.465 1.00 0.00 42 ARG B N 9
ATOM 11665 C CA . ARG A 1 42 ? 4.441 -10.162 5.593 1.00 0.00 42 ARG B CA 9
ATOM 11666 C C . ARG A 1 42 ? 2.983 -9.716 5.556 1.00 0.00 42 ARG B C 9
ATOM 11667 O O . ARG A 1 42 ? 2.183 -10.084 6.417 1.00 0.00 42 ARG B O 9
ATOM 11688 N N . THR A 1 43 ? 2.653 -8.930 4.529 1.00 0.00 43 THR B N 9
ATOM 11689 C CA . THR A 1 43 ? 1.348 -8.297 4.393 1.00 0.00 43 THR B CA 9
ATOM 11690 C C . THR A 1 43 ? 1.121 -7.268 5.508 1.00 0.00 43 THR B C 9
ATOM 11691 O O . THR A 1 43 ? 1.578 -7.456 6.635 1.00 0.00 43 THR B O 9
ATOM 11702 N N . ARG A 1 44 ? 0.474 -6.154 5.189 1.00 0.00 44 ARG B N 9
ATOM 11703 C CA . ARG A 1 44 ? 0.210 -5.127 6.193 1.00 0.00 44 ARG B CA 9
ATOM 11704 C C . ARG A 1 44 ? -0.618 -5.690 7.346 1.00 0.00 44 ARG B C 9
ATOM 11705 O O . ARG A 1 44 ? -0.114 -5.870 8.455 1.00 0.00 44 ARG B O 9
ATOM 11726 N N . ASN A 1 45 ? -1.884 -5.963 7.080 1.00 0.00 45 ASN B N 9
ATOM 11727 C CA . ASN A 1 45 ? -2.773 -6.526 8.089 1.00 0.00 45 ASN B CA 9
ATOM 11728 C C . ASN A 1 45 ? -3.420 -7.786 7.524 1.00 0.00 45 ASN B C 9
ATOM 11729 O O . ASN A 1 45 ? -2.887 -8.402 6.601 1.00 0.00 45 ASN B O 9
ATOM 11740 N N . ASP A 1 46 ? -4.567 -8.161 8.070 1.00 0.00 46 ASP B N 9
ATOM 11741 C CA . ASP A 1 46 ? -5.409 -9.197 7.491 1.00 0.00 46 ASP B CA 9
ATOM 11742 C C . ASP A 1 46 ? -6.018 -8.699 6.184 1.00 0.00 46 ASP B C 9
ATOM 11743 O O . ASP A 1 46 ? -6.688 -9.431 5.465 1.00 0.00 46 ASP B O 9
ATOM 11752 N N . SER A 1 47 ? -5.773 -7.427 5.929 1.00 0.00 47 SER B N 9
ATOM 11753 C CA . SER A 1 47 ? -6.197 -6.713 4.743 1.00 0.00 47 SER B CA 9
ATOM 11754 C C . SER A 1 47 ? -5.951 -7.500 3.446 1.00 0.00 47 SER B C 9
ATOM 11755 O O . SER A 1 47 ? -4.963 -8.229 3.327 1.00 0.00 47 SER B O 9
ATOM 11763 N N . HIS A 1 48 ? -6.852 -7.333 2.479 1.00 0.00 48 HIS B N 9
ATOM 11764 C CA . HIS A 1 48 ? -6.750 -8.019 1.187 1.00 0.00 48 HIS B CA 9
ATOM 11765 C C . HIS A 1 48 ? -6.532 -6.997 0.074 1.00 0.00 48 HIS B C 9
ATOM 11766 O O . HIS A 1 48 ? -6.560 -5.802 0.323 1.00 0.00 48 HIS B O 9
ATOM 11781 N N . GLN A 1 49 ? -6.308 -7.461 -1.145 1.00 0.00 49 GLN B N 9
ATOM 11782 C CA . GLN A 1 49 ? -6.177 -6.571 -2.289 1.00 0.00 49 GLN B CA 9
ATOM 11783 C C . GLN A 1 49 ? -7.522 -6.255 -2.935 1.00 0.00 49 GLN B C 9
ATOM 11784 O O . GLN A 1 49 ? -8.456 -7.053 -2.888 1.00 0.00 49 GLN B O 9
ATOM 11798 N N . CYS A 1 50 ? -7.608 -5.073 -3.527 1.00 0.00 50 CYS B N 9
ATOM 11799 C CA . CYS A 1 50 ? -8.774 -4.678 -4.296 1.00 0.00 50 CYS B CA 9
ATOM 11800 C C . CYS A 1 50 ? -8.320 -4.084 -5.620 1.00 0.00 50 CYS B C 9
ATOM 11801 O O . CYS A 1 50 ? -7.386 -3.278 -5.652 1.00 0.00 50 CYS B O 9
ATOM 11808 N N . ALA A 1 51 ? -8.938 -4.530 -6.714 1.00 0.00 51 ALA B N 9
ATOM 11809 C CA . ALA A 1 51 ? -8.540 -4.127 -8.066 1.00 0.00 51 ALA B CA 9
ATOM 11810 C C . ALA A 1 51 ? -7.146 -4.661 -8.411 1.00 0.00 51 ALA B C 9
ATOM 11811 O O . ALA A 1 51 ? -6.670 -4.507 -9.535 1.00 0.00 51 ALA B O 9
ATOM 11818 N N . ASN A 1 52 ? -6.526 -5.317 -7.421 1.00 0.00 52 ASN B N 9
ATOM 11819 C CA . ASN A 1 52 ? -5.158 -5.826 -7.499 1.00 0.00 52 ASN B CA 9
ATOM 11820 C C . ASN A 1 52 ? -4.205 -4.801 -8.100 1.00 0.00 52 ASN B C 9
ATOM 11821 O O . ASN A 1 52 ? -3.268 -5.162 -8.817 1.00 0.00 52 ASN B O 9
ATOM 11832 N N . ASN A 1 53 ? -4.426 -3.531 -7.775 1.00 0.00 53 ASN B N 9
ATOM 11833 C CA . ASN A 1 53 ? -3.681 -2.441 -8.408 1.00 0.00 53 ASN B CA 9
ATOM 11834 C C . ASN A 1 53 ? -4.096 -1.080 -7.865 1.00 0.00 53 ASN B C 9
ATOM 11835 O O . ASN A 1 53 ? -3.276 -0.352 -7.304 1.00 0.00 53 ASN B O 9
ATOM 11846 N N . ARG A 1 54 ? -5.373 -0.747 -8.039 1.00 0.00 54 ARG B N 9
ATOM 11847 C CA . ARG A 1 54 ? -5.877 0.586 -7.721 1.00 0.00 54 ARG B CA 9
ATOM 11848 C C . ARG A 1 54 ? -5.653 0.935 -6.253 1.00 0.00 54 ARG B C 9
ATOM 11849 O O . ARG A 1 54 ? -5.226 2.045 -5.924 1.00 0.00 54 ARG B O 9
ATOM 11870 N N . GLY A 1 55 ? -5.935 -0.012 -5.375 1.00 0.00 55 GLY B N 9
ATOM 11871 C CA . GLY A 1 55 ? -5.734 0.213 -3.964 1.00 0.00 55 GLY B CA 9
ATOM 11872 C C . GLY A 1 55 ? -5.596 -1.081 -3.202 1.00 0.00 55 GLY B C 9
ATOM 11873 O O . GLY A 1 55 ? -5.383 -2.141 -3.797 1.00 0.00 55 GLY B O 9
ATOM 11877 N N . TRP A 1 56 ? -5.721 -1.002 -1.893 1.00 0.00 56 TRP B N 9
ATOM 11878 C CA . TRP A 1 56 ? -5.640 -2.178 -1.056 1.00 0.00 56 TRP B CA 9
ATOM 11879 C C . TRP A 1 56 ? -6.746 -2.146 -0.010 1.00 0.00 56 TRP B C 9
ATOM 11880 O O . TRP A 1 56 ? -6.977 -1.119 0.630 1.00 0.00 56 TRP B O 9
ATOM 11901 N N . CYS A 1 57 ? -7.428 -3.268 0.140 1.00 0.00 57 CYS B N 9
ATOM 11902 C CA . CYS A 1 57 ? -8.491 -3.413 1.122 1.00 0.00 57 CYS B CA 9
ATOM 11903 C C . CYS A 1 57 ? -7.927 -3.311 2.529 1.00 0.00 57 CYS B C 9
ATOM 11904 O O . CYS A 1 57 ? -7.198 -4.187 2.968 1.00 0.00 57 CYS B O 9
ATOM 11911 N N . ARG A 1 58 ? -8.293 -2.261 3.241 1.00 0.00 58 ARG B N 9
ATOM 11912 C CA . ARG A 1 58 ? -7.776 -2.011 4.582 1.00 0.00 58 ARG B CA 9
ATOM 11913 C C . ARG A 1 58 ? -8.924 -1.632 5.490 1.00 0.00 58 ARG B C 9
ATOM 11914 O O . ARG A 1 58 ? -9.917 -1.068 5.041 1.00 0.00 58 ARG B O 9
ATOM 11935 N N . LYS A 1 59 ? -8.808 -1.972 6.761 1.00 0.00 59 LYS B N 9
ATOM 11936 C CA . LYS A 1 59 ? -9.938 -1.874 7.663 1.00 0.00 59 LYS B CA 9
ATOM 11937 C C . LYS A 1 59 ? -10.030 -0.471 8.242 1.00 0.00 59 LYS B C 9
ATOM 11938 O O . LYS A 1 59 ? -10.926 -0.162 9.028 1.00 0.00 59 LYS B O 9
ATOM 11957 N N . SER A 1 60 ? -9.091 0.365 7.823 1.00 0.00 60 SER B N 9
ATOM 11958 C CA . SER A 1 60 ? -9.080 1.775 8.150 1.00 0.00 60 SER B CA 9
ATOM 11959 C C . SER A 1 60 ? -7.906 2.435 7.458 1.00 0.00 60 SER B C 9
ATOM 11960 O O . SER A 1 60 ? -6.768 1.962 7.543 1.00 0.00 60 SER B O 9
ATOM 11968 N N . CYS A 1 61 ? -8.195 3.514 6.768 1.00 0.00 61 CYS B N 9
ATOM 11969 C CA . CYS A 1 61 ? -7.207 4.190 5.949 1.00 0.00 61 CYS B CA 9
ATOM 11970 C C . CYS A 1 61 ? -6.382 5.145 6.790 1.00 0.00 61 CYS B C 9
ATOM 11971 O O . CYS A 1 61 ? -6.864 5.697 7.783 1.00 0.00 61 CYS B O 9
ATOM 11978 N N . PHE A 1 62 ? -5.137 5.329 6.390 1.00 0.00 62 PHE B N 9
ATOM 11979 C CA . PHE A 1 62 ? -4.224 6.199 7.113 1.00 0.00 62 PHE B CA 9
ATOM 11980 C C . PHE A 1 62 ? -4.553 7.657 6.825 1.00 0.00 62 PHE B C 9
ATOM 11981 O O . PHE A 1 62 ? -5.423 7.944 5.997 1.00 0.00 62 PHE B O 9
ATOM 11998 N N . GLY A 1 63 ? -3.861 8.573 7.481 1.00 0.00 63 GLY B N 9
ATOM 11999 C CA . GLY A 1 63 ? -4.091 9.983 7.229 1.00 0.00 63 GLY B CA 9
ATOM 12000 C C . GLY A 1 63 ? -3.788 10.351 5.790 1.00 0.00 63 GLY B C 9
ATOM 12001 O O . GLY A 1 63 ? -4.398 11.258 5.221 1.00 0.00 63 GLY B O 9
ATOM 12005 N N . HIS A 1 64 ? -2.859 9.618 5.192 1.00 0.00 64 HIS B N 9
ATOM 12006 C CA . HIS A 1 64 ? -2.441 9.875 3.820 1.00 0.00 64 HIS B CA 9
ATOM 12007 C C . HIS A 1 64 ? -3.143 8.945 2.826 1.00 0.00 64 HIS B C 9
ATOM 12008 O O . HIS A 1 64 ? -2.583 8.611 1.785 1.00 0.00 64 HIS B O 9
ATOM 12023 N N . GLU A 1 65 ? -4.362 8.536 3.128 1.00 0.00 65 GLU B N 9
ATOM 12024 C CA . GLU A 1 65 ? -5.100 7.673 2.216 1.00 0.00 65 GLU B CA 9
ATOM 12025 C C . GLU A 1 65 ? -6.501 8.199 1.966 1.00 0.00 65 GLU B C 9
ATOM 12026 O O . GLU A 1 65 ? -6.966 9.114 2.645 1.00 0.00 65 GLU B O 9
ATOM 12038 N N . TYR A 1 66 ? -7.156 7.612 0.981 1.00 0.00 66 TYR B N 9
ATOM 12039 C CA . TYR A 1 66 ? -8.542 7.913 0.677 1.00 0.00 66 TYR B CA 9
ATOM 12040 C C . TYR A 1 66 ? -9.241 6.638 0.222 1.00 0.00 66 TYR B C 9
ATOM 12041 O O . TYR A 1 66 ? -8.601 5.733 -0.310 1.00 0.00 66 TYR B O 9
ATOM 12059 N N . ILE A 1 67 ? -10.541 6.557 0.447 1.00 0.00 67 ILE B N 9
ATOM 12060 C CA . ILE A 1 67 ? -11.294 5.360 0.100 1.00 0.00 67 ILE B CA 9
ATOM 12061 C C . ILE A 1 67 ? -11.886 5.508 -1.303 1.00 0.00 67 ILE B C 9
ATOM 12062 O O . ILE A 1 67 ? -12.518 6.520 -1.609 1.00 0.00 67 ILE B O 9
ATOM 12078 N N . ASP A 1 68 ? -11.662 4.509 -2.159 1.00 0.00 68 ASP B N 9
ATOM 12079 C CA . ASP A 1 68 ? -12.095 4.580 -3.562 1.00 0.00 68 ASP B CA 9
ATOM 12080 C C . ASP A 1 68 ? -13.574 4.268 -3.693 1.00 0.00 68 ASP B C 9
ATOM 12081 O O . ASP A 1 68 ? -14.273 4.741 -4.590 1.00 0.00 68 ASP B O 9
ATOM 12090 N N . TRP A 1 69 ? -13.998 3.473 -2.752 1.00 0.00 69 TRP B N 9
ATOM 12091 C CA . TRP A 1 69 ? -15.332 2.899 -2.652 1.00 0.00 69 TRP B CA 9
ATOM 12092 C C . TRP A 1 69 ? -15.763 1.990 -3.791 1.00 0.00 69 TRP B C 9
ATOM 12093 O O . TRP A 1 69 ? -16.498 1.032 -3.540 1.00 0.00 69 TRP B O 9
ATOM 12114 N N . TYR A 1 70 ? -15.366 2.286 -5.023 1.00 0.00 70 TYR B N 9
ATOM 12115 C CA . TYR A 1 70 ? -15.728 1.427 -6.156 1.00 0.00 70 TYR B CA 9
ATOM 12116 C C . TYR A 1 70 ? -15.418 -0.019 -5.813 1.00 0.00 70 TYR B C 9
ATOM 12117 O O . TYR A 1 70 ? -16.162 -0.924 -6.174 1.00 0.00 70 TYR B O 9
ATOM 12135 N N . TYR A 1 71 ? -14.322 -0.212 -5.091 1.00 0.00 71 TYR B N 9
ATOM 12136 C CA . TYR A 1 71 ? -13.868 -1.541 -4.728 1.00 0.00 71 TYR B CA 9
ATOM 12137 C C . TYR A 1 71 ? -14.098 -1.840 -3.247 1.00 0.00 71 TYR B C 9
ATOM 12138 O O . TYR A 1 71 ? -13.991 -2.983 -2.810 1.00 0.00 71 TYR B O 9
ATOM 12156 N N . THR A 1 72 ? -14.443 -0.819 -2.483 1.00 0.00 72 THR B N 9
ATOM 12157 C CA . THR A 1 72 ? -14.691 -0.982 -1.053 1.00 0.00 72 THR B CA 9
ATOM 12158 C C . THR A 1 72 ? -15.888 -1.892 -0.793 1.00 0.00 72 THR B C 9
ATOM 12159 O O . THR A 1 72 ? -15.918 -2.645 0.173 1.00 0.00 72 THR B O 9
ATOM 12170 N N . ASP A 1 73 ? -16.840 -1.858 -1.695 1.00 0.00 73 ASP B N 9
ATOM 12171 C CA . ASP A 1 73 ? -18.090 -2.573 -1.523 1.00 0.00 73 ASP B CA 9
ATOM 12172 C C . ASP A 1 73 ? -18.005 -3.922 -2.216 1.00 0.00 73 ASP B C 9
ATOM 12173 O O . ASP A 1 73 ? -18.792 -4.827 -1.956 1.00 0.00 73 ASP B O 9
ATOM 12182 N N . VAL A 1 74 ? -17.007 -4.052 -3.079 1.00 0.00 74 VAL B N 9
ATOM 12183 C CA . VAL A 1 74 ? -16.730 -5.317 -3.739 1.00 0.00 74 VAL B CA 9
ATOM 12184 C C . VAL A 1 74 ? -15.951 -6.180 -2.764 1.00 0.00 74 VAL B C 9
ATOM 12185 O O . VAL A 1 74 ? -15.966 -7.410 -2.817 1.00 0.00 74 VAL B O 9
ATOM 12198 N N . CYS A 1 75 ? -15.255 -5.486 -1.875 1.00 0.00 75 CYS B N 9
ATOM 12199 C CA . CYS A 1 75 ? -14.652 -6.093 -0.717 1.00 0.00 75 CYS B CA 9
ATOM 12200 C C . CYS A 1 75 ? -15.705 -6.236 0.374 1.00 0.00 75 CYS B C 9
ATOM 12201 O O . CYS A 1 75 ? -15.764 -7.249 1.072 1.00 0.00 75 CYS B O 9
ATOM 12208 N N . GLY A 1 76 ? -16.542 -5.205 0.508 1.00 0.00 76 GLY B N 9
ATOM 12209 C CA . GLY A 1 76 ? -17.648 -5.251 1.448 1.00 0.00 76 GLY B CA 9
ATOM 12210 C C . GLY A 1 76 ? -17.220 -5.037 2.889 1.00 0.00 76 GLY B C 9
ATOM 12211 O O . GLY A 1 76 ? -17.713 -4.132 3.563 1.00 0.00 76 GLY B O 9
ATOM 12215 N N . SER A 1 77 ? -16.307 -5.873 3.360 1.00 0.00 77 SER B N 9
ATOM 12216 C CA . SER A 1 77 ? -15.842 -5.807 4.735 1.00 0.00 77 SER B CA 9
ATOM 12217 C C . SER A 1 77 ? -14.543 -5.011 4.839 1.00 0.00 77 SER B C 9
ATOM 12218 O O . SER A 1 77 ? -14.015 -4.803 5.932 1.00 0.00 77 SER B O 9
ATOM 12226 N N . PHE A 1 78 ? -14.028 -4.561 3.702 1.00 0.00 78 PHE B N 9
ATOM 12227 C CA . PHE A 1 78 ? -12.804 -3.793 3.685 1.00 0.00 78 PHE B CA 9
ATOM 12228 C C . PHE A 1 78 ? -12.960 -2.521 2.888 1.00 0.00 78 PHE B C 9
ATOM 12229 O O . PHE A 1 78 ? -13.795 -2.425 1.993 1.00 0.00 78 PHE B O 9
ATOM 12246 N N . TYR A 1 79 ? -12.127 -1.561 3.221 1.00 0.00 79 TYR B N 9
ATOM 12247 C CA . TYR A 1 79 ? -12.088 -0.290 2.544 1.00 0.00 79 TYR B CA 9
ATOM 12248 C C . TYR A 1 79 ? -10.950 -0.283 1.547 1.00 0.00 79 TYR B C 9
ATOM 12249 O O . TYR A 1 79 ? -9.845 -0.679 1.879 1.00 0.00 79 TYR B O 9
ATOM 12267 N N . CYS A 1 80 ? -11.196 0.157 0.331 1.00 0.00 80 CYS B N 9
ATOM 12268 C CA . CYS A 1 80 ? -10.132 0.182 -0.651 1.00 0.00 80 CYS B CA 9
ATOM 12269 C C . CYS A 1 80 ? -9.338 1.463 -0.490 1.00 0.00 80 CYS B C 9
ATOM 12270 O O . CYS A 1 80 ? -9.606 2.474 -1.146 1.00 0.00 80 CYS B O 9
ATOM 12277 N N . CYS A 1 81 ? -8.388 1.416 0.425 1.00 0.00 81 CYS B N 9
ATOM 12278 C CA . CYS A 1 81 ? -7.578 2.563 0.750 1.00 0.00 81 CYS B CA 9
ATOM 12279 C C . CYS A 1 81 ? -6.542 2.818 -0.329 1.00 0.00 81 CYS B C 9
ATOM 12280 O O . CYS A 1 81 ? -5.651 1.998 -0.573 1.00 0.00 81 CYS B O 9
ATOM 12287 N N . ARG A 1 82 ? -6.701 3.940 -1.002 1.00 0.00 82 ARG B N 9
ATOM 12288 C CA . ARG A 1 82 ? -5.761 4.379 -2.007 1.00 0.00 82 ARG B CA 9
ATOM 12289 C C . ARG A 1 82 ? -4.990 5.576 -1.465 1.00 0.00 82 ARG B C 9
ATOM 12290 O O . ARG A 1 82 ? -5.580 6.616 -1.184 1.00 0.00 82 ARG B O 9
ATOM 12311 N N . PRO A 1 83 ? -3.679 5.428 -1.252 1.00 0.00 83 PRO B N 9
ATOM 12312 C CA . PRO A 1 83 ? -2.834 6.521 -0.761 1.00 0.00 83 PRO B CA 9
ATOM 12313 C C . PRO A 1 83 ? -2.904 7.763 -1.648 1.00 0.00 83 PRO B C 9
ATOM 12314 O O . PRO A 1 83 ? -2.848 7.672 -2.874 1.00 0.00 83 PRO B O 9
ATOM 12325 N N . ARG A 1 84 ? -3.016 8.925 -1.019 1.00 0.00 84 ARG B N 9
ATOM 12326 C CA . ARG A 1 84 ? -3.096 10.188 -1.746 1.00 0.00 84 ARG B CA 9
ATOM 12327 C C . ARG A 1 84 ? -1.708 10.677 -2.135 1.00 0.00 84 ARG B C 9
ATOM 12328 O O . ARG A 1 84 ? -1.549 11.528 -3.007 1.00 0.00 84 ARG B O 9
ATOM 12349 N N . ASN A 1 85 ? -0.716 10.139 -1.453 1.00 0.00 85 ASN B N 9
ATOM 12350 C CA . ASN A 1 85 ? 0.685 10.455 -1.704 1.00 0.00 85 ASN B CA 9
ATOM 12351 C C . ASN A 1 85 ? 1.128 10.054 -3.109 1.00 0.00 85 ASN B C 9
ATOM 12352 O O . ASN A 1 85 ? 2.059 10.644 -3.659 1.00 0.00 85 ASN B O 9
ATOM 12385 N N . TRP A 1 1 ? 8.739 -0.925 -14.785 1.00 0.00 1 TRP B N 10
ATOM 12386 C CA . TRP A 1 1 ? 9.890 -1.854 -14.742 1.00 0.00 1 TRP B CA 10
ATOM 12387 C C . TRP A 1 1 ? 9.393 -3.289 -14.647 1.00 0.00 1 TRP B C 10
ATOM 12388 O O . TRP A 1 1 ? 8.243 -3.514 -14.264 1.00 0.00 1 TRP B O 10
ATOM 12411 N N . ALA A 1 2 ? 10.243 -4.248 -15.003 1.00 0.00 2 ALA B N 10
ATOM 12412 C CA . ALA A 1 2 ? 9.893 -5.657 -14.909 1.00 0.00 2 ALA B CA 10
ATOM 12413 C C . ALA A 1 2 ? 9.357 -5.981 -13.520 1.00 0.00 2 ALA B C 10
ATOM 12414 O O . ALA A 1 2 ? 8.282 -6.567 -13.367 1.00 0.00 2 ALA B O 10
ATOM 12421 N N . GLN A 1 3 ? 10.103 -5.564 -12.512 1.00 0.00 3 GLN B N 10
ATOM 12422 C CA . GLN A 1 3 ? 9.700 -5.726 -11.136 1.00 0.00 3 GLN B CA 10
ATOM 12423 C C . GLN A 1 3 ? 9.648 -4.351 -10.500 1.00 0.00 3 GLN B C 10
ATOM 12424 O O . GLN A 1 3 ? 10.636 -3.626 -10.493 1.00 0.00 3 GLN B O 10
ATOM 12438 N N . ALA A 1 4 ? 8.477 -3.993 -10.013 1.00 0.00 4 ALA B N 10
ATOM 12439 C CA . ALA A 1 4 ? 8.227 -2.677 -9.450 1.00 0.00 4 ALA B CA 10
ATOM 12440 C C . ALA A 1 4 ? 9.056 -2.439 -8.198 1.00 0.00 4 ALA B C 10
ATOM 12441 O O . ALA A 1 4 ? 8.595 -2.634 -7.076 1.00 0.00 4 ALA B O 10
ATOM 12448 N N . LEU A 1 5 ? 10.289 -2.030 -8.420 1.00 0.00 5 LEU B N 10
ATOM 12449 C CA . LEU A 1 5 ? 11.218 -1.664 -7.362 1.00 0.00 5 LEU B CA 10
ATOM 12450 C C . LEU A 1 5 ? 10.812 -0.365 -6.684 1.00 0.00 5 LEU B C 10
ATOM 12451 O O . LEU A 1 5 ? 11.575 0.215 -5.921 1.00 0.00 5 LEU B O 10
ATOM 12467 N N . LEU A 1 6 ? 9.620 0.093 -6.981 1.00 0.00 6 LEU B N 10
ATOM 12468 C CA . LEU A 1 6 ? 9.157 1.377 -6.501 1.00 0.00 6 LEU B CA 10
ATOM 12469 C C . LEU A 1 6 ? 7.669 1.291 -6.151 1.00 0.00 6 LEU B C 10
ATOM 12470 O O . LEU A 1 6 ? 6.926 2.249 -6.346 1.00 0.00 6 LEU B O 10
ATOM 12486 N N . PRO A 1 7 ? 7.237 0.180 -5.529 1.00 0.00 7 PRO B N 10
ATOM 12487 C CA . PRO A 1 7 ? 5.843 -0.283 -5.593 1.00 0.00 7 PRO B CA 10
ATOM 12488 C C . PRO A 1 7 ? 4.876 0.499 -4.715 1.00 0.00 7 PRO B C 10
ATOM 12489 O O . PRO A 1 7 ? 3.705 0.142 -4.625 1.00 0.00 7 PRO B O 10
ATOM 12500 N N . ILE A 1 8 ? 5.337 1.584 -4.113 1.00 0.00 8 ILE B N 10
ATOM 12501 C CA . ILE A 1 8 ? 4.555 2.239 -3.079 1.00 0.00 8 ILE B CA 10
ATOM 12502 C C . ILE A 1 8 ? 4.338 3.749 -3.321 1.00 0.00 8 ILE B C 10
ATOM 12503 O O . ILE A 1 8 ? 3.367 4.116 -3.969 1.00 0.00 8 ILE B O 10
ATOM 12519 N N . TRP A 1 9 ? 5.236 4.615 -2.842 1.00 0.00 9 TRP B N 10
ATOM 12520 C CA . TRP A 1 9 ? 5.056 6.072 -2.914 1.00 0.00 9 TRP B CA 10
ATOM 12521 C C . TRP A 1 9 ? 4.861 6.592 -4.346 1.00 0.00 9 TRP B C 10
ATOM 12522 O O . TRP A 1 9 ? 4.540 7.765 -4.539 1.00 0.00 9 TRP B O 10
ATOM 12543 N N . THR A 1 10 ? 5.047 5.738 -5.342 1.00 0.00 10 THR B N 10
ATOM 12544 C CA . THR A 1 10 ? 4.849 6.148 -6.724 1.00 0.00 10 THR B CA 10
ATOM 12545 C C . THR A 1 10 ? 3.867 5.215 -7.450 1.00 0.00 10 THR B C 10
ATOM 12546 O O . THR A 1 10 ? 3.229 5.616 -8.424 1.00 0.00 10 THR B O 10
ATOM 12557 N N . TYR A 1 11 ? 3.740 3.975 -6.975 1.00 0.00 11 TYR B N 10
ATOM 12558 C CA . TYR A 1 11 ? 2.728 3.061 -7.500 1.00 0.00 11 TYR B CA 10
ATOM 12559 C C . TYR A 1 11 ? 1.552 2.987 -6.529 1.00 0.00 11 TYR B C 10
ATOM 12560 O O . TYR A 1 11 ? 0.566 3.705 -6.684 1.00 0.00 11 TYR B O 10
ATOM 12578 N N . THR A 1 12 ? 1.671 2.123 -5.521 1.00 0.00 12 THR B N 10
ATOM 12579 C CA . THR A 1 12 ? 0.663 2.014 -4.474 1.00 0.00 12 THR B CA 10
ATOM 12580 C C . THR A 1 12 ? 1.303 1.704 -3.122 1.00 0.00 12 THR B C 10
ATOM 12581 O O . THR A 1 12 ? 1.584 2.601 -2.327 1.00 0.00 12 THR B O 10
ATOM 12592 N N . GLN A 1 13 ? 1.524 0.423 -2.871 1.00 0.00 13 GLN B N 10
ATOM 12593 C CA . GLN A 1 13 ? 2.168 -0.043 -1.648 1.00 0.00 13 GLN B CA 10
ATOM 12594 C C . GLN A 1 13 ? 2.590 -1.498 -1.824 1.00 0.00 13 GLN B C 10
ATOM 12595 O O . GLN A 1 13 ? 3.731 -1.781 -2.186 1.00 0.00 13 GLN B O 10
ATOM 12628 N N . THR A 1 15 ? 2.860 -5.846 -1.338 1.00 0.00 15 THR B N 10
ATOM 12629 C CA . THR A 1 15 ? 3.798 -6.718 -0.673 1.00 0.00 15 THR B CA 10
ATOM 12630 C C . THR A 1 15 ? 4.700 -7.373 -1.701 1.00 0.00 15 THR B C 10
ATOM 12631 O O . THR A 1 15 ? 4.219 -7.889 -2.711 1.00 0.00 15 THR B O 10
ATOM 12642 N N . VAL A 1 16 ? 6.002 -7.348 -1.462 1.00 0.00 16 VAL B N 10
ATOM 12643 C CA . VAL A 1 16 ? 6.938 -7.890 -2.437 1.00 0.00 16 VAL B CA 10
ATOM 12644 C C . VAL A 1 16 ? 7.964 -8.793 -1.786 1.00 0.00 16 VAL B C 10
ATOM 12645 O O . VAL A 1 16 ? 7.693 -9.966 -1.533 1.00 0.00 16 VAL B O 10
ATOM 12658 N N . SER A 1 17 ? 9.123 -8.252 -1.490 1.00 0.00 17 SER B N 10
ATOM 12659 C CA . SER A 1 17 ? 10.201 -9.054 -0.987 1.00 0.00 17 SER B CA 10
ATOM 12660 C C . SER A 1 17 ? 10.971 -8.282 0.056 1.00 0.00 17 SER B C 10
ATOM 12661 O O . SER A 1 17 ? 11.025 -7.053 0.025 1.00 0.00 17 SER B O 10
ATOM 12669 N N . ALA A 1 18 ? 11.528 -9.011 0.986 1.00 0.00 18 ALA B N 10
ATOM 12670 C CA . ALA A 1 18 ? 12.408 -8.434 1.994 1.00 0.00 18 ALA B CA 10
ATOM 12671 C C . ALA A 1 18 ? 13.594 -7.699 1.347 1.00 0.00 18 ALA B C 10
ATOM 12672 O O . ALA A 1 18 ? 13.860 -6.550 1.700 1.00 0.00 18 ALA B O 10
ATOM 12679 N N . PRO A 1 19 ? 14.313 -8.325 0.378 1.00 0.00 19 PRO B N 10
ATOM 12680 C CA . PRO A 1 19 ? 15.367 -7.640 -0.384 1.00 0.00 19 PRO B CA 10
ATOM 12681 C C . PRO A 1 19 ? 14.869 -6.353 -1.029 1.00 0.00 19 PRO B C 10
ATOM 12682 O O . PRO A 1 19 ? 15.606 -5.377 -1.149 1.00 0.00 19 PRO B O 10
ATOM 12693 N N . LEU A 1 20 ? 13.601 -6.360 -1.419 1.00 0.00 20 LEU B N 10
ATOM 12694 C CA . LEU A 1 20 ? 12.999 -5.233 -2.098 1.00 0.00 20 LEU B CA 10
ATOM 12695 C C . LEU A 1 20 ? 12.741 -4.126 -1.082 1.00 0.00 20 LEU B C 10
ATOM 12696 O O . LEU A 1 20 ? 13.044 -2.959 -1.319 1.00 0.00 20 LEU B O 10
ATOM 12712 N N . PHE A 1 21 ? 12.206 -4.520 0.060 1.00 0.00 21 PHE B N 10
ATOM 12713 C CA . PHE A 1 21 ? 11.923 -3.596 1.143 1.00 0.00 21 PHE B CA 10
ATOM 12714 C C . PHE A 1 21 ? 13.210 -2.942 1.609 1.00 0.00 21 PHE B C 10
ATOM 12715 O O . PHE A 1 21 ? 13.281 -1.726 1.791 1.00 0.00 21 PHE B O 10
ATOM 12732 N N . ALA A 1 22 ? 14.234 -3.766 1.776 1.00 0.00 22 ALA B N 10
ATOM 12733 C CA . ALA A 1 22 ? 15.516 -3.300 2.261 1.00 0.00 22 ALA B CA 10
ATOM 12734 C C . ALA A 1 22 ? 16.129 -2.329 1.268 1.00 0.00 22 ALA B C 10
ATOM 12735 O O . ALA A 1 22 ? 16.808 -1.379 1.650 1.00 0.00 22 ALA B O 10
ATOM 12742 N N . ALA A 1 23 ? 15.848 -2.565 -0.008 1.00 0.00 23 ALA B N 10
ATOM 12743 C CA . ALA A 1 23 ? 16.347 -1.729 -1.084 1.00 0.00 23 ALA B CA 10
ATOM 12744 C C . ALA A 1 23 ? 15.686 -0.361 -1.038 1.00 0.00 23 ALA B C 10
ATOM 12745 O O . ALA A 1 23 ? 16.329 0.665 -1.249 1.00 0.00 23 ALA B O 10
ATOM 12752 N N . LEU A 1 24 ? 14.402 -0.361 -0.726 1.00 0.00 24 LEU B N 10
ATOM 12753 C CA . LEU A 1 24 ? 13.617 0.859 -0.685 1.00 0.00 24 LEU B CA 10
ATOM 12754 C C . LEU A 1 24 ? 14.005 1.692 0.521 1.00 0.00 24 LEU B C 10
ATOM 12755 O O . LEU A 1 24 ? 14.044 2.918 0.465 1.00 0.00 24 LEU B O 10
ATOM 12771 N N . VAL A 1 25 ? 14.312 1.023 1.611 1.00 0.00 25 VAL B N 10
ATOM 12772 C CA . VAL A 1 25 ? 14.763 1.706 2.805 1.00 0.00 25 VAL B CA 10
ATOM 12773 C C . VAL A 1 25 ? 16.165 2.244 2.586 1.00 0.00 25 VAL B C 10
ATOM 12774 O O . VAL A 1 25 ? 16.526 3.315 3.073 1.00 0.00 25 VAL B O 10
ATOM 12787 N N . ALA A 1 26 ? 16.934 1.505 1.809 1.00 0.00 26 ALA B N 10
ATOM 12788 C CA . ALA A 1 26 ? 18.322 1.856 1.556 1.00 0.00 26 ALA B CA 10
ATOM 12789 C C . ALA A 1 26 ? 18.432 2.998 0.551 1.00 0.00 26 ALA B C 10
ATOM 12790 O O . ALA A 1 26 ? 19.429 3.720 0.523 1.00 0.00 26 ALA B O 10
ATOM 12797 N N . ALA A 1 27 ? 17.410 3.156 -0.277 1.00 0.00 27 ALA B N 10
ATOM 12798 C CA . ALA A 1 27 ? 17.416 4.185 -1.299 1.00 0.00 27 ALA B CA 10
ATOM 12799 C C . ALA A 1 27 ? 16.593 5.399 -0.880 1.00 0.00 27 ALA B C 10
ATOM 12800 O O . ALA A 1 27 ? 16.978 6.539 -1.138 1.00 0.00 27 ALA B O 10
ATOM 12807 N N . TYR A 1 28 ? 15.466 5.156 -0.230 1.00 0.00 28 TYR B N 10
ATOM 12808 C CA . TYR A 1 28 ? 14.540 6.229 0.102 1.00 0.00 28 TYR B CA 10
ATOM 12809 C C . TYR A 1 28 ? 14.572 6.552 1.589 1.00 0.00 28 TYR B C 10
ATOM 12810 O O . TYR A 1 28 ? 14.964 7.648 1.993 1.00 0.00 28 TYR B O 10
ATOM 12828 N N . GLY A 1 29 ? 14.166 5.587 2.401 1.00 0.00 29 GLY B N 10
ATOM 12829 C CA . GLY A 1 29 ? 14.072 5.804 3.820 1.00 0.00 29 GLY B CA 10
ATOM 12830 C C . GLY A 1 29 ? 12.904 5.048 4.397 1.00 0.00 29 GLY B C 10
ATOM 12831 O O . GLY A 1 29 ? 11.782 5.171 3.900 1.00 0.00 29 GLY B O 10
ATOM 12835 N N . ILE A 1 30 ? 13.178 4.265 5.434 1.00 0.00 30 ILE B N 10
ATOM 12836 C CA . ILE A 1 30 ? 12.181 3.400 6.075 1.00 0.00 30 ILE B CA 10
ATOM 12837 C C . ILE A 1 30 ? 10.860 4.126 6.327 1.00 0.00 30 ILE B C 10
ATOM 12838 O O . ILE A 1 30 ? 9.792 3.524 6.220 1.00 0.00 30 ILE B O 10
ATOM 12854 N N . TYR A 1 31 ? 10.936 5.426 6.592 1.00 0.00 31 TYR B N 10
ATOM 12855 C CA . TYR A 1 31 ? 9.788 6.176 7.044 1.00 0.00 31 TYR B CA 10
ATOM 12856 C C . TYR A 1 31 ? 8.704 6.150 5.987 1.00 0.00 31 TYR B C 10
ATOM 12857 O O . TYR A 1 31 ? 7.555 5.941 6.309 1.00 0.00 31 TYR B O 10
ATOM 12875 N N . ALA A 1 32 ? 9.104 6.282 4.721 1.00 0.00 32 ALA B N 10
ATOM 12876 C CA . ALA A 1 32 ? 8.178 6.390 3.604 1.00 0.00 32 ALA B CA 10
ATOM 12877 C C . ALA A 1 32 ? 7.845 5.011 3.081 1.00 0.00 32 ALA B C 10
ATOM 12878 O O . ALA A 1 32 ? 6.738 4.762 2.611 1.00 0.00 32 ALA B O 10
ATOM 12885 N N . VAL A 1 33 ? 8.811 4.115 3.201 1.00 0.00 33 VAL B N 10
ATOM 12886 C CA . VAL A 1 33 ? 8.658 2.738 2.765 1.00 0.00 33 VAL B CA 10
ATOM 12887 C C . VAL A 1 33 ? 7.484 2.074 3.476 1.00 0.00 33 VAL B C 10
ATOM 12888 O O . VAL A 1 33 ? 6.594 1.512 2.844 1.00 0.00 33 VAL B O 10
ATOM 12901 N N . THR A 1 34 ? 7.471 2.168 4.789 1.00 0.00 34 THR B N 10
ATOM 12902 C CA . THR A 1 34 ? 6.397 1.590 5.573 1.00 0.00 34 THR B CA 10
ATOM 12903 C C . THR A 1 34 ? 5.393 2.677 5.976 1.00 0.00 34 THR B C 10
ATOM 12904 O O . THR A 1 34 ? 4.512 2.464 6.810 1.00 0.00 34 THR B O 10
ATOM 12915 N N . ARG A 1 35 ? 5.536 3.844 5.353 1.00 0.00 35 ARG B N 10
ATOM 12916 C CA . ARG A 1 35 ? 4.627 4.958 5.557 1.00 0.00 35 ARG B CA 10
ATOM 12917 C C . ARG A 1 35 ? 3.325 4.717 4.836 1.00 0.00 35 ARG B C 10
ATOM 12918 O O . ARG A 1 35 ? 2.246 4.741 5.426 1.00 0.00 35 ARG B O 10
ATOM 12939 N N . TYR A 1 36 ? 3.443 4.494 3.548 1.00 0.00 36 TYR B N 10
ATOM 12940 C CA . TYR A 1 36 ? 2.276 4.417 2.697 1.00 0.00 36 TYR B CA 10
ATOM 12941 C C . TYR A 1 36 ? 1.717 2.995 2.630 1.00 0.00 36 TYR B C 10
ATOM 12942 O O . TYR A 1 36 ? 0.516 2.810 2.423 1.00 0.00 36 TYR B O 10
ATOM 12960 N N . GLY A 1 37 ? 2.570 1.989 2.816 1.00 0.00 37 GLY B N 10
ATOM 12961 C CA . GLY A 1 37 ? 2.043 0.651 3.002 1.00 0.00 37 GLY B CA 10
ATOM 12962 C C . GLY A 1 37 ? 2.828 -0.469 2.341 1.00 0.00 37 GLY B C 10
ATOM 12963 O O . GLY A 1 37 ? 2.270 -1.547 2.136 1.00 0.00 37 GLY B O 10
ATOM 12967 N N . ILE A 1 38 ? 4.097 -0.254 2.005 1.00 0.00 38 ILE B N 10
ATOM 12968 C CA . ILE A 1 38 ? 4.893 -1.342 1.443 1.00 0.00 38 ILE B CA 10
ATOM 12969 C C . ILE A 1 38 ? 5.106 -2.415 2.508 1.00 0.00 38 ILE B C 10
ATOM 12970 O O . ILE A 1 38 ? 5.387 -2.109 3.675 1.00 0.00 38 ILE B O 10
ATOM 12986 N N . LYS A 1 39 ? 4.906 -3.663 2.128 1.00 0.00 39 LYS B N 10
ATOM 12987 C CA . LYS A 1 39 ? 5.114 -4.762 3.041 1.00 0.00 39 LYS B CA 10
ATOM 12988 C C . LYS A 1 39 ? 6.382 -5.554 2.715 1.00 0.00 39 LYS B C 10
ATOM 12989 O O . LYS A 1 39 ? 6.649 -5.893 1.559 1.00 0.00 39 LYS B O 10
ATOM 13008 N N . LYS A 1 40 ? 7.141 -5.867 3.765 1.00 0.00 40 LYS B N 10
ATOM 13009 C CA . LYS A 1 40 ? 8.345 -6.670 3.651 1.00 0.00 40 LYS B CA 10
ATOM 13010 C C . LYS A 1 40 ? 8.008 -8.156 3.613 1.00 0.00 40 LYS B C 10
ATOM 13011 O O . LYS A 1 40 ? 8.176 -8.867 4.602 1.00 0.00 40 LYS B O 10
ATOM 13030 N N . ALA A 1 41 ? 7.490 -8.591 2.478 1.00 0.00 41 ALA B N 10
ATOM 13031 C CA . ALA A 1 41 ? 7.317 -10.009 2.174 1.00 0.00 41 ALA B CA 10
ATOM 13032 C C . ALA A 1 41 ? 6.375 -10.746 3.131 1.00 0.00 41 ALA B C 10
ATOM 13033 O O . ALA A 1 41 ? 6.756 -11.745 3.745 1.00 0.00 41 ALA B O 10
ATOM 13040 N N . ARG A 1 42 ? 5.151 -10.251 3.252 1.00 0.00 42 ARG B N 10
ATOM 13041 C CA . ARG A 1 42 ? 4.067 -11.016 3.857 1.00 0.00 42 ARG B CA 10
ATOM 13042 C C . ARG A 1 42 ? 2.723 -10.368 3.527 1.00 0.00 42 ARG B C 10
ATOM 13043 O O . ARG A 1 42 ? 2.156 -10.624 2.469 1.00 0.00 42 ARG B O 10
ATOM 13064 N N . THR A 1 43 ? 2.235 -9.513 4.414 1.00 0.00 43 THR B N 10
ATOM 13065 C CA . THR A 1 43 ? 1.023 -8.742 4.188 1.00 0.00 43 THR B CA 10
ATOM 13066 C C . THR A 1 43 ? 0.987 -7.616 5.216 1.00 0.00 43 THR B C 10
ATOM 13067 O O . THR A 1 43 ? 1.620 -7.739 6.262 1.00 0.00 43 THR B O 10
ATOM 13078 N N . ARG A 1 44 ? 0.310 -6.515 4.922 1.00 0.00 44 ARG B N 10
ATOM 13079 C CA . ARG A 1 44 ? 0.176 -5.436 5.904 1.00 0.00 44 ARG B CA 10
ATOM 13080 C C . ARG A 1 44 ? -0.442 -5.972 7.194 1.00 0.00 44 ARG B C 10
ATOM 13081 O O . ARG A 1 44 ? 0.159 -5.897 8.266 1.00 0.00 44 ARG B O 10
ATOM 13102 N N . ASN A 1 45 ? -1.636 -6.533 7.064 1.00 0.00 45 ASN B N 10
ATOM 13103 C CA . ASN A 1 45 ? -2.369 -7.116 8.188 1.00 0.00 45 ASN B CA 10
ATOM 13104 C C . ASN A 1 45 ? -3.238 -8.234 7.646 1.00 0.00 45 ASN B C 10
ATOM 13105 O O . ASN A 1 45 ? -2.899 -8.854 6.638 1.00 0.00 45 ASN B O 10
ATOM 13116 N N . ASP A 1 46 ? -4.357 -8.487 8.307 1.00 0.00 46 ASP B N 10
ATOM 13117 C CA . ASP A 1 46 ? -5.401 -9.327 7.727 1.00 0.00 46 ASP B CA 10
ATOM 13118 C C . ASP A 1 46 ? -5.912 -8.647 6.468 1.00 0.00 46 ASP B C 10
ATOM 13119 O O . ASP A 1 46 ? -6.366 -9.292 5.523 1.00 0.00 46 ASP B O 10
ATOM 13128 N N . SER A 1 47 ? -5.822 -7.318 6.498 1.00 0.00 47 SER B N 10
ATOM 13129 C CA . SER A 1 47 ? -6.127 -6.468 5.364 1.00 0.00 47 SER B CA 10
ATOM 13130 C C . SER A 1 47 ? -5.506 -7.016 4.082 1.00 0.00 47 SER B C 10
ATOM 13131 O O . SER A 1 47 ? -4.334 -7.390 4.056 1.00 0.00 47 SER B O 10
ATOM 13139 N N . HIS A 1 48 ? -6.296 -7.033 3.024 1.00 0.00 48 HIS B N 10
ATOM 13140 C CA . HIS A 1 48 ? -5.890 -7.611 1.748 1.00 0.00 48 HIS B CA 10
ATOM 13141 C C . HIS A 1 48 ? -6.178 -6.627 0.627 1.00 0.00 48 HIS B C 10
ATOM 13142 O O . HIS A 1 48 ? -6.800 -5.607 0.857 1.00 0.00 48 HIS B O 10
ATOM 13157 N N . GLN A 1 49 ? -5.717 -6.913 -0.574 1.00 0.00 49 GLN B N 10
ATOM 13158 C CA . GLN A 1 49 ? -5.829 -5.945 -1.659 1.00 0.00 49 GLN B CA 10
ATOM 13159 C C . GLN A 1 49 ? -7.120 -6.084 -2.440 1.00 0.00 49 GLN B C 10
ATOM 13160 O O . GLN A 1 49 ? -7.674 -7.174 -2.585 1.00 0.00 49 GLN B O 10
ATOM 13174 N N . CYS A 1 50 ? -7.581 -4.954 -2.939 1.00 0.00 50 CYS B N 10
ATOM 13175 C CA . CYS A 1 50 ? -8.760 -4.894 -3.785 1.00 0.00 50 CYS B CA 10
ATOM 13176 C C . CYS A 1 50 ? -8.367 -4.313 -5.132 1.00 0.00 50 CYS B C 10
ATOM 13177 O O . CYS A 1 50 ? -7.605 -3.341 -5.190 1.00 0.00 50 CYS B O 10
ATOM 13184 N N . ALA A 1 51 ? -8.833 -4.950 -6.209 1.00 0.00 51 ALA B N 10
ATOM 13185 C CA . ALA A 1 51 ? -8.430 -4.603 -7.580 1.00 0.00 51 ALA B CA 10
ATOM 13186 C C . ALA A 1 51 ? -6.996 -5.052 -7.847 1.00 0.00 51 ALA B C 10
ATOM 13187 O O . ALA A 1 51 ? -6.583 -5.218 -8.991 1.00 0.00 51 ALA B O 10
ATOM 13194 N N . ASN A 1 52 ? -6.258 -5.247 -6.756 1.00 0.00 52 ASN B N 10
ATOM 13195 C CA . ASN A 1 52 ? -4.875 -5.694 -6.773 1.00 0.00 52 ASN B CA 10
ATOM 13196 C C . ASN A 1 52 ? -3.982 -4.721 -7.534 1.00 0.00 52 ASN B C 10
ATOM 13197 O O . ASN A 1 52 ? -2.896 -5.089 -7.978 1.00 0.00 52 ASN B O 10
ATOM 13208 N N . ASN A 1 53 ? -4.424 -3.475 -7.667 1.00 0.00 53 ASN B N 10
ATOM 13209 C CA . ASN A 1 53 ? -3.671 -2.499 -8.449 1.00 0.00 53 ASN B CA 10
ATOM 13210 C C . ASN A 1 53 ? -3.873 -1.060 -7.974 1.00 0.00 53 ASN B C 10
ATOM 13211 O O . ASN A 1 53 ? -2.963 -0.245 -8.101 1.00 0.00 53 ASN B O 10
ATOM 13222 N N . ARG A 1 54 ? -5.041 -0.728 -7.433 1.00 0.00 54 ARG B N 10
ATOM 13223 C CA . ARG A 1 54 ? -5.280 0.651 -7.026 1.00 0.00 54 ARG B CA 10
ATOM 13224 C C . ARG A 1 54 ? -5.343 0.817 -5.511 1.00 0.00 54 ARG B C 10
ATOM 13225 O O . ARG A 1 54 ? -4.756 1.749 -4.964 1.00 0.00 54 ARG B O 10
ATOM 13246 N N . GLY A 1 55 ? -6.041 -0.078 -4.825 1.00 0.00 55 GLY B N 10
ATOM 13247 C CA . GLY A 1 55 ? -6.285 0.132 -3.417 1.00 0.00 55 GLY B CA 10
ATOM 13248 C C . GLY A 1 55 ? -6.032 -1.094 -2.580 1.00 0.00 55 GLY B C 10
ATOM 13249 O O . GLY A 1 55 ? -5.794 -2.185 -3.103 1.00 0.00 55 GLY B O 10
ATOM 13253 N N . TRP A 1 56 ? -6.079 -0.907 -1.275 1.00 0.00 56 TRP B N 10
ATOM 13254 C CA . TRP A 1 56 ? -5.907 -1.996 -0.342 1.00 0.00 56 TRP B CA 10
ATOM 13255 C C . TRP A 1 56 ? -7.026 -1.963 0.685 1.00 0.00 56 TRP B C 10
ATOM 13256 O O . TRP A 1 56 ? -7.323 -0.912 1.251 1.00 0.00 56 TRP B O 10
ATOM 13277 N N . CYS A 1 57 ? -7.637 -3.113 0.906 1.00 0.00 57 CYS B N 10
ATOM 13278 C CA . CYS A 1 57 ? -8.711 -3.260 1.872 1.00 0.00 57 CYS B CA 10
ATOM 13279 C C . CYS A 1 57 ? -8.200 -3.004 3.287 1.00 0.00 57 CYS B C 10
ATOM 13280 O O . CYS A 1 57 ? -7.494 -3.832 3.852 1.00 0.00 57 CYS B O 10
ATOM 13287 N N . ARG A 1 58 ? -8.561 -1.858 3.846 1.00 0.00 58 ARG B N 10
ATOM 13288 C CA . ARG A 1 58 ? -8.116 -1.470 5.179 1.00 0.00 58 ARG B CA 10
ATOM 13289 C C . ARG A 1 58 ? -9.305 -1.024 6.011 1.00 0.00 58 ARG B C 10
ATOM 13290 O O . ARG A 1 58 ? -10.309 -0.566 5.479 1.00 0.00 58 ARG B O 10
ATOM 13311 N N . LYS A 1 59 ? -9.186 -1.191 7.320 1.00 0.00 59 LYS B N 10
ATOM 13312 C CA . LYS A 1 59 ? -10.273 -0.887 8.250 1.00 0.00 59 LYS B CA 10
ATOM 13313 C C . LYS A 1 59 ? -10.399 0.611 8.453 1.00 0.00 59 LYS B C 10
ATOM 13314 O O . LYS A 1 59 ? -11.406 1.105 8.966 1.00 0.00 59 LYS B O 10
ATOM 13333 N N . SER A 1 60 ? -9.357 1.316 8.053 1.00 0.00 60 SER B N 10
ATOM 13334 C CA . SER A 1 60 ? -9.289 2.753 8.182 1.00 0.00 60 SER B CA 10
ATOM 13335 C C . SER A 1 60 ? -8.005 3.224 7.534 1.00 0.00 60 SER B C 10
ATOM 13336 O O . SER A 1 60 ? -7.010 2.492 7.503 1.00 0.00 60 SER B O 10
ATOM 13344 N N . CYS A 1 61 ? -8.035 4.421 7.002 1.00 0.00 61 CYS B N 10
ATOM 13345 C CA . CYS A 1 61 ? -6.907 4.948 6.268 1.00 0.00 61 CYS B CA 10
ATOM 13346 C C . CYS A 1 61 ? -6.057 5.825 7.175 1.00 0.00 61 CYS B C 10
ATOM 13347 O O . CYS A 1 61 ? -6.549 6.384 8.159 1.00 0.00 61 CYS B O 10
ATOM 13354 N N . PHE A 1 62 ? -4.781 5.925 6.850 1.00 0.00 62 PHE B N 10
ATOM 13355 C CA . PHE A 1 62 ? -3.836 6.679 7.663 1.00 0.00 62 PHE B CA 10
ATOM 13356 C C . PHE A 1 62 ? -3.996 8.172 7.401 1.00 0.00 62 PHE B C 10
ATOM 13357 O O . PHE A 1 62 ? -4.792 8.577 6.552 1.00 0.00 62 PHE B O 10
ATOM 13374 N N . GLY A 1 63 ? -3.216 8.985 8.107 1.00 0.00 63 GLY B N 10
ATOM 13375 C CA . GLY A 1 63 ? -3.270 10.427 7.924 1.00 0.00 63 GLY B CA 10
ATOM 13376 C C . GLY A 1 63 ? -2.509 10.881 6.690 1.00 0.00 63 GLY B C 10
ATOM 13377 O O . GLY A 1 63 ? -1.784 11.876 6.724 1.00 0.00 63 GLY B O 10
ATOM 13381 N N . HIS A 1 64 ? -2.686 10.139 5.607 1.00 0.00 64 HIS B N 10
ATOM 13382 C CA . HIS A 1 64 ? -2.036 10.413 4.332 1.00 0.00 64 HIS B CA 10
ATOM 13383 C C . HIS A 1 64 ? -2.667 9.537 3.259 1.00 0.00 64 HIS B C 10
ATOM 13384 O O . HIS A 1 64 ? -1.987 9.011 2.374 1.00 0.00 64 HIS B O 10
ATOM 13399 N N . GLU A 1 65 ? -3.981 9.393 3.350 1.00 0.00 65 GLU B N 10
ATOM 13400 C CA . GLU A 1 65 ? -4.733 8.537 2.447 1.00 0.00 65 GLU B CA 10
ATOM 13401 C C . GLU A 1 65 ? -6.099 9.134 2.120 1.00 0.00 65 GLU B C 10
ATOM 13402 O O . GLU A 1 65 ? -6.403 10.273 2.477 1.00 0.00 65 GLU B O 10
ATOM 13414 N N . TYR A 1 66 ? -6.892 8.344 1.410 1.00 0.00 66 TYR B N 10
ATOM 13415 C CA . TYR A 1 66 ? -8.300 8.628 1.173 1.00 0.00 66 TYR B CA 10
ATOM 13416 C C . TYR A 1 66 ? -8.994 7.324 0.793 1.00 0.00 66 TYR B C 10
ATOM 13417 O O . TYR A 1 66 ? -8.372 6.446 0.188 1.00 0.00 66 TYR B O 10
ATOM 13435 N N . ILE A 1 67 ? -10.258 7.171 1.168 1.00 0.00 67 ILE B N 10
ATOM 13436 C CA . ILE A 1 67 ? -10.985 5.958 0.820 1.00 0.00 67 ILE B CA 10
ATOM 13437 C C . ILE A 1 67 ? -11.385 5.992 -0.639 1.00 0.00 67 ILE B C 10
ATOM 13438 O O . ILE A 1 67 ? -12.041 6.934 -1.092 1.00 0.00 67 ILE B O 10
ATOM 13454 N N . ASP A 1 68 ? -10.988 4.978 -1.375 1.00 0.00 68 ASP B N 10
ATOM 13455 C CA . ASP A 1 68 ? -11.496 4.793 -2.710 1.00 0.00 68 ASP B CA 10
ATOM 13456 C C . ASP A 1 68 ? -12.514 3.685 -2.667 1.00 0.00 68 ASP B C 10
ATOM 13457 O O . ASP A 1 68 ? -12.425 2.777 -1.845 1.00 0.00 68 ASP B O 10
ATOM 13466 N N . TRP A 1 69 ? -13.505 3.784 -3.504 1.00 0.00 69 TRP B N 10
ATOM 13467 C CA . TRP A 1 69 ? -14.578 2.831 -3.491 1.00 0.00 69 TRP B CA 10
ATOM 13468 C C . TRP A 1 69 ? -14.545 2.015 -4.759 1.00 0.00 69 TRP B C 10
ATOM 13469 O O . TRP A 1 69 ? -13.465 1.630 -5.201 1.00 0.00 69 TRP B O 10
ATOM 13490 N N . TYR A 1 70 ? -15.720 1.742 -5.313 1.00 0.00 70 TYR B N 10
ATOM 13491 C CA . TYR A 1 70 ? -15.923 0.783 -6.404 1.00 0.00 70 TYR B CA 10
ATOM 13492 C C . TYR A 1 70 ? -15.674 -0.597 -5.838 1.00 0.00 70 TYR B C 10
ATOM 13493 O O . TYR A 1 70 ? -16.527 -1.476 -5.860 1.00 0.00 70 TYR B O 10
ATOM 13511 N N . TYR A 1 71 ? -14.494 -0.716 -5.273 1.00 0.00 71 TYR B N 10
ATOM 13512 C CA . TYR A 1 71 ? -13.947 -1.942 -4.776 1.00 0.00 71 TYR B CA 10
ATOM 13513 C C . TYR A 1 71 ? -14.241 -2.146 -3.294 1.00 0.00 71 TYR B C 10
ATOM 13514 O O . TYR A 1 71 ? -14.160 -3.260 -2.790 1.00 0.00 71 TYR B O 10
ATOM 13532 N N . THR A 1 72 ? -14.577 -1.072 -2.593 1.00 0.00 72 THR B N 10
ATOM 13533 C CA . THR A 1 72 ? -14.857 -1.158 -1.163 1.00 0.00 72 THR B CA 10
ATOM 13534 C C . THR A 1 72 ? -16.084 -2.044 -0.898 1.00 0.00 72 THR B C 10
ATOM 13535 O O . THR A 1 72 ? -16.225 -2.647 0.167 1.00 0.00 72 THR B O 10
ATOM 13546 N N . ASP A 1 73 ? -16.929 -2.167 -1.904 1.00 0.00 73 ASP B N 10
ATOM 13547 C CA . ASP A 1 73 ? -18.144 -2.957 -1.806 1.00 0.00 73 ASP B CA 10
ATOM 13548 C C . ASP A 1 73 ? -17.957 -4.304 -2.501 1.00 0.00 73 ASP B C 10
ATOM 13549 O O . ASP A 1 73 ? -18.675 -5.261 -2.221 1.00 0.00 73 ASP B O 10
ATOM 13558 N N . VAL A 1 74 ? -16.967 -4.385 -3.393 1.00 0.00 74 VAL B N 10
ATOM 13559 C CA . VAL A 1 74 ? -16.594 -5.670 -3.979 1.00 0.00 74 VAL B CA 10
ATOM 13560 C C . VAL A 1 74 ? -15.803 -6.443 -2.938 1.00 0.00 74 VAL B C 10
ATOM 13561 O O . VAL A 1 74 ? -15.824 -7.672 -2.886 1.00 0.00 74 VAL B O 10
ATOM 13574 N N . CYS A 1 75 ? -15.108 -5.683 -2.106 1.00 0.00 75 CYS B N 10
ATOM 13575 C CA . CYS A 1 75 ? -14.413 -6.222 -0.966 1.00 0.00 75 CYS B CA 10
ATOM 13576 C C . CYS A 1 75 ? -15.414 -6.420 0.158 1.00 0.00 75 CYS B C 10
ATOM 13577 O O . CYS A 1 75 ? -15.342 -7.390 0.912 1.00 0.00 75 CYS B O 10
ATOM 13584 N N . GLY A 1 76 ? -16.360 -5.487 0.253 1.00 0.00 76 GLY B N 10
ATOM 13585 C CA . GLY A 1 76 ? -17.484 -5.646 1.161 1.00 0.00 76 GLY B CA 10
ATOM 13586 C C . GLY A 1 76 ? -17.154 -5.359 2.615 1.00 0.00 76 GLY B C 10
ATOM 13587 O O . GLY A 1 76 ? -17.835 -4.563 3.262 1.00 0.00 76 GLY B O 10
ATOM 13591 N N . SER A 1 77 ? -16.122 -6.006 3.133 1.00 0.00 77 SER B N 10
ATOM 13592 C CA . SER A 1 77 ? -15.793 -5.904 4.546 1.00 0.00 77 SER B CA 10
ATOM 13593 C C . SER A 1 77 ? -14.773 -4.804 4.809 1.00 0.00 77 SER B C 10
ATOM 13594 O O . SER A 1 77 ? -14.580 -4.392 5.954 1.00 0.00 77 SER B O 10
ATOM 13602 N N . PHE A 1 78 ? -14.122 -4.319 3.761 1.00 0.00 78 PHE B N 10
ATOM 13603 C CA . PHE A 1 78 ? -13.034 -3.387 3.943 1.00 0.00 78 PHE B CA 10
ATOM 13604 C C . PHE A 1 78 ? -13.131 -2.153 3.079 1.00 0.00 78 PHE B C 10
ATOM 13605 O O . PHE A 1 78 ? -13.886 -2.103 2.109 1.00 0.00 78 PHE B O 10
ATOM 13622 N N . TYR A 1 79 ? -12.332 -1.165 3.458 1.00 0.00 79 TYR B N 10
ATOM 13623 C CA . TYR A 1 79 ? -12.226 0.078 2.733 1.00 0.00 79 TYR B CA 10
ATOM 13624 C C . TYR A 1 79 ? -11.049 0.024 1.771 1.00 0.00 79 TYR B C 10
ATOM 13625 O O . TYR A 1 79 ? -9.958 -0.375 2.153 1.00 0.00 79 TYR B O 10
ATOM 13643 N N . CYS A 1 80 ? -11.264 0.423 0.534 1.00 0.00 80 CYS B N 10
ATOM 13644 C CA . CYS A 1 80 ? -10.193 0.425 -0.452 1.00 0.00 80 CYS B CA 10
ATOM 13645 C C . CYS A 1 80 ? -9.355 1.692 -0.313 1.00 0.00 80 CYS B C 10
ATOM 13646 O O . CYS A 1 80 ? -9.553 2.663 -1.040 1.00 0.00 80 CYS B O 10
ATOM 13653 N N . CYS A 1 81 ? -8.428 1.694 0.630 1.00 0.00 81 CYS B N 10
ATOM 13654 C CA . CYS A 1 81 ? -7.623 2.874 0.881 1.00 0.00 81 CYS B CA 10
ATOM 13655 C C . CYS A 1 81 ? -6.580 3.089 -0.211 1.00 0.00 81 CYS B C 10
ATOM 13656 O O . CYS A 1 81 ? -5.822 2.176 -0.561 1.00 0.00 81 CYS B O 10
ATOM 13663 N N . ARG A 1 82 ? -6.576 4.291 -0.776 1.00 0.00 82 ARG B N 10
ATOM 13664 C CA . ARG A 1 82 ? -5.553 4.690 -1.729 1.00 0.00 82 ARG B CA 10
ATOM 13665 C C . ARG A 1 82 ? -4.801 5.897 -1.180 1.00 0.00 82 ARG B C 10
ATOM 13666 O O . ARG A 1 82 ? -5.338 7.002 -1.144 1.00 0.00 82 ARG B O 10
ATOM 13687 N N . PRO A 1 83 ? -3.571 5.686 -0.694 1.00 0.00 83 PRO B N 10
ATOM 13688 C CA . PRO A 1 83 ? -2.721 6.766 -0.192 1.00 0.00 83 PRO B CA 10
ATOM 13689 C C . PRO A 1 83 ? -2.561 7.900 -1.202 1.00 0.00 83 PRO B C 10
ATOM 13690 O O . PRO A 1 83 ? -2.157 7.687 -2.346 1.00 0.00 83 PRO B O 10
ATOM 13701 N N . ARG A 1 84 ? -2.873 9.105 -0.742 1.00 0.00 84 ARG B N 10
ATOM 13702 C CA . ARG A 1 84 ? -2.909 10.305 -1.582 1.00 0.00 84 ARG B CA 10
ATOM 13703 C C . ARG A 1 84 ? -1.571 10.590 -2.260 1.00 0.00 84 ARG B C 10
ATOM 13704 O O . ARG A 1 84 ? -1.521 11.187 -3.335 1.00 0.00 84 ARG B O 10
ATOM 13725 N N . ASN A 1 85 ? -0.495 10.178 -1.614 1.00 0.00 85 ASN B N 10
ATOM 13726 C CA . ASN A 1 85 ? 0.856 10.355 -2.150 1.00 0.00 85 ASN B CA 10
ATOM 13727 C C . ASN A 1 85 ? 1.022 9.744 -3.540 1.00 0.00 85 ASN B C 10
ATOM 13728 O O . ASN A 1 85 ? 1.638 10.344 -4.421 1.00 0.00 85 ASN B O 10
#

Nearest PDB structures (foldseek):
  8bgk-assembly1_B  TM=9.607E-01  e=1.574E-15  Magallana gigas
  6qbl-assembly1_A  TM=4.377E-01  e=1.813E-08  Magallana gigas
  6qbk-assembly1_A  TM=7.237E-01  e=9.945E-06  Magallana gigas
  2rng-assembly1_A  TM=4.924E-01  e=7.438E-07  Tachypleus tridentatus
  5ki9-assembly1_A-2  TM=7.546E-01  e=1.192E-01  Homo sapiens

Radius of gyration: 12.43 Å; Cα contacts (8 Å, |Δi|>4): 149; chains: 1; bounding box: 36×22×23 Å

Foldseek 3Di:
DVDPLPCPPVFNAEDAQVSLVVCCVVPNNCRNPVRPHHHHDHSPPWAAFVVGAFIFAADHDPFWDFDDPRQVVVPVGTGIGGPD

Solvent-accessible surface area: 5021 Å² total

Secondary structure (DSSP, 8-state):
--S-SS-STTS-----HHHHHHHHHHT-HHHHHHHT--SSS-SSS-EEETTTTEEEESS--TTEEEE-SSHHHHSSSEEEEE--

=== Feature glossary ===
Key to the feature types in this record:

pLDDT. pLDDT is the predicted lDDT-Cα score: AlphaFold's confidence that the local environment of each residue (all inter-atomic distances within 15 Å) is correctly placed. It is a per-residue number between 0 and 100, with higher meaning more reliable.

Radius of gyration, Cα contacts, bounding box. The geometric summary reports three shape descriptors. Rg (radius of gyration) measures how spread out the Cα atoms are about their centre of mass; compact globular proteins have small Rg, elongated or unfolded ones large. Cα contacts (<8 Å, |i−j|>4) count long-range residue pairs in spatial proximity — high for tightly packed folds, near zero for rods or random coil. The bounding-box extents give the protein's footprint along x, y, z in Å.

Backbone torsions (φ/ψ). Backbone dihedral angles. Every residue except chain termini has a φ (preceding-C → N → Cα → C) and a ψ (N → Cα → C → next-N). They are reported in degrees following the IUPAC sign convention. Secondary structure is essentially a statement about which (φ, ψ) basin each residue occupies.

Contact-map, Ramachandran, and PAE plots. Plot images: a contact map (which residues are close in 3D, as an N×N binary image), a Ramachandran scatter (backbone torsion angles, revealing secondary-structure composition at a glance), and — for AlphaFold structures — a PAE heatmap (pairwise prediction confidence).

Predicted aligned error. Predicted Aligned Error (PAE) is an AlphaFold confidence matrix: entry (i, j) is the expected error in the position of residue j, in ångströms, when the prediction is superimposed on the true structure at residue i. Low PAE within a block of residues means that block is internally rigid and well-predicted; high PAE between two blocks means their relative placement is uncertain even if each block individually is confident.

Secondary structure (3-state, P-SEA). Three-state secondary structure (P-SEA) collapses the eight DSSP classes into helix (a), strand (b), and coil (c). P-SEA assigns these from Cα geometry alone — distances and angles — without requiring backbone oxygens, so it works on any Cα trace.

Solvent-accessible surface area. Solvent-accessible surface area (SASA) is the area in Å² traced out by the centre of a 1.4 Å probe sphere (a water molecule) rolled over the protein's van der Waals surface (Shrake–Rupley / Lee–Richards construction). Buried residues have near-zero SASA; fully exposed residues can exceed 200 Å². The total SASA scales roughly with the number of surface residues.

Foldseek 3Di. The Foldseek 3Di string encodes local tertiary geometry as a 20-letter alphabet — one character per residue — derived from the relative positions of nearby Cα atoms. Unlike the amino-acid sequence, 3Di is a direct function of the 3D structure, so two proteins with the same fold have similar 3Di strings even at low sequence identity.

B-factor. For experimental (PDB) structures, the B-factor (temperature factor) quantifies the positional spread of each atom in the crystal — a combination of thermal vibration and static disorder — in units of Å². High B-factors mark flexible loops or poorly resolved regions; low B-factors mark the rigid, well-ordered core.

mmCIF coordinates. The mmCIF block holds the 3D Cartesian coordinates of each backbone atom (N, Cα, C, O) in ångströms. mmCIF is the PDB's canonical archive format — a tagged-loop text representation of the atomic model.

InterPro / GO / CATH / organism. Functional annotations link the protein to curated databases. InterPro entries identify conserved domains and families by matching the sequence against member-database signatures (Pfam, PROSITE, CDD, …). Gene Ontology (GO) terms describe molecular function, biological process, and cellular component in a controlled vocabulary. CATH places the structure in a hierarchical fold classification (Class/Architecture/Topology/Homologous-superfamily). The organism is the source species.

Rendered structure images. Structure images are PyMOL renders from six orthogonal camera directions. Cartoon representation draws helices as coils and strands as arrows; sticks shows the backbone as bonds; surface shows the solvent-excluded envelope. Rainbow coloring maps sequence position to hue (blue→red, N→C); chain coloring assigns a distinct color per polypeptide.

Sequence. This is the polypeptide sequence — one letter per residue, N-terminus first. Length ranges from a few dozen residues 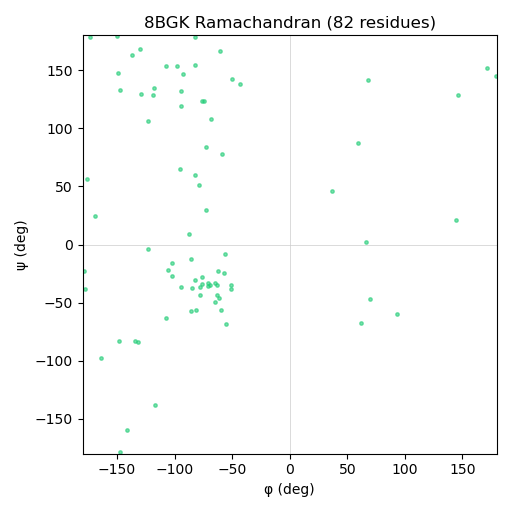for small domains to over a thousand for large multi-domain proteins.

Secondary structure (8-state, DSSP). The SS8 string is DSSP's per-residue secondary-structure call. α-helix (H) means an i→i+4 H-bond ladder; β-strand (E) means the residue participates in a β-sheet; 3₁₀ (G) and π (I) are tighter and wider helices; T/S are turns/bends; '-' is loop.

Nearest PDB structures. Structural nearest neighbors (via Foldseek easy-search vs the PDB). Reported per hit: target PDB id, E-value, and alignment TM-score. A TM-score above ~0.5 is the conventional threshold for 'same fold'.